Protein AF-A0A3D4CRK5-F1 (afdb_monomer)

Foldseek 3Di:
DDDDDPVVVVVVVVVVVVVLVVCQCVALLLDWQDADDQQCVQDDPLWDDSLQRLLSVLQVVLVFFFFAFDDLLLLQQQLLCLQQLAGDDPVRLVVLVVCCVPVNSQVSSLVSLVQSLLFLSRLVNVLVLVVLLLLDFQFAFPDPQWHTDPFLVLQSVLSSVCQNVLPFVLVLLLLLQQLQVVLVPDPDDDLVSSLSSFSNVSSLQLFTFNLLPLALLVRLVVSLQQSVQSSCLQFQLAGCNVLQAAQDPRHRFHVLQSLLSSLLVSQKDQWPDSDNGSLLTTDGDKDFSGGPVLVVLLVVLVVVLLVLLVVLLVLLVVVLVVCCVPCCVVCVVLLVVLLVVFDAWDKDKDWQQPKDWDPQWDWDDFPPATWIWGSFQFKIKIKDKDAAAAWAKWWKKWWFADLAWFWKFKDKQNDGPDGTQIDGHQSDQHPLSTAIDTRDIDTDHHTIIMIMIIGDGRHIDTTTTMMMIIHDDPCNVVSLVVSCVVSVHDSQQSVVCSRPVPCPPPRSSHVVSVDDDPPNVVSNVSSVVSCVVSPDGRMHGGMDRHPARDFAFRAHSNPSVRGDPDGNHNWHTPSCVVQDPIDDDDRRHSCSSVNSSRSSPSSNSRRLLLVLQLLVCSLQVAGLWNSSSHSTPPTRDGSRSSSSSNLSNVCVVVSNRPSVSNSSVSSTSLSSFAPDDDPVSCVSPVVCSSSSGRDWAFSALQSLLSHLCVLLVNADRDGRNDPDDCVRCCCGLSNNSPNVPPDVPCNVVSVVSNVVRFNRSNSRNDSHTDRDDDPVNLVCLVPPPSLLVSLLSNLVVLVPDPPDDPLRSQQSLCCSQQVGGDDPVVSVVLVVQLCCCCPVVVDPRSNSSSVSSSVSSSDSSNGISD

pLDDT: mean 89.14, std 10.64, range [35.16, 98.75]

Structure (mmCIF, N/CA/C/O backbone):
data_AF-A0A3D4CRK5-F1
#
_entry.id   AF-A0A3D4CRK5-F1
#
loop_
_atom_site.group_PDB
_atom_site.id
_atom_site.type_symbol
_atom_site.label_atom_id
_atom_site.label_alt_id
_atom_site.label_comp_id
_atom_site.label_asym_id
_atom_site.label_entity_id
_atom_site.label_seq_id
_atom_site.pdbx_PDB_ins_code
_atom_site.Cartn_x
_atom_site.Cartn_y
_atom_site.Cartn_z
_atom_site.occupancy
_atom_site.B_iso_or_equiv
_atom_site.auth_seq_id
_atom_site.auth_comp_id
_atom_site.auth_asym_id
_atom_site.auth_atom_id
_atom_site.pdbx_PDB_model_num
ATOM 1 N N . MET A 1 1 ? 3.794 -42.386 47.283 1.00 37.91 1 MET A N 1
ATOM 2 C CA . MET A 1 1 ? 3.514 -41.770 45.970 1.00 37.91 1 MET A CA 1
ATOM 3 C C . MET A 1 1 ? 3.377 -42.896 44.967 1.00 37.91 1 MET A C 1
ATOM 5 O O . MET A 1 1 ? 4.353 -43.591 44.725 1.00 37.91 1 MET A O 1
ATOM 9 N N . ILE A 1 2 ? 2.157 -43.155 44.504 1.00 42.34 2 ILE A N 1
ATOM 10 C CA . ILE A 1 2 ? 1.857 -44.195 43.514 1.00 42.34 2 ILE A CA 1
ATOM 11 C C . ILE A 1 2 ? 1.918 -43.497 42.156 1.00 42.34 2 ILE A C 1
ATOM 13 O O . ILE A 1 2 ? 1.145 -42.570 41.922 1.00 42.34 2 ILE A O 1
ATOM 17 N N . PHE A 1 3 ? 2.876 -43.868 41.306 1.00 39.81 3 PHE A N 1
ATOM 18 C CA . PHE A 1 3 ? 2.915 -43.381 39.927 1.00 39.81 3 PHE A CA 1
ATOM 19 C C . PHE A 1 3 ? 1.738 -43.982 39.147 1.00 39.81 3 PHE A C 1
ATOM 21 O O . PHE A 1 3 ? 1.439 -45.165 39.344 1.00 39.81 3 PHE A O 1
ATOM 28 N N . PRO A 1 4 ? 1.058 -43.200 38.290 1.00 47.50 4 PRO A N 1
ATOM 29 C CA . PRO A 1 4 ? -0.064 -43.710 37.519 1.00 47.50 4 PRO A CA 1
ATOM 30 C C . PRO A 1 4 ? 0.413 -44.813 36.569 1.00 47.50 4 PRO A C 1
ATOM 32 O O . PRO A 1 4 ? 1.489 -44.717 35.975 1.00 47.50 4 PRO A O 1
ATOM 35 N N . SER A 1 5 ? -0.374 -45.884 36.447 1.00 62.53 5 SER A N 1
ATOM 36 C CA . SER A 1 5 ? -0.028 -46.993 35.555 1.00 62.53 5 SER A CA 1
ATOM 37 C C . SER A 1 5 ? -0.039 -46.528 34.087 1.00 62.53 5 SER A C 1
ATOM 39 O O . SER A 1 5 ? -0.758 -45.585 33.750 1.00 62.53 5 SER A O 1
ATOM 41 N N . PRO A 1 6 ? 0.688 -47.196 33.172 1.00 60.53 6 PRO A N 1
ATOM 42 C CA . PRO A 1 6 ? 0.669 -46.867 31.741 1.00 60.53 6 PRO A CA 1
ATOM 43 C C . PRO A 1 6 ? -0.749 -46.813 31.149 1.00 60.53 6 PRO A C 1
ATOM 45 O O . PRO A 1 6 ? -1.016 -46.019 30.256 1.00 60.53 6 PRO A O 1
ATOM 48 N N . ILE A 1 7 ? -1.680 -47.602 31.699 1.00 62.56 7 ILE A N 1
ATOM 49 C CA . ILE A 1 7 ? -3.099 -47.615 31.319 1.00 62.56 7 ILE A CA 1
ATOM 50 C C . ILE A 1 7 ? -3.816 -46.343 31.791 1.00 62.56 7 ILE A C 1
ATOM 52 O O . ILE A 1 7 ? -4.647 -45.818 31.061 1.00 62.56 7 ILE A O 1
ATOM 56 N N . GLN A 1 8 ? -3.486 -45.808 32.970 1.00 51.81 8 GLN A N 1
ATOM 57 C CA . GLN A 1 8 ? -4.028 -44.529 33.446 1.00 51.81 8 GLN A CA 1
ATOM 58 C C . GLN A 1 8 ? -3.483 -43.345 32.643 1.00 51.81 8 GLN A C 1
ATOM 60 O O . GLN A 1 8 ? -4.231 -42.412 32.373 1.00 51.81 8 GLN A O 1
ATOM 65 N N . ILE A 1 9 ? -2.218 -43.399 32.212 1.00 59.69 9 ILE A N 1
ATOM 66 C CA . ILE A 1 9 ? -1.632 -42.404 31.300 1.00 59.69 9 ILE A CA 1
ATOM 67 C C . ILE A 1 9 ? -2.306 -42.485 29.922 1.00 59.69 9 ILE A C 1
ATOM 69 O O . ILE A 1 9 ? -2.661 -41.454 29.360 1.00 59.69 9 ILE A O 1
ATOM 73 N N . LEU A 1 10 ? -2.559 -43.694 29.411 1.00 52.84 10 LEU A N 1
ATOM 74 C CA . LEU A 1 10 ? -3.285 -43.903 28.157 1.00 52.84 10 LEU A CA 1
ATOM 75 C C . LEU A 1 10 ? -4.742 -43.421 28.254 1.00 52.84 10 LEU A C 1
ATOM 77 O O . LEU A 1 10 ? -5.211 -42.742 27.352 1.00 52.84 10 LEU A O 1
ATOM 81 N N . PHE A 1 11 ? -5.444 -43.693 29.358 1.00 51.22 11 PHE A N 1
ATOM 82 C CA . PHE A 1 11 ? -6.803 -43.188 29.586 1.00 51.22 11 PHE A CA 1
ATOM 83 C C . PHE A 1 11 ? -6.849 -41.664 29.740 1.00 51.22 11 PHE A C 1
ATOM 85 O O . PHE A 1 11 ? -7.783 -41.047 29.241 1.00 51.22 11 PHE A O 1
ATOM 92 N N . LEU A 1 12 ? -5.848 -41.054 30.384 1.00 45.75 12 LEU A N 1
ATOM 93 C CA . LEU A 1 12 ? -5.713 -39.596 30.467 1.00 45.75 12 LEU A CA 1
ATOM 94 C C . LEU A 1 12 ? -5.429 -38.973 29.097 1.00 45.75 12 LEU A C 1
ATOM 96 O O . LEU A 1 12 ? -5.987 -37.924 28.798 1.00 45.75 12 LEU A O 1
ATOM 100 N N . LEU A 1 13 ? -4.613 -39.615 28.255 1.00 46.16 13 LEU A N 1
ATOM 101 C CA . LEU A 1 13 ? -4.337 -39.178 26.879 1.00 46.16 13 LEU A CA 1
ATOM 102 C C . LEU A 1 13 ? -5.555 -39.346 25.960 1.00 46.16 13 LEU A C 1
ATOM 104 O O . LEU A 1 13 ? -5.848 -38.465 25.161 1.00 46.16 13 LEU A O 1
ATOM 108 N N . VAL A 1 14 ? -6.302 -40.444 26.096 1.00 49.06 14 VAL A N 1
ATOM 109 C CA . VAL A 1 14 ? -7.517 -40.701 25.306 1.00 49.06 14 VAL A CA 1
ATOM 110 C C . VAL A 1 14 ? -8.672 -39.801 25.754 1.00 49.06 14 VAL A C 1
ATOM 112 O O . VAL A 1 14 ? -9.407 -39.306 24.904 1.00 49.06 14 VAL A O 1
ATOM 115 N N . SER A 1 15 ? -8.822 -39.519 27.055 1.00 35.16 15 SER A N 1
ATOM 116 C CA . SER A 1 15 ? -9.855 -38.588 27.534 1.00 35.16 15 SER A CA 1
ATOM 117 C C . SER A 1 15 ? -9.545 -37.134 27.179 1.00 35.16 15 SER A C 1
ATOM 119 O O . SER A 1 15 ? -10.464 -36.390 26.851 1.00 35.16 15 SER A O 1
ATOM 121 N N . SER A 1 16 ? -8.269 -36.733 27.183 1.00 42.00 16 SER A N 1
ATOM 122 C CA . SER A 1 16 ? -7.862 -35.396 26.732 1.00 42.00 16 SER A CA 1
ATOM 123 C C . SER A 1 16 ? -7.973 -35.234 25.215 1.00 42.00 16 SER A C 1
ATOM 125 O O . SER A 1 16 ? -8.436 -34.189 24.772 1.00 42.00 16 SER A O 1
ATOM 127 N N . ALA A 1 17 ? -7.670 -36.269 24.423 1.00 44.28 17 ALA A N 1
ATOM 128 C CA . ALA A 1 17 ? -7.932 -36.271 22.982 1.00 44.28 17 ALA A CA 1
ATOM 129 C C . ALA A 1 17 ? -9.437 -36.195 22.662 1.00 44.28 17 ALA A C 1
ATOM 131 O O . ALA A 1 17 ? -9.839 -35.408 21.813 1.00 44.28 17 ALA A O 1
ATOM 132 N N . ALA A 1 18 ? -10.285 -36.946 23.374 1.00 36.75 18 ALA A N 1
ATOM 133 C CA . ALA A 1 18 ? -11.738 -36.892 23.190 1.00 36.75 18 ALA A CA 1
ATOM 134 C C . ALA A 1 18 ? -12.351 -35.543 23.619 1.00 36.75 18 ALA A C 1
ATOM 136 O O . ALA A 1 18 ? -13.265 -35.061 22.955 1.00 36.75 18 ALA A O 1
ATOM 137 N N . LEU A 1 19 ? -11.834 -34.905 24.681 1.00 40.94 19 LEU A N 1
ATOM 138 C CA . LEU A 1 19 ? -12.226 -33.535 25.043 1.00 40.94 19 LEU A CA 1
ATOM 139 C C . LEU A 1 19 ? -11.805 -32.516 23.973 1.00 40.94 19 LEU A C 1
ATOM 141 O O . LEU A 1 19 ? -12.591 -31.635 23.654 1.00 40.94 19 LEU A O 1
ATOM 145 N N . LEU A 1 20 ? -10.597 -32.645 23.411 1.00 48.69 20 LEU A N 1
ATOM 146 C CA . LEU A 1 20 ? -10.097 -31.767 22.344 1.00 48.69 20 LEU A CA 1
ATOM 147 C C . LEU A 1 20 ? -10.915 -31.887 21.048 1.00 48.69 20 LEU A C 1
ATOM 149 O O . LEU A 1 20 ? -11.138 -30.877 20.392 1.00 48.69 20 LEU A O 1
ATOM 153 N N . MET A 1 21 ? -11.383 -33.090 20.691 1.00 47.03 21 MET A N 1
ATOM 154 C CA . MET A 1 21 ? -12.220 -33.282 19.497 1.00 47.03 21 MET A CA 1
ATOM 155 C C . MET A 1 21 ? -13.665 -32.796 19.691 1.00 47.03 21 MET A C 1
ATOM 157 O O . MET A 1 21 ? -14.258 -32.294 18.745 1.00 47.03 21 MET A O 1
ATOM 161 N N . ALA A 1 22 ? -14.225 -32.882 20.903 1.00 45.75 22 ALA A N 1
ATOM 162 C CA . ALA A 1 22 ? -15.536 -32.293 21.200 1.00 45.75 22 ALA A CA 1
ATOM 163 C C . ALA A 1 22 ? -15.502 -30.747 21.184 1.00 45.75 22 ALA A C 1
ATOM 165 O O . ALA A 1 22 ? -16.444 -30.117 20.719 1.00 45.75 22 ALA A O 1
ATOM 166 N N . ASP A 1 23 ? -14.396 -30.134 21.624 1.00 53.34 23 ASP A N 1
ATOM 167 C CA . ASP A 1 23 ? -14.205 -28.669 21.640 1.00 53.34 23 ASP A CA 1
ATOM 168 C C . ASP A 1 23 ? -13.982 -28.077 20.221 1.00 53.34 23 ASP A C 1
ATOM 170 O O . ASP A 1 23 ? -14.106 -26.867 20.028 1.00 53.34 23 ASP A O 1
ATOM 174 N N . GLN A 1 24 ? -13.667 -28.913 19.213 1.00 58.06 24 GLN A N 1
ATOM 175 C CA . GLN A 1 24 ? -13.465 -28.500 17.812 1.00 58.06 24 GLN A CA 1
ATOM 176 C C . GLN A 1 24 ? -14.777 -28.171 17.084 1.00 58.06 24 GLN A C 1
ATOM 178 O O . GLN A 1 24 ? -14.850 -27.137 16.418 1.00 58.06 24 GLN A O 1
ATOM 183 N N . GLU A 1 25 ? -15.803 -29.021 17.201 1.00 61.12 25 GLU A N 1
ATOM 184 C CA . GLU A 1 25 ? -17.104 -28.799 16.544 1.00 61.12 25 GLU A CA 1
ATOM 185 C C . GLU A 1 25 ? -17.928 -27.708 17.246 1.00 61.12 25 GLU A C 1
ATOM 187 O O . GLU A 1 25 ? -18.656 -26.977 16.580 1.00 61.12 25 GLU A O 1
ATOM 192 N N . ASP A 1 26 ? -17.751 -27.523 18.559 1.00 78.25 26 ASP A N 1
ATOM 193 C CA . ASP A 1 26 ? -18.464 -26.519 19.366 1.00 78.25 26 ASP A CA 1
ATOM 194 C C . ASP A 1 26 ? -17.780 -25.133 19.387 1.00 78.25 26 ASP A C 1
ATOM 196 O O . ASP A 1 26 ? -18.264 -24.191 20.028 1.00 78.25 26 ASP A O 1
ATOM 200 N N . HIS A 1 27 ? -16.657 -24.954 18.681 1.00 89.19 27 HIS A N 1
ATOM 201 C CA . HIS A 1 27 ? -15.916 -23.694 18.714 1.00 89.19 27 HIS A CA 1
ATOM 202 C C . HIS A 1 27 ? -16.712 -22.539 18.082 1.00 89.19 27 HIS A C 1
ATOM 204 O O . HIS A 1 27 ? -17.192 -22.625 16.950 1.00 89.19 27 HIS A O 1
ATOM 210 N N . TRP A 1 28 ? -16.791 -21.405 18.789 1.00 92.38 28 TRP A N 1
ATOM 211 C CA . TRP A 1 28 ? -17.642 -20.258 18.438 1.00 92.38 28 TRP A CA 1
ATOM 212 C C . TRP A 1 28 ? -17.461 -19.744 17.000 1.00 92.38 28 TRP A C 1
ATOM 214 O O . TRP A 1 28 ? -18.428 -19.317 16.372 1.00 92.38 28 TRP A O 1
ATOM 224 N N . ALA A 1 29 ? -16.232 -19.785 16.471 1.00 92.19 29 ALA A N 1
ATOM 225 C CA . ALA A 1 29 ? -15.914 -19.265 15.143 1.00 92.19 29 ALA A CA 1
ATOM 226 C C . ALA A 1 29 ? -16.498 -20.125 14.010 1.00 92.19 29 ALA A C 1
ATOM 228 O O . ALA A 1 29 ? -16.804 -19.582 12.948 1.00 92.19 29 ALA A O 1
ATOM 229 N N . PHE A 1 30 ? -16.686 -21.428 14.250 1.00 90.25 30 PHE A N 1
ATOM 230 C CA . PHE A 1 30 ? -17.221 -22.391 13.281 1.00 90.25 30 PHE A CA 1
ATOM 231 C C . PHE A 1 30 ? -18.735 -22.589 13.413 1.00 90.25 30 PHE A C 1
ATOM 233 O O . PHE A 1 30 ? -19.331 -23.302 12.617 1.00 90.25 30 PHE A O 1
ATOM 240 N N . GLN A 1 31 ? -19.380 -21.918 14.369 1.00 91.19 31 GLN A N 1
ATOM 241 C CA . GLN A 1 31 ? -20.836 -21.917 14.474 1.00 91.19 31 GLN A CA 1
ATOM 242 C C . GLN A 1 31 ? -21.471 -21.024 13.397 1.00 91.19 31 GLN A C 1
ATOM 244 O O . GLN A 1 31 ? -20.889 -19.975 13.074 1.00 91.19 31 GLN A O 1
ATOM 249 N N . PRO A 1 32 ? -22.685 -21.362 12.909 1.00 92.62 32 PRO A N 1
ATOM 250 C CA . PRO A 1 32 ? -23.450 -20.502 12.013 1.00 92.62 32 PRO A CA 1
ATOM 251 C C . PRO A 1 32 ? -23.536 -19.067 12.542 1.00 92.62 32 PRO A C 1
ATOM 253 O O . PRO A 1 32 ? -23.738 -18.839 13.739 1.00 92.62 32 PRO A O 1
ATOM 256 N N . LEU A 1 33 ? -23.407 -18.085 11.652 1.00 94.44 33 LEU A N 1
ATOM 257 C CA . LEU A 1 33 ? -23.554 -16.685 12.028 1.00 94.44 33 LEU A CA 1
ATOM 258 C C . LEU A 1 33 ? -25.035 -16.382 12.282 1.00 94.44 33 LEU A C 1
ATOM 260 O O . LEU A 1 33 ? -25.840 -16.325 11.356 1.00 94.44 33 LEU A O 1
ATOM 264 N N . GLN A 1 34 ? -25.393 -16.178 13.549 1.00 93.00 34 GLN A N 1
ATOM 265 C CA . GLN A 1 34 ? -26.734 -15.762 13.957 1.00 93.00 34 GLN A CA 1
ATOM 266 C C . GLN A 1 34 ? -26.690 -14.342 14.508 1.00 93.00 34 GLN A C 1
ATOM 268 O O . GLN A 1 34 ? -25.852 -14.026 15.350 1.00 93.00 34 GLN A O 1
ATOM 273 N N . LYS A 1 35 ? -27.618 -13.487 14.068 1.00 95.81 35 LYS A N 1
ATOM 274 C CA . LYS A 1 35 ? -27.750 -12.135 14.615 1.00 95.81 35 LYS A CA 1
ATOM 275 C C . LYS A 1 35 ? -28.347 -12.209 16.027 1.00 95.81 35 LYS A C 1
ATOM 277 O O . LYS A 1 35 ? -29.503 -12.616 16.165 1.00 95.81 35 LYS A O 1
ATOM 282 N N . PRO A 1 36 ? -27.606 -11.820 17.078 1.00 96.75 36 PRO A N 1
ATOM 283 C CA . PRO A 1 36 ? -28.100 -11.940 18.440 1.00 96.75 36 PRO A CA 1
ATOM 284 C C . PRO A 1 36 ? -29.209 -10.925 18.726 1.00 96.75 36 PRO A C 1
ATOM 286 O O . PRO A 1 36 ? -29.235 -9.820 18.174 1.00 96.75 36 PRO A O 1
ATOM 289 N N . ALA A 1 37 ? -30.115 -11.291 19.636 1.00 96.88 37 ALA A N 1
ATOM 290 C CA . ALA A 1 37 ? -31.139 -10.382 20.132 1.00 96.88 37 ALA A CA 1
ATOM 291 C C . ALA A 1 37 ? -30.490 -9.197 20.865 1.00 96.88 37 ALA A C 1
ATOM 293 O O . ALA A 1 37 ? -29.585 -9.370 21.682 1.00 96.88 37 ALA A O 1
ATOM 294 N N . ILE A 1 38 ? -30.966 -7.987 20.572 1.00 96.88 38 ILE A N 1
ATOM 295 C CA . ILE A 1 38 ? -30.453 -6.760 21.182 1.00 96.88 38 ILE A CA 1
ATOM 296 C C . ILE A 1 38 ? -30.897 -6.711 22.662 1.00 96.88 38 ILE A C 1
ATOM 298 O O . ILE A 1 38 ? -32.103 -6.805 22.903 1.00 96.88 38 ILE A O 1
ATOM 302 N N . PRO A 1 39 ? -29.986 -6.509 23.640 1.00 95.31 39 PRO A N 1
ATOM 303 C CA . PRO A 1 39 ? -30.312 -6.380 25.071 1.00 95.31 39 PRO A CA 1
ATOM 304 C C . PRO A 1 39 ? -31.069 -5.079 25.403 1.00 95.31 39 PRO A C 1
ATOM 306 O O . PRO A 1 39 ? -30.528 -4.130 25.973 1.00 95.31 39 PRO A O 1
ATOM 309 N N . SER A 1 40 ? -32.329 -4.978 24.979 1.00 92.31 40 SER A N 1
ATOM 310 C CA . SER A 1 40 ? -33.127 -3.750 25.086 1.00 92.31 40 SER A CA 1
ATOM 311 C C . SER A 1 40 ? -33.445 -3.334 26.525 1.00 92.31 40 SER A C 1
ATOM 313 O O . SER A 1 40 ? -33.728 -2.164 26.771 1.00 92.31 40 SER A O 1
ATOM 315 N N . ASP A 1 41 ? -33.390 -4.273 27.469 1.00 94.00 41 ASP A N 1
ATOM 316 C CA . ASP A 1 41 ? -33.568 -4.057 28.908 1.00 94.00 41 ASP A CA 1
ATOM 317 C C . ASP A 1 41 ? -32.442 -3.217 29.535 1.00 94.00 41 ASP A C 1
ATOM 319 O O . ASP A 1 41 ? -32.658 -2.560 30.551 1.00 94.00 41 ASP A O 1
ATOM 323 N N . LEU A 1 42 ? -31.265 -3.170 28.901 1.00 92.75 42 LEU A N 1
ATOM 324 C CA . LEU A 1 42 ? -30.119 -2.371 29.349 1.00 92.75 42 LEU A CA 1
ATOM 325 C C . LEU A 1 42 ? -30.133 -0.924 28.832 1.00 92.75 42 LEU A C 1
ATOM 327 O O . LEU A 1 42 ? -29.218 -0.153 29.135 1.00 92.75 42 LEU A O 1
ATOM 331 N N . LYS A 1 43 ? -31.143 -0.543 28.039 1.00 93.81 43 LYS A N 1
ATOM 332 C CA . LYS A 1 43 ? -31.229 0.788 27.431 1.00 93.81 43 LYS A CA 1
ATOM 333 C C . LYS A 1 43 ? -31.339 1.879 28.496 1.00 93.81 43 LYS A C 1
ATOM 335 O O . LYS A 1 43 ? -32.208 1.842 29.363 1.00 93.81 43 LYS A O 1
ATOM 340 N N . ASN A 1 44 ? -30.477 2.884 28.393 1.00 92.81 44 ASN A N 1
ATOM 341 C CA . ASN A 1 44 ? -30.427 4.034 29.295 1.00 92.81 44 ASN A CA 1
ATOM 342 C C . ASN A 1 44 ? -30.004 5.309 28.540 1.00 92.81 44 ASN A C 1
ATOM 344 O O . ASN A 1 44 ? -29.819 5.286 27.324 1.00 92.81 44 ASN A O 1
ATOM 348 N N . GLU A 1 45 ? -29.838 6.422 29.260 1.00 91.81 45 GLU A N 1
ATOM 349 C CA . GLU A 1 45 ? -29.431 7.716 28.682 1.00 91.81 45 GLU A CA 1
ATOM 350 C C . GLU A 1 45 ? -28.026 7.707 28.053 1.00 91.81 45 GLU A C 1
ATOM 352 O O . GLU A 1 45 ? -27.719 8.565 27.230 1.00 91.81 45 GLU A O 1
ATOM 357 N N . TRP A 1 46 ? -27.161 6.755 28.424 1.00 94.44 46 TRP A N 1
ATOM 358 C CA . TRP A 1 46 ? -25.821 6.631 27.848 1.00 94.44 46 TRP A CA 1
ATOM 359 C C . TRP A 1 46 ? -25.844 5.924 26.490 1.00 94.44 46 TRP A C 1
ATOM 361 O O . TRP A 1 46 ? -25.077 6.293 25.606 1.00 94.44 46 TRP A O 1
ATOM 371 N N . SER A 1 47 ? -26.704 4.918 26.308 1.00 95.38 47 SER A N 1
ATOM 372 C CA . SER A 1 47 ? -26.758 4.118 25.078 1.00 95.38 47 SER A CA 1
ATOM 373 C C . SER A 1 47 ? -27.392 4.873 23.903 1.00 95.38 47 SER A C 1
ATOM 375 O O . SER A 1 47 ? -28.530 5.331 24.011 1.00 95.38 47 SER A O 1
ATOM 377 N N . ILE A 1 48 ? -26.696 4.936 22.762 1.00 95.44 48 ILE A N 1
ATOM 378 C CA . ILE A 1 48 ? -27.178 5.566 21.521 1.00 95.44 48 ILE A CA 1
ATOM 379 C C . ILE A 1 48 ? -27.687 4.503 20.543 1.00 95.44 48 ILE A C 1
ATOM 381 O O . ILE A 1 48 ? -28.752 4.665 19.949 1.00 95.44 48 ILE A O 1
ATOM 385 N N . ASN A 1 49 ? -26.938 3.411 20.369 1.00 96.50 49 ASN A N 1
ATOM 386 C CA . ASN A 1 49 ? -27.277 2.345 19.426 1.00 96.50 49 ASN A CA 1
ATOM 387 C C . ASN A 1 49 ? -27.018 0.940 20.010 1.00 96.50 49 ASN A C 1
ATOM 389 O O . ASN A 1 49 ? -26.662 0.788 21.177 1.00 96.50 49 ASN A O 1
ATOM 393 N N . ALA A 1 50 ? -27.230 -0.110 19.210 1.00 97.50 50 ALA A N 1
ATOM 394 C CA . ALA A 1 50 ? -27.112 -1.496 19.668 1.00 97.50 50 ALA A CA 1
ATOM 395 C C . ALA A 1 50 ? -25.697 -1.878 20.141 1.00 97.50 50 ALA A C 1
ATOM 397 O O . ALA A 1 50 ? -25.579 -2.678 21.069 1.00 97.50 50 ALA A O 1
ATOM 398 N N . VAL A 1 51 ? -24.637 -1.277 19.575 1.00 98.25 51 VAL A N 1
ATOM 399 C CA . VAL A 1 51 ? -23.248 -1.499 20.027 1.00 98.25 51 VAL A CA 1
ATOM 400 C C . VAL A 1 51 ? -23.124 -1.175 21.511 1.00 98.25 51 VAL A C 1
ATOM 402 O O . VAL A 1 51 ? -22.540 -1.941 22.270 1.00 98.25 51 VAL A O 1
ATOM 405 N N . ASP A 1 52 ? -23.742 -0.076 21.937 1.00 98.38 52 ASP A N 1
ATOM 406 C CA . ASP A 1 52 ? -23.701 0.375 23.325 1.00 98.38 52 ASP A CA 1
ATOM 407 C C . ASP A 1 52 ? -24.394 -0.596 24.274 1.00 98.38 52 ASP A C 1
ATOM 409 O O . ASP A 1 52 ? -23.925 -0.793 25.390 1.00 98.38 52 ASP A O 1
ATOM 413 N N . LEU A 1 53 ? -25.476 -1.239 23.833 1.00 98.12 53 LEU A N 1
ATOM 414 C CA . LEU A 1 53 ? -26.217 -2.201 24.649 1.00 98.12 53 LEU A CA 1
ATOM 415 C C . LEU A 1 53 ? -25.414 -3.487 24.869 1.00 98.12 53 LEU A C 1
ATOM 417 O O . LEU A 1 53 ? -25.333 -3.967 25.999 1.00 98.12 53 LEU A O 1
ATOM 421 N N . PHE A 1 54 ? -24.743 -3.999 23.833 1.00 98.12 54 PHE A N 1
ATOM 422 C CA . PHE A 1 54 ? -23.829 -5.132 23.998 1.00 98.12 54 PHE A CA 1
ATOM 423 C C . PHE A 1 54 ? -22.594 -4.764 24.834 1.00 98.12 54 PHE A C 1
ATOM 425 O O . PHE A 1 54 ? -22.135 -5.577 25.637 1.00 98.12 54 PHE A O 1
ATOM 432 N N . THR A 1 55 ? -22.067 -3.541 24.701 1.00 97.69 55 THR A N 1
ATOM 433 C CA . THR A 1 55 ? -20.984 -3.045 25.568 1.00 97.69 55 THR A CA 1
ATOM 434 C C . THR A 1 55 ? -21.442 -2.957 27.026 1.00 97.69 55 THR A C 1
ATOM 436 O O . THR A 1 55 ? -20.739 -3.432 27.917 1.00 97.69 55 THR A O 1
ATOM 439 N N . LEU A 1 56 ? -22.633 -2.408 27.292 1.00 97.69 56 LEU A N 1
ATOM 440 C CA . LEU A 1 56 ? -23.214 -2.334 28.637 1.00 97.69 56 LEU A CA 1
ATOM 441 C C . LEU A 1 56 ? -23.432 -3.720 29.243 1.00 97.69 56 LEU A C 1
ATOM 443 O O . LEU A 1 56 ? -23.164 -3.897 30.429 1.00 97.69 56 LEU A O 1
ATOM 447 N N . GLN A 1 57 ? -23.862 -4.700 28.446 1.00 96.50 57 GLN A N 1
ATOM 448 C CA . GLN A 1 57 ? -24.015 -6.083 28.895 1.00 96.50 57 GLN A CA 1
ATOM 449 C C . GLN A 1 57 ? -22.684 -6.656 29.401 1.00 96.50 57 GLN A C 1
ATOM 451 O O . GLN A 1 57 ? -22.616 -7.183 30.514 1.00 96.50 57 GLN A O 1
ATOM 456 N N . ALA A 1 58 ? -21.609 -6.495 28.622 1.00 95.88 58 ALA A N 1
ATOM 457 C CA . ALA A 1 58 ? -20.278 -6.963 29.001 1.00 95.88 58 ALA A CA 1
ATOM 458 C C . ALA A 1 58 ? -19.723 -6.212 30.228 1.00 95.88 58 ALA A C 1
ATOM 460 O O . ALA A 1 58 ? -19.183 -6.828 31.148 1.00 95.88 58 ALA A O 1
ATOM 461 N N . LEU A 1 59 ? -19.913 -4.889 30.286 1.00 96.19 59 LEU A N 1
ATOM 462 C CA . LEU A 1 59 ? -19.517 -4.066 31.431 1.00 96.19 59 LEU A CA 1
ATOM 463 C C . LEU A 1 59 ? -20.268 -4.450 32.709 1.00 96.19 59 LEU A C 1
ATOM 465 O O . LEU A 1 59 ? -19.645 -4.581 33.763 1.00 96.19 59 LEU A O 1
ATOM 469 N N . GLY A 1 60 ? -21.581 -4.670 32.618 1.00 94.56 60 GLY A N 1
ATOM 470 C CA . GLY A 1 60 ? -22.423 -5.094 33.734 1.00 94.56 60 GLY A CA 1
ATOM 471 C C . GLY A 1 60 ? -21.976 -6.436 34.309 1.00 94.56 60 GLY A C 1
ATOM 472 O O . GLY A 1 60 ? -21.828 -6.555 35.525 1.00 94.56 60 GLY A O 1
ATOM 473 N N . GLY A 1 61 ? -21.647 -7.403 33.443 1.00 92.88 61 GLY A N 1
ATOM 474 C CA . GLY A 1 61 ? -21.078 -8.694 33.851 1.00 92.88 61 GLY A CA 1
ATOM 475 C C . GLY A 1 61 ? -19.736 -8.575 34.587 1.00 92.88 61 GLY A C 1
ATOM 476 O O . GLY A 1 61 ? -19.453 -9.366 35.483 1.00 92.88 61 GLY A O 1
ATOM 477 N N . ALA A 1 62 ? -18.938 -7.551 34.269 1.00 93.75 62 ALA A N 1
ATOM 478 C CA . ALA A 1 62 ? -17.673 -7.243 34.942 1.00 93.75 62 ALA A CA 1
ATOM 479 C C . ALA A 1 62 ? -17.820 -6.282 36.145 1.00 93.75 62 ALA A C 1
ATOM 481 O O . ALA A 1 62 ? -16.822 -5.904 36.769 1.00 93.75 62 ALA A O 1
ATOM 482 N N . GLY A 1 63 ? -19.041 -5.844 36.476 1.00 94.75 63 GLY A N 1
ATOM 483 C CA . GLY A 1 63 ? -19.287 -4.849 37.522 1.00 94.75 63 GLY A CA 1
ATOM 484 C C . GLY A 1 63 ? -18.640 -3.490 37.224 1.00 94.75 63 GLY A C 1
ATOM 485 O O . GLY A 1 63 ? -18.119 -2.834 38.131 1.00 94.75 63 GLY A O 1
ATOM 486 N N . LEU A 1 64 ? -18.605 -3.088 35.956 1.00 95.81 64 LEU A N 1
ATOM 487 C CA . LEU A 1 64 ? -18.048 -1.828 35.472 1.00 95.81 64 LEU A CA 1
ATOM 488 C C . LEU A 1 64 ? -19.146 -0.934 34.890 1.00 95.81 64 LEU A C 1
ATOM 490 O O . LEU A 1 64 ? -20.211 -1.390 34.486 1.00 95.81 64 LEU A O 1
ATOM 494 N N . HIS A 1 65 ? -18.852 0.362 34.817 1.00 94.62 65 HIS A N 1
ATOM 495 C CA . HIS A 1 65 ? -19.714 1.356 34.183 1.00 94.62 65 HIS A CA 1
ATOM 496 C C . HIS A 1 65 ? -18.903 2.200 33.196 1.00 94.62 65 HIS A C 1
ATOM 498 O O . HIS A 1 65 ? -17.708 2.447 33.443 1.00 94.62 65 HIS A O 1
ATOM 504 N N . PRO A 1 66 ? -19.528 2.661 32.100 1.00 95.94 66 PRO A N 1
ATOM 505 C CA . PRO A 1 66 ? -18.835 3.422 31.074 1.00 95.94 66 PRO A CA 1
ATOM 506 C C . PRO A 1 66 ? -18.339 4.774 31.598 1.00 95.94 66 PRO A C 1
ATOM 508 O O . PRO A 1 66 ? -18.757 5.281 32.643 1.00 95.94 66 PRO A O 1
ATOM 511 N N . SER A 1 67 ? -17.381 5.350 30.888 1.00 95.88 67 SER A N 1
ATOM 512 C CA . SER A 1 67 ? -16.886 6.702 31.122 1.00 95.88 67 SER A CA 1
ATOM 513 C C . SER A 1 67 ? -17.787 7.734 30.435 1.00 95.88 67 SER A C 1
ATOM 515 O O . SER A 1 67 ? -18.480 7.409 29.465 1.00 95.88 67 SER A O 1
ATOM 517 N N . PRO A 1 68 ? -17.782 8.995 30.908 1.00 95.19 68 PRO A N 1
ATOM 518 C CA . PRO A 1 68 ? -18.552 10.055 30.271 1.00 95.19 68 PRO A CA 1
ATOM 519 C C . PRO A 1 68 ? -18.080 10.291 28.833 1.00 95.19 68 PRO A C 1
ATOM 521 O O . PRO A 1 68 ? -16.962 9.922 28.455 1.00 95.19 68 PRO A O 1
ATOM 524 N N . ARG A 1 69 ? -18.932 10.946 28.042 1.00 95.94 69 ARG A N 1
ATOM 525 C CA . ARG A 1 69 ? -18.611 11.391 26.683 1.00 95.94 69 ARG A CA 1
ATOM 526 C C . ARG A 1 69 ? -17.360 12.283 26.687 1.00 95.94 69 ARG A C 1
ATOM 528 O O . ARG A 1 69 ? -17.162 13.076 27.604 1.00 95.94 69 ARG A O 1
ATOM 535 N N . ALA A 1 70 ? -16.513 12.145 25.671 1.00 96.38 70 ALA A N 1
ATOM 536 C CA . ALA A 1 70 ? -15.377 13.038 25.465 1.00 96.38 70 ALA A CA 1
ATOM 537 C C . ALA A 1 70 ? -15.823 14.435 24.996 1.00 96.38 70 ALA A C 1
ATOM 539 O O . ALA A 1 70 ? -16.868 14.586 24.359 1.00 96.38 70 ALA A O 1
ATOM 540 N N . GLU A 1 71 ? -14.989 15.441 25.261 1.00 94.44 71 GLU A N 1
ATOM 541 C CA . GLU A 1 71 ? -15.215 16.814 24.801 1.00 94.44 71 GLU A CA 1
ATOM 542 C C . GLU A 1 71 ? -15.357 16.887 23.268 1.00 94.44 71 GLU A C 1
ATOM 544 O O . GLU A 1 71 ? -14.644 16.162 22.558 1.00 94.44 71 GLU A O 1
ATOM 549 N N . PRO A 1 72 ? -16.203 17.783 22.720 1.00 95.38 72 PRO A N 1
ATOM 550 C CA . PRO A 1 72 ? -16.445 17.868 21.279 1.00 95.38 72 PRO A CA 1
ATOM 551 C C . PRO A 1 72 ? -15.169 17.992 20.433 1.00 95.38 72 PRO A C 1
ATOM 553 O O . PRO A 1 72 ? -15.032 17.301 19.425 1.00 95.38 72 PRO A O 1
ATOM 556 N N . THR A 1 73 ? -14.201 18.807 20.851 1.00 93.44 73 THR A N 1
ATOM 557 C CA . THR A 1 73 ? -12.930 19.001 20.127 1.00 93.44 73 THR A CA 1
ATOM 558 C C . THR A 1 73 ? -12.016 17.772 20.184 1.00 93.44 73 THR A C 1
ATOM 560 O O . THR A 1 73 ? -11.310 17.473 19.217 1.00 93.44 73 THR A O 1
ATOM 563 N N . THR A 1 74 ? -12.081 16.995 21.274 1.00 95.00 74 THR A N 1
ATOM 564 C CA . THR A 1 74 ? -11.397 15.695 21.374 1.00 95.00 74 THR A CA 1
ATOM 565 C C . THR A 1 74 ? -11.993 14.710 20.371 1.00 95.00 74 THR A C 1
ATOM 567 O O . THR A 1 74 ? -11.247 14.063 19.635 1.00 95.00 74 THR A O 1
ATOM 570 N N . LEU A 1 75 ? -13.327 14.652 20.279 1.00 96.56 75 LEU A N 1
ATOM 571 C CA . LEU A 1 75 ? -14.033 13.814 19.308 1.00 96.56 75 LEU A CA 1
ATOM 572 C C . LEU A 1 75 ? -13.737 14.222 17.859 1.00 96.56 75 LEU A C 1
ATOM 574 O O . LEU A 1 75 ? -13.495 13.344 17.034 1.00 96.56 75 LEU A O 1
ATOM 578 N N . LEU A 1 76 ? -13.680 15.524 17.556 1.00 96.75 76 LEU A N 1
ATOM 579 C CA . LEU A 1 76 ? -13.307 16.024 16.229 1.00 96.75 76 LEU A CA 1
ATOM 580 C C . LEU A 1 76 ? -11.920 15.528 15.813 1.00 96.75 76 LEU A C 1
ATOM 582 O O . LEU A 1 76 ? -11.756 14.984 14.717 1.00 96.75 76 LEU A O 1
ATOM 586 N N . ARG A 1 77 ? -10.914 15.714 16.677 1.00 96.12 77 ARG A N 1
ATOM 587 C CA . ARG A 1 77 ? -9.544 15.285 16.379 1.00 96.12 77 ARG A CA 1
ATOM 588 C C . ARG A 1 77 ? -9.455 13.768 16.244 1.00 96.12 77 ARG A C 1
ATOM 590 O O . ARG A 1 77 ? -8.816 13.294 15.306 1.00 96.12 77 ARG A O 1
ATOM 597 N N . ARG A 1 78 ? -10.089 13.028 17.162 1.00 97.06 78 ARG A N 1
ATOM 598 C CA . ARG A 1 78 ? -10.130 11.560 17.151 1.00 97.06 78 ARG A CA 1
ATOM 599 C C . ARG A 1 78 ? -10.707 11.047 15.840 1.00 97.06 78 ARG A C 1
ATOM 601 O O . ARG A 1 78 ? -10.012 10.341 15.120 1.00 97.06 78 ARG A O 1
ATOM 608 N N . LEU A 1 79 ? -11.912 11.490 15.491 1.00 97.56 79 LEU A N 1
ATOM 609 C CA . LEU A 1 79 ? -12.617 11.036 14.299 1.00 97.56 79 LEU A CA 1
ATOM 610 C C . LEU A 1 79 ? -11.890 11.440 13.008 1.00 97.56 79 LEU A C 1
ATOM 612 O O . LEU A 1 79 ? -11.795 10.642 12.079 1.00 97.56 79 LEU A O 1
ATOM 616 N N . SER A 1 80 ? -11.316 12.648 12.958 1.00 96.81 80 SER A N 1
ATOM 617 C CA . SER A 1 80 ? -10.532 13.103 11.800 1.00 96.81 80 SER A CA 1
ATOM 618 C C . SER A 1 80 ? -9.316 12.208 11.557 1.00 96.81 80 SER A C 1
ATOM 620 O O . SER A 1 80 ? -9.095 11.764 10.430 1.00 96.81 80 SER A O 1
ATOM 622 N N . LEU A 1 81 ? -8.546 11.894 12.600 1.00 96.50 81 LEU A N 1
ATOM 623 C CA . LEU A 1 81 ? -7.367 11.034 12.484 1.00 96.50 81 LEU A CA 1
ATOM 624 C C . LEU A 1 81 ? -7.732 9.563 12.255 1.00 96.50 81 LEU A C 1
ATOM 626 O O . LEU A 1 81 ? -7.075 8.916 11.443 1.00 96.50 81 LEU A O 1
ATOM 630 N N . ASP A 1 82 ? -8.783 9.051 12.898 1.00 96.31 82 ASP A N 1
ATOM 631 C CA . ASP A 1 82 ? -9.252 7.675 12.693 1.00 96.31 82 ASP A CA 1
ATOM 632 C C . ASP A 1 82 ? -9.734 7.447 11.265 1.00 96.31 82 ASP A C 1
ATOM 634 O O . ASP A 1 82 ? -9.318 6.478 10.630 1.00 96.31 82 ASP A O 1
ATOM 638 N N . LEU A 1 83 ? -10.571 8.348 10.740 1.00 97.56 83 LEU A N 1
ATOM 639 C CA . LEU A 1 83 ? -11.181 8.167 9.427 1.00 97.56 83 LEU A CA 1
ATOM 640 C C . LEU A 1 83 ? -10.300 8.632 8.272 1.00 97.56 83 LEU A C 1
ATOM 642 O O . LEU A 1 83 ? -10.389 8.038 7.210 1.00 97.56 83 LEU A O 1
ATOM 646 N N . THR A 1 84 ? -9.441 9.644 8.446 1.00 95.75 84 THR A N 1
ATOM 647 C CA . THR A 1 84 ? -8.655 10.218 7.327 1.00 95.75 84 THR A CA 1
ATOM 648 C C . THR A 1 84 ? -7.139 10.135 7.508 1.00 95.75 84 THR A C 1
ATOM 650 O O . THR A 1 84 ? -6.381 10.377 6.565 1.00 95.75 84 THR A O 1
ATOM 653 N N . GLY A 1 85 ? -6.657 9.790 8.707 1.00 94.69 85 GLY A N 1
ATOM 654 C CA . GLY A 1 85 ? -5.229 9.827 9.041 1.00 94.69 85 GLY A CA 1
ATOM 655 C C . GLY A 1 85 ? -4.643 11.240 9.104 1.00 94.69 85 GLY A C 1
ATOM 656 O O . GLY A 1 85 ? -3.427 11.382 9.214 1.00 94.69 85 GLY A O 1
ATOM 657 N N . LEU A 1 86 ? -5.486 12.276 9.023 1.00 94.56 86 LEU A N 1
ATOM 658 C CA . LEU A 1 86 ? -5.090 13.680 8.993 1.00 94.56 86 LEU A CA 1
ATOM 659 C C . LEU A 1 86 ? -5.749 14.455 10.142 1.00 94.56 86 LEU A C 1
ATOM 661 O O . LEU A 1 86 ? -6.952 14.290 10.379 1.00 94.56 86 LEU A O 1
ATOM 665 N N . PRO A 1 87 ? -5.007 15.344 10.826 1.00 94.19 87 PRO A N 1
ATOM 666 C CA . PRO A 1 87 ? -5.583 16.206 11.848 1.00 94.19 87 PRO A CA 1
ATOM 667 C C . PRO A 1 87 ? -6.576 17.193 11.209 1.00 94.19 87 PRO A C 1
ATOM 669 O O . PRO A 1 87 ? -6.421 17.527 10.026 1.00 94.19 87 PRO A O 1
ATOM 672 N N . PRO A 1 88 ? -7.595 17.656 11.958 1.00 93.69 88 PRO A N 1
ATOM 673 C CA . PRO A 1 88 ? -8.521 18.666 11.458 1.00 93.69 88 PRO A CA 1
ATOM 674 C C . PRO A 1 88 ? -7.771 19.966 11.138 1.00 93.69 88 PRO A C 1
ATOM 676 O O . PRO A 1 88 ? -6.798 20.318 11.811 1.00 93.69 88 PRO A O 1
ATOM 679 N N . THR A 1 89 ? -8.212 20.687 10.111 1.00 91.69 89 THR A N 1
ATOM 680 C CA . THR A 1 89 ? -7.731 22.052 9.859 1.00 91.69 89 THR A CA 1
ATOM 681 C C . THR A 1 89 ? -8.326 23.024 10.880 1.00 91.69 89 THR A C 1
ATOM 683 O O . THR A 1 89 ? -9.308 22.716 11.555 1.00 91.69 89 THR A O 1
ATOM 686 N N . LEU A 1 90 ? -7.740 24.222 10.993 1.00 90.06 90 LEU A N 1
ATOM 687 C CA . LEU A 1 90 ? -8.294 25.270 11.855 1.00 90.06 90 LEU A CA 1
ATOM 688 C C . LEU A 1 90 ? -9.727 25.645 11.434 1.00 90.06 90 LEU A C 1
ATOM 690 O O . LEU A 1 90 ? -10.602 25.744 12.283 1.00 90.06 90 LEU A O 1
ATOM 694 N N . GLU A 1 91 ? -9.973 25.744 10.127 1.00 90.88 91 GLU A N 1
ATOM 695 C CA . GLU A 1 91 ? -11.298 26.009 9.554 1.00 90.88 91 GLU A CA 1
ATOM 696 C C . GLU A 1 91 ? -12.309 24.898 9.882 1.00 90.88 91 GLU A C 1
ATOM 698 O O . GLU A 1 91 ? -13.439 25.184 10.271 1.00 90.88 91 GLU A O 1
ATOM 703 N N . GLU A 1 92 ? -11.914 23.623 9.783 1.00 92.50 92 GLU A N 1
ATOM 704 C CA . GLU A 1 92 ? -12.779 22.496 10.162 1.00 92.50 92 GLU A CA 1
ATOM 705 C C . GLU A 1 92 ? -13.116 22.519 11.656 1.00 92.50 92 GLU A C 1
ATOM 707 O O . GLU A 1 92 ? -14.226 22.153 12.044 1.00 92.50 92 GLU A O 1
ATOM 712 N N . LEU A 1 93 ? -12.166 22.945 12.488 1.00 93.94 93 LEU A N 1
ATOM 713 C CA . LEU A 1 93 ? -12.344 23.062 13.928 1.00 93.94 93 LEU A CA 1
ATOM 714 C C . LEU A 1 93 ? -13.317 24.191 14.278 1.00 93.94 93 LEU A C 1
ATOM 716 O O . LEU A 1 93 ? -14.271 23.950 15.013 1.00 93.94 93 LEU A O 1
ATOM 720 N N . GLU A 1 94 ? -13.135 25.379 13.705 1.00 93.75 94 GLU A N 1
ATOM 721 C CA . GLU A 1 94 ? -14.032 26.526 13.903 1.00 93.75 94 GLU A CA 1
ATOM 722 C C . GLU A 1 94 ? -15.443 26.246 13.372 1.00 93.75 94 GLU A C 1
ATOM 724 O O . GLU A 1 94 ? -16.431 26.519 14.053 1.00 93.75 94 GLU A O 1
ATOM 729 N N . THR A 1 95 ? -15.548 25.615 12.198 1.00 94.69 95 THR A N 1
ATOM 730 C CA . THR A 1 95 ? -16.836 25.197 11.622 1.00 94.69 95 THR A CA 1
ATOM 731 C C . THR A 1 95 ? -17.558 24.210 12.537 1.00 94.69 95 THR A C 1
ATOM 733 O O . THR A 1 95 ? -18.765 24.322 12.751 1.00 94.69 95 THR A O 1
ATOM 736 N N . TYR A 1 96 ? -16.828 23.246 13.103 1.00 96.06 96 TYR A N 1
ATOM 737 C CA . TYR A 1 96 ? -17.409 22.256 14.002 1.00 96.06 96 TYR A CA 1
ATOM 738 C C . TYR A 1 96 ? -17.843 22.867 15.340 1.00 96.06 96 TYR A C 1
ATOM 740 O O . TYR A 1 96 ? -18.942 22.582 15.804 1.00 96.06 96 TYR A O 1
ATOM 748 N N . GLU A 1 97 ? -17.036 23.741 15.946 1.00 95.69 97 GLU A N 1
ATOM 749 C CA . GLU A 1 97 ? -17.425 24.467 17.163 1.00 95.69 97 GLU A CA 1
ATOM 750 C C . GLU A 1 97 ? -18.683 25.318 16.941 1.00 95.69 97 GLU A C 1
ATOM 752 O O . GLU A 1 97 ? -19.598 25.299 17.767 1.00 95.69 97 GLU A O 1
ATOM 757 N N . PHE A 1 98 ? -18.769 26.007 15.800 1.00 96.94 98 PHE A N 1
ATOM 758 C CA . PHE A 1 98 ? -19.961 26.761 15.423 1.00 96.94 98 PHE A CA 1
ATOM 759 C C . PHE A 1 98 ? -21.189 25.852 15.256 1.00 96.94 98 PHE A C 1
ATOM 761 O O . PHE A 1 98 ? -22.273 26.179 15.746 1.00 96.94 98 PHE A O 1
ATOM 768 N N . ALA A 1 99 ? -21.040 24.692 14.611 1.00 97.25 99 ALA A N 1
ATOM 769 C CA . ALA A 1 99 ? -22.119 23.713 14.468 1.00 97.25 99 ALA A CA 1
ATOM 770 C C . ALA A 1 99 ? -22.590 23.176 15.832 1.00 97.25 99 ALA A C 1
ATOM 772 O O . ALA A 1 99 ? -23.792 23.101 16.083 1.00 97.25 99 ALA A O 1
ATOM 773 N N . VAL A 1 100 ? -21.659 22.883 16.747 1.00 97.31 100 VAL A N 1
ATOM 774 C CA . VAL A 1 100 ? -21.975 22.452 18.119 1.00 97.31 100 VAL A CA 1
ATOM 775 C C . VAL A 1 100 ? -22.773 23.525 18.864 1.00 97.31 100 VAL A C 1
ATOM 777 O O . VAL A 1 100 ? -23.738 23.190 19.547 1.00 97.31 100 VAL A O 1
ATOM 780 N N . ALA A 1 101 ? -22.405 24.801 18.725 1.00 97.06 101 ALA A N 1
ATOM 781 C CA . ALA A 1 101 ? -23.106 25.905 19.378 1.00 97.06 101 ALA A CA 1
ATOM 782 C C . ALA A 1 101 ? -24.493 26.191 18.773 1.00 97.06 101 ALA A C 1
ATOM 784 O O . ALA A 1 101 ? -25.407 26.574 19.498 1.00 97.06 101 ALA A O 1
ATOM 785 N N . SER A 1 102 ? -24.651 26.023 17.456 1.00 97.25 102 SER A N 1
ATOM 786 C CA . SER A 1 102 ? -25.880 26.381 16.732 1.00 97.25 102 SER A CA 1
ATOM 787 C C . SER A 1 102 ? -26.927 25.266 16.681 1.00 97.25 102 SER A C 1
ATOM 789 O O . SER A 1 102 ? -28.115 25.558 16.791 1.00 97.25 102 SER A O 1
ATOM 791 N N . LYS A 1 103 ? -26.504 24.006 16.525 1.00 96.81 103 LYS A N 1
ATOM 792 C CA . LYS A 1 103 ? -27.389 22.836 16.347 1.00 96.81 103 LYS A CA 1
ATOM 793 C C . LYS A 1 103 ? -27.288 21.814 17.484 1.00 96.81 103 LYS A C 1
ATOM 795 O O . LYS A 1 103 ? -28.105 20.908 17.596 1.00 96.81 103 LYS A O 1
ATOM 800 N N . GLY A 1 104 ? -26.283 21.949 18.347 1.00 97.06 104 GLY A N 1
ATOM 801 C CA . GLY A 1 104 ? -25.998 21.005 19.421 1.00 97.06 104 GLY A CA 1
ATOM 802 C C . GLY A 1 104 ? -24.946 19.948 19.047 1.00 97.06 104 GLY A C 1
ATOM 803 O O . GLY A 1 104 ? -24.638 19.718 17.875 1.00 97.06 104 GLY A O 1
ATOM 804 N N . PRO A 1 105 ? -24.358 19.281 20.057 1.00 95.25 105 PRO A N 1
ATOM 805 C CA . PRO A 1 105 ? -23.184 18.426 19.880 1.00 95.25 105 PRO A CA 1
ATOM 806 C C . PRO A 1 105 ? -23.459 17.085 19.191 1.00 95.25 105 PRO A C 1
ATOM 808 O O . PRO A 1 105 ? -22.507 16.413 18.798 1.00 95.25 105 PRO A O 1
ATOM 811 N N . ASP A 1 106 ? -24.710 16.638 19.100 1.00 94.12 106 ASP A N 1
ATOM 812 C CA . ASP A 1 106 ? -25.049 15.358 18.467 1.00 94.12 106 ASP A CA 1
ATOM 813 C C . ASP A 1 106 ? -25.232 15.502 16.960 1.00 94.12 106 ASP A C 1
ATOM 815 O O . ASP A 1 106 ? -24.575 14.789 16.204 1.00 94.12 106 ASP A O 1
ATOM 819 N N . GLU A 1 107 ? -26.034 16.475 16.523 1.00 96.81 107 GLU A N 1
ATOM 820 C CA . GLU A 1 107 ? -26.238 16.766 15.101 1.00 96.81 107 GLU A CA 1
ATOM 821 C C . GLU A 1 107 ? -24.921 17.174 14.425 1.00 96.81 107 GLU A C 1
ATOM 823 O O . GLU A 1 107 ? -24.545 16.597 13.405 1.00 96.81 107 GLU A O 1
ATOM 828 N N . ALA A 1 108 ? -24.143 18.063 15.057 1.00 97.69 108 ALA A N 1
ATOM 829 C CA . ALA A 1 108 ? -22.828 18.463 14.553 1.00 97.69 108 ALA A CA 1
ATOM 830 C C . ALA A 1 108 ? -21.861 17.273 14.401 1.00 97.69 108 ALA A C 1
ATOM 832 O O . ALA A 1 108 ? -21.063 17.225 13.461 1.00 97.69 108 ALA A O 1
ATOM 833 N N . TYR A 1 109 ? -21.917 16.300 15.317 1.00 97.94 109 TYR A N 1
ATOM 834 C CA . TYR A 1 109 ? -21.070 15.109 15.255 1.00 97.94 109 TYR A CA 1
ATOM 835 C C . TYR A 1 109 ? -21.484 14.166 14.120 1.00 97.94 109 TYR A C 1
ATOM 837 O O . TYR A 1 109 ? -20.615 13.632 13.435 1.00 97.94 109 TYR A O 1
ATOM 845 N N . LEU A 1 110 ? -22.785 13.987 13.878 1.00 97.56 110 LEU A N 1
ATOM 846 C CA . LEU A 1 110 ? -23.278 13.178 12.759 1.00 97.56 110 LEU A CA 1
ATOM 847 C C . LEU A 1 110 ? -22.906 13.797 11.403 1.00 97.56 110 LEU A C 1
ATOM 849 O O . LEU A 1 110 ? -22.385 13.094 10.538 1.00 97.56 110 LEU A O 1
ATOM 853 N N . GLU A 1 111 ? -23.065 15.116 11.240 1.00 97.06 111 GLU A N 1
ATOM 854 C CA . GLU A 1 111 ? -22.619 15.828 10.030 1.00 97.06 111 GLU A CA 1
ATOM 855 C C . GLU A 1 111 ? -21.106 15.658 9.799 1.00 97.06 111 GLU A C 1
ATOM 857 O O . GLU A 1 111 ? -20.649 15.455 8.669 1.00 97.06 111 GLU A O 1
ATOM 862 N N . LEU A 1 112 ? -20.314 15.691 10.877 1.00 97.44 112 LEU A N 1
ATOM 863 C CA . LEU A 1 112 ? -18.878 15.439 10.819 1.00 97.44 112 LEU A CA 1
ATOM 864 C C . LEU A 1 112 ? -18.556 14.008 10.352 1.00 97.44 112 LEU A C 1
ATOM 866 O O . LEU A 1 112 ? -17.642 13.841 9.541 1.00 97.44 112 LEU A O 1
ATOM 870 N N . VAL A 1 113 ? -19.282 12.995 10.838 1.00 98.38 113 VAL A N 1
ATOM 871 C CA . VAL A 1 113 ? -19.108 11.592 10.421 1.00 98.38 113 VAL A CA 1
ATOM 872 C C . VAL A 1 113 ? -19.323 11.450 8.914 1.00 98.38 113 VAL A C 1
ATOM 874 O O . VAL A 1 113 ? -18.417 10.973 8.226 1.00 98.38 113 VAL A O 1
ATOM 877 N N . GLU A 1 114 ? -20.440 11.942 8.372 1.00 97.62 114 GLU A N 1
ATOM 878 C CA . GLU A 1 114 ? -20.722 11.848 6.929 1.00 97.62 114 GLU A CA 1
ATOM 879 C C . GLU A 1 114 ? -19.685 12.590 6.080 1.00 97.62 114 GLU A C 1
ATOM 881 O O . GLU A 1 114 ? -19.215 12.104 5.043 1.00 97.62 114 GLU A O 1
ATOM 886 N N . ARG A 1 115 ? -19.253 13.766 6.542 1.00 96.56 115 ARG A N 1
ATOM 887 C CA . ARG A 1 115 ? -18.230 14.558 5.857 1.00 96.56 115 ARG A CA 1
ATOM 888 C C . ARG A 1 115 ? -16.876 13.850 5.817 1.00 96.56 115 ARG A C 1
ATOM 890 O O . ARG A 1 115 ? -16.149 13.980 4.834 1.00 96.56 115 ARG A O 1
ATOM 897 N N . LEU A 1 116 ? -16.498 13.129 6.869 1.00 97.56 116 LEU A N 1
ATOM 898 C CA . LEU A 1 116 ? -15.223 12.411 6.919 1.00 97.56 116 LEU A CA 1
ATOM 899 C C . LEU A 1 116 ? -15.275 11.078 6.161 1.00 97.56 116 LEU A C 1
ATOM 901 O O . LEU A 1 116 ? -14.307 10.760 5.474 1.00 97.56 116 LEU A O 1
ATOM 905 N N . LEU A 1 117 ? -16.395 10.348 6.196 1.00 97.62 117 LEU A N 1
ATOM 906 C CA . LEU A 1 117 ? -16.599 9.128 5.395 1.00 97.62 117 LEU A CA 1
ATOM 907 C C . LEU A 1 117 ? -16.667 9.407 3.880 1.00 97.62 117 LEU A C 1
ATOM 909 O O . LEU A 1 117 ? -16.337 8.545 3.061 1.00 97.62 117 LEU A O 1
ATOM 913 N N . SER A 1 118 ? -17.061 10.621 3.490 1.00 96.62 118 SER A N 1
ATOM 914 C CA . SER A 1 118 ? -17.016 11.097 2.099 1.00 96.62 118 SER A CA 1
ATOM 915 C C . SER A 1 118 ? -15.677 11.735 1.702 1.00 96.62 118 SER A C 1
ATOM 917 O O . SER A 1 118 ? -15.514 12.161 0.559 1.00 96.62 118 SER A O 1
ATOM 919 N N . SER A 1 119 ? -14.698 11.820 2.610 1.00 95.50 119 SER A N 1
ATOM 920 C CA . SER A 1 119 ? -13.376 12.367 2.287 1.00 95.50 119 SER A CA 1
ATOM 921 C C . SER A 1 119 ? -12.599 11.429 1.355 1.00 95.50 119 SER A C 1
ATOM 923 O O . SER A 1 119 ? -12.528 10.237 1.642 1.00 95.50 119 SER A O 1
ATOM 925 N N . PRO A 1 120 ? -11.898 11.927 0.318 1.00 93.19 120 PRO A N 1
ATOM 926 C CA . PRO A 1 120 ? -11.006 11.083 -0.489 1.00 93.19 120 PRO A CA 1
ATOM 927 C C . PRO A 1 120 ? -9.836 10.487 0.315 1.00 93.19 120 PRO A C 1
ATOM 929 O O . PRO A 1 120 ? -9.239 9.491 -0.096 1.00 93.19 120 PRO A O 1
ATOM 932 N N . HIS A 1 121 ? -9.511 11.073 1.471 1.00 95.31 121 HIS A N 1
ATOM 933 C CA . HIS A 1 121 ? -8.467 10.580 2.369 1.00 95.31 121 HIS A CA 1
ATOM 934 C C . HIS A 1 121 ? -8.924 9.384 3.222 1.00 95.31 121 HIS A C 1
ATOM 936 O O . HIS A 1 121 ? -8.077 8.741 3.846 1.00 95.31 121 HIS A O 1
ATOM 942 N N . TYR A 1 122 ? -10.226 9.062 3.232 1.00 97.06 122 TYR A N 1
ATOM 943 C CA . TYR A 1 122 ? -10.767 7.884 3.912 1.00 97.06 122 TYR A CA 1
ATOM 944 C C . TYR A 1 122 ? -10.171 6.588 3.351 1.00 97.06 122 TYR A C 1
ATOM 946 O O . TYR A 1 122 ? -9.606 5.786 4.097 1.00 97.06 122 TYR A O 1
ATOM 954 N N . GLY A 1 123 ? -10.184 6.426 2.028 1.00 96.00 123 GLY A N 1
ATOM 955 C CA . GLY A 1 123 ? -9.606 5.269 1.348 1.00 96.00 123 GLY A CA 1
ATOM 956 C C . GLY A 1 123 ? -8.090 5.176 1.495 1.00 96.00 123 GLY A C 1
ATOM 957 O O . GLY A 1 123 ? -7.554 4.078 1.564 1.00 96.00 123 GLY A O 1
ATOM 958 N N . GLU A 1 124 ? -7.381 6.301 1.617 1.00 94.81 124 GLU A N 1
ATOM 959 C CA . GLU A 1 124 ? -5.937 6.292 1.901 1.00 94.81 124 GLU A CA 1
ATOM 960 C C . GLU A 1 124 ? -5.656 5.781 3.323 1.00 94.81 124 GLU A C 1
ATOM 962 O O . GLU A 1 124 ? -4.731 4.998 3.544 1.00 94.81 124 GLU A O 1
ATOM 967 N N . ARG A 1 125 ? -6.488 6.182 4.293 1.00 95.44 125 ARG A N 1
ATOM 968 C CA . ARG A 1 125 ? -6.383 5.757 5.692 1.00 95.44 125 ARG A CA 1
ATOM 969 C C . ARG A 1 125 ? -6.730 4.281 5.873 1.00 95.44 125 ARG A C 1
ATOM 971 O O . ARG A 1 125 ? -5.906 3.520 6.377 1.00 95.44 125 ARG A O 1
ATOM 978 N N . TRP A 1 126 ? -7.919 3.869 5.451 1.00 97.31 126 TRP A N 1
ATOM 979 C CA . TRP A 1 126 ? -8.401 2.498 5.644 1.00 97.31 126 TRP A CA 1
ATOM 980 C C . TRP A 1 126 ? -7.804 1.512 4.644 1.00 97.31 126 TRP A C 1
ATOM 982 O O . TRP A 1 126 ? -7.530 0.365 4.997 1.00 97.31 126 TRP A O 1
ATOM 992 N N . GLY A 1 127 ? -7.441 1.983 3.450 1.00 96.31 127 GLY A N 1
ATOM 993 C CA . GLY A 1 127 ? -6.619 1.218 2.520 1.00 96.31 127 GLY A CA 1
ATOM 994 C C . GLY A 1 127 ? -5.260 0.873 3.101 1.00 96.31 127 GLY A C 1
ATOM 995 O O . GLY A 1 127 ? -4.791 -0.238 2.885 1.00 96.31 127 GLY A O 1
ATOM 996 N N . ARG A 1 128 ? -4.641 1.740 3.916 1.00 93.69 128 ARG A N 1
ATOM 997 C CA . ARG A 1 128 ? -3.369 1.388 4.562 1.00 93.69 128 ARG A CA 1
ATOM 998 C C . ARG A 1 128 ? -3.500 0.207 5.524 1.00 93.69 128 ARG A C 1
ATOM 1000 O O . ARG A 1 128 ? -2.600 -0.633 5.516 1.00 93.69 128 ARG A O 1
ATOM 1007 N N . HIS A 1 129 ? -4.594 0.127 6.285 1.00 94.62 129 HIS A N 1
ATOM 1008 C CA . HIS A 1 129 ? -4.889 -1.020 7.150 1.00 94.62 129 HIS A CA 1
ATOM 1009 C C . HIS A 1 129 ? -5.071 -2.303 6.329 1.00 94.62 129 HIS A C 1
ATOM 1011 O O . HIS A 1 129 ? -4.491 -3.331 6.668 1.00 94.62 129 HIS A O 1
ATOM 1017 N N . TRP A 1 130 ? -5.789 -2.236 5.202 1.00 96.81 130 TRP A N 1
ATOM 1018 C CA . TRP A 1 130 ? -5.900 -3.382 4.292 1.00 96.81 130 TRP A CA 1
ATOM 1019 C C . TRP A 1 130 ? -4.546 -3.800 3.709 1.00 96.81 130 TRP A C 1
ATOM 1021 O O . TRP A 1 130 ? -4.229 -4.981 3.633 1.00 96.81 130 TRP A O 1
ATOM 1031 N N . LEU A 1 131 ? -3.719 -2.836 3.313 1.00 95.31 131 LEU A N 1
ATOM 1032 C CA . LEU A 1 131 ? -2.424 -3.086 2.683 1.00 95.31 131 LEU A CA 1
ATOM 1033 C C . LEU A 1 131 ? -1.414 -3.777 3.610 1.00 95.31 131 LEU A C 1
ATOM 1035 O O . LEU A 1 131 ? -0.525 -4.452 3.102 1.00 95.31 131 LEU A O 1
ATOM 1039 N N . ASP A 1 132 ? -1.563 -3.662 4.934 1.00 93.25 132 ASP A N 1
ATOM 1040 C CA . ASP A 1 132 ? -0.798 -4.468 5.899 1.00 93.25 132 ASP A CA 1
ATOM 1041 C C . ASP A 1 132 ? -1.158 -5.956 5.815 1.00 93.25 132 ASP A C 1
ATOM 1043 O O . ASP A 1 132 ? -0.278 -6.811 5.722 1.00 93.25 132 ASP A O 1
ATOM 1047 N N . VAL A 1 133 ? -2.454 -6.268 5.766 1.00 95.00 133 VAL A N 1
ATOM 1048 C CA . VAL A 1 133 ? -2.956 -7.641 5.592 1.00 95.00 133 VAL A CA 1
ATOM 1049 C C . VAL A 1 133 ? -2.595 -8.167 4.199 1.00 95.00 133 VAL A C 1
ATOM 1051 O O . VAL A 1 133 ? -2.132 -9.294 4.031 1.00 95.00 133 VAL A O 1
ATOM 1054 N N . GLY A 1 134 ? -2.731 -7.310 3.188 1.00 94.44 134 GLY A N 1
ATOM 1055 C CA . GLY A 1 134 ? -2.377 -7.578 1.803 1.00 94.44 134 GLY A CA 1
ATOM 1056 C C . GLY A 1 134 ? -0.876 -7.592 1.518 1.00 94.44 134 GLY A C 1
ATOM 1057 O O . GLY A 1 134 ? -0.525 -7.698 0.353 1.00 94.44 134 GLY A O 1
ATOM 1058 N N . ARG A 1 135 ? 0.011 -7.483 2.520 1.00 92.44 135 ARG A N 1
ATOM 1059 C CA . ARG A 1 135 ? 1.480 -7.592 2.361 1.00 92.44 135 ARG A CA 1
ATOM 1060 C C . ARG A 1 135 ? 2.126 -6.539 1.471 1.00 92.44 135 ARG A C 1
ATOM 1062 O O . ARG A 1 135 ? 3.267 -6.693 1.029 1.00 92.44 135 ARG A O 1
ATOM 1069 N N . TYR A 1 136 ? 1.419 -5.456 1.185 1.00 91.12 136 TYR A N 1
ATOM 1070 C CA . TYR A 1 136 ? 1.957 -4.415 0.335 1.00 91.12 136 TYR A CA 1
ATOM 1071 C C . TYR A 1 136 ? 3.063 -3.670 1.082 1.00 91.12 136 TYR A C 1
ATOM 1073 O O . TYR A 1 136 ? 2.832 -3.016 2.099 1.00 91.12 136 TYR A O 1
ATOM 1081 N N . VAL A 1 137 ? 4.274 -3.729 0.531 1.00 85.38 137 VAL A N 1
ATOM 1082 C CA . VAL A 1 137 ? 5.417 -2.968 1.025 1.00 85.38 137 VAL A CA 1
ATOM 1083 C C . VAL A 1 137 ? 5.745 -1.873 0.039 1.00 85.38 137 VAL A C 1
ATOM 1085 O O . VAL A 1 137 ? 5.997 -2.101 -1.142 1.00 85.38 137 VAL A O 1
ATOM 1088 N N . GLN A 1 138 ? 5.827 -0.660 0.560 1.00 74.06 138 GLN A N 1
ATOM 1089 C CA . GLN A 1 138 ? 6.336 0.453 -0.201 1.00 74.06 138 GLN A CA 1
ATOM 1090 C C . GLN A 1 138 ? 7.868 0.370 -0.329 1.00 74.06 138 GLN A C 1
ATOM 1092 O O . GLN A 1 138 ? 8.607 0.590 0.634 1.00 74.06 138 GLN A O 1
ATOM 1097 N N . GLY A 1 139 ? 8.359 0.083 -1.535 1.00 70.25 139 GLY A N 1
ATOM 1098 C CA . GLY A 1 139 ? 9.790 -0.029 -1.812 1.00 70.25 139 GLY A CA 1
ATOM 1099 C C . GLY A 1 139 ? 10.347 -1.428 -1.532 1.00 70.25 139 GLY A C 1
ATOM 1100 O O . GLY A 1 139 ? 9.730 -2.430 -1.875 1.00 70.25 139 GLY A O 1
ATOM 1101 N N . LYS A 1 140 ? 11.569 -1.515 -0.990 1.00 69.00 140 LYS A N 1
ATOM 1102 C CA . LYS A 1 140 ? 12.248 -2.804 -0.783 1.00 69.00 140 LYS A CA 1
ATOM 1103 C C . LYS A 1 140 ? 11.806 -3.454 0.531 1.00 69.00 140 LYS A C 1
ATOM 1105 O O . LYS A 1 140 ? 11.775 -2.780 1.561 1.00 69.00 140 LYS A O 1
ATOM 1110 N N . THR A 1 141 ? 11.541 -4.756 0.489 1.00 68.44 141 THR A N 1
ATOM 1111 C CA . THR A 1 141 ? 11.260 -5.553 1.685 1.00 68.44 141 THR A CA 1
ATOM 1112 C C . THR A 1 141 ? 12.507 -5.695 2.570 1.00 68.44 141 THR A C 1
ATOM 1114 O O . THR A 1 141 ? 13.644 -5.485 2.133 1.00 68.44 141 THR A O 1
ATOM 1117 N N . LYS A 1 142 ? 12.308 -6.033 3.848 1.00 70.50 142 LYS A N 1
ATOM 1118 C CA . LYS A 1 142 ? 13.409 -6.342 4.781 1.00 70.50 142 LYS A CA 1
ATOM 1119 C C . LYS A 1 142 ? 13.949 -7.764 4.660 1.00 70.50 142 LYS A C 1
ATOM 1121 O O . LYS A 1 142 ? 15.015 -8.043 5.206 1.00 70.50 142 LYS A O 1
ATOM 1126 N N . VAL A 1 143 ? 13.228 -8.647 3.978 1.00 68.31 143 VAL A N 1
ATOM 1127 C CA . VAL A 1 143 ? 13.621 -10.047 3.827 1.00 68.31 143 VAL A CA 1
ATOM 1128 C C . VAL A 1 143 ? 14.823 -10.118 2.887 1.00 68.31 143 VAL A C 1
ATOM 1130 O O . VAL A 1 143 ? 14.792 -9.613 1.763 1.00 68.31 143 VAL A O 1
ATOM 1133 N N . ALA A 1 144 ? 15.919 -10.705 3.372 1.00 59.50 144 ALA A N 1
ATOM 1134 C CA . ALA A 1 144 ? 17.111 -10.919 2.559 1.00 59.50 144 ALA A CA 1
ATOM 1135 C C . ALA A 1 144 ? 16.757 -11.761 1.322 1.00 59.50 144 ALA A C 1
ATOM 1137 O O . ALA A 1 144 ? 15.873 -12.607 1.387 1.00 59.50 144 ALA A O 1
ATOM 1138 N N . ALA A 1 145 ? 17.425 -11.508 0.195 1.00 61.97 145 ALA A N 1
ATOM 1139 C CA . ALA A 1 145 ? 17.162 -12.164 -1.094 1.00 61.97 145 ALA A CA 1
ATOM 1140 C C . ALA A 1 145 ? 15.765 -11.932 -1.722 1.00 61.97 145 ALA A C 1
ATOM 1142 O O . ALA A 1 145 ? 15.528 -12.365 -2.849 1.00 61.97 145 ALA A O 1
ATOM 1143 N N . VAL A 1 146 ? 14.876 -11.161 -1.084 1.00 66.50 146 VAL A N 1
ATOM 1144 C CA . VAL A 1 146 ? 13.642 -10.672 -1.717 1.00 66.50 146 VAL A CA 1
ATOM 1145 C C . VAL A 1 146 ? 13.905 -9.296 -2.339 1.00 66.50 146 VAL A C 1
ATOM 1147 O O . VAL A 1 146 ? 14.289 -8.329 -1.672 1.00 66.50 146 VAL A O 1
ATOM 1150 N N . ASP A 1 147 ? 13.750 -9.216 -3.660 1.00 63.53 147 ASP A N 1
ATOM 1151 C CA . ASP A 1 147 ? 13.882 -7.965 -4.409 1.00 63.53 147 ASP A CA 1
ATOM 1152 C C . ASP A 1 147 ? 12.686 -7.025 -4.167 1.00 63.53 147 ASP A C 1
ATOM 1154 O O . ASP A 1 147 ? 11.622 -7.435 -3.702 1.00 63.53 147 ASP A O 1
ATOM 1158 N N . ARG A 1 148 ? 12.859 -5.735 -4.496 1.00 69.50 148 ARG A N 1
ATOM 1159 C CA . ARG A 1 148 ? 11.747 -4.770 -4.514 1.00 69.50 148 ARG A CA 1
ATOM 1160 C C . ARG A 1 148 ? 10.641 -5.290 -5.434 1.00 69.50 148 ARG A C 1
ATOM 1162 O O . ARG A 1 148 ? 10.919 -5.744 -6.543 1.00 69.50 148 ARG A O 1
ATOM 1169 N N . ILE A 1 149 ? 9.397 -5.174 -4.981 1.00 76.00 149 ILE A N 1
ATOM 1170 C CA . ILE A 1 149 ? 8.230 -5.521 -5.787 1.00 76.00 149 ILE A CA 1
ATOM 1171 C C . ILE A 1 149 ? 7.875 -4.305 -6.635 1.00 76.00 149 ILE A C 1
ATOM 1173 O O . ILE A 1 149 ? 7.214 -3.378 -6.177 1.00 76.00 149 ILE A O 1
ATOM 1177 N N . ASP A 1 150 ? 8.396 -4.289 -7.856 1.00 73.50 150 ASP A N 1
ATOM 1178 C CA . ASP A 1 150 ? 8.082 -3.258 -8.842 1.00 73.50 150 ASP A CA 1
ATOM 1179 C C . ASP A 1 150 ? 6.638 -3.420 -9.353 1.00 73.50 150 ASP A C 1
ATOM 1181 O O . ASP A 1 150 ? 6.143 -4.544 -9.461 1.00 73.50 150 ASP A O 1
ATOM 1185 N N . MET A 1 151 ? 5.997 -2.309 -9.738 1.00 82.69 151 MET A N 1
ATOM 1186 C CA . MET A 1 151 ? 4.669 -2.276 -10.378 1.00 82.69 151 MET A CA 1
ATOM 1187 C C . MET A 1 151 ? 3.500 -2.724 -9.484 1.00 82.69 151 MET A C 1
ATOM 1189 O O . MET A 1 151 ? 2.460 -3.157 -9.987 1.00 82.69 151 MET A O 1
ATOM 1193 N N . ALA A 1 152 ? 3.661 -2.639 -8.161 1.00 87.56 152 ALA A N 1
ATOM 1194 C CA . ALA A 1 152 ? 2.607 -2.938 -7.189 1.00 87.56 152 ALA A CA 1
ATOM 1195 C C . ALA A 1 152 ? 1.713 -1.718 -6.885 1.00 87.56 152 ALA A C 1
ATOM 1197 O O . ALA A 1 152 ? 0.659 -1.854 -6.266 1.00 87.56 152 ALA A O 1
ATOM 1198 N N . GLU A 1 153 ? 2.111 -0.519 -7.309 1.00 89.12 153 GLU A N 1
ATOM 1199 C CA . GLU A 1 153 ? 1.377 0.729 -7.095 1.00 89.12 153 GLU A CA 1
ATOM 1200 C C . GLU A 1 153 ? -0.065 0.695 -7.638 1.00 89.12 153 GLU A C 1
ATOM 1202 O O . GLU A 1 153 ? -0.955 1.150 -6.917 1.00 89.12 153 GLU A O 1
ATOM 1207 N N . PRO A 1 154 ? -0.354 0.103 -8.816 1.00 91.75 154 PRO A N 1
ATOM 1208 C CA . PRO A 1 154 ? -1.727 -0.023 -9.306 1.00 91.75 154 PRO A CA 1
ATOM 1209 C C . PRO A 1 154 ? -2.640 -0.831 -8.371 1.00 91.75 154 PRO A C 1
ATOM 1211 O O . PRO A 1 154 ? -3.812 -0.484 -8.225 1.00 91.75 154 PRO A O 1
ATOM 1214 N N . TYR A 1 155 ? -2.105 -1.845 -7.674 1.00 95.31 155 TYR A N 1
ATOM 1215 C CA . TYR A 1 155 ? -2.845 -2.597 -6.653 1.00 95.31 155 TYR A CA 1
ATOM 1216 C C . TYR A 1 155 ? -3.173 -1.724 -5.432 1.00 95.31 155 TYR A C 1
ATOM 1218 O O . TYR A 1 155 ? -4.321 -1.680 -4.990 1.00 95.31 155 TYR A O 1
ATOM 1226 N N . ARG A 1 156 ? -2.194 -0.963 -4.919 1.00 94.19 156 ARG A N 1
ATOM 1227 C CA . ARG A 1 156 ? -2.424 0.023 -3.847 1.00 94.19 156 ARG A CA 1
ATOM 1228 C C . ARG A 1 156 ? -3.518 1.012 -4.241 1.00 94.19 156 ARG A C 1
ATOM 1230 O O . ARG A 1 156 ? -4.424 1.275 -3.454 1.00 94.19 156 ARG A O 1
ATOM 1237 N N . ASP A 1 157 ? -3.429 1.557 -5.448 1.00 93.62 157 ASP A N 1
ATOM 1238 C CA . ASP A 1 157 ? -4.365 2.574 -5.916 1.00 93.62 157 ASP A CA 1
ATOM 1239 C C . ASP A 1 157 ? -5.769 1.985 -6.133 1.00 93.62 157 ASP A C 1
ATOM 1241 O O . ASP A 1 157 ? -6.759 2.667 -5.870 1.00 93.62 157 ASP A O 1
ATOM 1245 N N . TYR A 1 158 ? -5.866 0.714 -6.545 1.00 95.88 158 TYR A N 1
ATOM 1246 C CA . TYR A 1 158 ? -7.125 -0.036 -6.572 1.00 95.88 158 TYR A CA 1
ATOM 1247 C C . TYR A 1 158 ? -7.748 -0.143 -5.179 1.00 95.88 158 TYR A C 1
ATOM 1249 O O . TYR A 1 158 ? -8.906 0.230 -5.014 1.00 95.88 158 TYR A O 1
ATOM 1257 N N . VAL A 1 159 ? -6.983 -0.567 -4.167 1.00 97.81 159 VAL A N 1
ATOM 1258 C CA . VAL A 1 159 ? -7.478 -0.687 -2.785 1.00 97.81 159 VAL A CA 1
ATOM 1259 C C . VAL A 1 159 ? -8.038 0.646 -2.284 1.00 97.81 159 VAL A C 1
ATOM 1261 O O . VAL A 1 159 ? -9.147 0.695 -1.755 1.00 97.81 159 VAL A O 1
ATOM 1264 N N . VAL A 1 160 ? -7.301 1.741 -2.493 1.00 96.25 160 VAL A N 1
ATOM 1265 C CA . VAL A 1 160 ? -7.735 3.086 -2.082 1.00 96.25 160 VAL A CA 1
ATOM 1266 C C . VAL A 1 160 ? -9.032 3.492 -2.779 1.00 96.25 160 VAL A C 1
ATOM 1268 O O . VAL A 1 160 ? -9.942 4.004 -2.125 1.00 96.25 160 VAL A O 1
ATOM 1271 N N . ARG A 1 161 ? -9.140 3.264 -4.095 1.00 95.56 161 ARG A N 1
ATOM 1272 C CA . ARG A 1 161 ? -10.361 3.570 -4.853 1.00 95.56 161 ARG A CA 1
ATOM 1273 C C . ARG A 1 161 ? -11.541 2.712 -4.414 1.00 95.56 161 ARG A C 1
ATOM 1275 O O . ARG A 1 161 ? -12.610 3.270 -4.203 1.00 95.56 161 ARG A O 1
ATOM 1282 N N . ALA A 1 162 ? -11.350 1.404 -4.250 1.00 97.06 162 ALA A N 1
ATOM 1283 C CA . ALA A 1 162 ? -12.405 0.477 -3.852 1.00 97.06 162 ALA A CA 1
ATOM 1284 C C . ALA A 1 162 ? -13.005 0.859 -2.493 1.00 97.06 162 ALA A C 1
ATOM 1286 O O . ALA A 1 162 ? -14.221 0.944 -2.363 1.00 97.06 162 ALA A O 1
ATOM 1287 N N . ILE A 1 163 ? -12.157 1.190 -1.515 1.00 97.50 163 ILE A N 1
ATOM 1288 C CA . ILE A 1 163 ? -12.606 1.626 -0.187 1.00 97.50 163 ILE A CA 1
ATOM 1289 C C . ILE A 1 163 ? -13.282 3.003 -0.254 1.00 97.50 163 ILE A C 1
ATOM 1291 O O . ILE A 1 163 ? -14.331 3.211 0.350 1.00 97.50 163 ILE A O 1
ATOM 1295 N N . ASN A 1 164 ? -12.738 3.956 -1.019 1.00 96.81 164 ASN A N 1
ATOM 1296 C CA . ASN A 1 164 ? -13.377 5.267 -1.189 1.00 96.81 164 ASN A CA 1
ATOM 1297 C C . ASN A 1 164 ? -14.757 5.177 -1.850 1.00 96.81 164 ASN A C 1
ATOM 1299 O O . ASN A 1 164 ? -15.662 5.915 -1.455 1.00 96.81 164 ASN A O 1
ATOM 1303 N N . ALA A 1 165 ? -14.907 4.282 -2.827 1.00 95.88 165 ALA A N 1
ATOM 1304 C CA . ALA A 1 165 ? -16.164 4.006 -3.511 1.00 95.88 165 ALA A CA 1
ATOM 1305 C C . ALA A 1 165 ? -17.155 3.201 -2.657 1.00 95.88 165 ALA A C 1
ATOM 1307 O O . ALA A 1 165 ? -18.271 2.988 -3.114 1.00 95.88 165 ALA A O 1
ATOM 1308 N N . ASP A 1 166 ? -16.753 2.775 -1.452 1.00 97.31 166 ASP A N 1
ATOM 1309 C CA . ASP A 1 166 ? -17.520 1.871 -0.591 1.00 97.31 166 ASP A CA 1
ATOM 1310 C C . ASP A 1 166 ? -17.949 0.601 -1.335 1.00 97.31 166 ASP A C 1
ATOM 1312 O O . ASP A 1 166 ? -19.101 0.180 -1.293 1.00 97.31 166 ASP A O 1
ATOM 1316 N N . LYS A 1 167 ? -17.007 0.021 -2.091 1.00 97.62 167 LYS A N 1
ATOM 1317 C CA . LYS A 1 167 ? -17.237 -1.238 -2.795 1.00 97.62 167 LYS A CA 1
ATOM 1318 C C . LYS A 1 167 ? -17.684 -2.297 -1.777 1.00 97.62 167 LYS A C 1
ATOM 1320 O O . LYS A 1 167 ? -16.950 -2.475 -0.798 1.00 97.62 167 LYS A O 1
ATOM 1325 N N . PRO A 1 168 ? -18.794 -3.020 -2.032 1.00 98.50 168 PRO A N 1
ATOM 1326 C CA . PRO A 1 168 ? -19.209 -4.142 -1.200 1.00 98.50 168 PRO A CA 1
ATOM 1327 C C . PRO A 1 168 ? -18.025 -5.063 -0.908 1.00 98.50 168 PRO A C 1
ATOM 1329 O O . PRO A 1 168 ? -17.263 -5.428 -1.815 1.00 98.50 168 PRO A O 1
ATOM 1332 N N . PHE A 1 169 ? -17.785 -5.357 0.370 1.00 98.56 169 PHE A N 1
ATOM 1333 C CA . PHE A 1 169 ? -16.585 -6.088 0.774 1.00 98.56 169 PHE A CA 1
ATOM 1334 C C . PHE A 1 169 ? -16.532 -7.501 0.173 1.00 98.56 169 PHE A C 1
ATOM 1336 O O . PHE A 1 169 ? -15.451 -7.969 -0.174 1.00 98.56 169 PHE A O 1
ATOM 1343 N N . ASP A 1 170 ? -17.675 -8.149 -0.034 1.00 98.38 170 ASP A N 1
ATOM 1344 C CA . ASP A 1 170 ? -17.781 -9.416 -0.759 1.00 98.38 170 ASP A CA 1
ATOM 1345 C C . ASP A 1 170 ? -17.263 -9.302 -2.205 1.00 98.38 170 ASP A C 1
ATOM 1347 O O . ASP A 1 170 ? -16.411 -10.085 -2.636 1.00 98.38 170 ASP A O 1
ATOM 1351 N N . GLN A 1 171 ? -17.681 -8.268 -2.939 1.00 98.12 171 GLN A N 1
ATOM 1352 C CA . GLN A 1 171 ? -17.167 -7.984 -4.274 1.00 98.12 171 GLN A CA 1
ATOM 1353 C C . GLN A 1 171 ? -15.666 -7.686 -4.221 1.00 98.12 171 GLN A C 1
ATOM 1355 O O . GLN A 1 171 ? -14.903 -8.205 -5.037 1.00 98.12 171 GLN A O 1
ATOM 1360 N N . PHE A 1 172 ? -15.220 -6.882 -3.255 1.00 98.50 172 PHE A N 1
ATOM 1361 C CA . PHE A 1 172 ? -13.804 -6.588 -3.070 1.00 98.50 172 PHE A CA 1
ATOM 1362 C C . PHE A 1 172 ? -12.986 -7.877 -2.912 1.00 98.50 172 PHE A C 1
ATOM 1364 O O . PHE A 1 172 ? -12.011 -8.041 -3.640 1.00 98.50 172 PHE A O 1
ATOM 1371 N N . VAL A 1 173 ? -13.404 -8.816 -2.055 1.00 98.56 173 VAL A N 1
ATOM 1372 C CA . VAL A 1 173 ? -12.757 -10.129 -1.857 1.00 98.56 173 VAL A CA 1
ATOM 1373 C C . VAL A 1 173 ? -12.738 -10.953 -3.150 1.00 98.56 173 VAL A C 1
ATOM 1375 O O . VAL A 1 173 ? -11.696 -11.509 -3.508 1.00 98.56 173 VAL A O 1
ATOM 1378 N N . VAL A 1 174 ? -13.852 -10.999 -3.891 1.00 98.56 174 VAL A N 1
ATOM 1379 C CA . VAL A 1 174 ? -13.917 -11.705 -5.182 1.00 98.56 174 VAL A CA 1
ATOM 1380 C C . VAL A 1 174 ? -12.890 -11.153 -6.166 1.00 98.56 174 VAL A C 1
ATOM 1382 O O . VAL A 1 174 ? -12.184 -11.920 -6.825 1.00 98.56 174 VAL A O 1
ATOM 1385 N N . GLU A 1 175 ? -12.746 -9.834 -6.233 1.00 98.06 175 GLU A N 1
ATOM 1386 C CA . GLU A 1 175 ? -11.773 -9.185 -7.108 1.00 98.06 175 GLU A CA 1
ATOM 1387 C C . GLU A 1 175 ? -10.319 -9.453 -6.680 1.00 98.06 175 GLU A C 1
ATOM 1389 O O . GLU A 1 175 ? -9.467 -9.668 -7.544 1.00 98.06 175 GLU A O 1
ATOM 1394 N N . GLN A 1 176 ? -10.033 -9.522 -5.372 1.00 98.12 176 GLN A N 1
ATOM 1395 C CA . GLN A 1 176 ? -8.698 -9.861 -4.847 1.00 98.12 176 GLN A CA 1
ATOM 1396 C C . GLN A 1 176 ? -8.208 -11.237 -5.323 1.00 98.12 176 GLN A C 1
ATOM 1398 O O . GLN A 1 176 ? -7.019 -11.425 -5.575 1.00 98.12 176 GLN A O 1
ATOM 1403 N N . ILE A 1 177 ? -9.114 -12.212 -5.431 1.00 98.38 177 ILE A N 1
ATOM 1404 C CA . ILE A 1 177 ? -8.766 -13.607 -5.734 1.00 98.38 177 ILE A CA 1
ATOM 1405 C C . ILE A 1 177 ? -8.946 -13.920 -7.225 1.00 98.38 177 ILE A C 1
ATOM 1407 O O . ILE A 1 177 ? -8.151 -14.668 -7.796 1.00 98.38 177 ILE A O 1
ATOM 1411 N N . ALA A 1 178 ? -9.968 -13.358 -7.871 1.00 97.56 178 ALA A N 1
ATOM 1412 C CA . ALA A 1 178 ? -10.415 -13.753 -9.208 1.00 97.56 178 ALA A CA 1
ATOM 1413 C C . ALA A 1 178 ? -10.741 -12.570 -10.143 1.00 97.56 178 ALA A C 1
ATOM 1415 O O . ALA A 1 178 ? -11.411 -12.764 -11.159 1.00 97.56 178 ALA A O 1
ATOM 1416 N N . GLY A 1 179 ? -10.276 -11.353 -9.841 1.00 95.88 179 GLY A N 1
ATOM 1417 C CA . GLY A 1 179 ? -10.565 -10.155 -10.637 1.00 95.88 179 GLY A CA 1
ATOM 1418 C C . GLY A 1 179 ? -10.201 -10.270 -12.124 1.00 95.88 179 GLY A C 1
ATOM 1419 O O . GLY A 1 179 ? -10.977 -9.839 -12.973 1.00 95.88 179 GLY A O 1
ATOM 1420 N N . ASP A 1 180 ? -9.100 -10.943 -12.473 1.00 94.06 180 ASP A N 1
ATOM 1421 C CA . ASP A 1 180 ? -8.691 -11.195 -13.864 1.00 94.06 180 ASP A CA 1
ATOM 1422 C C . ASP A 1 180 ? -9.681 -12.096 -14.619 1.00 94.06 180 ASP A C 1
ATOM 1424 O O . ASP A 1 180 ? -9.958 -11.867 -15.798 1.00 94.06 180 ASP A O 1
ATOM 1428 N N . ILE A 1 181 ? -10.265 -13.080 -13.928 1.00 94.19 181 ILE A N 1
ATOM 1429 C CA . ILE A 1 181 ? -11.285 -13.981 -14.480 1.00 94.19 181 ILE A CA 1
ATOM 1430 C C . ILE A 1 181 ? -12.588 -13.208 -14.707 1.00 94.19 181 ILE A C 1
ATOM 1432 O O . ILE A 1 181 ? -13.210 -13.324 -15.762 1.00 94.19 181 ILE A O 1
ATOM 1436 N N . VAL A 1 182 ? -12.988 -12.385 -13.732 1.00 92.38 182 VAL A N 1
ATOM 1437 C CA . VAL A 1 182 ? -14.185 -11.537 -13.835 1.00 92.38 182 VAL A CA 1
ATOM 1438 C C . VAL A 1 182 ? -14.032 -10.525 -14.977 1.00 92.38 182 VAL A C 1
ATOM 1440 O O . VAL A 1 182 ? -14.950 -10.370 -15.781 1.00 92.38 182 VAL A O 1
ATOM 1443 N N . ALA A 1 183 ? -12.855 -9.906 -15.119 1.00 87.88 183 ALA A N 1
ATOM 1444 C CA . ALA A 1 183 ? -12.548 -8.974 -16.205 1.00 87.88 183 ALA A CA 1
ATOM 1445 C C . ALA A 1 183 ? -12.604 -9.626 -17.594 1.00 87.88 183 ALA A C 1
ATOM 1447 O O . ALA A 1 183 ? -13.004 -8.975 -18.557 1.00 87.88 183 ALA A O 1
ATOM 1448 N N . GLY A 1 184 ? -12.193 -10.894 -17.711 1.00 76.38 184 GLY A N 1
ATOM 1449 C CA . GLY A 1 184 ? -12.251 -11.652 -18.963 1.00 76.38 184 GLY A CA 1
ATOM 1450 C C . GLY A 1 184 ? -13.677 -11.924 -19.452 1.00 76.38 184 GLY A C 1
ATOM 1451 O O . GLY A 1 184 ? -13.894 -12.003 -20.659 1.00 76.38 184 GLY A O 1
ATOM 1452 N N . ASN A 1 185 ? -14.635 -12.015 -18.526 1.00 60.47 185 ASN A N 1
ATOM 1453 C CA . ASN A 1 185 ? -16.047 -12.288 -18.808 1.00 60.47 185 ASN A CA 1
ATOM 1454 C C . ASN A 1 185 ? -16.892 -11.015 -19.004 1.00 60.47 185 ASN A C 1
ATOM 1456 O O . ASN A 1 185 ? -18.003 -11.093 -19.528 1.00 60.47 185 ASN A O 1
ATOM 1460 N N . ALA A 1 186 ? -16.397 -9.849 -18.578 1.00 60.72 186 ALA A N 1
ATOM 1461 C CA . ALA A 1 186 ? -17.094 -8.575 -18.719 1.00 60.72 186 ALA A CA 1
ATOM 1462 C C . ALA A 1 186 ? -17.000 -8.066 -20.170 1.00 60.72 186 ALA A C 1
ATOM 1464 O O . ALA A 1 186 ? -15.947 -7.614 -20.616 1.00 60.72 186 ALA A O 1
ATOM 1465 N N . LEU A 1 187 ? -18.110 -8.149 -20.909 1.00 45.56 187 LEU A N 1
ATOM 1466 C CA . LEU A 1 187 ? -18.185 -7.774 -22.327 1.00 45.56 187 LEU A CA 1
ATOM 1467 C C . LEU A 1 187 ? -18.089 -6.258 -22.580 1.00 45.56 187 LEU A C 1
ATOM 1469 O O . LEU A 1 187 ? -17.677 -5.868 -23.665 1.00 45.56 187 LEU A O 1
ATOM 1473 N N . GLU A 1 188 ? -18.412 -5.401 -21.604 1.00 48.66 188 GLU A N 1
ATOM 1474 C CA . GLU A 1 188 ? -18.511 -3.944 -21.809 1.00 48.66 188 GLU A CA 1
ATOM 1475 C C . GLU A 1 188 ? -18.261 -3.144 -20.513 1.00 48.66 188 GLU A C 1
ATOM 1477 O O . GLU A 1 188 ? -19.112 -2.393 -20.040 1.00 48.66 188 GLU A O 1
ATOM 1482 N N . SER A 1 189 ? -17.099 -3.299 -19.875 1.00 47.34 189 SER A N 1
ATOM 1483 C CA . SER A 1 189 ? -16.736 -2.422 -18.750 1.00 47.34 189 SER A CA 1
ATOM 1484 C C . SER A 1 189 ? -15.981 -1.187 -19.239 1.00 47.34 189 SER A C 1
ATOM 1486 O O . SER A 1 189 ? -15.040 -1.310 -20.022 1.00 47.34 189 SER A O 1
ATOM 1488 N N . SER A 1 190 ? -16.337 -0.007 -18.718 1.00 53.94 190 SER A N 1
ATOM 1489 C CA . SER A 1 190 ? -15.524 1.208 -18.839 1.00 53.94 190 SER A CA 1
ATOM 1490 C C . SER A 1 190 ? -14.050 0.901 -18.536 1.00 53.94 190 SER A C 1
ATOM 1492 O O . SER A 1 190 ? -13.746 0.128 -17.622 1.00 53.94 190 SER A O 1
ATOM 1494 N N . SER A 1 191 ? -13.118 1.503 -19.287 1.00 67.25 191 SER A N 1
ATOM 1495 C CA . SER A 1 191 ? -11.700 1.108 -19.252 1.00 67.25 191 SER A CA 1
ATOM 1496 C C . SER A 1 191 ? -11.107 1.109 -17.836 1.00 67.25 191 SER A C 1
ATOM 1498 O O . SER A 1 191 ? -10.250 0.286 -17.537 1.00 67.25 191 SER A O 1
ATOM 1500 N N . ARG A 1 192 ? -11.583 1.977 -16.925 1.00 81.56 192 ARG A N 1
ATOM 1501 C CA . ARG A 1 192 ? -11.083 2.024 -15.541 1.00 81.56 192 ARG A CA 1
ATOM 1502 C C . ARG A 1 192 ? -11.564 0.864 -14.669 1.00 81.56 192 ARG A C 1
ATOM 1504 O O . ARG A 1 192 ? -10.741 0.309 -13.950 1.00 81.56 192 ARG A O 1
ATOM 1511 N N . ASN A 1 193 ? -12.840 0.479 -14.735 1.00 84.31 193 ASN A N 1
ATOM 1512 C CA . ASN A 1 193 ? -13.343 -0.652 -13.945 1.00 84.31 193 ASN A CA 1
ATOM 1513 C C . ASN A 1 193 ? -12.639 -1.951 -14.352 1.00 84.31 193 ASN A C 1
ATOM 1515 O O . ASN A 1 193 ? -12.288 -2.756 -13.494 1.00 84.31 193 ASN A O 1
ATOM 1519 N N . GLN A 1 194 ? -12.349 -2.112 -15.646 1.00 86.31 194 GLN A N 1
ATOM 1520 C CA . GLN A 1 194 ? -11.563 -3.243 -16.130 1.00 86.31 194 GLN A CA 1
ATOM 1521 C C . GLN A 1 194 ? -10.136 -3.245 -15.569 1.00 86.31 194 GLN A C 1
ATOM 1523 O O . GLN A 1 194 ? -9.652 -4.282 -15.125 1.00 86.31 194 GLN A O 1
ATOM 1528 N N . LEU A 1 195 ? -9.461 -2.091 -15.565 1.00 89.56 195 LEU A N 1
ATOM 1529 C CA . LEU A 1 195 ? -8.114 -1.970 -14.998 1.00 89.56 195 LEU A CA 1
ATOM 1530 C C . LEU A 1 195 ? -8.092 -2.269 -13.499 1.00 89.56 195 LEU A C 1
ATOM 1532 O O . LEU A 1 195 ? -7.150 -2.892 -13.021 1.00 89.56 195 LEU A O 1
ATOM 1536 N N . ASP A 1 196 ? -9.129 -1.866 -12.769 1.00 92.62 196 ASP A N 1
ATOM 1537 C CA . ASP A 1 196 ? -9.263 -2.152 -11.343 1.00 92.62 196 ASP A CA 1
ATOM 1538 C C . ASP A 1 196 ? -9.442 -3.661 -11.091 1.00 92.62 196 ASP A C 1
ATOM 1540 O O . ASP A 1 196 ? -8.716 -4.223 -10.270 1.00 92.62 196 ASP A O 1
ATOM 1544 N N . LEU A 1 197 ? -10.281 -4.343 -11.882 1.00 93.88 197 LEU A N 1
ATOM 1545 C CA . LEU A 1 197 ? -10.411 -5.807 -11.848 1.00 93.88 197 LEU A CA 1
ATOM 1546 C C . LEU A 1 197 ? -9.099 -6.531 -12.187 1.00 93.88 197 LEU A C 1
ATOM 1548 O O . LEU A 1 197 ? -8.791 -7.564 -11.602 1.00 93.88 197 LEU A O 1
ATOM 1552 N N . LEU A 1 198 ? -8.308 -5.995 -13.117 1.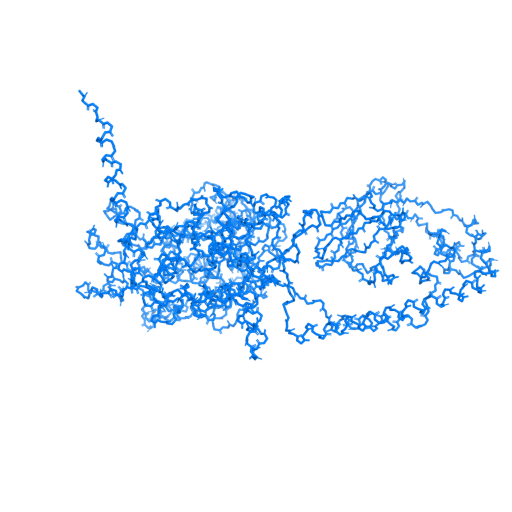00 93.06 198 LEU A N 1
ATOM 1553 C CA . LEU A 1 198 ? -7.013 -6.562 -13.496 1.00 93.06 198 LEU A CA 1
ATOM 1554 C C . LEU A 1 198 ? -5.903 -6.277 -12.468 1.00 93.06 198 LEU A C 1
ATOM 1556 O O . LEU A 1 198 ? -4.949 -7.052 -12.380 1.00 93.06 198 LEU A O 1
ATOM 1560 N N . ALA A 1 199 ? -6.011 -5.185 -11.708 1.00 94.75 199 ALA A N 1
ATOM 1561 C CA . ALA A 1 199 ? -5.059 -4.810 -10.666 1.00 94.75 199 ALA A CA 1
ATOM 1562 C C . ALA A 1 199 ? -5.321 -5.532 -9.334 1.00 94.75 199 ALA A C 1
ATOM 1564 O O . ALA A 1 199 ? -4.369 -5.802 -8.597 1.00 94.75 199 ALA A O 1
ATOM 1565 N N . ALA A 1 200 ? -6.581 -5.854 -9.021 1.00 96.81 200 ALA A N 1
ATOM 1566 C CA . ALA A 1 200 ? -6.987 -6.459 -7.751 1.00 96.81 200 ALA A CA 1
ATOM 1567 C C . ALA A 1 200 ? -6.269 -7.791 -7.428 1.00 96.81 200 ALA A C 1
ATOM 1569 O O . ALA A 1 200 ? -5.722 -7.900 -6.328 1.00 96.81 200 ALA A O 1
ATOM 1570 N N . PRO A 1 201 ? -6.096 -8.739 -8.377 1.00 96.56 201 PRO A N 1
ATOM 1571 C CA . PRO A 1 201 ? -5.311 -9.956 -8.160 1.00 96.56 201 PRO A CA 1
ATOM 1572 C C . PRO A 1 201 ? -3.829 -9.726 -7.860 1.00 96.56 201 PRO A C 1
ATOM 1574 O O . PRO A 1 201 ? -3.122 -10.677 -7.525 1.00 96.56 201 PRO A O 1
ATOM 1577 N N . GLY A 1 202 ? -3.334 -8.483 -7.926 1.00 94.94 202 GLY A N 1
ATOM 1578 C CA . GLY A 1 202 ? -2.037 -8.109 -7.368 1.00 94.94 202 GLY A CA 1
ATOM 1579 C C . GLY A 1 202 ? -1.833 -8.654 -5.949 1.00 94.94 202 GLY A C 1
ATOM 1580 O O . GLY A 1 202 ? -0.718 -9.065 -5.631 1.00 94.94 202 GLY A O 1
ATOM 1581 N N . PHE A 1 203 ? -2.902 -8.799 -5.157 1.00 96.69 203 PHE A N 1
ATOM 1582 C CA . PHE A 1 203 ? -2.908 -9.488 -3.862 1.00 96.69 203 PHE A CA 1
ATOM 1583 C C . PHE A 1 203 ? -2.298 -10.892 -3.866 1.00 96.69 203 PHE A C 1
ATOM 1585 O O . PHE A 1 203 ? -1.626 -11.246 -2.904 1.00 96.69 203 PHE A O 1
ATOM 1592 N N . LEU A 1 204 ? -2.454 -11.672 -4.938 1.00 95.88 204 LEU A N 1
ATOM 1593 C CA . LEU A 1 204 ? -1.847 -13.003 -5.074 1.00 95.88 204 LEU A CA 1
ATOM 1594 C C . LEU A 1 204 ? -0.400 -12.959 -5.595 1.00 95.88 204 LEU A C 1
ATOM 1596 O O . LEU A 1 204 ? 0.283 -13.980 -5.601 1.00 95.88 204 LEU A O 1
ATOM 1600 N N . SER A 1 205 ? 0.077 -11.806 -6.078 1.00 92.12 205 SER A N 1
ATOM 1601 C CA . SER A 1 205 ? 1.404 -11.658 -6.693 1.00 92.12 205 SER A CA 1
ATOM 1602 C C . SER A 1 205 ? 2.405 -10.862 -5.846 1.00 92.12 205 SER A C 1
ATOM 1604 O O . SER A 1 205 ? 3.614 -10.974 -6.083 1.00 92.12 205 SER A O 1
ATOM 1606 N N . ILE A 1 206 ? 1.942 -10.026 -4.915 1.00 90.12 206 ILE A N 1
ATOM 1607 C CA . ILE A 1 206 ? 2.786 -9.156 -4.074 1.00 90.12 206 ILE A CA 1
ATOM 1608 C C . ILE A 1 206 ? 3.435 -9.870 -2.886 1.00 90.12 206 ILE A C 1
ATOM 1610 O O . ILE A 1 206 ? 4.249 -9.265 -2.200 1.00 90.12 206 ILE A O 1
ATOM 1614 N N . GLY A 1 207 ? 3.133 -11.143 -2.642 1.00 84.00 207 GLY A N 1
ATOM 1615 C CA . GLY A 1 207 ? 3.794 -11.893 -1.581 1.00 84.00 207 GLY A CA 1
ATOM 1616 C C . GLY A 1 207 ? 5.311 -12.032 -1.779 1.00 84.00 207 GLY A C 1
ATOM 1617 O O . GLY A 1 207 ? 5.806 -11.943 -2.915 1.00 84.00 207 GLY A O 1
ATOM 1618 N N . PRO A 1 208 ? 6.077 -12.239 -0.694 1.00 82.38 208 PRO A N 1
ATOM 1619 C CA . PRO A 1 208 ? 7.515 -12.408 -0.741 1.00 82.38 208 PRO A CA 1
ATOM 1620 C C . PRO A 1 208 ? 7.835 -13.837 -1.183 1.00 82.38 208 PRO A C 1
ATOM 1622 O O . PRO A 1 208 ? 7.249 -14.798 -0.703 1.00 82.38 208 PRO A O 1
ATOM 1625 N N . TRP A 1 209 ? 8.796 -13.985 -2.088 1.00 76.12 209 TRP A N 1
ATOM 1626 C CA . TRP A 1 209 ? 9.332 -15.292 -2.459 1.00 76.12 209 TRP A CA 1
ATOM 1627 C C . TRP A 1 209 ? 10.788 -15.161 -2.889 1.00 76.12 209 TRP A C 1
ATOM 1629 O O . TRP A 1 209 ? 11.204 -14.129 -3.429 1.00 76.12 209 TRP A O 1
ATOM 1639 N N . PHE A 1 210 ? 11.563 -16.213 -2.637 1.00 73.44 210 PHE A N 1
ATOM 1640 C CA . PHE A 1 210 ? 13.000 -16.254 -2.886 1.00 73.44 210 PHE A CA 1
ATOM 1641 C C . PHE A 1 210 ? 13.270 -16.510 -4.368 1.00 73.44 210 PHE A C 1
ATOM 1643 O O . PHE A 1 210 ? 13.302 -17.646 -4.839 1.00 73.44 210 PHE A O 1
ATOM 1650 N N . ALA A 1 211 ? 13.428 -15.431 -5.138 1.00 66.81 211 ALA A N 1
ATOM 1651 C CA . ALA A 1 211 ? 13.646 -15.507 -6.583 1.00 66.81 211 ALA A CA 1
ATOM 1652 C C . ALA A 1 211 ? 14.936 -16.251 -6.971 1.00 66.81 211 ALA A C 1
ATOM 1654 O O . ALA A 1 211 ? 15.053 -16.732 -8.100 1.00 66.81 211 ALA A O 1
ATOM 1655 N N . ASP A 1 212 ? 15.886 -16.328 -6.043 1.00 68.62 212 ASP A N 1
ATOM 1656 C CA . ASP A 1 212 ? 17.157 -17.036 -6.139 1.00 68.62 212 ASP A CA 1
ATOM 1657 C C . ASP A 1 212 ? 17.095 -18.490 -5.643 1.00 68.62 212 ASP A C 1
ATOM 1659 O O . ASP A 1 212 ? 18.104 -19.194 -5.723 1.00 68.62 212 ASP A O 1
ATOM 1663 N N . CYS A 1 213 ? 15.928 -18.971 -5.192 1.00 77.94 213 CYS A N 1
ATOM 1664 C CA . CYS A 1 213 ? 15.727 -20.376 -4.852 1.00 77.94 213 CYS A CA 1
ATOM 1665 C C . CYS A 1 213 ? 16.09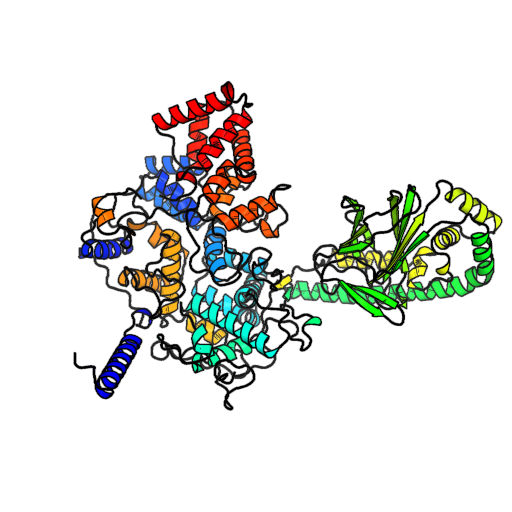9 -21.258 -6.052 1.00 77.94 213 CYS A C 1
ATOM 1667 O O . CYS A 1 213 ? 15.477 -21.196 -7.118 1.00 77.94 213 CYS A O 1
ATOM 1669 N N . ALA A 1 214 ? 17.140 -22.077 -5.887 1.00 78.00 214 ALA A N 1
ATOM 1670 C CA . ALA A 1 214 ? 17.691 -22.863 -6.983 1.00 78.00 214 ALA A CA 1
ATOM 1671 C C . ALA A 1 214 ? 16.708 -23.936 -7.473 1.00 78.00 214 ALA A C 1
ATOM 1673 O O . ALA A 1 214 ? 16.612 -24.170 -8.679 1.00 78.00 214 ALA A O 1
ATOM 1674 N N . ASP A 1 215 ? 15.938 -24.527 -6.560 1.00 85.00 215 ASP A N 1
ATOM 1675 C CA . ASP A 1 215 ? 14.967 -25.570 -6.867 1.00 85.00 215 ASP A CA 1
ATOM 1676 C C . ASP A 1 215 ? 13.618 -24.977 -7.347 1.00 85.00 215 ASP A C 1
ATOM 1678 O O . ASP A 1 215 ? 12.929 -24.297 -6.580 1.00 85.00 215 ASP A O 1
ATOM 1682 N N . PRO A 1 216 ? 13.209 -25.208 -8.612 1.00 82.94 216 PRO A N 1
ATOM 1683 C CA . PRO A 1 216 ? 11.926 -24.733 -9.130 1.00 82.94 216 PRO A CA 1
ATOM 1684 C C . PRO A 1 216 ? 10.692 -25.363 -8.460 1.00 82.94 216 PRO A C 1
ATOM 1686 O O . PRO A 1 216 ? 9.646 -24.710 -8.450 1.00 82.94 216 PRO A O 1
ATOM 1689 N N . ASN A 1 217 ? 10.781 -26.586 -7.923 1.00 87.44 217 ASN A N 1
ATOM 1690 C CA . ASN A 1 217 ? 9.652 -27.254 -7.264 1.00 87.44 217 ASN A CA 1
ATOM 1691 C C . ASN A 1 217 ? 9.392 -26.646 -5.886 1.00 87.44 217 ASN A C 1
ATOM 1693 O O . ASN A 1 217 ? 8.263 -26.253 -5.591 1.00 87.44 217 ASN A O 1
ATOM 1697 N N . THR A 1 218 ? 10.454 -26.471 -5.097 1.00 89.25 218 THR A N 1
ATOM 1698 C CA . THR A 1 218 ? 10.394 -25.764 -3.812 1.00 89.25 218 THR A CA 1
ATOM 1699 C C . THR A 1 218 ? 9.866 -24.341 -3.984 1.00 89.25 218 THR A C 1
ATOM 1701 O O . THR A 1 218 ? 8.890 -23.982 -3.333 1.00 89.25 218 THR A O 1
ATOM 1704 N N . LEU A 1 219 ? 10.389 -23.561 -4.944 1.00 87.94 219 LEU A N 1
ATOM 1705 C CA . LEU A 1 219 ? 9.862 -22.212 -5.190 1.00 87.94 219 LEU A CA 1
ATOM 1706 C C . LEU A 1 219 ? 8.369 -22.218 -5.551 1.00 87.94 219 LEU A C 1
ATOM 1708 O O . LEU A 1 219 ? 7.631 -21.339 -5.111 1.00 87.94 219 LEU A O 1
ATOM 1712 N N . ARG A 1 220 ? 7.920 -23.167 -6.384 1.00 89.62 220 ARG A N 1
ATOM 1713 C CA . ARG A 1 220 ? 6.502 -23.269 -6.751 1.00 89.62 220 ARG A CA 1
ATOM 1714 C C . ARG A 1 220 ? 5.642 -23.476 -5.505 1.00 89.62 220 ARG A C 1
ATOM 1716 O O . ARG A 1 220 ? 4.641 -22.780 -5.366 1.00 89.62 220 ARG A O 1
ATOM 1723 N N . MET A 1 221 ? 6.029 -24.401 -4.631 1.00 92.38 221 MET A N 1
ATOM 1724 C CA . MET A 1 221 ? 5.276 -24.670 -3.408 1.00 92.38 221 MET A CA 1
ATOM 1725 C C . MET A 1 221 ? 5.333 -23.514 -2.419 1.00 92.38 221 MET A C 1
ATOM 1727 O O . MET A 1 221 ? 4.316 -23.221 -1.812 1.00 92.38 221 MET A O 1
ATOM 1731 N N . ASP A 1 222 ? 6.451 -22.798 -2.314 1.00 91.56 222 ASP A N 1
ATOM 1732 C CA . ASP A 1 222 ? 6.542 -21.622 -1.442 1.00 91.56 222 ASP A CA 1
ATOM 1733 C C . ASP A 1 222 ? 5.645 -20.471 -1.924 1.00 91.56 222 ASP A C 1
ATOM 1735 O O . ASP A 1 222 ? 5.039 -19.780 -1.111 1.00 91.56 222 ASP A O 1
ATOM 1739 N N . ILE A 1 223 ? 5.508 -20.281 -3.243 1.00 91.75 223 ILE A N 1
ATOM 1740 C CA . ILE A 1 223 ? 4.545 -19.321 -3.810 1.00 91.75 223 ILE A CA 1
ATOM 1741 C C . ILE A 1 223 ? 3.105 -19.732 -3.472 1.00 91.75 223 ILE A C 1
ATOM 1743 O O . ILE A 1 223 ? 2.302 -18.888 -3.085 1.00 91.75 223 ILE A O 1
ATOM 1747 N N . ILE A 1 224 ? 2.775 -21.015 -3.634 1.00 94.50 224 ILE A N 1
ATOM 1748 C CA . ILE A 1 224 ? 1.437 -21.545 -3.341 1.00 94.50 224 ILE A CA 1
ATOM 1749 C C . ILE A 1 224 ? 1.117 -21.400 -1.849 1.00 94.50 224 ILE A C 1
ATOM 1751 O O . ILE A 1 224 ? 0.044 -20.924 -1.494 1.00 94.50 224 ILE A O 1
ATOM 1755 N N . ASP A 1 225 ? 2.058 -21.768 -0.985 1.00 94.62 225 ASP A N 1
ATOM 1756 C CA . ASP A 1 225 ? 1.932 -21.683 0.468 1.00 94.62 225 ASP A CA 1
ATOM 1757 C C . ASP A 1 225 ? 1.707 -20.243 0.935 1.00 94.62 225 ASP A C 1
ATOM 1759 O O . ASP A 1 225 ? 0.826 -19.971 1.749 1.00 94.62 225 ASP A O 1
ATOM 1763 N N . GLU A 1 226 ? 2.445 -19.298 0.353 1.00 92.94 226 GLU A N 1
ATOM 1764 C CA . GLU A 1 226 ? 2.262 -17.871 0.598 1.00 92.94 226 GLU A CA 1
ATOM 1765 C C . GLU A 1 226 ? 0.838 -17.417 0.233 1.00 92.94 226 GLU A C 1
ATOM 1767 O O . GLU A 1 226 ? 0.181 -16.747 1.034 1.00 92.94 226 GLU A O 1
ATOM 1772 N N . GLN A 1 227 ? 0.334 -17.824 -0.936 1.00 95.94 227 GLN A N 1
ATOM 1773 C CA . GLN A 1 227 ? -1.018 -17.492 -1.396 1.00 95.94 227 GLN A CA 1
ATOM 1774 C C . GLN A 1 227 ? -2.104 -18.103 -0.501 1.00 95.94 227 GLN A C 1
ATOM 1776 O O . GLN A 1 227 ? -3.070 -17.408 -0.170 1.00 95.94 227 GLN A O 1
ATOM 1781 N N . ILE A 1 228 ? -1.937 -19.361 -0.075 1.00 97.06 228 ILE A N 1
ATOM 1782 C CA . ILE A 1 228 ? -2.842 -20.035 0.868 1.00 97.06 228 ILE A CA 1
ATOM 1783 C C . ILE A 1 228 ? -2.845 -19.285 2.197 1.00 97.06 228 ILE A C 1
ATOM 1785 O O . ILE A 1 228 ? -3.892 -18.793 2.608 1.00 97.06 228 ILE A O 1
ATOM 1789 N N . SER A 1 229 ? -1.676 -19.146 2.825 1.00 94.94 229 SER A N 1
ATOM 1790 C CA . SER A 1 229 ? -1.509 -18.544 4.151 1.00 94.94 229 SER A CA 1
ATOM 1791 C C . SER A 1 229 ? -2.114 -17.145 4.215 1.00 94.94 229 SER A C 1
ATOM 1793 O O . SER A 1 229 ? -2.925 -16.834 5.088 1.00 94.94 229 SER A O 1
ATOM 1795 N N . THR A 1 230 ? -1.805 -16.316 3.221 1.00 95.75 230 THR A N 1
ATOM 1796 C CA . THR A 1 230 ? -2.411 -14.999 3.076 1.00 95.75 230 THR A CA 1
ATOM 1797 C C . THR A 1 230 ? -3.928 -15.068 2.972 1.00 95.75 230 THR A C 1
ATOM 1799 O O . THR A 1 230 ? -4.615 -14.309 3.650 1.00 95.75 230 THR A O 1
ATOM 1802 N N . THR A 1 231 ? -4.460 -15.901 2.075 1.00 97.31 231 THR A N 1
ATOM 1803 C CA . THR A 1 231 ? -5.891 -15.891 1.745 1.00 97.31 231 THR A CA 1
ATOM 1804 C C . THR A 1 231 ? -6.698 -16.378 2.942 1.00 97.31 231 THR A C 1
ATOM 1806 O O . THR A 1 231 ? -7.692 -15.752 3.314 1.00 97.31 231 THR A O 1
ATOM 1809 N N . THR A 1 232 ? -6.243 -17.445 3.601 1.00 96.69 232 THR A N 1
ATOM 1810 C CA . THR A 1 232 ? -6.932 -18.012 4.762 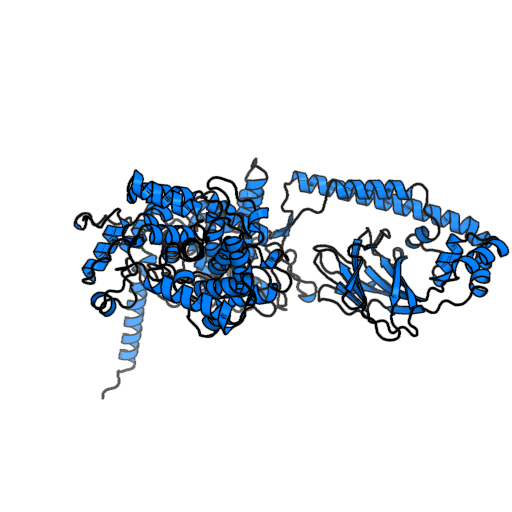1.00 96.69 232 THR A CA 1
ATOM 1811 C C . THR A 1 232 ? -6.848 -17.078 5.961 1.00 96.69 232 THR A C 1
ATOM 1813 O O . THR A 1 232 ? -7.864 -16.838 6.605 1.00 96.69 232 THR A O 1
ATOM 1816 N N . GLN A 1 233 ? -5.703 -16.447 6.231 1.00 96.06 233 GLN A N 1
ATOM 1817 C CA . GLN A 1 233 ? -5.612 -15.483 7.330 1.00 96.06 233 GLN A CA 1
ATOM 1818 C C . GLN A 1 233 ? -6.403 -14.202 7.029 1.00 96.06 233 GLN A C 1
ATOM 1820 O O . GLN A 1 233 ? -7.100 -13.679 7.898 1.00 96.06 233 GLN A O 1
ATOM 1825 N N . ALA A 1 234 ? -6.331 -13.683 5.800 1.00 96.75 234 ALA A N 1
ATOM 1826 C CA . ALA A 1 234 ? -7.002 -12.444 5.416 1.00 96.75 234 ALA A CA 1
ATOM 1827 C C . ALA A 1 234 ? -8.525 -12.590 5.368 1.00 96.75 234 ALA A C 1
ATOM 1829 O O . ALA A 1 234 ? -9.215 -11.665 5.778 1.00 96.75 234 ALA A O 1
ATOM 1830 N N . PHE A 1 235 ? -9.075 -13.708 4.905 1.00 97.44 235 PHE A N 1
ATOM 1831 C CA . PHE A 1 235 ? -10.523 -13.797 4.696 1.00 97.44 235 PHE A CA 1
ATOM 1832 C C . PHE A 1 235 ? -11.235 -14.776 5.621 1.00 97.44 235 PHE A C 1
ATOM 1834 O O . PHE A 1 235 ? -12.400 -14.555 5.926 1.00 97.44 235 PHE A O 1
ATOM 1841 N N . LEU A 1 236 ? -10.554 -15.817 6.098 1.00 96.25 236 LEU A N 1
ATOM 1842 C CA . LEU A 1 236 ? -11.134 -16.802 7.019 1.00 96.25 236 LEU A CA 1
ATOM 1843 C C . LEU A 1 236 ? -10.651 -16.597 8.457 1.00 96.25 236 LEU A C 1
ATOM 1845 O O . LEU A 1 236 ? -11.268 -17.102 9.387 1.00 96.25 236 LEU A O 1
ATOM 1849 N N . GLY A 1 237 ? -9.569 -15.835 8.650 1.00 95.69 237 GLY A N 1
ATOM 1850 C CA . GLY A 1 237 ? -8.950 -15.671 9.958 1.00 95.69 237 GLY A CA 1
ATOM 1851 C C . GLY A 1 237 ? -8.429 -16.998 10.493 1.00 95.69 237 GLY A C 1
ATOM 1852 O O . GLY A 1 237 ? -8.621 -17.283 11.663 1.00 95.69 237 GLY A O 1
ATOM 1853 N N . LEU A 1 238 ? -7.840 -17.830 9.633 1.00 94.38 238 LEU A N 1
ATOM 1854 C CA . LEU A 1 238 ? -7.322 -19.148 9.997 1.00 94.38 238 LEU A CA 1
ATOM 1855 C C . LEU A 1 238 ? -5.903 -19.343 9.467 1.00 94.38 238 LEU A C 1
ATOM 1857 O O . LEU A 1 238 ? -5.571 -18.918 8.351 1.00 94.38 238 LEU A O 1
ATOM 1861 N N . ASN A 1 239 ? -5.083 -20.051 10.240 1.00 91.81 239 ASN A N 1
ATOM 1862 C CA . ASN A 1 239 ? -3.714 -20.377 9.870 1.00 91.81 239 ASN A CA 1
ATOM 1863 C C . ASN A 1 239 ? -3.599 -21.808 9.324 1.00 91.81 239 ASN A C 1
ATOM 1865 O O . ASN A 1 239 ? -3.658 -22.783 10.061 1.00 91.81 239 ASN A O 1
ATOM 1869 N N . PHE A 1 240 ? -3.377 -21.932 8.016 1.00 94.19 240 PHE A N 1
ATOM 1870 C CA . PHE A 1 240 ? -3.266 -23.231 7.345 1.00 94.19 240 PHE A CA 1
ATOM 1871 C C . PHE A 1 240 ? -1.824 -23.764 7.293 1.00 94.19 240 PHE A C 1
ATOM 1873 O O . PHE A 1 240 ? -1.602 -24.861 6.789 1.00 94.19 240 PHE A O 1
ATOM 1880 N N . ALA A 1 241 ? -0.832 -23.027 7.808 1.00 88.62 241 ALA A N 1
ATOM 1881 C CA . ALA A 1 241 ? 0.582 -23.354 7.604 1.00 88.62 241 ALA A CA 1
ATOM 1882 C C . ALA A 1 241 ? 0.976 -24.743 8.143 1.00 88.62 241 ALA A C 1
ATOM 1884 O O . ALA A 1 241 ? 1.754 -25.447 7.503 1.00 88.62 241 ALA A O 1
ATOM 1885 N N . CYS A 1 242 ? 0.422 -25.174 9.283 1.00 92.12 242 CYS A N 1
ATOM 1886 C CA . CYS A 1 242 ? 0.720 -26.503 9.834 1.00 92.12 242 CYS A CA 1
ATOM 1887 C C . CYS A 1 242 ? 0.157 -27.636 8.958 1.00 92.12 242 CYS A C 1
ATOM 1889 O O . CYS A 1 242 ? 0.800 -28.677 8.825 1.00 92.12 242 CYS A O 1
ATOM 1891 N N . ALA A 1 243 ? -0.992 -27.396 8.305 1.00 95.06 243 ALA A N 1
ATOM 1892 C CA . ALA A 1 243 ? -1.685 -28.369 7.458 1.00 95.06 243 ALA A CA 1
ATOM 1893 C C . ALA A 1 243 ? -0.852 -28.812 6.239 1.00 95.06 243 ALA A C 1
ATOM 1895 O O . ALA A 1 243 ? -1.116 -29.866 5.661 1.00 95.06 243 ALA A O 1
ATOM 1896 N N . ARG A 1 244 ? 0.191 -28.045 5.882 1.00 94.81 244 ARG A N 1
ATOM 1897 C CA . ARG A 1 244 ? 1.149 -28.368 4.816 1.00 94.81 244 ARG A CA 1
ATOM 1898 C C . ARG A 1 244 ? 1.849 -29.710 5.029 1.00 94.81 244 ARG A C 1
ATOM 1900 O O . ARG A 1 244 ? 2.105 -30.411 4.059 1.00 94.81 244 ARG A O 1
ATOM 1907 N N . CYS A 1 245 ? 2.187 -30.060 6.270 1.00 94.12 245 CYS A N 1
ATOM 1908 C CA . CYS A 1 245 ? 3.008 -31.242 6.557 1.00 94.12 245 CYS A CA 1
ATOM 1909 C C . CYS A 1 245 ? 2.237 -32.368 7.254 1.00 94.12 245 CYS A C 1
ATOM 1911 O O . CYS A 1 245 ? 2.610 -33.533 7.117 1.00 94.12 245 CYS A O 1
ATOM 1913 N N . HIS A 1 246 ? 1.214 -32.023 8.033 1.00 95.06 246 HIS A N 1
ATOM 1914 C CA . HIS A 1 246 ? 0.373 -32.946 8.795 1.00 95.06 246 HIS A CA 1
ATOM 1915 C C . HIS A 1 246 ? -0.970 -32.272 9.093 1.00 95.06 246 HIS A C 1
ATOM 1917 O O . HIS A 1 246 ? -1.051 -31.049 9.021 1.00 95.06 246 HIS A O 1
ATOM 1923 N N . ASP A 1 247 ? -2.005 -33.031 9.462 1.00 94.06 247 ASP A N 1
ATOM 1924 C CA . ASP A 1 247 ? -3.296 -32.442 9.836 1.00 94.06 247 ASP A CA 1
ATOM 1925 C C . ASP A 1 247 ? -3.101 -31.409 10.949 1.00 94.06 247 ASP A C 1
ATOM 1927 O O . ASP A 1 247 ? -2.290 -31.602 11.862 1.00 94.06 247 ASP A O 1
ATOM 1931 N N . HIS A 1 248 ? -3.800 -30.283 10.861 1.00 91.69 248 HIS A N 1
ATOM 1932 C CA . HIS A 1 248 ? -3.620 -29.207 11.820 1.00 91.69 248 HIS A CA 1
ATOM 1933 C C . HIS A 1 248 ? -3.932 -29.696 13.249 1.00 91.69 248 HIS A C 1
ATOM 1935 O O . HIS A 1 248 ? -4.934 -30.361 13.489 1.00 91.69 248 HIS A O 1
ATOM 1941 N N . PHE A 1 249 ? -3.056 -29.384 14.213 1.00 86.38 249 PHE A N 1
ATOM 1942 C CA . PHE A 1 249 ? -3.117 -29.982 15.557 1.00 86.38 249 PHE A CA 1
ATOM 1943 C C . PHE A 1 249 ? -4.374 -29.615 16.354 1.00 86.38 249 PHE A C 1
ATOM 1945 O O . PHE A 1 249 ? -4.786 -30.383 17.221 1.00 86.38 249 PHE A O 1
ATOM 1952 N N . PHE A 1 250 ? -4.921 -28.421 16.118 1.00 86.25 250 PHE A N 1
ATOM 1953 C CA . PHE A 1 250 ? -5.990 -27.840 16.935 1.00 86.25 250 PHE A CA 1
ATOM 1954 C C . PHE A 1 250 ? -7.221 -27.517 16.103 1.00 86.25 250 PHE A C 1
ATOM 1956 O O . PHE A 1 250 ? -8.293 -28.011 16.399 1.00 86.25 250 PHE A O 1
ATOM 1963 N N . ASP A 1 251 ? -7.089 -26.726 15.047 1.00 88.69 251 ASP A N 1
ATOM 1964 C CA . ASP A 1 251 ? -8.206 -26.460 14.138 1.00 88.69 251 ASP A CA 1
ATOM 1965 C C . ASP A 1 251 ? -8.553 -27.664 13.245 1.00 88.69 251 ASP A C 1
ATOM 1967 O O . ASP A 1 251 ? -7.648 -28.423 12.887 1.00 88.69 251 ASP A O 1
ATOM 1971 N N . PRO A 1 252 ? -9.830 -27.829 12.842 1.00 88.88 252 PRO A N 1
ATOM 1972 C CA . PRO A 1 252 ? -10.301 -28.931 11.999 1.00 88.88 252 PRO A CA 1
ATOM 1973 C C . PRO A 1 252 ? -9.900 -28.727 10.526 1.00 88.88 252 PRO A C 1
ATOM 1975 O O . PRO A 1 252 ? -10.741 -28.597 9.638 1.00 88.88 252 PRO A O 1
ATOM 1978 N N . ILE A 1 253 ? -8.593 -28.648 10.268 1.00 92.81 253 ILE A N 1
ATOM 1979 C CA . ILE A 1 253 ? -8.012 -28.399 8.946 1.00 92.81 253 ILE A CA 1
ATOM 1980 C C . ILE A 1 253 ? -7.148 -29.610 8.564 1.00 92.81 253 ILE A C 1
ATOM 1982 O O . ILE A 1 253 ? -5.979 -29.684 8.963 1.00 92.81 253 ILE A O 1
ATOM 1986 N N . PRO A 1 254 ? -7.690 -30.575 7.802 1.00 94.94 254 PRO A N 1
ATOM 1987 C CA . PRO A 1 254 ? -6.912 -31.710 7.333 1.00 94.94 254 PRO A CA 1
ATOM 1988 C C . PRO A 1 254 ? -5.874 -31.271 6.293 1.00 94.94 254 PRO A C 1
ATOM 1990 O O . PRO A 1 254 ? -6.084 -30.332 5.522 1.00 94.94 254 PRO A O 1
ATOM 1993 N N . THR A 1 255 ? -4.774 -32.013 6.187 1.00 96.38 255 THR A N 1
ATOM 1994 C CA . THR A 1 255 ? -3.746 -31.817 5.156 1.00 96.38 255 THR A CA 1
ATOM 1995 C C . THR A 1 255 ? -4.344 -31.842 3.753 1.00 96.38 255 THR A C 1
ATOM 1997 O O . THR A 1 255 ? -3.927 -31.087 2.876 1.00 96.38 255 THR A O 1
ATOM 2000 N N . ARG A 1 256 ? -5.383 -32.651 3.525 1.00 96.38 256 ARG A N 1
ATOM 2001 C CA . ARG A 1 256 ? -6.077 -32.692 2.232 1.00 96.3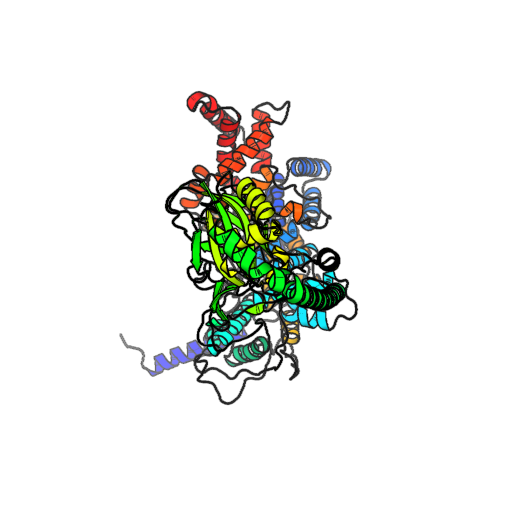8 256 ARG A CA 1
ATOM 2002 C C . ARG A 1 256 ? -6.763 -31.372 1.870 1.00 96.38 256 ARG A C 1
ATOM 2004 O O . ARG A 1 256 ? -6.748 -31.027 0.694 1.00 96.38 256 ARG A O 1
ATOM 2011 N N . ASP A 1 257 ? -7.252 -30.589 2.830 1.00 96.44 257 ASP A N 1
ATOM 2012 C CA . ASP A 1 257 ? -7.812 -29.258 2.543 1.00 96.44 257 ASP A CA 1
ATOM 2013 C C . ASP A 1 257 ? -6.720 -28.276 2.105 1.00 96.44 257 ASP A C 1
ATOM 2015 O O . ASP A 1 257 ? -6.914 -27.502 1.165 1.00 96.44 257 ASP A O 1
ATOM 2019 N N . TYR A 1 258 ? -5.539 -28.349 2.728 1.00 97.50 258 TYR A N 1
ATOM 2020 C CA . TYR A 1 258 ? -4.376 -27.579 2.286 1.00 97.50 258 TYR A CA 1
ATOM 2021 C C . TYR A 1 258 ? -4.009 -27.921 0.838 1.00 97.50 258 TYR A C 1
ATOM 2023 O O . TYR A 1 258 ? -3.856 -27.021 0.013 1.00 97.50 258 TYR A O 1
ATOM 2031 N N . TYR A 1 259 ? -3.917 -29.210 0.496 1.00 97.62 259 TYR A N 1
ATOM 2032 C CA . TYR A 1 259 ? -3.548 -29.633 -0.859 1.00 97.62 259 TYR A CA 1
ATOM 2033 C C . TYR A 1 259 ? -4.652 -29.401 -1.901 1.00 97.62 259 TYR A C 1
ATOM 2035 O O . TYR A 1 259 ? -4.345 -29.126 -3.064 1.00 97.62 259 TYR A O 1
ATOM 2043 N N . ALA A 1 260 ? -5.922 -29.391 -1.494 1.00 97.25 260 ALA A N 1
ATOM 2044 C CA . ALA A 1 260 ? -7.029 -28.954 -2.340 1.00 97.25 260 ALA A CA 1
ATOM 2045 C C . ALA A 1 260 ? -6.878 -27.471 -2.737 1.00 97.25 260 ALA A C 1
ATOM 2047 O O . ALA A 1 260 ? -6.968 -27.137 -3.926 1.00 97.25 260 ALA A O 1
ATOM 2048 N N . LEU A 1 261 ? -6.551 -26.594 -1.776 1.00 97.81 261 LEU A N 1
ATOM 2049 C CA . LEU A 1 261 ? -6.205 -25.194 -2.051 1.00 97.81 261 LEU A CA 1
ATOM 2050 C C . LEU A 1 261 ? -4.896 -25.069 -2.845 1.00 97.81 261 LEU A C 1
ATOM 2052 O O . LEU A 1 261 ? -4.799 -24.228 -3.743 1.00 97.81 261 LEU A O 1
ATOM 2056 N N . ALA A 1 262 ? -3.907 -25.924 -2.574 1.00 97.38 262 ALA A N 1
ATOM 2057 C CA . ALA A 1 262 ? -2.649 -25.949 -3.314 1.00 97.38 262 ALA A CA 1
ATOM 2058 C C . ALA A 1 262 ? -2.861 -26.271 -4.796 1.00 97.38 262 ALA A C 1
ATOM 2060 O O . ALA A 1 262 ? -2.189 -25.691 -5.645 1.00 97.38 262 ALA A O 1
ATOM 2061 N N . GLY A 1 263 ? -3.842 -27.111 -5.135 1.00 96.94 263 GLY A N 1
ATOM 2062 C CA . GLY A 1 263 ? -4.261 -27.319 -6.519 1.00 96.94 263 GLY A CA 1
ATOM 2063 C C . GLY A 1 263 ? -4.863 -26.056 -7.157 1.00 96.94 263 GLY A C 1
ATOM 2064 O O . GLY A 1 263 ? -4.564 -25.749 -8.316 1.00 96.94 263 GLY A O 1
ATOM 2065 N N . ILE A 1 264 ? -5.672 -25.288 -6.412 1.00 97.75 264 ILE A N 1
ATOM 2066 C CA . ILE A 1 264 ? -6.281 -24.032 -6.894 1.00 97.75 264 ILE A CA 1
ATOM 2067 C C . ILE A 1 264 ? -5.201 -22.990 -7.200 1.00 97.75 264 ILE A C 1
ATOM 2069 O O . ILE A 1 264 ? -5.086 -22.489 -8.325 1.00 97.75 264 ILE A O 1
ATOM 2073 N N . PHE A 1 265 ? -4.349 -22.699 -6.220 1.00 96.94 265 PHE A N 1
ATOM 2074 C CA . PHE A 1 265 ? -3.274 -21.718 -6.360 1.00 96.94 265 PHE A CA 1
ATOM 2075 C C . PHE A 1 265 ? -2.131 -22.219 -7.253 1.00 96.94 265 PHE A C 1
ATOM 2077 O O . PHE A 1 265 ? -1.560 -21.457 -8.028 1.00 96.94 265 PHE A O 1
ATOM 2084 N N . GLY A 1 266 ? -1.870 -23.525 -7.281 1.00 94.75 266 GLY A N 1
ATOM 2085 C CA . GLY A 1 266 ? -0.941 -24.157 -8.218 1.00 94.75 266 GLY A CA 1
ATOM 2086 C C . GLY A 1 266 ? -1.404 -24.110 -9.676 1.00 94.75 266 GLY A C 1
ATOM 2087 O O . GLY A 1 266 ? -0.575 -24.239 -10.581 1.00 94.75 266 GLY A O 1
ATOM 2088 N N . SER A 1 267 ? -2.699 -23.871 -9.901 1.00 95.62 267 SER A N 1
ATOM 2089 C CA . SER A 1 267 ? -3.306 -23.578 -11.205 1.00 95.62 267 SER A CA 1
ATOM 2090 C C . SER A 1 267 ? -3.376 -22.070 -11.502 1.00 95.62 267 SER A C 1
ATOM 2092 O O . SER A 1 267 ? -4.007 -21.655 -12.474 1.00 95.62 267 SER A O 1
ATOM 2094 N N . THR A 1 268 ? -2.702 -21.240 -10.701 1.00 94.12 268 THR A N 1
ATOM 2095 C CA . THR A 1 268 ? -2.610 -19.783 -10.862 1.00 94.12 268 THR A CA 1
ATOM 2096 C C . THR A 1 268 ? -1.207 -19.386 -11.316 1.00 94.12 268 THR A C 1
ATOM 2098 O O . THR A 1 268 ? -0.197 -19.845 -10.784 1.00 94.12 268 THR A O 1
ATOM 2101 N N . ARG A 1 269 ? -1.108 -18.508 -12.318 1.00 91.94 269 ARG A N 1
ATOM 2102 C CA . ARG A 1 269 ? 0.170 -18.063 -12.882 1.00 91.94 269 ARG A CA 1
ATOM 2103 C C . ARG A 1 269 ? 0.462 -16.612 -12.520 1.00 91.94 269 ARG A C 1
ATOM 2105 O O . ARG A 1 269 ? -0.134 -15.696 -13.085 1.00 91.94 269 ARG A O 1
ATOM 2112 N N . ILE A 1 270 ? 1.481 -16.431 -11.677 1.00 91.19 270 ILE A N 1
ATOM 2113 C CA . ILE A 1 270 ? 2.045 -15.120 -11.303 1.00 91.19 270 ILE A CA 1
ATOM 2114 C C . ILE A 1 270 ? 3.460 -14.882 -11.850 1.00 91.19 270 ILE A C 1
ATOM 2116 O O . ILE A 1 270 ? 4.040 -13.823 -11.629 1.00 91.19 270 ILE A O 1
ATOM 2120 N N . LEU A 1 271 ? 4.053 -15.861 -12.546 1.00 87.62 271 LEU A N 1
ATOM 2121 C CA . LEU A 1 271 ? 5.392 -15.762 -13.136 1.00 87.62 271 LEU A CA 1
ATOM 2122 C C . LEU A 1 271 ? 5.322 -15.746 -14.664 1.00 87.62 271 LEU A C 1
ATOM 2124 O O . LEU A 1 271 ? 4.574 -16.517 -15.266 1.00 87.62 271 LEU A O 1
ATOM 2128 N N . LYS A 1 272 ? 6.162 -14.925 -15.311 1.00 79.81 272 LYS A N 1
ATOM 2129 C CA . LYS A 1 272 ? 6.281 -14.915 -16.784 1.00 79.81 272 LYS A CA 1
ATOM 2130 C C . LYS A 1 272 ? 6.862 -16.230 -17.314 1.00 79.81 272 LYS A C 1
ATOM 2132 O O . LYS A 1 272 ? 6.364 -16.780 -18.293 1.00 79.81 272 LYS A O 1
ATOM 2137 N N . LYS A 1 273 ? 7.920 -16.725 -16.667 1.00 74.62 273 LYS A N 1
ATOM 2138 C CA . LYS A 1 273 ? 8.568 -18.010 -16.957 1.00 74.62 273 LYS A CA 1
ATOM 2139 C C . LYS A 1 273 ? 9.122 -18.585 -15.656 1.00 74.62 273 LYS A C 1
ATOM 2141 O O . LYS A 1 273 ? 9.828 -17.882 -14.934 1.00 74.62 273 LYS A O 1
ATOM 2146 N N . ASN A 1 274 ? 8.829 -19.854 -15.380 1.00 68.44 274 ASN A N 1
ATOM 2147 C CA . ASN A 1 274 ? 9.447 -20.593 -14.281 1.00 68.44 274 ASN A CA 1
ATOM 2148 C C . ASN A 1 274 ? 10.661 -21.369 -14.824 1.00 68.44 274 ASN A C 1
ATOM 2150 O O . ASN A 1 274 ? 10.529 -22.519 -15.236 1.00 68.44 274 ASN A O 1
ATOM 2154 N N . SER A 1 275 ? 11.814 -20.698 -14.962 1.00 61.88 275 SER A N 1
ATOM 2155 C CA . SER A 1 275 ? 13.029 -21.329 -15.505 1.00 61.88 275 SER A CA 1
ATOM 2156 C C . SER A 1 275 ? 13.634 -22.320 -14.506 1.00 61.88 275 SER A C 1
ATOM 2158 O O . SER A 1 275 ? 13.720 -22.023 -13.309 1.00 61.88 275 SER A O 1
ATOM 2160 N N . SER A 1 276 ? 14.107 -23.464 -15.008 1.00 61.72 276 SER A N 1
ATOM 2161 C CA . SER A 1 276 ? 14.894 -24.429 -14.230 1.00 61.72 276 SER A CA 1
ATOM 2162 C C . SER A 1 276 ? 16.238 -23.840 -13.799 1.00 61.72 276 SER A C 1
ATOM 2164 O O . SER A 1 276 ? 16.691 -24.096 -12.690 1.00 61.72 276 SER A O 1
ATOM 2166 N N . ASN A 1 277 ? 16.840 -22.975 -14.621 1.00 62.53 277 ASN A N 1
ATOM 2167 C CA . ASN A 1 277 ? 18.004 -22.192 -14.231 1.00 62.53 277 ASN A CA 1
ATOM 2168 C C . ASN A 1 277 ? 17.553 -20.881 -13.572 1.00 62.53 277 ASN A C 1
ATOM 2170 O O . ASN A 1 277 ? 17.126 -19.946 -14.252 1.00 62.53 277 ASN A O 1
ATOM 2174 N N . TRP A 1 278 ? 17.674 -20.790 -12.246 1.00 59.50 278 TRP A N 1
ATOM 2175 C CA . TRP A 1 278 ? 17.305 -19.588 -11.486 1.00 59.50 278 TRP A CA 1
ATOM 2176 C C . TRP A 1 278 ? 18.082 -18.333 -11.936 1.00 59.50 278 TRP A C 1
ATOM 2178 O O . TRP A 1 278 ? 17.561 -17.220 -11.847 1.00 59.50 278 TRP A O 1
ATOM 2188 N N . ARG A 1 279 ? 19.286 -18.504 -12.513 1.00 55.66 279 ARG A N 1
ATOM 2189 C CA . ARG A 1 279 ? 20.106 -17.409 -13.067 1.00 55.66 279 ARG A CA 1
ATOM 2190 C C . ARG A 1 279 ? 19.538 -16.788 -14.342 1.00 55.66 279 ARG A C 1
ATOM 2192 O O . ARG A 1 279 ? 19.913 -15.666 -14.668 1.00 55.66 279 ARG A O 1
ATOM 2199 N N . ASP A 1 280 ? 18.621 -17.468 -15.032 1.00 56.62 280 ASP A N 1
ATOM 2200 C CA . ASP A 1 280 ? 17.886 -16.882 -16.163 1.00 56.62 280 ASP A CA 1
ATOM 2201 C C . ASP A 1 280 ? 16.821 -15.876 -15.691 1.00 56.62 280 ASP A C 1
ATOM 2203 O O . ASP A 1 280 ? 16.186 -15.205 -16.503 1.00 56.62 280 ASP A O 1
ATOM 2207 N N . GLY A 1 281 ? 16.640 -15.772 -14.369 1.00 60.19 281 GLY A N 1
ATOM 2208 C CA . GLY A 1 281 ? 15.693 -14.905 -13.699 1.00 60.19 281 GLY A CA 1
ATOM 2209 C C . GLY A 1 281 ? 14.280 -15.485 -13.698 1.00 60.19 281 GLY A C 1
ATOM 2210 O O . GLY A 1 281 ? 13.720 -15.858 -14.729 1.00 60.19 281 GLY A O 1
ATOM 2211 N N . ARG A 1 282 ? 13.667 -15.513 -12.514 1.00 72.62 282 ARG A N 1
ATOM 2212 C CA . ARG A 1 282 ? 12.229 -15.738 -12.332 1.00 72.62 282 ARG A CA 1
ATOM 2213 C C . ARG A 1 282 ? 11.582 -14.389 -12.032 1.00 72.62 282 ARG A C 1
ATOM 2215 O O . ARG A 1 282 ? 12.075 -13.620 -11.208 1.00 72.62 282 ARG A O 1
ATOM 2222 N N . TYR A 1 283 ? 10.537 -14.052 -12.778 1.00 76.31 283 TYR A N 1
ATOM 2223 C CA . TYR A 1 283 ? 9.972 -12.704 -12.823 1.00 76.31 283 TYR A CA 1
ATOM 2224 C C . TYR A 1 283 ? 8.475 -12.751 -12.629 1.00 76.31 283 TYR A C 1
ATOM 2226 O O . TYR A 1 283 ? 7.818 -13.594 -13.247 1.00 76.31 283 TYR A O 1
ATOM 2234 N N . ARG A 1 284 ? 7.947 -11.783 -11.875 1.00 85.25 284 ARG A N 1
ATOM 2235 C CA . ARG A 1 284 ? 6.505 -11.556 -11.799 1.00 85.25 284 ARG A CA 1
ATOM 2236 C C . ARG A 1 284 ? 5.946 -11.289 -13.191 1.00 85.25 284 ARG A C 1
ATOM 2238 O O . ARG A 1 284 ? 6.561 -10.603 -14.013 1.00 85.25 284 ARG A O 1
ATOM 2245 N N . LEU A 1 285 ? 4.796 -11.887 -13.455 1.00 88.06 285 LEU A N 1
ATOM 2246 C CA . LEU A 1 285 ? 3.993 -11.598 -14.622 1.00 88.06 285 LEU A CA 1
ATOM 2247 C C . LEU A 1 285 ? 3.482 -10.159 -14.490 1.00 88.06 285 LEU A C 1
ATOM 2249 O O . LEU A 1 285 ? 3.079 -9.720 -13.417 1.00 88.06 285 LEU A O 1
ATOM 2253 N N . THR A 1 286 ? 3.556 -9.408 -15.580 1.00 88.88 286 THR A N 1
ATOM 2254 C CA . THR A 1 286 ? 3.077 -8.026 -15.639 1.00 88.88 286 THR A CA 1
ATOM 2255 C C . THR A 1 286 ? 2.343 -7.807 -16.945 1.00 88.88 286 THR A C 1
ATOM 2257 O O . THR A 1 286 ? 2.659 -8.453 -17.949 1.00 88.88 286 THR A O 1
ATOM 2260 N N . GLN A 1 287 ? 1.433 -6.844 -16.951 1.00 86.50 287 GLN A N 1
ATOM 2261 C CA . GLN A 1 287 ? 0.677 -6.424 -18.128 1.00 86.50 287 GLN A CA 1
ATOM 2262 C C . GLN A 1 287 ? 0.606 -4.894 -18.201 1.00 86.50 287 GLN A C 1
ATOM 2264 O O . GLN A 1 287 ? 0.842 -4.242 -17.180 1.00 86.50 287 GLN A O 1
ATOM 2269 N N . PRO A 1 288 ? 0.341 -4.303 -19.377 1.00 87.50 288 PRO A N 1
ATOM 2270 C CA . PRO A 1 288 ? 0.107 -2.866 -19.481 1.00 87.50 288 PRO A CA 1
ATOM 2271 C C . PRO A 1 288 ? -1.091 -2.430 -18.623 1.00 87.50 288 PRO A C 1
ATOM 2273 O O . PRO A 1 288 ? -2.136 -3.074 -18.652 1.00 87.50 288 PRO A O 1
ATOM 2276 N N . GLU A 1 289 ? -0.958 -1.327 -17.887 1.00 88.00 289 GLU A N 1
ATOM 2277 C CA . GLU A 1 289 ? -2.082 -0.628 -17.250 1.00 88.00 289 GLU A CA 1
ATOM 2278 C C . GLU A 1 289 ? -2.752 0.274 -18.298 1.00 88.00 289 GLU A C 1
ATOM 2280 O O . GLU A 1 289 ? -2.646 1.500 -18.273 1.00 88.00 289 GLU A O 1
ATOM 2285 N N . ALA A 1 290 ? -3.369 -0.354 -19.295 1.00 85.75 290 ALA A N 1
ATOM 2286 C CA . ALA A 1 290 ? -3.988 0.321 -20.425 1.00 85.75 290 ALA A CA 1
ATOM 2287 C C . ALA A 1 290 ? -5.166 -0.495 -20.966 1.00 85.75 290 ALA A C 1
ATOM 2289 O O . ALA A 1 290 ? -5.244 -1.707 -20.750 1.00 85.75 290 ALA A O 1
ATOM 2290 N N . SER A 1 291 ? -6.076 0.164 -21.683 1.00 82.94 291 SER A N 1
ATOM 2291 C CA . SER A 1 291 ? -7.172 -0.527 -22.362 1.00 82.94 291 SER A CA 1
ATOM 2292 C C . SER A 1 291 ? -6.655 -1.395 -23.515 1.00 82.94 291 SER A C 1
ATOM 2294 O O . SER A 1 291 ? -5.545 -1.193 -24.019 1.00 82.94 291 SER A O 1
ATOM 2296 N N . ARG A 1 292 ? -7.468 -2.355 -23.973 1.00 80.88 292 ARG A N 1
ATOM 2297 C CA . ARG A 1 292 ? -7.108 -3.213 -25.115 1.00 80.88 292 ARG A CA 1
ATOM 2298 C C . ARG A 1 292 ? -6.836 -2.396 -26.377 1.00 80.88 292 ARG A C 1
ATOM 2300 O O . ARG A 1 292 ? -5.892 -2.698 -27.096 1.00 80.88 292 ARG A O 1
ATOM 2307 N N . GLU A 1 293 ? -7.596 -1.329 -26.601 1.00 83.12 293 GLU A N 1
ATOM 2308 C CA . GLU A 1 293 ? -7.429 -0.426 -27.744 1.00 83.12 293 GLU A CA 1
ATOM 2309 C C . GLU A 1 293 ? -6.087 0.309 -27.677 1.00 83.12 293 GLU A C 1
ATOM 2311 O O . GLU A 1 293 ? -5.394 0.430 -28.683 1.00 83.12 293 GLU A O 1
ATOM 2316 N N . GLN A 1 294 ? -5.686 0.769 -26.487 1.00 85.88 294 GLN A N 1
ATOM 2317 C CA . GLN A 1 294 ? -4.391 1.425 -26.286 1.00 85.88 294 GLN A CA 1
ATOM 2318 C C . GLN A 1 294 ? -3.223 0.459 -26.508 1.00 85.88 294 GLN A C 1
ATOM 2320 O O . GLN A 1 294 ? -2.213 0.847 -27.097 1.00 85.88 294 GLN A O 1
ATOM 2325 N N . ILE A 1 295 ? -3.362 -0.792 -26.056 1.00 86.12 295 ILE A N 1
ATOM 2326 C CA . ILE A 1 295 ? -2.373 -1.850 -26.297 1.00 86.12 295 ILE A CA 1
ATOM 2327 C C . ILE A 1 295 ? -2.268 -2.127 -27.799 1.00 86.12 295 ILE A C 1
ATOM 2329 O O . ILE A 1 295 ? -1.172 -2.051 -28.345 1.00 86.12 295 ILE A O 1
ATOM 2333 N N . GLN A 1 296 ? -3.394 -2.348 -28.481 1.00 87.94 296 GLN A N 1
ATOM 2334 C CA . GLN A 1 296 ? -3.419 -2.657 -29.910 1.00 87.94 296 GLN A CA 1
ATOM 2335 C C . GLN A 1 296 ? -2.880 -1.502 -30.767 1.00 87.94 296 GLN A C 1
ATOM 2337 O O . GLN A 1 296 ? -2.092 -1.728 -31.683 1.00 87.94 296 GLN A O 1
ATOM 2342 N N . ALA A 1 297 ? -3.248 -0.255 -30.456 1.00 88.12 297 ALA A N 1
ATOM 2343 C CA . ALA A 1 297 ? -2.721 0.921 -31.148 1.00 88.12 297 ALA A CA 1
ATOM 2344 C C . ALA A 1 297 ? -1.197 1.037 -30.989 1.00 88.12 297 ALA A C 1
ATOM 2346 O O . ALA A 1 297 ? -0.485 1.400 -31.928 1.00 88.12 297 ALA A O 1
ATOM 2347 N N . ARG A 1 298 ? -0.675 0.687 -29.808 1.00 87.94 298 ARG A N 1
ATOM 2348 C CA . ARG A 1 298 ? 0.766 0.636 -29.578 1.00 87.94 298 ARG A CA 1
ATOM 2349 C C . ARG A 1 298 ? 1.431 -0.501 -30.351 1.00 87.94 298 ARG A C 1
ATOM 2351 O O . ARG A 1 298 ? 2.464 -0.252 -30.958 1.00 87.94 298 ARG A O 1
ATOM 2358 N N . GLU A 1 299 ? 0.865 -1.703 -30.348 1.00 89.19 299 GLU A N 1
ATOM 2359 C CA . GLU A 1 299 ? 1.402 -2.846 -31.101 1.00 89.19 299 GLU A CA 1
ATOM 2360 C C . GLU A 1 299 ? 1.493 -2.523 -32.600 1.00 89.19 299 GLU A C 1
ATOM 2362 O O . GLU A 1 299 ? 2.550 -2.693 -33.203 1.00 89.19 299 GLU A O 1
ATOM 2367 N N . GLN A 1 300 ? 0.445 -1.925 -33.176 1.00 91.38 300 GLN A N 1
ATOM 2368 C CA . GLN A 1 300 ? 0.448 -1.448 -34.566 1.00 91.38 300 GLN A CA 1
ATOM 2369 C C . GLN A 1 300 ? 1.529 -0.387 -34.823 1.00 91.38 300 GLN A C 1
ATOM 2371 O O . GLN A 1 300 ? 2.217 -0.417 -35.846 1.00 91.38 300 GLN A O 1
ATOM 2376 N N . SER A 1 301 ? 1.708 0.553 -33.890 1.00 91.38 301 SER A N 1
ATOM 2377 C CA . SER A 1 301 ? 2.781 1.551 -33.963 1.00 91.38 301 SER A CA 1
ATOM 2378 C C . SER A 1 301 ? 4.168 0.899 -33.906 1.00 91.38 301 SER A C 1
ATOM 2380 O O . SER A 1 301 ? 5.062 1.273 -34.665 1.00 91.38 301 SER A O 1
ATOM 2382 N N . GLU A 1 302 ? 4.358 -0.113 -33.055 1.00 87.56 302 GLU A N 1
ATOM 2383 C CA . GLU A 1 302 ? 5.611 -0.863 -32.938 1.00 87.56 302 GLU A 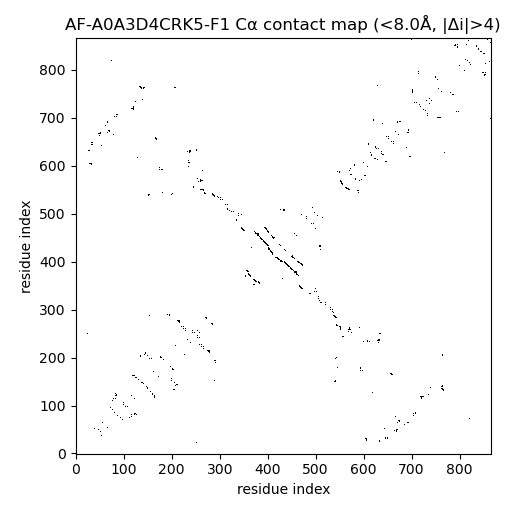CA 1
ATOM 2384 C C . GLU A 1 302 ? 5.925 -1.668 -34.210 1.00 87.56 302 GLU A C 1
ATOM 2386 O O . GLU A 1 302 ? 7.077 -1.664 -34.656 1.00 87.56 302 GLU A O 1
ATOM 2391 N N . GLU A 1 303 ? 4.921 -2.274 -34.848 1.00 91.00 303 GLU A N 1
ATOM 2392 C CA . GLU A 1 303 ? 5.053 -2.942 -36.151 1.00 91.00 303 GLU A CA 1
ATOM 2393 C C . GLU A 1 303 ? 5.463 -1.962 -37.260 1.00 91.00 303 GLU A C 1
ATOM 2395 O O . GLU A 1 303 ? 6.403 -2.227 -38.020 1.00 91.00 303 GLU A O 1
ATOM 2400 N N . LEU A 1 304 ? 4.821 -0.791 -37.326 1.00 92.62 304 LEU A N 1
ATOM 2401 C CA . LEU A 1 304 ? 5.173 0.250 -38.292 1.00 92.62 304 LEU A CA 1
ATOM 2402 C C . LEU A 1 304 ? 6.592 0.780 -38.049 1.00 92.62 304 LEU A C 1
ATOM 2404 O O . LEU A 1 304 ? 7.374 0.930 -38.989 1.00 92.62 304 LEU A O 1
ATOM 2408 N N . VAL A 1 305 ? 6.964 1.000 -36.787 1.00 89.56 305 VAL A N 1
ATOM 2409 C CA . VAL A 1 305 ? 8.329 1.379 -36.404 1.00 89.56 305 VAL A CA 1
ATOM 2410 C C . VAL A 1 305 ? 9.334 0.300 -36.816 1.00 89.56 305 VAL A C 1
ATOM 2412 O O . VAL A 1 305 ? 10.417 0.644 -37.289 1.00 89.56 305 VAL A O 1
ATOM 2415 N N . ALA A 1 306 ? 9.015 -0.988 -36.674 1.00 87.69 306 ALA A N 1
ATOM 2416 C CA . ALA A 1 306 ? 9.891 -2.076 -37.108 1.00 87.69 306 ALA A CA 1
ATOM 2417 C C . ALA A 1 306 ? 10.095 -2.077 -38.634 1.00 87.69 306 ALA A C 1
ATOM 2419 O O . ALA A 1 306 ? 11.234 -2.170 -39.098 1.00 87.69 306 ALA A O 1
ATOM 2420 N N . SER A 1 307 ? 9.020 -1.875 -39.403 1.00 91.62 307 SER A N 1
ATOM 2421 C CA . SER A 1 307 ? 9.073 -1.709 -40.863 1.00 91.62 307 SER A CA 1
ATOM 2422 C C . SER A 1 307 ? 9.944 -0.511 -41.275 1.00 91.62 307 SER A C 1
ATOM 2424 O O . SER A 1 307 ? 10.878 -0.648 -42.070 1.00 91.62 307 SER A O 1
ATOM 2426 N N . LEU A 1 308 ? 9.739 0.653 -40.650 1.00 91.56 308 LEU A N 1
ATOM 2427 C CA . LEU A 1 308 ? 10.548 1.853 -40.882 1.00 91.56 308 LEU A CA 1
ATOM 2428 C C . LEU A 1 308 ? 12.035 1.633 -40.559 1.00 91.56 308 LEU A C 1
ATOM 2430 O O . LEU A 1 308 ? 12.897 2.087 -41.313 1.00 91.56 308 LEU A O 1
ATOM 2434 N N . ARG A 1 309 ? 12.364 0.891 -39.491 1.00 87.00 309 ARG A N 1
ATOM 2435 C CA . ARG A 1 309 ? 13.757 0.526 -39.159 1.00 87.00 309 ARG A CA 1
ATOM 2436 C C . ARG A 1 309 ? 14.397 -0.345 -40.242 1.00 87.00 309 ARG A C 1
ATOM 2438 O O . ARG A 1 309 ? 15.573 -0.152 -40.549 1.00 87.00 309 ARG A O 1
ATOM 2445 N N . GLN A 1 310 ? 13.650 -1.278 -40.829 1.00 88.25 310 GLN A N 1
ATOM 2446 C CA . GLN A 1 310 ? 14.155 -2.110 -41.922 1.00 88.25 310 GLN A CA 1
ATOM 2447 C C . GLN A 1 310 ? 14.443 -1.266 -43.171 1.00 88.25 310 GLN A C 1
ATOM 2449 O O . GLN A 1 310 ? 15.526 -1.379 -43.747 1.00 88.25 310 GLN A O 1
ATOM 2454 N N . THR A 1 311 ? 13.530 -0.360 -43.533 1.00 91.00 311 THR A N 1
ATOM 2455 C CA . THR A 1 311 ? 13.731 0.597 -44.633 1.00 91.00 311 THR A CA 1
ATOM 2456 C C . THR A 1 311 ? 14.947 1.487 -44.383 1.00 91.00 311 THR A C 1
ATOM 2458 O O . THR A 1 311 ? 15.799 1.639 -45.258 1.00 91.00 311 THR A O 1
ATOM 2461 N N . ARG A 1 312 ? 15.091 2.013 -43.160 1.00 89.69 312 ARG A N 1
ATOM 2462 C CA . ARG A 1 312 ? 16.259 2.799 -42.737 1.00 89.69 312 ARG A CA 1
ATOM 2463 C C . ARG A 1 312 ? 17.565 2.034 -42.945 1.00 89.69 312 ARG A C 1
ATOM 2465 O O . ARG A 1 312 ? 18.527 2.588 -43.472 1.00 89.69 312 ARG A O 1
ATOM 2472 N N . TRP A 1 313 ? 17.610 0.765 -42.533 1.00 88.94 313 TRP A N 1
ATOM 2473 C CA . TRP A 1 313 ? 18.793 -0.083 -42.688 1.00 88.94 313 TRP A CA 1
ATOM 2474 C C . TRP A 1 313 ? 19.151 -0.313 -44.158 1.00 88.94 313 TRP A C 1
ATOM 2476 O O . TRP A 1 313 ? 20.329 -0.262 -44.509 1.00 88.94 313 TRP A O 1
ATOM 2486 N N . GLN A 1 314 ? 18.149 -0.515 -45.018 1.00 90.44 314 GLN A N 1
ATOM 2487 C CA . GLN A 1 314 ? 18.357 -0.695 -46.454 1.00 90.44 314 GLN A CA 1
ATOM 2488 C C . GLN A 1 314 ? 18.958 0.560 -47.101 1.00 90.44 314 GLN A C 1
ATOM 2490 O O . GLN A 1 314 ? 19.966 0.457 -47.794 1.00 90.44 314 GLN A O 1
ATOM 2495 N N . ILE A 1 315 ? 18.430 1.749 -46.785 1.00 91.31 315 ILE A N 1
ATOM 2496 C CA . ILE A 1 315 ? 18.975 3.027 -47.279 1.00 91.31 315 ILE A CA 1
ATOM 2497 C C . ILE A 1 315 ? 20.442 3.199 -46.866 1.00 91.31 315 ILE A C 1
ATOM 2499 O O . ILE A 1 315 ? 21.277 3.594 -47.679 1.00 91.31 315 ILE A O 1
ATOM 2503 N N . LEU A 1 316 ? 20.785 2.874 -45.614 1.00 90.38 316 LEU A N 1
ATOM 2504 C CA . LEU A 1 316 ? 22.175 2.922 -45.148 1.00 90.38 316 LEU A CA 1
ATOM 2505 C C . LEU A 1 316 ? 23.060 1.889 -45.856 1.00 90.38 316 LEU A C 1
ATOM 2507 O O . LEU A 1 316 ? 24.221 2.172 -46.152 1.00 90.38 316 LEU A O 1
ATOM 2511 N N . ALA A 1 317 ? 22.542 0.691 -46.127 1.00 90.19 317 ALA A N 1
ATOM 2512 C CA . ALA A 1 317 ? 23.282 -0.350 -46.832 1.00 90.19 317 ALA A CA 1
ATOM 2513 C C . ALA A 1 317 ? 23.608 0.067 -48.276 1.00 90.19 317 ALA A C 1
ATOM 2515 O O . ALA A 1 317 ? 24.753 -0.095 -48.711 1.00 90.19 317 ALA A O 1
ATOM 2516 N N . ASP A 1 318 ? 22.637 0.656 -48.974 1.00 91.31 318 ASP A N 1
ATOM 2517 C CA . ASP A 1 318 ? 22.791 1.140 -50.346 1.00 91.31 318 ASP A CA 1
ATOM 2518 C C . ASP A 1 318 ? 23.743 2.344 -50.397 1.00 91.31 318 ASP A C 1
ATOM 2520 O O . ASP A 1 318 ? 24.746 2.309 -51.110 1.00 91.31 318 ASP A O 1
ATOM 2524 N N . ALA A 1 319 ? 23.556 3.336 -49.521 1.00 91.12 319 ALA A N 1
ATOM 2525 C CA . ALA A 1 319 ? 24.455 4.488 -49.429 1.00 91.12 319 ALA A CA 1
ATOM 2526 C C . ALA A 1 319 ? 25.899 4.096 -49.060 1.00 91.12 319 ALA A C 1
ATOM 2528 O O . ALA A 1 319 ? 26.864 4.704 -49.531 1.00 91.12 319 ALA A O 1
ATOM 2529 N N . ARG A 1 320 ? 26.085 3.053 -48.237 1.00 91.25 320 ARG A N 1
ATOM 2530 C CA . ARG A 1 320 ? 27.417 2.500 -47.955 1.00 91.25 320 ARG A CA 1
ATOM 2531 C C . ARG A 1 320 ? 28.036 1.901 -49.212 1.00 91.25 320 ARG A C 1
ATOM 2533 O O . ARG A 1 320 ? 29.229 2.091 -49.437 1.00 91.25 320 ARG A O 1
ATOM 2540 N N . LYS A 1 321 ? 27.267 1.144 -49.999 1.00 89.81 321 LYS A N 1
ATOM 2541 C CA . LYS A 1 321 ? 27.747 0.544 -51.250 1.00 89.81 321 LYS A CA 1
ATOM 2542 C C . LYS A 1 321 ? 28.223 1.634 -52.212 1.00 89.81 321 LYS A C 1
ATOM 2544 O O . LYS A 1 321 ? 29.321 1.508 -52.758 1.00 89.81 321 LYS A O 1
ATOM 2549 N N . ASP A 1 322 ? 27.473 2.725 -52.315 1.00 88.44 322 ASP A N 1
ATOM 2550 C CA . ASP A 1 322 ? 27.832 3.881 -53.136 1.00 88.44 322 ASP A CA 1
ATOM 2551 C C . ASP A 1 322 ? 29.115 4.555 -52.628 1.00 88.44 322 ASP A C 1
ATOM 2553 O O . ASP A 1 322 ? 30.067 4.723 -53.394 1.00 88.44 322 ASP A O 1
ATOM 2557 N N . LEU A 1 323 ? 29.213 4.822 -51.319 1.00 87.06 323 LEU A N 1
ATOM 2558 C CA . LEU A 1 323 ? 30.414 5.391 -50.691 1.00 87.06 323 LEU A CA 1
ATOM 2559 C C . LEU A 1 323 ? 31.662 4.520 -50.914 1.00 87.06 323 LEU A C 1
ATOM 2561 O O . LEU A 1 323 ? 32.750 5.044 -51.169 1.00 87.06 323 LEU A O 1
ATOM 2565 N N . VAL A 1 324 ? 31.509 3.195 -50.803 1.00 87.31 324 VAL A N 1
ATOM 2566 C CA . VAL A 1 324 ? 32.588 2.226 -51.033 1.00 87.31 324 VAL A CA 1
ATOM 2567 C C . VAL A 1 324 ? 33.024 2.232 -52.494 1.00 87.31 324 VAL A C 1
ATOM 2569 O O . VAL A 1 324 ? 34.221 2.246 -52.776 1.00 87.31 324 VAL A O 1
ATOM 2572 N N . SER A 1 325 ? 32.064 2.229 -53.418 1.00 87.19 325 SER A N 1
ATOM 2573 C CA . SER A 1 325 ? 32.341 2.143 -54.853 1.00 87.19 325 SER A CA 1
ATOM 2574 C C . SER A 1 325 ? 32.927 3.429 -55.453 1.00 87.19 325 SER A C 1
ATOM 2576 O O . SER A 1 325 ? 33.698 3.323 -56.406 1.00 87.19 325 SER A O 1
ATOM 2578 N N . GLY A 1 326 ? 32.618 4.597 -54.875 1.00 87.12 326 GLY A N 1
ATOM 2579 C CA . GLY A 1 326 ? 33.149 5.906 -55.271 1.00 87.12 326 GLY A CA 1
ATOM 2580 C C . GLY A 1 326 ? 34.307 6.380 -54.386 1.00 87.12 326 GLY A C 1
ATOM 2581 O O . GLY A 1 326 ? 35.462 6.023 -54.609 1.00 87.12 326 GLY A O 1
ATOM 2582 N N . GLU A 1 327 ? 34.005 7.186 -53.361 1.00 85.00 327 GLU A N 1
ATOM 2583 C CA . GLU A 1 327 ? 35.011 7.908 -52.561 1.00 85.00 327 GLU A CA 1
ATOM 2584 C C . GLU A 1 327 ? 36.081 6.987 -51.945 1.00 85.00 327 GLU A C 1
ATOM 2586 O O . GLU A 1 327 ? 37.267 7.313 -51.982 1.00 85.00 327 GLU A O 1
ATOM 2591 N N . ILE A 1 328 ? 35.695 5.843 -51.367 1.00 84.81 328 ILE A N 1
ATOM 2592 C CA . ILE A 1 328 ? 36.658 4.939 -50.712 1.00 84.81 328 ILE A CA 1
ATOM 2593 C C . ILE A 1 328 ? 37.605 4.326 -51.742 1.00 84.81 328 ILE A C 1
ATOM 2595 O O . ILE A 1 328 ? 38.810 4.268 -51.499 1.00 84.81 328 ILE A O 1
ATOM 2599 N N . ARG A 1 329 ? 37.084 3.895 -52.894 1.00 86.62 329 ARG A N 1
ATOM 2600 C CA . ARG A 1 329 ? 37.897 3.316 -53.966 1.00 86.62 329 ARG A CA 1
ATOM 2601 C C . ARG A 1 329 ? 38.857 4.340 -54.572 1.00 86.62 329 ARG A C 1
ATOM 2603 O O . ARG A 1 329 ? 39.995 3.993 -54.870 1.00 86.62 329 ARG A O 1
ATOM 2610 N N . GLU A 1 330 ? 38.418 5.584 -54.738 1.00 86.88 330 GLU A N 1
ATOM 2611 C CA . GLU A 1 330 ? 39.210 6.642 -55.376 1.00 86.88 330 GLU A CA 1
ATOM 2612 C C . GLU A 1 330 ? 40.210 7.321 -54.429 1.00 86.88 330 GLU A C 1
ATOM 2614 O O . GLU A 1 330 ? 41.325 7.661 -54.832 1.00 86.88 330 GLU A O 1
ATOM 2619 N N . LYS A 1 331 ? 39.820 7.551 -53.169 1.00 88.69 331 LYS A N 1
ATOM 2620 C CA . LYS A 1 331 ? 40.558 8.398 -52.213 1.00 88.69 331 LYS A CA 1
ATOM 2621 C C . LYS A 1 331 ? 40.890 7.704 -50.890 1.00 88.69 331 LYS A C 1
ATOM 2623 O O . LYS A 1 331 ? 41.478 8.337 -50.015 1.00 88.69 331 LYS A O 1
ATOM 2628 N N . GLY A 1 332 ? 40.567 6.421 -50.715 1.00 86.19 332 GLY A N 1
ATOM 2629 C CA . GLY A 1 332 ? 40.769 5.690 -49.455 1.00 86.19 332 GLY A CA 1
ATOM 2630 C C . GLY A 1 332 ? 42.206 5.742 -48.922 1.00 86.19 332 GLY A C 1
ATOM 2631 O O . GLY A 1 332 ? 42.415 6.070 -47.756 1.00 86.19 332 GLY A O 1
ATOM 2632 N N . GLU A 1 333 ? 43.203 5.524 -49.783 1.00 86.75 333 GLU A N 1
ATOM 2633 C CA . GLU A 1 333 ? 44.627 5.620 -49.411 1.00 86.75 333 GLU A CA 1
ATOM 2634 C C . GLU A 1 333 ? 45.062 7.046 -49.041 1.00 86.75 333 GLU A C 1
ATOM 2636 O O . GLU A 1 333 ? 45.927 7.247 -48.181 1.00 86.75 333 GLU A O 1
ATOM 2641 N N . ARG A 1 334 ? 44.434 8.065 -49.643 1.00 91.56 334 ARG A N 1
ATOM 2642 C CA . ARG A 1 334 ? 44.697 9.470 -49.302 1.00 91.56 334 ARG A CA 1
ATOM 2643 C C . ARG A 1 334 ? 44.198 9.792 -47.896 1.00 91.56 334 ARG A C 1
ATOM 2645 O O . ARG A 1 334 ? 44.911 10.458 -47.155 1.00 91.56 334 ARG A O 1
ATOM 2652 N N . TYR A 1 335 ? 43.040 9.260 -47.490 1.00 90.44 335 TYR A N 1
ATOM 2653 C CA . TYR A 1 335 ? 42.561 9.373 -46.106 1.00 90.44 335 TYR A CA 1
ATOM 2654 C C . TYR A 1 335 ? 43.536 8.749 -45.105 1.00 90.44 335 TYR A C 1
ATOM 2656 O O . TYR A 1 335 ? 43.863 9.378 -44.099 1.00 90.44 335 TYR A O 1
ATOM 2664 N N . LEU A 1 336 ? 44.037 7.541 -45.382 1.00 88.88 336 LEU A N 1
ATOM 2665 C CA . LEU A 1 336 ? 45.001 6.867 -44.505 1.00 88.88 336 LEU A CA 1
ATOM 2666 C C . LEU A 1 336 ? 46.326 7.635 -44.405 1.00 88.88 336 LEU A C 1
ATOM 2668 O O . LEU A 1 336 ? 46.898 7.732 -43.318 1.00 88.88 336 LEU A O 1
ATOM 2672 N N . SER A 1 337 ? 46.797 8.206 -45.514 1.00 91.00 337 SER A N 1
ATOM 2673 C CA . SER A 1 337 ? 48.005 9.038 -45.543 1.00 91.00 337 SER A CA 1
ATOM 2674 C C . SER A 1 337 ? 47.822 10.355 -44.782 1.00 91.00 337 SER A C 1
ATOM 2676 O O . SER A 1 337 ? 48.649 10.681 -43.932 1.00 91.00 337 SER A O 1
ATOM 2678 N N . ALA A 1 338 ? 46.705 11.060 -44.989 1.00 91.50 338 ALA A N 1
ATOM 2679 C CA . ALA A 1 338 ? 46.391 12.293 -44.266 1.00 91.50 338 ALA A CA 1
ATOM 2680 C C . ALA A 1 338 ? 46.290 12.059 -42.747 1.00 91.50 338 ALA A C 1
ATOM 2682 O O . ALA A 1 338 ? 46.797 12.852 -41.957 1.00 91.50 338 ALA A O 1
ATOM 2683 N N . LEU A 1 339 ? 45.705 10.936 -42.313 1.00 90.12 339 LEU A N 1
ATOM 2684 C CA . LEU A 1 339 ? 45.626 10.577 -40.890 1.00 90.12 339 LEU A CA 1
ATOM 2685 C C . LEU A 1 339 ? 46.994 10.343 -40.249 1.00 90.12 339 LEU A C 1
ATOM 2687 O O . LEU A 1 339 ? 47.171 10.684 -39.083 1.00 90.12 339 LEU A O 1
ATOM 2691 N N . LYS A 1 340 ? 47.948 9.769 -40.992 1.00 90.00 340 LYS A N 1
ATOM 2692 C CA . LYS A 1 340 ? 49.330 9.587 -40.519 1.00 90.00 340 LYS A CA 1
ATOM 2693 C C . LYS A 1 340 ? 50.082 10.916 -40.410 1.00 90.00 340 LYS A C 1
ATOM 2695 O O . LYS A 1 340 ? 50.966 11.023 -39.568 1.00 90.00 340 LYS A O 1
ATOM 2700 N N . ALA A 1 341 ? 49.742 11.896 -41.249 1.00 90.69 341 ALA A N 1
ATOM 2701 C CA . ALA A 1 341 ? 50.337 13.232 -41.228 1.00 90.69 341 ALA A CA 1
ATOM 2702 C C . ALA A 1 341 ? 49.767 14.130 -40.112 1.00 90.69 341 ALA A C 1
ATOM 2704 O O . ALA A 1 341 ? 50.441 15.054 -39.656 1.00 90.69 341 ALA A O 1
ATOM 2705 N N . LEU A 1 342 ? 48.540 13.865 -39.650 1.00 91.00 342 LEU A N 1
ATOM 2706 C CA . LEU A 1 342 ? 47.929 14.602 -38.545 1.00 91.00 342 LEU A CA 1
ATOM 2707 C C . LEU A 1 342 ? 48.606 14.283 -37.198 1.00 91.00 342 LEU A C 1
ATOM 2709 O O . LEU A 1 342 ? 49.003 13.141 -36.957 1.00 91.00 342 LEU A O 1
ATOM 2713 N N . PRO A 1 343 ? 48.663 15.249 -36.260 1.00 89.81 343 PRO A N 1
ATOM 2714 C CA . PRO A 1 343 ? 49.182 14.992 -34.922 1.00 89.81 343 PRO A CA 1
ATOM 2715 C C . PRO A 1 343 ? 48.437 13.843 -34.220 1.00 89.81 343 PRO A C 1
ATOM 2717 O O . PRO A 1 343 ? 47.206 13.748 -34.337 1.00 89.81 343 PRO A O 1
ATOM 2720 N N . PRO A 1 344 ? 49.143 12.980 -33.465 1.00 86.44 344 PRO A N 1
ATOM 2721 C CA . PRO A 1 344 ? 48.518 11.857 -32.781 1.00 86.44 344 PRO A CA 1
ATOM 2722 C C . PRO A 1 344 ? 47.547 12.348 -31.702 1.00 86.44 344 PRO A C 1
ATOM 2724 O O . PRO A 1 344 ? 47.821 13.319 -30.997 1.00 86.44 344 PRO A O 1
ATOM 2727 N N . MET A 1 345 ? 46.421 11.648 -31.541 1.00 88.62 345 MET A N 1
ATOM 2728 C CA . MET A 1 345 ? 45.481 11.887 -30.444 1.00 88.62 345 MET A CA 1
ATOM 2729 C C . MET A 1 345 ? 45.585 10.758 -29.414 1.00 88.62 345 MET A C 1
ATOM 2731 O O . MET A 1 345 ? 45.116 9.648 -29.687 1.00 88.62 345 MET A O 1
ATOM 2735 N N . PRO A 1 346 ? 46.192 11.013 -28.237 1.00 88.44 346 PRO A N 1
ATOM 2736 C CA . PRO A 1 346 ? 46.256 10.034 -27.162 1.00 88.44 346 PRO A CA 1
ATOM 2737 C C . PRO A 1 346 ? 44.850 9.583 -26.774 1.00 88.44 346 PRO A C 1
ATOM 2739 O O . PRO A 1 346 ? 43.954 10.412 -26.590 1.00 88.44 346 PRO A O 1
ATOM 2742 N N . ALA A 1 347 ? 44.660 8.273 -26.649 1.00 91.69 347 ALA A N 1
ATOM 2743 C CA . ALA A 1 347 ? 43.379 7.698 -26.283 1.00 91.69 347 ALA A CA 1
ATOM 2744 C C . ALA A 1 347 ? 43.544 6.591 -25.246 1.00 91.69 347 ALA A C 1
ATOM 2746 O O . ALA A 1 347 ? 44.459 5.776 -25.347 1.00 91.69 347 ALA A O 1
ATOM 2747 N N . VAL A 1 348 ? 42.621 6.547 -24.291 1.00 94.31 348 VAL A N 1
ATOM 2748 C CA . VAL A 1 348 ? 42.462 5.437 -23.348 1.00 94.31 348 VAL A CA 1
ATOM 2749 C C . VAL A 1 348 ? 41.207 4.674 -23.750 1.00 94.31 348 VAL A C 1
ATOM 2751 O O . VAL A 1 348 ? 40.134 5.266 -23.850 1.00 94.31 348 VAL A O 1
ATOM 2754 N N . GLU A 1 349 ? 41.339 3.379 -24.019 1.00 94.44 349 GLU A N 1
ATOM 2755 C CA . GLU A 1 349 ? 40.228 2.493 -24.377 1.00 94.44 349 GLU A CA 1
ATOM 2756 C C . GLU A 1 349 ? 40.033 1.443 -23.285 1.00 94.44 349 GLU A C 1
ATOM 2758 O O . GLU A 1 349 ? 41.002 0.928 -22.728 1.00 94.44 349 GLU A O 1
ATOM 2763 N N . ILE A 1 350 ? 38.775 1.161 -22.965 1.00 94.62 350 ILE A N 1
ATOM 2764 C CA . ILE A 1 350 ? 38.370 0.204 -21.942 1.00 94.62 350 ILE A CA 1
ATOM 2765 C C . ILE A 1 350 ? 37.306 -0.702 -22.552 1.00 94.62 350 ILE A C 1
ATOM 2767 O O . ILE A 1 350 ? 36.296 -0.212 -23.063 1.00 94.62 350 ILE A O 1
ATOM 2771 N N . GLU A 1 351 ? 37.530 -2.011 -22.464 1.00 94.25 351 GLU A N 1
ATOM 2772 C CA . GLU A 1 351 ? 36.522 -3.013 -22.815 1.00 94.25 351 GLU A CA 1
ATOM 2773 C C . GLU A 1 351 ? 35.335 -2.921 -21.852 1.00 94.25 351 GLU A C 1
ATOM 2775 O O . GLU A 1 351 ? 35.506 -2.811 -20.629 1.00 94.25 351 GLU A O 1
ATOM 2780 N N . ALA A 1 352 ? 34.118 -2.925 -22.388 1.00 90.38 352 ALA A N 1
ATOM 2781 C CA . ALA A 1 352 ? 32.929 -2.638 -21.606 1.00 90.38 352 ALA A CA 1
ATOM 2782 C C . ALA A 1 352 ? 32.689 -3.690 -20.523 1.00 90.38 352 ALA A C 1
ATOM 2784 O O . ALA A 1 352 ? 32.232 -3.331 -19.440 1.00 90.38 352 ALA A O 1
ATOM 2785 N N . GLU A 1 353 ? 33.048 -4.956 -20.746 1.00 91.38 353 GLU A N 1
ATOM 2786 C CA . GLU A 1 353 ? 32.897 -6.044 -19.779 1.00 91.38 353 GLU A CA 1
ATOM 2787 C C . GLU A 1 353 ? 33.693 -5.840 -18.481 1.00 91.38 353 GLU A C 1
ATOM 2789 O O . GLU A 1 353 ? 33.349 -6.438 -17.452 1.00 91.38 353 GLU A O 1
ATOM 2794 N N . ASN A 1 354 ? 34.678 -4.937 -18.488 1.00 91.31 354 ASN A N 1
ATOM 2795 C CA . ASN A 1 354 ? 35.397 -4.462 -17.304 1.00 91.31 354 ASN A CA 1
ATOM 2796 C C . ASN A 1 354 ? 34.623 -3.359 -16.549 1.00 91.31 354 ASN A C 1
ATOM 2798 O O . ASN A 1 354 ? 35.214 -2.455 -15.953 1.00 91.31 354 ASN A O 1
ATOM 2802 N N . TYR A 1 355 ? 33.289 -3.413 -16.586 1.00 91.44 355 TYR A N 1
ATOM 2803 C CA . TYR A 1 355 ? 32.409 -2.462 -15.913 1.00 91.44 355 TYR A CA 1
ATOM 2804 C C . TYR A 1 355 ? 32.301 -2.705 -14.402 1.00 91.44 355 TYR A C 1
ATOM 2806 O O . TYR A 1 355 ? 32.464 -3.811 -13.883 1.00 91.44 355 TYR A O 1
ATOM 2814 N N . GLN A 1 356 ? 31.911 -1.640 -13.709 1.00 87.56 356 GLN A N 1
ATOM 2815 C CA . GLN A 1 356 ? 31.244 -1.666 -12.413 1.00 87.56 356 GLN A CA 1
ATOM 2816 C C . GLN A 1 356 ? 29.762 -1.376 -12.656 1.00 87.56 356 GLN A C 1
ATOM 2818 O O . GLN A 1 356 ? 29.435 -0.453 -13.397 1.00 87.56 356 GLN A O 1
ATOM 2823 N N . GLY A 1 357 ? 28.847 -2.152 -12.081 1.00 77.44 357 GLY A N 1
ATOM 2824 C CA . GLY A 1 357 ? 27.419 -1.969 -12.345 1.00 77.44 357 GLY A CA 1
ATOM 2825 C C . GLY A 1 357 ? 26.529 -2.761 -11.401 1.00 77.44 357 GLY A C 1
ATOM 2826 O O . GLY A 1 357 ? 27.009 -3.476 -10.524 1.00 77.44 357 GLY A O 1
ATOM 2827 N N . GLN A 1 358 ? 25.220 -2.602 -11.573 1.00 72.31 358 GLN A N 1
ATOM 2828 C CA . GLN A 1 358 ? 24.205 -3.308 -10.786 1.00 72.31 358 GLN A CA 1
ATOM 2829 C C . GLN A 1 358 ? 23.926 -4.720 -11.325 1.00 72.31 358 GLN A C 1
ATOM 2831 O O . GLN A 1 358 ? 24.238 -5.037 -12.472 1.00 72.31 358 GLN A O 1
ATOM 2836 N N . ASN A 1 359 ? 23.227 -5.538 -10.528 1.00 68.25 359 ASN A N 1
ATOM 2837 C CA . ASN A 1 359 ? 22.838 -6.919 -10.859 1.00 68.25 359 ASN A CA 1
ATOM 2838 C C . ASN A 1 359 ? 21.968 -7.054 -12.127 1.00 68.25 359 ASN A C 1
ATOM 2840 O O . ASN A 1 359 ? 21.692 -8.171 -12.552 1.00 68.25 359 ASN A O 1
ATOM 2844 N N . ASN A 1 360 ? 21.507 -5.950 -12.731 1.00 75.69 360 ASN A N 1
ATOM 2845 C CA . ASN A 1 360 ? 20.734 -5.988 -13.974 1.00 75.69 360 ASN A CA 1
ATOM 2846 C C . ASN A 1 360 ? 21.559 -6.026 -15.253 1.00 75.69 360 ASN A C 1
ATOM 2848 O O . ASN A 1 360 ? 20.992 -6.074 -16.342 1.00 75.69 360 ASN A O 1
ATOM 2852 N N . VAL A 1 361 ? 22.875 -5.951 -15.135 1.00 83.88 361 VAL A N 1
ATOM 2853 C CA . VAL A 1 361 ? 23.775 -5.900 -16.276 1.00 83.88 361 VAL A CA 1
ATOM 2854 C C . VAL A 1 361 ? 24.573 -7.194 -16.303 1.00 83.88 361 VAL A C 1
ATOM 2856 O O . VAL A 1 361 ? 25.020 -7.658 -15.253 1.00 83.88 361 VAL A O 1
ATOM 2859 N N . ARG A 1 362 ? 24.725 -7.799 -17.481 1.00 85.44 362 ARG A N 1
ATOM 2860 C CA . ARG A 1 362 ? 25.477 -9.044 -17.668 1.00 85.44 362 ARG A CA 1
ATOM 2861 C C . ARG A 1 362 ? 26.444 -8.949 -18.840 1.00 85.44 362 ARG A C 1
ATOM 2863 O O . ARG A 1 362 ? 26.292 -8.109 -19.723 1.00 85.44 362 ARG A O 1
ATOM 2870 N N . ARG A 1 363 ? 27.406 -9.868 -18.844 1.00 89.88 363 ARG A N 1
ATOM 2871 C CA . ARG A 1 363 ? 28.315 -10.108 -19.964 1.00 89.88 363 ARG A CA 1
ATOM 2872 C C . ARG A 1 363 ? 27.689 -11.143 -20.885 1.00 89.88 363 ARG A C 1
ATOM 2874 O O . ARG A 1 363 ? 27.278 -12.203 -20.412 1.00 89.88 363 ARG A O 1
ATOM 2881 N N . VAL A 1 364 ? 27.619 -10.839 -22.171 1.00 87.62 364 VAL A N 1
ATOM 2882 C CA . VAL A 1 364 ? 27.112 -11.749 -23.201 1.00 87.62 364 VAL A CA 1
ATOM 2883 C C . VAL A 1 364 ? 28.150 -11.843 -24.299 1.00 87.62 364 VAL A C 1
ATOM 2885 O O . VAL A 1 364 ? 28.703 -10.832 -24.718 1.00 87.62 364 VAL A O 1
ATOM 2888 N N . LYS A 1 365 ? 28.418 -13.059 -24.766 1.00 86.25 365 LYS A N 1
ATOM 2889 C CA . LYS A 1 365 ? 29.279 -13.265 -25.923 1.00 86.25 365 LYS A CA 1
ATOM 2890 C C . LYS A 1 365 ? 28.440 -13.123 -27.188 1.00 86.25 365 LYS A C 1
ATOM 2892 O O . LYS A 1 365 ? 27.473 -13.863 -27.360 1.00 86.25 365 LYS A O 1
ATOM 2897 N N . VAL A 1 366 ? 28.791 -12.165 -28.036 1.00 83.38 366 VAL A N 1
ATOM 2898 C CA . VAL A 1 366 ? 28.179 -11.951 -29.351 1.00 83.38 366 VAL A CA 1
ATOM 2899 C C . VAL A 1 366 ? 29.294 -12.142 -30.372 1.00 83.38 366 VAL A C 1
ATOM 2901 O O . VAL A 1 366 ? 30.242 -11.363 -30.421 1.00 83.38 366 VAL A O 1
ATOM 2904 N N . ASP A 1 367 ? 29.219 -13.234 -31.131 1.00 83.31 367 ASP A N 1
ATOM 2905 C CA . ASP A 1 367 ? 30.299 -13.718 -31.996 1.00 83.31 367 ASP A CA 1
ATOM 2906 C C . ASP A 1 367 ? 31.635 -13.888 -31.235 1.00 83.31 367 ASP A C 1
ATOM 2908 O O . ASP A 1 367 ? 31.762 -14.754 -30.360 1.00 83.31 367 ASP A O 1
ATOM 2912 N N . ALA A 1 368 ? 32.644 -13.076 -31.562 1.00 75.38 368 ALA A N 1
ATOM 2913 C CA . ALA A 1 368 ? 33.965 -13.091 -30.934 1.00 75.38 368 ALA A CA 1
ATOM 2914 C C . ALA A 1 368 ? 34.130 -12.049 -29.809 1.00 75.38 368 ALA A C 1
ATOM 2916 O O . ALA A 1 368 ? 35.134 -12.098 -29.099 1.00 75.38 368 ALA A O 1
ATOM 2917 N N . GLU A 1 369 ? 33.171 -11.136 -29.628 1.00 81.69 369 GLU A N 1
ATOM 2918 C CA . GLU A 1 369 ? 33.250 -10.017 -28.679 1.00 81.69 369 GLU A CA 1
ATOM 2919 C C . GLU A 1 369 ? 32.433 -10.317 -27.405 1.00 81.69 369 GLU A C 1
ATOM 2921 O O . GLU A 1 369 ? 31.414 -11.018 -27.436 1.00 81.69 369 GLU A O 1
ATOM 2926 N N . THR A 1 370 ? 32.890 -9.807 -26.256 1.00 88.44 370 THR A N 1
ATOM 2927 C CA . THR A 1 370 ? 32.129 -9.861 -24.999 1.00 88.44 370 THR A CA 1
ATOM 2928 C C . THR A 1 370 ? 31.516 -8.496 -24.762 1.00 88.44 370 THR A C 1
ATOM 2930 O O . THR A 1 370 ? 32.229 -7.524 -24.576 1.00 88.44 370 THR A O 1
ATOM 2933 N N . VAL A 1 371 ? 30.190 -8.422 -24.744 1.00 91.25 371 VAL A N 1
ATOM 2934 C CA . VAL A 1 371 ? 29.468 -7.154 -24.628 1.00 91.25 371 VAL A CA 1
ATOM 2935 C C . VAL A 1 371 ? 28.691 -7.086 -23.327 1.00 91.25 371 VAL A C 1
ATOM 2937 O O . VAL A 1 371 ? 28.357 -8.095 -22.698 1.00 91.25 371 VAL A O 1
ATOM 2940 N N . VAL A 1 372 ? 28.382 -5.863 -22.928 1.00 89.62 372 VAL A N 1
ATOM 2941 C CA . VAL A 1 372 ? 27.561 -5.547 -21.768 1.00 89.62 372 VAL A CA 1
ATOM 2942 C C . VAL A 1 372 ? 26.118 -5.375 -22.221 1.00 89.62 372 VAL A C 1
ATOM 2944 O O . VAL A 1 372 ? 25.825 -4.522 -23.054 1.00 89.62 372 VAL A O 1
ATOM 2947 N N . GLU A 1 373 ? 25.214 -6.174 -21.661 1.00 88.38 373 GLU A N 1
ATOM 2948 C CA . GLU A 1 373 ? 23.781 -6.153 -21.967 1.00 88.38 373 GLU A CA 1
ATOM 2949 C C . GLU A 1 373 ? 22.959 -5.965 -20.687 1.00 88.38 373 GLU A C 1
ATOM 2951 O O . GLU A 1 373 ? 23.311 -6.462 -19.611 1.00 88.38 373 GLU A O 1
ATOM 2956 N N . THR A 1 374 ? 21.832 -5.264 -20.808 1.00 84.44 374 THR A N 1
ATOM 2957 C CA . THR A 1 374 ? 20.840 -5.133 -19.738 1.00 84.44 374 THR A CA 1
ATOM 2958 C C . THR A 1 374 ? 19.814 -6.261 -19.793 1.00 84.44 374 THR A C 1
ATOM 2960 O O . THR A 1 374 ? 19.313 -6.623 -20.849 1.00 84.44 374 THR A O 1
ATOM 2963 N N . GLN A 1 375 ? 19.501 -6.841 -18.635 1.00 77.06 375 GLN A N 1
ATOM 2964 C CA . GLN A 1 375 ? 18.637 -8.021 -18.538 1.00 77.06 375 GLN A CA 1
ATOM 2965 C C . GLN A 1 375 ? 17.138 -7.683 -18.535 1.00 77.06 375 GLN A C 1
ATOM 2967 O O . GLN A 1 375 ? 16.322 -8.564 -18.804 1.00 77.06 375 GLN A O 1
ATOM 2972 N N . ARG A 1 376 ? 16.762 -6.462 -18.122 1.00 71.31 376 ARG A N 1
ATOM 2973 C CA . ARG A 1 376 ? 15.372 -6.046 -17.840 1.00 71.31 376 ARG A CA 1
ATOM 2974 C C . ARG A 1 376 ? 15.209 -4.531 -17.995 1.00 71.31 376 ARG A C 1
ATOM 2976 O O . ARG A 1 376 ? 16.166 -3.816 -17.721 1.00 71.31 376 ARG A O 1
ATOM 2983 N N . GLU A 1 377 ? 13.995 -4.065 -18.267 1.00 71.25 377 GLU A N 1
ATOM 2984 C CA . GLU A 1 377 ? 13.589 -2.649 -18.185 1.00 71.25 377 GLU A CA 1
ATOM 2985 C C . GLU A 1 377 ? 13.475 -2.179 -16.728 1.00 71.25 377 GLU A C 1
ATOM 2987 O O . GLU A 1 377 ? 12.422 -2.298 -16.099 1.00 71.25 377 GLU A O 1
ATOM 2992 N N . ARG A 1 378 ? 14.558 -1.653 -16.156 1.00 69.56 378 ARG A N 1
ATOM 2993 C CA . ARG A 1 378 ? 14.536 -0.984 -14.843 1.00 69.56 378 ARG A CA 1
ATOM 2994 C C . ARG A 1 378 ? 15.609 0.090 -14.769 1.00 69.56 378 ARG A C 1
ATOM 2996 O O . ARG A 1 378 ? 16.517 0.121 -15.590 1.00 69.56 378 ARG A O 1
ATOM 3003 N N . LEU A 1 379 ? 15.555 0.933 -13.743 1.00 71.06 379 LEU A N 1
ATOM 3004 C CA . LEU A 1 379 ? 16.681 1.800 -13.419 1.00 71.06 379 LEU A CA 1
ATOM 3005 C C . LEU A 1 379 ? 17.964 0.965 -13.237 1.00 71.06 379 LEU A C 1
ATOM 3007 O O . LEU A 1 379 ? 18.028 0.076 -12.383 1.00 71.06 379 LEU A O 1
ATOM 3011 N N . GLN A 1 380 ? 18.991 1.262 -14.032 1.00 85.19 380 GLN A N 1
ATOM 3012 C CA . GLN A 1 380 ? 20.302 0.620 -13.948 1.00 85.19 380 GLN A CA 1
ATOM 3013 C C . GLN A 1 380 ? 21.425 1.565 -14.348 1.00 85.19 380 GLN A C 1
ATOM 3015 O O . GLN A 1 380 ? 21.196 2.599 -14.974 1.00 85.19 380 GLN A O 1
ATOM 3020 N N . TRP A 1 381 ? 22.659 1.172 -14.046 1.00 90.88 381 TRP A N 1
ATOM 3021 C CA . TRP A 1 381 ? 23.834 1.880 -14.526 1.00 90.88 381 TRP A CA 1
ATOM 3022 C C . TRP A 1 381 ? 25.013 0.944 -14.780 1.00 90.88 381 TRP A C 1
ATOM 3024 O O . TRP A 1 381 ? 25.141 -0.119 -14.161 1.00 90.88 381 TRP A O 1
ATOM 3034 N N . VAL A 1 382 ? 25.888 1.394 -15.674 1.00 93.62 382 VAL A N 1
ATOM 3035 C CA . VAL A 1 382 ? 27.223 0.839 -15.917 1.00 93.62 382 VAL A CA 1
ATOM 3036 C C . VAL A 1 382 ? 28.240 1.949 -15.743 1.00 93.62 382 VAL A C 1
ATOM 3038 O O . VAL A 1 382 ? 27.955 3.110 -16.032 1.00 93.62 382 VAL A O 1
ATOM 3041 N N . GLY A 1 383 ? 29.420 1.621 -15.243 1.00 93.44 383 GLY A N 1
ATOM 3042 C CA . GLY A 1 383 ? 30.466 2.602 -15.049 1.00 93.44 383 GLY A CA 1
ATOM 3043 C C . GLY A 1 383 ? 31.860 2.032 -15.190 1.00 93.44 383 GLY A C 1
ATOM 3044 O O . GLY A 1 383 ? 32.093 0.841 -14.997 1.00 93.44 383 GLY A O 1
ATOM 3045 N N . TRP A 1 384 ? 32.790 2.922 -15.503 1.00 95.25 384 TRP A N 1
ATOM 3046 C CA . TRP A 1 384 ? 34.199 2.624 -15.701 1.00 95.25 384 TRP A CA 1
ATOM 3047 C C . TRP A 1 384 ? 35.047 3.641 -14.952 1.00 95.25 384 TRP A C 1
ATOM 3049 O O . TRP A 1 384 ? 34.615 4.766 -14.688 1.00 95.25 384 TRP A O 1
ATOM 3059 N N . ARG A 1 385 ? 36.274 3.239 -14.617 1.00 94.50 385 ARG A N 1
ATOM 3060 C CA . ARG A 1 385 ? 37.237 4.104 -13.935 1.00 94.50 385 ARG A CA 1
ATOM 3061 C C . ARG A 1 385 ? 38.477 4.327 -14.795 1.00 94.50 385 ARG A C 1
ATOM 3063 O O . ARG A 1 385 ? 39.481 3.664 -14.532 1.00 94.50 385 ARG A O 1
ATOM 3070 N N . PRO A 1 386 ? 38.413 5.191 -15.825 1.00 94.81 386 PRO A N 1
ATOM 3071 C CA . PRO A 1 386 ? 39.573 5.471 -16.658 1.00 94.81 386 PRO A CA 1
ATOM 3072 C C . PRO A 1 386 ? 40.685 6.142 -15.852 1.00 94.81 386 PRO A C 1
ATOM 3074 O O . PRO A 1 386 ? 40.436 7.010 -15.008 1.00 94.81 386 PRO A O 1
ATOM 3077 N N . GLU A 1 387 ? 41.915 5.738 -16.148 1.00 94.56 387 GLU A N 1
ATOM 3078 C CA . GLU A 1 387 ? 43.133 6.391 -15.687 1.00 94.56 387 GLU A CA 1
ATOM 3079 C C . GLU A 1 387 ? 43.694 7.219 -16.842 1.00 94.56 387 GLU A C 1
ATOM 3081 O O . GLU A 1 387 ? 44.150 6.680 -17.849 1.00 94.56 387 GLU A O 1
ATOM 3086 N N . LEU A 1 388 ? 43.559 8.541 -16.736 1.00 95.19 388 LEU A N 1
ATOM 3087 C CA . LEU A 1 388 ? 43.902 9.470 -17.808 1.00 95.19 388 LEU A CA 1
ATOM 3088 C C . LEU A 1 388 ? 45.267 10.113 -17.520 1.00 95.19 388 LEU A C 1
ATOM 3090 O O . LEU A 1 388 ? 45.479 10.592 -16.406 1.00 95.19 388 LEU A O 1
ATOM 3094 N N . PRO A 1 389 ? 46.194 10.163 -18.492 1.00 92.31 389 PRO A N 1
ATOM 3095 C CA . PRO A 1 389 ? 47.577 10.578 -18.241 1.00 92.31 389 PRO A CA 1
ATOM 3096 C C . PRO A 1 389 ? 47.688 12.061 -17.865 1.00 92.31 389 PRO A C 1
ATOM 3098 O O . PRO A 1 389 ? 48.434 12.438 -16.966 1.00 92.31 389 PRO A O 1
ATOM 3101 N N . GLU A 1 390 ? 46.888 12.916 -18.500 1.00 91.62 390 GLU A N 1
ATOM 3102 C CA . GLU A 1 390 ? 46.935 14.367 -18.323 1.00 91.62 390 GLU A CA 1
ATOM 3103 C C . GLU A 1 390 ? 45.534 14.932 -18.093 1.00 91.62 390 GLU A C 1
ATOM 3105 O O . GLU A 1 390 ? 44.552 14.423 -18.640 1.00 91.62 390 GLU A O 1
ATOM 3110 N N . ALA A 1 391 ? 45.445 16.021 -17.327 1.00 92.00 391 ALA A N 1
ATOM 3111 C CA . ALA A 1 391 ? 44.211 16.786 -17.204 1.00 92.00 391 ALA A CA 1
ATOM 3112 C C . ALA A 1 391 ? 43.912 17.527 -18.518 1.00 92.00 391 ALA A C 1
ATOM 3114 O O . ALA A 1 391 ? 44.821 17.994 -19.210 1.00 92.00 391 ALA A O 1
ATOM 3115 N N . GLY A 1 392 ? 42.636 17.646 -18.873 1.00 90.81 392 GLY A N 1
ATOM 3116 C CA . GLY A 1 392 ? 42.233 18.357 -20.083 1.00 90.81 392 GLY A CA 1
ATOM 3117 C C . GLY A 1 392 ? 40.890 17.909 -20.634 1.00 90.81 392 GLY A C 1
ATOM 3118 O O . GLY A 1 392 ? 40.139 17.181 -19.985 1.00 90.81 392 GLY A O 1
ATOM 3119 N N . THR A 1 393 ? 40.585 18.372 -21.844 1.00 92.75 393 THR A N 1
ATOM 3120 C CA . THR A 1 393 ? 39.338 18.038 -22.536 1.00 92.75 393 THR A CA 1
ATOM 3121 C C . THR A 1 393 ? 39.489 16.713 -23.271 1.00 92.75 393 THR A C 1
ATOM 3123 O O . THR A 1 393 ? 40.354 16.574 -24.140 1.00 92.75 393 THR A O 1
ATOM 3126 N N . TYR A 1 394 ? 38.623 15.755 -22.953 1.00 95.06 394 TYR A N 1
ATOM 3127 C CA . TYR A 1 394 ? 38.533 14.482 -23.659 1.00 95.06 394 TYR A CA 1
ATOM 3128 C C . TYR A 1 394 ? 37.182 14.365 -24.354 1.00 95.06 394 TYR A C 1
ATOM 3130 O O . TYR A 1 394 ? 36.137 14.694 -23.790 1.00 95.06 394 TYR A O 1
ATOM 3138 N N . THR A 1 395 ? 37.205 13.861 -25.582 1.00 94.56 395 THR A N 1
ATOM 3139 C CA . THR A 1 395 ? 36.018 13.341 -26.253 1.00 94.56 395 THR A CA 1
ATOM 3140 C C . THR A 1 395 ? 35.775 11.922 -25.778 1.00 94.56 395 THR A C 1
ATOM 3142 O O . THR A 1 395 ? 36.641 11.057 -25.924 1.00 94.56 395 THR A O 1
ATOM 3145 N N . MET A 1 396 ? 34.592 11.683 -25.226 1.00 94.94 396 MET A N 1
ATOM 3146 C CA . MET A 1 396 ? 34.178 10.356 -24.794 1.00 94.94 396 MET A CA 1
ATOM 3147 C C . MET A 1 396 ? 33.370 9.690 -25.908 1.00 94.94 396 MET A C 1
ATOM 3149 O O . MET A 1 396 ? 32.409 10.263 -26.417 1.00 94.94 396 MET A O 1
ATOM 3153 N N . LEU A 1 397 ? 33.777 8.490 -26.301 1.00 94.31 397 LEU A N 1
ATOM 3154 C CA . LEU A 1 397 ? 33.167 7.691 -27.357 1.00 94.31 397 LEU A CA 1
ATOM 3155 C C . LEU A 1 397 ? 32.710 6.355 -26.775 1.00 94.31 397 LEU A C 1
ATOM 3157 O O . LEU A 1 397 ? 33.413 5.746 -25.969 1.00 94.31 397 LEU A O 1
ATOM 3161 N N . LEU A 1 398 ? 31.553 5.888 -27.219 1.00 94.56 398 LEU A N 1
ATOM 3162 C CA . LEU A 1 398 ? 30.953 4.623 -26.816 1.00 94.56 398 LEU A CA 1
ATOM 3163 C C . LEU A 1 398 ? 30.752 3.761 -28.057 1.00 94.56 398 LEU A C 1
ATOM 3165 O O . LEU A 1 398 ? 30.059 4.189 -28.977 1.00 94.56 398 LEU A O 1
ATOM 3169 N N . ARG A 1 399 ? 31.331 2.561 -28.098 1.00 93.00 399 ARG A N 1
ATOM 3170 C CA . ARG A 1 399 ? 30.981 1.571 -29.118 1.00 93.00 399 ARG A CA 1
ATOM 3171 C C . ARG A 1 399 ? 29.777 0.790 -28.622 1.00 93.00 399 ARG A C 1
ATOM 3173 O O . ARG A 1 399 ? 29.884 0.059 -27.637 1.00 93.00 399 ARG A O 1
ATOM 3180 N N . CYS A 1 400 ? 28.634 0.969 -29.269 1.00 93.00 400 CYS A N 1
ATOM 3181 C CA . CYS A 1 400 ? 27.402 0.311 -28.860 1.00 93.00 400 CYS A CA 1
ATOM 3182 C C . CYS A 1 400 ? 26.516 -0.090 -30.042 1.00 93.00 400 CYS A C 1
ATOM 3184 O O . CYS A 1 400 ? 26.641 0.445 -31.145 1.00 93.00 400 CYS A O 1
ATOM 3186 N N . ALA A 1 401 ? 25.631 -1.050 -29.781 1.00 91.31 401 ALA A N 1
ATOM 3187 C CA . ALA A 1 401 ? 24.575 -1.489 -30.675 1.00 91.31 401 ALA A CA 1
ATOM 3188 C C . ALA A 1 401 ? 23.224 -1.392 -29.966 1.00 91.31 401 ALA A C 1
ATOM 3190 O O . ALA A 1 401 ? 23.057 -1.769 -28.805 1.00 91.31 401 ALA A O 1
ATOM 3191 N N . ALA A 1 402 ? 22.260 -0.868 -30.695 1.00 88.00 402 ALA A N 1
ATOM 3192 C CA . ALA A 1 402 ? 20.885 -0.718 -30.285 1.00 88.00 402 ALA A CA 1
ATOM 3193 C C . ALA A 1 402 ? 19.962 -0.710 -31.508 1.00 88.00 402 ALA A C 1
ATOM 3195 O O . ALA A 1 402 ? 20.271 -0.048 -32.508 1.00 88.00 402 ALA A O 1
ATOM 3196 N N . PRO A 1 403 ? 18.801 -1.375 -31.437 1.00 80.94 403 PRO A N 1
ATOM 3197 C CA . PRO A 1 403 ? 17.794 -1.322 -32.487 1.00 80.94 403 PRO A CA 1
ATOM 3198 C C . PRO A 1 403 ? 17.094 0.041 -32.528 1.00 80.94 403 PRO A C 1
ATOM 3200 O O . PRO A 1 403 ? 16.424 0.357 -33.505 1.00 80.94 403 PRO A O 1
ATOM 3203 N N . GLU A 1 404 ? 17.252 0.850 -31.480 1.00 76.69 404 GLU A N 1
ATOM 3204 C CA . GLU A 1 404 ? 16.614 2.145 -31.319 1.00 76.69 404 GLU A CA 1
ATOM 3205 C C . GLU A 1 404 ? 17.448 3.136 -30.516 1.00 76.69 404 GLU A C 1
ATOM 3207 O O . GLU A 1 404 ? 18.520 2.799 -30.019 1.00 76.69 404 GLU A O 1
ATOM 3212 N N . SER A 1 405 ? 16.968 4.377 -30.422 1.00 82.50 405 SER A N 1
ATOM 3213 C CA . SER A 1 405 ? 17.619 5.376 -29.592 1.00 82.50 405 SER A CA 1
ATOM 3214 C C . SER A 1 405 ? 17.258 5.176 -28.122 1.00 82.50 405 SER A C 1
ATOM 3216 O O . SER A 1 405 ? 16.087 5.001 -27.792 1.00 82.50 405 SER A O 1
ATOM 3218 N N . PHE A 1 406 ? 18.262 5.233 -27.250 1.00 85.56 406 PHE A N 1
ATOM 3219 C CA . PHE A 1 406 ? 18.111 5.130 -25.800 1.00 85.56 406 PHE A CA 1
ATOM 3220 C C . PHE A 1 406 ? 18.592 6.420 -25.146 1.00 85.56 406 PHE A C 1
ATOM 3222 O O . PHE A 1 406 ? 19.613 6.967 -25.559 1.00 85.56 406 PHE A O 1
ATOM 3229 N N . ARG A 1 407 ? 17.894 6.903 -24.116 1.00 86.25 407 ARG A N 1
ATOM 3230 C CA . ARG A 1 407 ? 18.352 8.045 -23.318 1.00 86.25 407 ARG A CA 1
ATOM 3231 C C . ARG A 1 407 ? 19.146 7.557 -22.117 1.00 86.25 407 ARG A C 1
ATOM 3233 O O . ARG A 1 407 ? 18.741 6.615 -21.436 1.00 86.25 407 ARG A O 1
ATOM 3240 N N . VAL A 1 408 ? 20.280 8.204 -21.868 1.00 90.31 408 VAL A N 1
ATOM 3241 C CA . VAL A 1 408 ? 21.128 7.912 -20.711 1.00 90.31 408 VAL A CA 1
ATOM 3242 C C . VAL A 1 408 ? 21.502 9.184 -19.961 1.00 90.31 408 VAL A C 1
ATOM 3244 O O . VAL A 1 408 ? 21.741 10.225 -20.567 1.00 90.31 408 VAL A O 1
ATOM 3247 N N . GLU A 1 409 ? 21.605 9.094 -18.640 1.00 93.12 409 GLU A N 1
ATOM 3248 C CA . GLU A 1 409 ? 22.242 10.123 -17.820 1.00 93.12 409 GLU A CA 1
ATOM 3249 C C . GLU A 1 409 ? 23.741 9.803 -17.699 1.00 93.12 409 GLU A C 1
ATOM 3251 O O . GLU A 1 409 ? 24.133 8.702 -17.299 1.00 93.12 409 GLU A O 1
ATOM 3256 N N . LEU A 1 410 ? 24.593 10.778 -18.019 1.00 94.25 410 LEU A N 1
ATOM 3257 C CA . LEU A 1 410 ? 26.041 10.677 -17.872 1.00 94.25 410 LEU A CA 1
ATOM 3258 C C . LEU A 1 410 ? 26.485 11.354 -16.573 1.00 94.25 410 LEU A C 1
ATOM 3260 O O . LEU A 1 410 ? 26.275 12.553 -16.369 1.00 94.25 410 LEU A O 1
ATOM 3264 N N . LYS A 1 411 ? 27.167 10.590 -15.713 1.00 94.44 411 LYS A N 1
ATOM 3265 C CA . LYS A 1 411 ? 27.802 11.090 -14.490 1.00 94.44 411 LYS A CA 1
ATOM 3266 C C . LYS A 1 411 ? 29.314 10.982 -14.565 1.00 94.44 411 LYS A C 1
ATOM 3268 O O . LYS A 1 411 ? 29.839 9.920 -14.896 1.00 94.44 411 LYS A O 1
ATOM 3273 N N . ILE A 1 412 ? 29.995 12.055 -14.176 1.00 94.50 412 ILE A N 1
ATOM 3274 C CA . ILE A 1 412 ? 31.447 12.101 -13.990 1.00 94.50 412 ILE A CA 1
ATOM 3275 C C . ILE A 1 412 ? 31.712 12.488 -12.533 1.00 94.50 412 ILE A C 1
ATOM 3277 O O . ILE A 1 412 ? 31.189 13.488 -12.042 1.00 94.50 412 ILE A O 1
ATOM 3281 N N . ASP A 1 413 ? 32.462 11.653 -11.814 1.00 91.19 413 ASP A N 1
ATOM 3282 C CA . ASP A 1 413 ? 32.768 11.788 -10.384 1.00 91.19 413 ASP A CA 1
ATOM 3283 C C . ASP A 1 413 ? 31.528 12.039 -9.509 1.00 91.19 413 ASP A C 1
ATOM 3285 O O . ASP A 1 413 ? 31.510 12.876 -8.606 1.00 91.19 413 ASP A O 1
ATOM 3289 N N . GLY A 1 414 ? 30.449 11.313 -9.814 1.00 85.94 414 GLY A N 1
ATOM 3290 C CA . GLY A 1 414 ? 29.176 11.386 -9.096 1.00 85.94 414 GLY A CA 1
ATOM 3291 C C . GLY A 1 414 ? 28.302 12.596 -9.442 1.00 85.94 414 GLY A C 1
ATOM 3292 O O . GLY A 1 414 ? 27.153 12.640 -9.002 1.00 85.94 414 GLY A O 1
ATOM 3293 N N . LYS A 1 415 ? 28.786 13.545 -10.253 1.00 90.00 415 LYS A N 1
ATOM 3294 C CA . LYS A 1 415 ? 28.004 14.694 -10.726 1.00 90.00 415 LYS A CA 1
ATOM 3295 C C . LYS A 1 415 ? 27.371 14.383 -12.077 1.00 90.00 415 LYS A C 1
ATOM 3297 O O . LYS A 1 415 ? 28.054 13.902 -12.977 1.00 90.00 415 LYS A O 1
ATOM 3302 N N . SER A 1 416 ? 26.079 14.673 -12.214 1.00 89.94 416 SER A N 1
ATOM 3303 C CA . SER A 1 416 ? 25.395 14.632 -13.510 1.00 89.94 416 SER A CA 1
ATOM 3304 C C . SER A 1 416 ? 25.956 15.737 -14.396 1.00 89.94 416 SER A C 1
ATOM 3306 O O . SER A 1 416 ? 25.881 16.909 -14.028 1.00 89.94 416 SER A O 1
ATOM 3308 N N . VAL A 1 417 ? 26.584 15.355 -15.509 1.00 92.44 417 VAL A N 1
ATOM 3309 C CA . VAL A 1 417 ? 27.084 16.305 -16.515 1.00 92.44 417 VAL A CA 1
ATOM 3310 C C . VAL A 1 417 ? 26.092 16.465 -17.662 1.00 92.44 417 VAL A C 1
ATOM 3312 O O . VAL A 1 417 ? 26.022 17.539 -18.249 1.00 92.44 417 VAL A O 1
ATOM 3315 N N . VAL A 1 418 ? 25.295 15.427 -17.937 1.00 90.31 418 VAL A N 1
ATOM 3316 C CA . VAL A 1 418 ? 24.162 15.454 -18.868 1.00 90.31 418 VAL A CA 1
ATOM 3317 C C . VAL A 1 418 ? 23.075 14.540 -18.314 1.00 90.31 418 VAL A C 1
ATOM 3319 O O . VAL A 1 418 ? 23.319 13.350 -18.121 1.00 90.31 418 VAL A O 1
ATOM 3322 N N . SER A 1 419 ? 21.884 15.085 -18.066 1.00 84.56 419 SER A N 1
ATOM 3323 C CA . SER A 1 419 ? 20.747 14.321 -17.537 1.00 84.56 419 SER A CA 1
ATOM 3324 C C . SER A 1 419 ? 20.027 13.498 -18.604 1.00 84.56 419 SER A C 1
ATOM 3326 O O . SER A 1 419 ? 19.480 12.450 -18.289 1.00 84.56 419 SER A O 1
ATOM 3328 N N . GLU A 1 420 ? 20.046 13.952 -19.859 1.00 84.12 420 GLU A N 1
ATOM 3329 C CA . GLU A 1 420 ? 19.387 13.284 -20.983 1.00 84.12 420 GLU A CA 1
ATOM 3330 C C . GLU A 1 420 ? 20.280 13.312 -22.227 1.00 84.12 420 GLU A C 1
ATOM 3332 O O . GLU A 1 420 ? 20.269 14.263 -23.008 1.00 84.12 420 GLU A O 1
ATOM 3337 N N . LEU A 1 421 ? 21.084 12.264 -22.407 1.00 87.81 421 LEU A N 1
ATOM 3338 C CA . LEU A 1 421 ? 21.932 12.078 -23.578 1.00 87.81 421 LEU A CA 1
ATOM 3339 C C . LEU A 1 421 ? 21.306 11.024 -24.508 1.00 87.81 421 LEU A C 1
ATOM 3341 O O . LEU A 1 421 ? 21.224 9.856 -24.118 1.00 87.81 421 LEU A O 1
ATOM 3345 N N . PRO A 1 422 ? 20.871 11.385 -25.729 1.00 85.94 422 PRO A N 1
ATOM 3346 C CA . PRO A 1 422 ? 20.357 10.412 -26.684 1.00 85.94 422 PRO A CA 1
ATOM 3347 C C . PRO A 1 422 ? 21.504 9.600 -27.300 1.00 85.94 422 PRO A C 1
ATOM 3349 O O . PRO A 1 422 ? 22.380 10.134 -27.979 1.00 85.94 422 PRO A O 1
ATOM 3352 N N . LEU A 1 423 ? 21.482 8.285 -27.098 1.00 87.12 423 LEU A N 1
ATOM 3353 C CA . LEU A 1 423 ? 22.300 7.323 -27.830 1.00 87.12 423 LEU A CA 1
ATOM 3354 C C . LEU A 1 423 ? 21.526 6.911 -29.082 1.00 87.12 423 LEU A C 1
ATOM 3356 O O . LEU A 1 423 ? 20.425 6.383 -28.943 1.00 87.12 423 LEU A O 1
ATOM 3360 N N . PRO A 1 424 ? 22.030 7.172 -30.294 1.00 81.75 424 PRO A N 1
ATOM 3361 C CA . PRO A 1 424 ? 21.244 7.034 -31.512 1.00 81.75 424 PRO A CA 1
ATOM 3362 C C . PRO A 1 424 ? 21.150 5.571 -31.980 1.00 81.75 424 PRO A C 1
ATOM 3364 O O . PRO A 1 424 ? 22.101 4.802 -31.823 1.00 81.75 424 PRO A O 1
ATOM 3367 N N . ALA A 1 425 ? 20.043 5.213 -32.636 1.00 82.31 425 ALA A N 1
ATOM 3368 C CA . ALA A 1 425 ? 19.761 3.859 -33.122 1.00 82.31 425 ALA A CA 1
ATOM 3369 C C . ALA A 1 425 ? 20.796 3.358 -34.137 1.00 82.31 425 ALA A C 1
ATOM 3371 O O . ALA A 1 425 ? 21.137 4.060 -35.084 1.00 82.31 425 ALA A O 1
ATOM 3372 N N . SER A 1 426 ? 21.255 2.122 -33.974 1.00 83.69 426 SER A N 1
ATOM 3373 C CA . SER A 1 426 ? 22.209 1.479 -34.886 1.00 83.69 426 SER A CA 1
ATOM 3374 C C . SER A 1 426 ? 21.586 0.421 -35.806 1.00 83.69 426 SER A C 1
ATOM 3376 O O . SER A 1 426 ? 22.269 -0.117 -36.669 1.00 83.69 426 SER A O 1
ATOM 3378 N N . GLY A 1 427 ? 20.296 0.117 -35.626 1.00 76.69 427 GLY A N 1
ATOM 3379 C CA . GLY A 1 427 ? 19.520 -0.784 -36.487 1.00 76.69 427 GLY A CA 1
ATOM 3380 C C . GLY A 1 427 ? 19.318 -2.203 -35.947 1.00 76.69 427 GLY A C 1
ATOM 3381 O O . GLY A 1 427 ? 18.441 -2.904 -36.438 1.00 76.69 427 GLY A O 1
ATOM 3382 N N . GLY A 1 428 ? 20.046 -2.621 -34.907 1.00 84.44 428 GLY A N 1
ATOM 3383 C CA . GLY A 1 428 ? 19.872 -3.949 -34.317 1.00 84.44 428 GLY A CA 1
ATOM 3384 C C . GLY A 1 428 ? 20.802 -4.228 -33.141 1.00 84.44 428 GLY A C 1
ATOM 3385 O O . GLY A 1 428 ? 21.477 -3.328 -32.642 1.00 84.44 428 GLY A O 1
ATOM 3386 N N . TRP A 1 429 ? 20.816 -5.485 -32.695 1.00 85.62 429 TRP A N 1
ATOM 3387 C CA . TRP A 1 429 ? 21.616 -5.944 -31.553 1.00 85.62 429 TRP A CA 1
ATOM 3388 C C . TRP A 1 429 ? 22.859 -6.765 -31.940 1.00 85.62 429 TRP A C 1
ATOM 3390 O O . TRP A 1 429 ? 23.707 -7.023 -31.082 1.00 85.62 429 TRP A O 1
ATOM 3400 N N . ASP A 1 430 ? 22.953 -7.209 -33.195 1.00 86.81 430 ASP A N 1
ATOM 3401 C CA . ASP A 1 430 ? 24.049 -8.067 -33.674 1.00 86.81 430 ASP A CA 1
ATOM 3402 C C . ASP A 1 430 ? 25.359 -7.293 -33.869 1.00 86.81 430 ASP A C 1
ATOM 3404 O O . ASP A 1 430 ? 25.347 -6.070 -34.019 1.00 86.81 430 ASP A O 1
ATOM 3408 N N . SER A 1 431 ? 26.479 -8.016 -33.967 1.00 84.62 431 SER A N 1
ATOM 3409 C CA . SER A 1 431 ? 27.836 -7.474 -34.173 1.00 84.62 431 SER A CA 1
ATOM 3410 C C . SER A 1 431 ? 27.931 -6.450 -35.316 1.00 84.62 431 SER A C 1
ATOM 3412 O O . SER A 1 431 ? 28.581 -5.412 -35.188 1.00 84.62 431 SER A O 1
ATOM 3414 N N . ARG A 1 432 ? 27.204 -6.677 -36.417 1.00 86.38 432 ARG A N 1
ATOM 3415 C CA . ARG A 1 432 ? 27.156 -5.769 -37.580 1.00 86.38 432 ARG A CA 1
ATOM 3416 C C . ARG A 1 432 ? 26.541 -4.390 -37.297 1.00 86.38 432 ARG A C 1
ATOM 3418 O O . ARG A 1 432 ? 26.703 -3.483 -38.113 1.00 86.38 432 ARG A O 1
ATOM 3425 N N . HIS A 1 433 ? 25.804 -4.248 -36.195 1.00 89.00 433 HIS A N 1
ATOM 3426 C CA . HIS A 1 433 ? 25.147 -3.003 -35.797 1.00 89.00 433 HIS A CA 1
ATOM 3427 C C . HIS A 1 433 ? 26.007 -2.175 -34.829 1.00 89.00 433 HIS A C 1
ATOM 3429 O O . HIS A 1 433 ? 25.651 -1.047 -34.516 1.00 89.00 433 HIS A O 1
ATOM 3435 N N . PHE A 1 434 ? 27.156 -2.671 -34.357 1.00 90.12 434 PHE A N 1
ATOM 3436 C CA . PHE A 1 434 ? 28.003 -1.880 -33.462 1.00 90.12 434 PHE A CA 1
ATOM 3437 C C . PHE A 1 434 ? 28.623 -0.685 -34.181 1.00 90.12 434 PHE A C 1
ATOM 3439 O O . PHE A 1 434 ? 29.225 -0.818 -35.247 1.00 90.12 434 PHE A O 1
ATOM 3446 N N . ARG A 1 435 ? 28.529 0.484 -33.545 1.00 89.94 435 ARG A N 1
ATOM 3447 C CA . ARG A 1 435 ? 29.089 1.740 -34.050 1.00 89.94 435 ARG A CA 1
ATOM 3448 C C . ARG A 1 435 ? 29.646 2.604 -32.934 1.00 89.94 435 ARG A C 1
ATOM 3450 O O . ARG A 1 435 ? 29.274 2.427 -31.775 1.00 89.94 435 ARG A O 1
ATOM 3457 N N . TRP A 1 436 ? 30.491 3.568 -33.278 1.00 91.50 436 TRP A N 1
ATOM 3458 C CA . TRP A 1 436 ? 31.031 4.514 -32.302 1.00 91.50 436 TRP A CA 1
ATOM 3459 C C . TRP A 1 436 ? 30.164 5.770 -32.201 1.00 91.50 436 TRP A C 1
ATOM 3461 O O . TRP A 1 436 ? 30.049 6.550 -33.142 1.00 91.50 436 TRP A O 1
ATOM 3471 N N . VAL A 1 437 ? 29.612 6.020 -31.021 1.00 90.75 437 VAL A N 1
ATOM 3472 C CA . VAL A 1 437 ? 28.802 7.197 -30.702 1.00 90.75 437 VAL A CA 1
ATOM 3473 C C . VAL A 1 437 ? 29.631 8.179 -29.879 1.00 90.75 437 VAL A C 1
ATOM 3475 O O . VAL A 1 437 ? 30.257 7.791 -28.895 1.00 90.75 437 VAL A O 1
ATOM 3478 N N . SER A 1 438 ? 29.636 9.458 -30.261 1.00 91.31 438 SER A N 1
ATOM 3479 C CA . SER A 1 438 ? 30.218 10.522 -29.433 1.00 91.31 438 SER A CA 1
ATOM 3480 C C . SER A 1 438 ? 29.257 10.898 -28.317 1.00 91.31 438 SER A C 1
ATOM 3482 O O . SER A 1 438 ? 28.115 11.259 -28.580 1.00 91.31 438 SER A O 1
ATOM 3484 N N . LEU A 1 439 ? 29.736 10.836 -27.078 1.00 92.25 439 LEU A N 1
ATOM 3485 C CA . LEU A 1 439 ? 28.987 11.245 -25.894 1.00 92.25 439 LEU A CA 1
ATOM 3486 C C . LEU A 1 439 ? 29.231 12.713 -25.528 1.00 92.25 439 LEU A C 1
ATOM 3488 O O . LEU A 1 439 ? 28.588 13.224 -24.617 1.00 92.25 439 LEU A O 1
ATOM 3492 N N . GLY A 1 440 ? 30.153 13.387 -26.221 1.00 91.56 440 GLY A N 1
ATOM 3493 C CA . GLY A 1 440 ? 30.499 14.791 -26.009 1.00 91.56 440 GLY A CA 1
ATOM 3494 C C . GLY A 1 440 ? 31.947 15.011 -25.569 1.00 91.56 440 GLY A C 1
ATOM 3495 O O . GLY A 1 440 ? 32.766 14.088 -25.528 1.00 91.56 440 GLY A O 1
ATOM 3496 N N . HIS A 1 441 ? 32.255 16.272 -25.265 1.00 92.69 441 HIS A N 1
ATOM 3497 C CA . HIS A 1 441 ? 33.563 16.738 -24.810 1.00 92.69 441 HIS A CA 1
ATOM 3498 C C . HIS A 1 441 ? 33.464 17.150 -23.344 1.00 92.69 441 HIS A C 1
ATOM 3500 O O . HIS A 1 441 ? 32.674 18.030 -23.012 1.00 92.69 441 HIS A O 1
ATOM 3506 N N . TYR A 1 442 ? 34.275 16.546 -22.480 1.00 94.75 442 TYR A N 1
ATOM 3507 C CA . TYR A 1 442 ? 34.238 16.819 -21.045 1.00 94.75 442 TYR A CA 1
ATOM 3508 C C . TYR A 1 442 ? 35.639 17.057 -20.496 1.00 94.75 442 TYR A C 1
ATOM 3510 O O . TYR A 1 442 ? 36.630 16.535 -21.013 1.00 94.75 442 TYR A O 1
ATOM 3518 N N . LEU A 1 443 ? 35.712 17.865 -19.441 1.00 92.81 443 LEU A N 1
ATOM 3519 C CA . LEU A 1 443 ? 36.949 18.118 -18.718 1.00 92.81 443 LEU A CA 1
ATOM 3520 C C . LEU A 1 443 ? 37.201 16.978 -17.727 1.00 92.81 443 LEU A C 1
ATOM 3522 O O . LEU A 1 443 ? 36.343 16.681 -16.898 1.00 92.81 443 LEU A O 1
ATOM 3526 N N . PHE A 1 444 ? 38.389 16.383 -17.786 1.00 94.69 444 PHE A N 1
ATOM 3527 C CA . PHE A 1 444 ? 38.827 15.349 -16.853 1.00 94.69 444 PHE A CA 1
ATOM 3528 C C . PHE A 1 444 ? 40.104 15.759 -16.122 1.00 94.69 444 PHE A C 1
ATOM 3530 O O . PHE A 1 444 ? 40.939 16.496 -16.660 1.00 94.69 444 PHE A O 1
ATOM 3537 N N . ARG A 1 445 ? 40.275 15.242 -14.899 1.00 93.94 445 ARG A N 1
ATOM 3538 C CA . ARG A 1 445 ? 41.543 15.341 -14.164 1.00 93.94 445 ARG A CA 1
ATOM 3539 C C . ARG A 1 445 ? 42.518 14.257 -14.624 1.00 93.94 445 ARG A C 1
ATOM 3541 O O . ARG A 1 445 ? 42.097 13.202 -15.099 1.00 93.94 445 ARG A O 1
ATOM 3548 N N . SER A 1 446 ? 43.812 14.509 -14.435 1.00 94.69 446 SER A N 1
ATOM 3549 C CA . SER A 1 446 ? 44.829 13.455 -14.522 1.00 94.69 446 SER A CA 1
ATOM 3550 C C . SER A 1 446 ? 44.582 12.402 -13.430 1.00 94.69 446 SER A C 1
ATOM 3552 O O . SER A 1 446 ? 44.049 12.713 -12.359 1.00 94.69 446 SER A O 1
ATOM 3554 N N . GLY A 1 447 ? 44.936 11.153 -13.718 1.00 93.56 447 GLY A N 1
ATOM 3555 C CA . GLY A 1 447 ? 44.712 10.000 -12.858 1.00 93.56 447 GLY A CA 1
ATOM 3556 C C . GLY A 1 447 ? 43.302 9.420 -12.985 1.00 93.56 447 GLY A C 1
ATOM 3557 O O . GLY A 1 447 ? 42.685 9.421 -14.054 1.00 93.56 447 GLY A O 1
ATOM 3558 N N . ARG A 1 448 ? 42.793 8.867 -11.880 1.00 94.12 448 ARG A N 1
ATOM 3559 C CA . ARG A 1 448 ? 41.553 8.081 -11.859 1.00 94.12 448 ARG A CA 1
ATOM 3560 C C . ARG A 1 448 ? 40.303 8.964 -11.819 1.00 94.12 448 ARG A C 1
ATOM 3562 O O . ARG A 1 448 ? 40.137 9.788 -10.913 1.00 94.12 448 ARG A O 1
ATOM 3569 N N . ASN A 1 449 ? 39.385 8.731 -12.750 1.00 94.94 449 ASN A N 1
ATOM 3570 C CA . ASN A 1 449 ? 38.072 9.383 -12.823 1.00 94.94 449 ASN A CA 1
ATOM 3571 C C . ASN A 1 449 ? 36.964 8.320 -12.712 1.00 94.94 449 ASN A C 1
ATOM 3573 O O . ASN A 1 449 ? 37.202 7.178 -13.090 1.00 94.94 449 ASN A O 1
ATOM 3577 N N . ASP A 1 450 ? 35.780 8.650 -12.187 1.00 94.38 450 ASP A N 1
ATOM 3578 C CA . ASP A 1 450 ? 34.615 7.742 -12.171 1.00 94.38 450 ASP A CA 1
ATOM 3579 C C . ASP A 1 450 ? 33.595 8.185 -13.222 1.00 94.38 450 ASP A C 1
ATOM 3581 O O . ASP A 1 450 ? 33.116 9.315 -13.175 1.00 94.38 450 ASP A O 1
ATOM 3585 N N . VAL A 1 451 ? 33.253 7.313 -14.168 1.00 95.25 451 VAL A N 1
ATOM 3586 C CA . VAL A 1 451 ? 32.324 7.625 -15.262 1.00 95.25 451 VAL A CA 1
ATOM 3587 C C . VAL A 1 451 ? 31.186 6.622 -15.245 1.00 95.25 451 VAL A C 1
ATOM 3589 O O . VAL A 1 451 ? 31.442 5.422 -15.270 1.00 95.25 451 VAL A O 1
ATOM 3592 N N . ARG A 1 452 ? 29.933 7.086 -15.218 1.00 94.75 452 ARG A N 1
ATOM 3593 C CA . ARG A 1 452 ? 28.750 6.212 -15.201 1.00 94.75 452 ARG A CA 1
ATOM 3594 C C . ARG A 1 452 ? 27.710 6.638 -16.222 1.00 94.75 452 ARG A C 1
ATOM 3596 O O . ARG A 1 452 ? 27.393 7.819 -16.316 1.00 94.75 452 ARG A O 1
ATOM 3603 N N . LEU A 1 453 ? 27.135 5.654 -16.900 1.00 93.38 453 LEU A N 1
ATOM 3604 C CA . LEU A 1 453 ? 25.940 5.781 -17.723 1.00 93.38 453 LEU A CA 1
ATOM 3605 C C . LEU A 1 453 ? 24.768 5.156 -16.978 1.00 93.38 453 LEU A C 1
ATOM 3607 O O . LEU A 1 453 ? 24.810 3.976 -16.630 1.00 93.38 453 LEU A O 1
ATOM 3611 N N . TRP A 1 454 ? 23.742 5.954 -16.726 1.00 91.56 454 TRP A N 1
ATOM 3612 C CA . TRP A 1 454 ? 22.488 5.534 -16.118 1.00 91.56 454 TRP A CA 1
ATOM 3613 C C . TRP A 1 454 ? 21.433 5.418 -17.208 1.00 91.56 454 TRP A C 1
ATOM 3615 O O . TRP A 1 454 ? 21.300 6.328 -18.019 1.00 91.56 454 TRP A O 1
ATOM 3625 N N . ALA A 1 455 ? 20.698 4.312 -17.233 1.00 87.81 455 ALA A N 1
ATOM 3626 C CA . ALA A 1 455 ? 19.502 4.231 -18.057 1.00 87.81 455 ALA A CA 1
ATOM 3627 C C . ALA A 1 455 ? 18.388 5.081 -17.445 1.00 87.81 455 ALA A C 1
ATOM 3629 O O . ALA A 1 455 ? 18.338 5.272 -16.227 1.00 87.81 455 ALA A O 1
ATOM 3630 N N . GLU A 1 456 ? 17.477 5.531 -18.297 1.00 79.69 456 GLU A N 1
ATOM 3631 C CA . GLU A 1 456 ? 16.171 6.014 -17.866 1.00 79.69 456 GLU A CA 1
ATOM 3632 C C . GLU A 1 456 ? 15.413 4.919 -17.089 1.00 79.69 456 GLU A C 1
ATOM 3634 O O . GLU A 1 456 ? 15.663 3.719 -17.269 1.00 79.69 456 GLU A O 1
ATOM 3639 N N . ASP A 1 457 ? 14.514 5.321 -16.187 1.00 66.94 457 ASP A N 1
ATOM 3640 C CA . ASP A 1 457 ? 13.715 4.353 -15.436 1.00 66.94 457 ASP A CA 1
ATOM 3641 C C . ASP A 1 457 ? 12.845 3.527 -16.392 1.00 66.94 457 ASP A C 1
ATOM 3643 O O . ASP A 1 457 ? 12.354 4.033 -17.399 1.00 66.94 457 ASP A O 1
ATOM 3647 N N . HIS A 1 458 ? 12.699 2.237 -16.099 1.00 69.88 458 HIS A N 1
ATOM 3648 C CA . HIS A 1 458 ? 12.023 1.273 -16.979 1.00 69.88 458 HIS A CA 1
ATOM 3649 C C . HIS A 1 458 ? 12.550 1.225 -18.431 1.00 69.88 458 HIS A C 1
ATOM 3651 O O . HIS A 1 458 ? 11.803 0.909 -19.352 1.00 69.88 458 HIS A O 1
ATOM 3657 N N . SER A 1 459 ? 13.843 1.496 -18.646 1.00 77.06 459 SER A N 1
ATOM 3658 C CA . SER A 1 459 ? 14.489 1.432 -19.968 1.00 77.06 459 SER A CA 1
ATOM 3659 C C . SER A 1 459 ? 15.639 0.413 -20.010 1.00 77.06 459 SER A C 1
ATOM 3661 O O . SER A 1 459 ? 15.942 -0.237 -19.006 1.00 77.06 459 SER A O 1
ATOM 3663 N N . TYR A 1 460 ? 16.291 0.258 -21.167 1.00 83.88 460 TYR A N 1
ATOM 3664 C CA . TYR A 1 460 ? 17.525 -0.522 -21.349 1.00 83.88 460 TYR A CA 1
ATOM 3665 C C . TYR A 1 460 ? 18.734 0.398 -21.538 1.00 83.88 460 TYR A C 1
ATOM 3667 O O . TYR A 1 460 ? 18.618 1.561 -21.920 1.00 83.88 460 TYR A O 1
ATOM 3675 N N . LEU A 1 461 ? 19.924 -0.155 -21.317 1.00 88.69 461 LEU A N 1
ATOM 3676 C CA . LEU A 1 461 ? 21.134 0.369 -21.946 1.00 88.69 461 LEU A CA 1
ATOM 3677 C C . LEU A 1 461 ? 21.307 -0.308 -23.311 1.00 88.69 461 LEU A C 1
ATOM 3679 O O . LEU A 1 461 ? 20.948 -1.482 -23.446 1.00 88.69 461 LEU A O 1
ATOM 3683 N N . PRO A 1 462 ? 21.907 0.368 -24.307 1.00 91.50 462 PRO A N 1
ATOM 3684 C CA . PRO A 1 462 ? 22.333 -0.322 -25.518 1.00 91.50 462 PRO A CA 1
ATOM 3685 C C . PRO A 1 462 ? 23.324 -1.448 -25.166 1.00 91.50 462 PRO A C 1
ATOM 3687 O O . PRO A 1 462 ? 23.884 -1.471 -24.068 1.00 91.50 462 PRO A O 1
ATOM 3690 N N . ARG A 1 463 ? 23.588 -2.369 -26.096 1.00 93.12 463 ARG A N 1
ATOM 3691 C CA . ARG A 1 463 ? 24.690 -3.321 -25.944 1.00 93.12 463 ARG A CA 1
ATOM 3692 C C . ARG A 1 463 ? 25.976 -2.536 -26.088 1.00 93.12 463 ARG A C 1
ATOM 3694 O O . ARG A 1 463 ? 26.175 -1.884 -27.109 1.00 93.12 463 ARG A O 1
ATOM 3701 N N . ILE A 1 464 ? 26.817 -2.556 -25.065 1.00 94.12 464 ILE A N 1
ATOM 3702 C CA . ILE A 1 464 ? 28.044 -1.759 -25.031 1.00 94.12 464 ILE A CA 1
ATOM 3703 C C . ILE A 1 464 ? 29.227 -2.703 -25.179 1.00 94.12 464 ILE A C 1
ATOM 3705 O O . ILE A 1 464 ? 29.320 -3.688 -24.455 1.00 94.12 464 ILE A O 1
ATOM 3709 N N . ASP A 1 465 ? 30.113 -2.381 -26.110 1.00 93.75 465 ASP A N 1
ATOM 3710 C CA . ASP A 1 465 ? 31.329 -3.145 -26.388 1.00 93.75 465 ASP A CA 1
ATOM 3711 C C . ASP A 1 465 ? 32.565 -2.439 -25.823 1.00 93.75 465 ASP A C 1
ATOM 3713 O O . ASP A 1 465 ? 33.323 -3.028 -25.065 1.00 93.75 465 ASP A O 1
ATOM 3717 N N . LYS A 1 466 ? 32.734 -1.138 -26.091 1.00 94.44 466 LYS A N 1
ATOM 3718 C CA . LYS A 1 466 ? 33.921 -0.377 -25.665 1.00 94.44 466 LYS A CA 1
ATOM 3719 C C . LYS A 1 466 ? 33.589 1.045 -25.257 1.00 94.44 466 LYS A C 1
ATOM 3721 O O . LYS A 1 466 ? 32.665 1.664 -25.788 1.00 94.44 466 LYS A O 1
ATOM 3726 N N . VAL A 1 467 ? 34.422 1.605 -24.387 1.00 95.25 467 VAL A N 1
ATOM 3727 C CA . VAL A 1 467 ? 34.455 3.042 -24.092 1.00 95.25 467 VAL A CA 1
ATOM 3728 C C . VAL A 1 467 ? 35.840 3.582 -24.401 1.00 95.25 467 VAL A C 1
ATOM 3730 O O . VAL A 1 467 ? 36.846 2.990 -24.017 1.00 95.25 467 VAL A O 1
ATOM 3733 N N . ARG A 1 468 ? 35.904 4.720 -25.089 1.00 95.19 468 ARG A N 1
ATOM 3734 C CA . ARG A 1 468 ? 37.157 5.343 -25.517 1.00 95.19 468 ARG A CA 1
ATOM 3735 C C . ARG A 1 468 ? 37.181 6.820 -25.144 1.00 95.19 468 ARG A C 1
ATOM 3737 O O . ARG A 1 468 ? 36.253 7.561 -25.449 1.00 95.19 468 ARG A O 1
ATOM 3744 N N . PHE A 1 469 ? 38.264 7.251 -24.514 1.00 95.94 469 PHE A N 1
ATOM 3745 C CA . PHE A 1 469 ? 38.515 8.627 -24.097 1.00 95.94 469 PHE A CA 1
ATOM 3746 C C . PHE A 1 469 ? 39.649 9.177 -24.946 1.00 95.94 469 PHE A C 1
ATOM 3748 O O . PHE A 1 469 ? 40.791 8.760 -24.778 1.00 95.94 469 PHE A O 1
ATOM 3755 N N . VAL A 1 470 ? 39.350 10.087 -25.869 1.00 94.38 470 VAL A N 1
ATOM 3756 C CA . VAL A 1 470 ? 40.343 10.663 -26.783 1.00 94.38 470 VAL A CA 1
ATOM 3757 C C . VAL A 1 470 ? 40.652 12.085 -26.351 1.00 94.38 470 VAL A C 1
ATOM 3759 O O . VAL A 1 470 ? 39.740 12.901 -26.245 1.00 94.38 470 VAL A O 1
ATOM 3762 N N . ARG A 1 471 ? 41.923 12.398 -26.097 1.00 92.94 471 ARG A N 1
ATOM 3763 C CA . ARG A 1 471 ? 42.327 13.755 -25.730 1.00 92.94 471 ARG A CA 1
ATOM 3764 C C . ARG A 1 471 ? 42.173 14.677 -26.933 1.00 92.94 471 ARG A C 1
ATOM 3766 O O . ARG A 1 471 ? 42.767 14.427 -27.981 1.00 92.94 471 ARG A O 1
ATOM 3773 N N . THR A 1 472 ? 41.417 15.757 -26.765 1.00 86.88 472 THR A N 1
ATOM 3774 C CA . THR A 1 472 ? 41.062 16.659 -27.866 1.00 86.88 472 THR A CA 1
ATOM 3775 C C . THR A 1 472 ? 41.837 17.972 -27.741 1.00 86.88 472 THR A C 1
ATOM 3777 O O . THR A 1 472 ? 41.527 18.777 -26.860 1.00 86.88 472 THR A O 1
ATOM 3780 N N . PRO A 1 473 ? 42.855 18.210 -28.591 1.00 83.75 473 PRO A N 1
ATOM 3781 C CA . PRO A 1 473 ? 43.661 19.424 -28.526 1.00 83.75 473 PRO A CA 1
ATOM 3782 C C . PRO A 1 473 ? 42.905 20.654 -29.068 1.00 83.75 473 PRO A C 1
ATOM 3784 O O . PRO A 1 473 ? 42.098 20.525 -29.994 1.00 83.75 473 PRO A O 1
ATOM 3787 N N . PRO A 1 474 ? 43.196 21.865 -28.553 1.00 78.94 474 PRO A N 1
ATOM 3788 C CA . PRO A 1 474 ? 42.443 23.085 -28.869 1.00 78.94 474 PRO A CA 1
ATOM 3789 C C . PRO A 1 474 ? 42.539 23.528 -30.340 1.00 78.94 474 PRO A C 1
ATOM 3791 O O . PRO A 1 474 ? 41.612 24.145 -30.854 1.00 78.94 474 PRO A O 1
ATOM 3794 N N . HIS A 1 475 ? 43.616 23.179 -31.055 1.00 85.12 475 HIS A N 1
ATOM 3795 C CA . HIS A 1 475 ? 43.836 23.586 -32.454 1.00 85.12 475 HIS A CA 1
ATOM 3796 C C . HIS A 1 475 ? 43.451 22.525 -33.498 1.00 85.12 475 HIS A C 1
ATOM 3798 O O . HIS A 1 475 ? 43.686 22.725 -34.690 1.00 85.12 475 HIS A O 1
ATOM 3804 N N . ARG A 1 476 ? 42.815 21.418 -33.087 1.00 88.88 476 ARG A N 1
ATOM 3805 C CA . ARG A 1 476 ? 42.472 20.286 -33.969 1.00 88.88 476 ARG A CA 1
ATOM 3806 C C . ARG A 1 476 ? 41.724 20.699 -35.241 1.00 88.88 476 ARG A C 1
ATOM 3808 O O . ARG A 1 476 ? 41.986 20.166 -36.313 1.00 88.88 476 ARG A O 1
ATOM 3815 N N . GLY A 1 477 ? 40.792 21.648 -35.131 1.00 86.75 477 GLY A N 1
ATOM 3816 C CA . GLY A 1 477 ? 39.995 22.109 -36.270 1.00 86.75 477 GLY A CA 1
ATOM 3817 C C . GLY A 1 477 ? 40.834 22.722 -37.396 1.00 86.75 477 GLY A C 1
ATOM 3818 O O . GLY A 1 477 ? 40.501 22.527 -38.562 1.00 86.75 477 GLY A O 1
ATOM 3819 N N . LYS A 1 478 ? 41.935 23.405 -37.054 1.00 89.44 478 LYS A N 1
ATOM 3820 C CA . LYS A 1 478 ? 42.860 24.003 -38.024 1.00 89.44 478 LYS A CA 1
ATOM 3821 C C . LYS A 1 478 ? 43.623 22.923 -38.791 1.00 89.44 478 LYS A C 1
ATOM 3823 O O . LYS A 1 478 ? 43.573 22.929 -40.014 1.00 89.44 478 LYS A O 1
ATOM 3828 N N . TRP A 1 479 ? 44.202 21.949 -38.082 1.00 91.88 479 TRP A N 1
ATOM 3829 C CA . TRP A 1 479 ? 44.910 20.817 -38.699 1.00 91.88 479 TRP A CA 1
ATOM 3830 C C . TRP A 1 479 ? 44.023 20.050 -39.680 1.00 91.88 479 TRP A C 1
ATOM 3832 O O . TRP A 1 479 ? 44.461 19.677 -40.761 1.00 91.88 479 TRP A O 1
ATOM 3842 N N . LEU A 1 480 ? 42.752 19.850 -39.321 1.00 92.19 480 LEU A N 1
ATOM 3843 C CA . LEU A 1 480 ? 41.793 19.173 -40.189 1.00 92.19 480 LEU A CA 1
ATOM 3844 C C . LEU A 1 480 ? 41.430 19.988 -41.430 1.00 92.19 480 LEU A C 1
ATOM 3846 O O . LEU A 1 480 ? 41.245 19.391 -42.482 1.00 92.19 480 LEU A O 1
ATOM 3850 N N . ASN A 1 481 ? 41.304 21.315 -41.324 1.00 91.44 481 ASN A N 1
ATOM 3851 C CA . ASN A 1 481 ? 41.044 22.172 -42.485 1.00 91.44 481 ASN A CA 1
ATOM 3852 C C . ASN A 1 481 ? 42.220 22.135 -43.466 1.00 91.44 481 ASN A C 1
ATOM 3854 O O . ASN A 1 481 ? 42.012 21.938 -44.659 1.00 91.44 481 ASN A O 1
ATOM 3858 N N . GLU A 1 482 ? 43.437 22.297 -42.945 1.00 92.44 482 GLU A N 1
ATOM 3859 C CA . GLU A 1 482 ? 44.672 22.285 -43.733 1.00 92.44 482 GLU A CA 1
ATOM 3860 C C . GLU A 1 482 ? 44.851 20.931 -44.428 1.00 92.44 482 GLU A C 1
ATOM 3862 O O . GLU A 1 482 ? 44.981 20.884 -45.648 1.00 92.44 482 GLU A O 1
ATOM 3867 N N . ALA A 1 483 ? 44.727 19.826 -43.684 1.00 91.56 483 ALA A N 1
ATOM 3868 C CA . ALA A 1 483 ? 44.844 18.483 -44.245 1.00 91.56 483 ALA A CA 1
ATOM 3869 C C . ALA A 1 483 ? 43.705 18.142 -45.226 1.00 91.56 483 ALA A C 1
ATOM 3871 O O . ALA A 1 483 ? 43.937 17.500 -46.245 1.00 91.56 483 ALA A O 1
ATOM 3872 N N . ALA A 1 484 ? 42.467 18.572 -44.968 1.00 92.56 484 ALA A N 1
ATOM 3873 C CA . ALA A 1 484 ? 41.364 18.342 -45.903 1.00 92.56 484 ALA A CA 1
ATOM 3874 C C . ALA A 1 484 ? 41.594 19.059 -47.243 1.00 92.56 484 ALA A C 1
ATOM 3876 O O . ALA A 1 484 ? 41.341 18.479 -48.299 1.00 92.56 484 ALA A O 1
ATOM 3877 N N . GLN A 1 485 ? 42.108 20.292 -47.204 1.00 92.19 485 GLN A N 1
ATOM 3878 C CA . GLN A 1 485 ? 42.404 21.078 -48.399 1.00 92.19 485 GLN A CA 1
ATOM 3879 C C . GLN A 1 485 ? 43.626 20.540 -49.156 1.00 92.19 485 GLN A C 1
ATOM 3881 O O . GLN A 1 485 ? 43.550 20.350 -50.367 1.00 92.19 485 GLN A O 1
ATOM 3886 N N . GLU A 1 486 ? 44.725 20.259 -48.451 1.00 92.75 486 GLU A N 1
ATOM 3887 C CA . GLU A 1 486 ? 45.972 19.742 -49.032 1.00 92.75 486 GLU A CA 1
ATOM 3888 C C . GLU A 1 486 ? 45.756 18.395 -49.733 1.00 92.75 486 GLU A C 1
ATOM 3890 O O . GLU A 1 486 ? 46.184 18.196 -50.869 1.00 92.75 486 GLU A O 1
ATOM 3895 N N . TRP A 1 487 ? 45.043 17.475 -49.080 1.00 91.25 487 TRP A N 1
ATOM 3896 C CA . TRP A 1 487 ? 44.848 16.114 -49.582 1.00 91.25 487 TRP A CA 1
ATOM 3897 C C . TRP A 1 487 ? 43.604 15.971 -50.476 1.00 91.25 487 TRP A C 1
ATOM 3899 O O . TRP A 1 487 ? 43.349 14.884 -51.007 1.00 91.25 487 TRP A O 1
ATOM 3909 N N . ASN A 1 488 ? 42.845 17.059 -50.665 1.00 91.44 488 ASN A N 1
ATOM 3910 C CA . ASN A 1 488 ? 41.565 17.107 -51.377 1.00 91.44 488 ASN A CA 1
ATOM 3911 C C . ASN A 1 488 ? 40.570 16.040 -50.873 1.00 91.44 488 ASN A C 1
ATOM 3913 O O . ASN A 1 488 ? 40.096 15.175 -51.619 1.00 91.44 488 ASN A O 1
ATOM 3917 N N . LEU A 1 489 ? 40.303 16.080 -49.567 1.00 92.00 489 LEU A N 1
ATOM 3918 C CA . LEU A 1 489 ? 39.472 15.126 -48.837 1.00 92.00 489 LEU A CA 1
ATOM 3919 C C . LEU A 1 489 ? 38.288 15.829 -48.179 1.00 92.00 489 LEU A C 1
ATOM 3921 O O . LEU A 1 489 ? 38.394 16.973 -47.741 1.00 92.00 489 LEU A O 1
ATOM 3925 N N . ARG A 1 490 ? 37.173 15.115 -48.002 1.00 90.19 490 ARG A N 1
ATOM 3926 C CA . ARG A 1 490 ? 36.088 15.606 -47.142 1.00 90.19 490 ARG A CA 1
ATOM 3927 C C . ARG A 1 490 ? 36.553 15.661 -45.693 1.00 90.19 490 ARG A C 1
ATOM 3929 O O . ARG A 1 490 ? 36.931 14.636 -45.112 1.00 90.19 490 ARG A O 1
ATOM 3936 N N . LYS A 1 491 ? 36.502 16.861 -45.120 1.00 90.19 491 LYS A N 1
ATOM 3937 C CA . LYS A 1 491 ? 36.924 17.163 -43.750 1.00 90.19 491 LYS A CA 1
ATOM 3938 C C . LYS A 1 491 ? 36.146 16.350 -42.721 1.00 90.19 491 LYS A C 1
ATOM 3940 O O . LYS A 1 491 ? 36.712 15.950 -41.708 1.00 90.19 491 LYS A O 1
ATOM 3945 N N . GLU A 1 492 ? 34.866 16.107 -42.970 1.00 87.38 492 GLU A N 1
ATOM 3946 C CA . GLU A 1 492 ? 33.954 15.389 -42.079 1.00 87.38 492 GLU A CA 1
ATOM 3947 C C . GLU A 1 492 ? 34.488 13.974 -41.846 1.00 87.38 492 GLU A C 1
ATOM 3949 O O . GLU A 1 492 ? 34.750 13.578 -40.710 1.00 87.38 492 GLU A O 1
ATOM 3954 N N . ILE A 1 493 ? 34.790 13.261 -42.934 1.00 88.88 493 ILE A N 1
ATOM 3955 C CA . ILE A 1 493 ? 35.351 11.908 -42.882 1.00 88.88 493 ILE A CA 1
ATOM 3956 C C . ILE A 1 493 ? 36.700 11.904 -42.175 1.00 88.88 493 ILE A C 1
ATOM 3958 O O . ILE A 1 493 ? 36.905 11.127 -41.243 1.00 88.88 493 ILE A O 1
ATOM 3962 N N . LEU A 1 494 ? 37.599 12.811 -42.566 1.00 89.56 494 LEU A N 1
ATOM 3963 C CA . LEU A 1 494 ? 38.929 12.906 -41.968 1.00 89.56 494 LEU A CA 1
ATOM 3964 C C . LEU A 1 494 ? 38.851 13.182 -40.456 1.00 89.56 494 LEU A C 1
ATOM 3966 O O . LEU A 1 494 ? 39.568 12.567 -39.668 1.00 89.56 494 LEU A O 1
ATOM 3970 N N . SER A 1 495 ? 37.926 14.047 -40.031 1.00 90.31 495 SER A N 1
ATOM 3971 C CA . SER A 1 495 ? 37.660 14.343 -38.623 1.00 90.31 495 SER A CA 1
ATOM 3972 C C . SER A 1 495 ? 37.214 13.092 -37.859 1.00 90.31 495 SER A C 1
ATOM 3974 O O . SER A 1 495 ? 37.768 12.792 -36.799 1.00 90.31 495 SER A O 1
ATOM 3976 N N . HIS A 1 496 ? 36.244 12.335 -38.375 1.00 88.75 496 HIS A N 1
ATOM 3977 C CA . HIS A 1 496 ? 35.757 11.133 -37.692 1.00 88.75 496 HIS A CA 1
ATOM 3978 C C . HIS A 1 496 ? 36.828 10.041 -37.590 1.00 88.75 496 HIS A C 1
ATOM 3980 O O . HIS A 1 496 ? 36.978 9.429 -36.525 1.00 88.75 496 HIS A O 1
ATOM 3986 N N . LEU A 1 497 ? 37.625 9.854 -38.645 1.00 89.31 497 LEU A N 1
ATOM 3987 C CA . LEU A 1 497 ? 38.734 8.902 -38.641 1.00 89.31 497 LEU A CA 1
ATOM 3988 C C . LEU A 1 497 ? 39.865 9.302 -37.699 1.00 89.31 497 LEU A C 1
ATOM 3990 O O . LEU A 1 497 ? 40.505 8.429 -37.124 1.00 89.31 497 LEU A O 1
ATOM 3994 N N . HIS A 1 498 ? 40.088 10.596 -37.464 1.00 91.19 498 HIS A N 1
ATOM 3995 C CA . HIS A 1 498 ? 41.108 11.035 -36.511 1.00 91.19 498 HIS A CA 1
ATOM 3996 C C . HIS A 1 498 ? 40.788 10.529 -35.093 1.00 91.19 498 HIS A C 1
ATOM 3998 O O . HIS A 1 498 ? 41.689 10.102 -34.375 1.00 91.19 498 HIS A O 1
ATOM 4004 N N . PHE A 1 499 ? 39.505 10.493 -34.704 1.00 89.75 499 PHE A N 1
ATOM 4005 C CA . PHE A 1 499 ? 39.065 9.936 -33.415 1.00 89.75 499 PHE A CA 1
ATOM 4006 C C . PHE A 1 499 ? 39.111 8.405 -33.362 1.00 89.75 499 PHE A C 1
ATOM 4008 O O . PHE A 1 499 ? 39.487 7.830 -32.336 1.00 89.75 499 PHE A O 1
ATOM 4015 N N . VAL A 1 500 ? 38.698 7.747 -34.450 1.00 87.88 500 VAL A N 1
ATOM 4016 C CA . VAL A 1 500 ? 38.630 6.284 -34.546 1.00 87.88 500 VAL A CA 1
ATOM 4017 C C . VAL A 1 500 ? 39.207 5.826 -35.892 1.00 87.88 500 VAL A C 1
ATOM 4019 O O . VAL A 1 500 ? 38.450 5.561 -36.826 1.00 87.88 500 VAL A O 1
ATOM 4022 N N . PRO A 1 501 ? 40.540 5.676 -36.005 1.00 82.62 501 PRO A N 1
ATOM 4023 C CA . PRO A 1 501 ? 41.176 5.349 -37.285 1.00 82.62 501 PRO A CA 1
ATOM 4024 C C . PRO A 1 501 ? 40.762 3.985 -37.848 1.00 82.62 501 PRO A C 1
ATOM 4026 O O . PRO A 1 501 ? 40.733 3.788 -39.056 1.00 82.62 5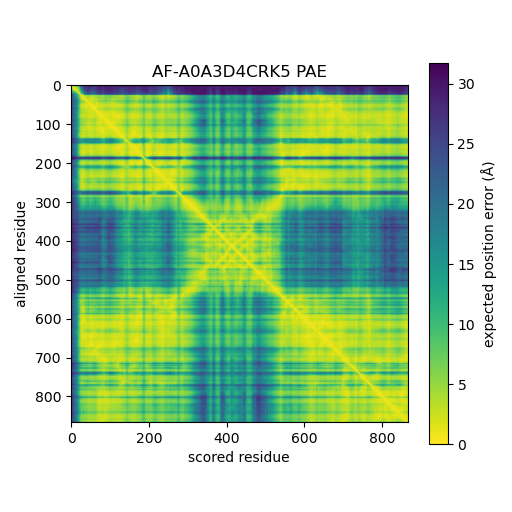01 PRO A O 1
ATOM 4029 N N . ARG A 1 502 ? 40.401 3.040 -36.968 1.00 82.31 502 ARG A N 1
ATOM 4030 C CA . ARG A 1 502 ? 39.988 1.673 -37.332 1.00 82.31 502 ARG A CA 1
ATOM 4031 C C . ARG A 1 502 ? 38.550 1.574 -37.859 1.00 82.31 502 ARG A C 1
ATOM 4033 O O . ARG A 1 502 ? 38.113 0.482 -38.188 1.00 82.31 502 ARG A O 1
ATOM 4040 N N . ALA A 1 503 ? 37.817 2.685 -37.927 1.00 79.75 503 ALA A N 1
ATOM 4041 C CA . ALA A 1 503 ? 36.445 2.717 -38.432 1.00 79.75 503 ALA A CA 1
ATOM 4042 C C . ALA A 1 503 ? 36.353 2.803 -39.974 1.00 79.75 503 ALA A C 1
ATOM 4044 O O . ALA A 1 503 ? 35.260 2.979 -40.502 1.00 79.75 503 ALA A O 1
ATOM 4045 N N . TRP A 1 504 ? 37.477 2.710 -40.701 1.00 83.44 504 TRP A N 1
ATOM 4046 C CA . TRP A 1 504 ? 37.532 2.816 -42.165 1.00 83.44 504 TRP A CA 1
ATOM 4047 C C . TRP A 1 504 ? 37.856 1.470 -42.839 1.00 83.44 504 TRP A C 1
ATOM 4049 O O . TRP A 1 504 ? 38.855 0.855 -42.461 1.00 83.44 504 TRP A O 1
ATOM 4059 N N . PRO A 1 505 ? 37.101 1.031 -43.869 1.00 85.44 505 PRO A N 1
ATOM 4060 C CA . PRO A 1 505 ? 35.835 1.600 -44.341 1.00 85.44 505 PRO A CA 1
ATOM 4061 C C . PRO A 1 505 ? 34.704 1.391 -43.313 1.00 85.44 505 PRO A C 1
ATOM 4063 O O . PRO A 1 505 ? 34.721 0.392 -42.590 1.00 85.44 505 PRO A O 1
ATOM 4066 N N . PRO A 1 506 ? 33.700 2.285 -43.249 1.00 87.38 506 PRO A N 1
ATOM 4067 C CA . PRO A 1 506 ? 32.638 2.175 -42.259 1.00 87.38 506 PRO A CA 1
ATOM 4068 C C . PRO A 1 506 ? 31.786 0.928 -42.480 1.00 87.38 506 PRO A C 1
ATOM 4070 O O . PRO A 1 506 ? 31.529 0.514 -43.615 1.00 87.38 506 PRO A O 1
ATOM 4073 N N . GLY A 1 507 ? 31.301 0.343 -41.385 1.00 87.44 507 GLY A N 1
ATOM 4074 C CA . GLY A 1 507 ? 30.159 -0.573 -41.418 1.00 87.44 507 GLY A CA 1
ATOM 4075 C C . GLY A 1 507 ? 28.859 0.172 -41.749 1.00 87.44 507 GLY A C 1
ATOM 4076 O O . GLY A 1 507 ? 28.831 1.400 -41.759 1.00 87.44 507 GLY A O 1
ATOM 4077 N N . ILE A 1 508 ? 27.765 -0.558 -41.997 1.00 88.38 508 ILE A N 1
ATOM 4078 C CA . ILE A 1 508 ? 26.453 0.052 -42.311 1.00 88.38 508 ILE A CA 1
ATOM 4079 C C . ILE A 1 508 ? 25.994 0.965 -41.162 1.00 88.38 508 ILE A C 1
ATOM 4081 O O . ILE A 1 508 ? 25.620 2.108 -41.397 1.00 88.38 508 ILE A O 1
ATOM 4085 N N . ALA A 1 509 ? 26.107 0.500 -39.914 1.00 86.00 509 ALA A N 1
ATOM 4086 C CA . ALA A 1 509 ? 25.704 1.269 -38.736 1.00 86.00 509 ALA A CA 1
ATOM 4087 C C . ALA A 1 509 ? 26.585 2.505 -38.459 1.00 86.00 509 ALA A C 1
ATOM 4089 O O . ALA A 1 509 ? 26.103 3.494 -37.902 1.00 86.00 509 ALA A O 1
ATOM 4090 N N . ASP A 1 510 ? 27.869 2.459 -38.833 1.00 86.06 510 ASP A N 1
ATOM 4091 C CA . ASP A 1 510 ? 28.830 3.551 -38.605 1.00 86.06 510 ASP A CA 1
ATOM 4092 C C . ASP A 1 510 ? 28.804 4.596 -39.737 1.00 86.06 510 ASP A C 1
ATOM 4094 O O . ASP A 1 510 ? 29.396 5.664 -39.586 1.00 86.06 510 ASP A O 1
ATOM 4098 N N . LEU A 1 511 ? 28.098 4.318 -40.848 1.00 87.31 511 LEU A N 1
ATOM 4099 C CA . LEU A 1 511 ? 28.023 5.185 -42.031 1.00 87.31 511 LEU A CA 1
ATOM 4100 C C . LEU A 1 511 ? 27.586 6.608 -41.684 1.00 87.31 511 LEU A C 1
ATOM 4102 O O . LEU A 1 511 ? 28.179 7.557 -42.184 1.00 87.31 511 LEU A O 1
ATOM 4106 N N . GLU A 1 512 ? 26.611 6.752 -40.786 1.00 82.75 512 GLU A N 1
ATOM 4107 C CA . GLU A 1 512 ? 26.022 8.038 -40.387 1.00 82.75 512 GLU A CA 1
ATOM 4108 C C . GLU A 1 512 ? 27.029 9.007 -39.750 1.00 82.75 512 GLU A C 1
ATOM 4110 O O . GLU A 1 512 ? 26.779 10.207 -39.687 1.00 82.75 512 GLU A O 1
ATOM 4115 N N . ARG A 1 513 ? 28.196 8.517 -39.308 1.00 82.12 513 ARG A N 1
ATOM 4116 C CA . ARG A 1 513 ? 29.302 9.381 -38.863 1.00 82.12 513 ARG A CA 1
ATOM 4117 C C . ARG A 1 513 ? 29.996 10.062 -40.035 1.00 82.12 513 ARG A C 1
ATOM 4119 O O . ARG A 1 513 ? 30.589 11.111 -39.871 1.00 82.12 513 ARG A O 1
ATOM 4126 N N . PHE A 1 514 ? 29.968 9.453 -41.209 1.00 84.31 514 PHE A N 1
ATOM 4127 C CA . PHE A 1 514 ? 30.673 9.920 -42.398 1.00 84.31 514 PHE A CA 1
ATOM 4128 C C . PHE A 1 514 ? 29.729 10.614 -43.377 1.00 84.31 514 PHE A C 1
ATOM 4130 O O . PHE A 1 514 ? 30.132 11.556 -44.058 1.00 84.31 514 PHE A O 1
ATOM 4137 N N . TYR A 1 515 ? 28.494 10.122 -43.466 1.00 82.81 515 TYR A N 1
ATOM 4138 C CA . TYR A 1 515 ? 27.480 10.580 -44.399 1.00 82.81 515 TYR A CA 1
ATOM 4139 C C . TYR A 1 515 ? 26.086 10.165 -43.915 1.00 82.81 515 TYR A C 1
ATOM 4141 O O . TYR A 1 515 ? 25.857 8.994 -43.618 1.00 82.81 515 TYR A O 1
ATOM 4149 N N . VAL A 1 516 ? 25.153 11.116 -43.869 1.00 84.06 516 VAL A N 1
ATOM 4150 C CA . VAL A 1 516 ? 23.738 10.860 -43.569 1.00 84.06 516 VAL A CA 1
ATOM 4151 C C . VAL A 1 516 ? 22.958 10.944 -44.886 1.00 84.06 516 VAL A C 1
ATOM 4153 O O . VAL A 1 516 ? 22.918 12.026 -45.469 1.00 84.06 516 VAL A O 1
ATOM 4156 N N . PRO A 1 517 ? 22.373 9.840 -45.386 1.00 86.94 517 PRO A N 1
ATOM 4157 C CA . PRO A 1 517 ? 21.585 9.855 -46.620 1.00 86.94 517 PRO A CA 1
ATOM 4158 C C . PRO A 1 517 ? 20.291 10.665 -46.474 1.00 86.94 517 PRO A C 1
ATOM 4160 O O . PRO A 1 517 ? 19.659 10.617 -45.419 1.00 86.94 517 PRO A O 1
ATOM 4163 N N . ASP A 1 518 ? 19.845 11.317 -47.553 1.00 84.75 518 ASP A N 1
ATOM 4164 C CA . ASP A 1 518 ? 18.709 12.256 -47.538 1.00 84.75 518 ASP A CA 1
ATOM 4165 C C . ASP A 1 518 ? 17.390 11.668 -47.026 1.00 84.75 518 ASP A C 1
ATOM 4167 O O . ASP A 1 518 ? 16.572 12.441 -46.550 1.00 84.75 518 ASP A O 1
ATOM 4171 N N . GLY A 1 519 ? 17.181 10.345 -47.114 1.00 84.62 519 GLY A N 1
ATOM 4172 C CA . GLY A 1 519 ? 15.963 9.647 -46.670 1.00 84.62 519 GLY A CA 1
ATOM 4173 C C . GLY A 1 519 ? 15.958 9.182 -45.204 1.00 84.62 519 GLY A C 1
ATOM 4174 O O . GLY A 1 519 ? 14.913 8.798 -44.677 1.00 84.62 519 GLY A O 1
ATOM 4175 N N . VAL A 1 520 ? 17.115 9.175 -44.531 1.00 87.06 520 VAL A N 1
ATOM 4176 C CA . VAL A 1 520 ? 17.228 8.704 -43.137 1.00 87.06 520 VAL A CA 1
ATOM 4177 C C . VAL A 1 520 ? 16.575 9.680 -42.144 1.00 87.06 520 VAL A C 1
ATOM 4179 O O . VAL A 1 520 ? 15.809 9.209 -41.299 1.00 87.06 520 VAL A O 1
ATOM 4182 N N . PRO A 1 521 ? 16.774 11.014 -42.240 1.00 87.56 521 PRO A N 1
ATOM 4183 C CA . PRO A 1 521 ? 16.163 11.962 -41.309 1.00 87.56 521 PRO A CA 1
ATOM 4184 C C . PRO A 1 521 ? 14.627 11.937 -41.283 1.00 87.56 521 PRO A C 1
ATOM 4186 O O . PRO A 1 521 ? 14.045 12.085 -40.211 1.00 87.56 521 PRO A O 1
ATOM 4189 N N . GLN A 1 522 ? 13.951 11.734 -42.423 1.00 89.19 522 GLN A N 1
ATOM 4190 C CA . GLN A 1 522 ? 12.481 11.671 -42.469 1.00 89.19 522 GLN A CA 1
ATOM 4191 C C . GLN A 1 522 ? 11.966 10.386 -41.818 1.00 89.19 522 GLN A C 1
ATOM 4193 O O . GLN A 1 522 ? 10.972 10.430 -41.095 1.00 89.19 522 GLN A O 1
ATOM 4198 N N . ILE A 1 523 ? 12.654 9.257 -42.026 1.00 89.44 523 ILE A N 1
ATOM 4199 C CA . ILE A 1 523 ? 12.311 7.999 -41.352 1.00 89.44 523 ILE A CA 1
ATOM 4200 C C . ILE A 1 523 ? 12.500 8.136 -39.839 1.00 89.44 523 ILE A C 1
ATOM 4202 O O . ILE A 1 523 ? 11.622 7.737 -39.076 1.00 89.44 523 ILE A O 1
ATOM 4206 N N . ASP A 1 524 ? 13.609 8.732 -39.395 1.00 85.25 524 ASP A N 1
ATOM 4207 C CA . ASP A 1 524 ? 13.869 8.956 -37.971 1.00 85.25 524 ASP A CA 1
ATOM 4208 C C . ASP A 1 524 ? 12.829 9.896 -37.341 1.00 85.25 524 ASP A C 1
ATOM 4210 O O . ASP A 1 524 ? 12.365 9.640 -36.226 1.00 85.25 524 ASP A O 1
ATOM 4214 N N . ALA A 1 525 ? 12.403 10.938 -38.064 1.00 87.50 525 ALA A N 1
ATOM 4215 C CA . ALA A 1 525 ? 11.333 11.833 -37.631 1.00 87.50 525 ALA A CA 1
ATOM 4216 C C . ALA A 1 525 ? 9.980 11.111 -37.509 1.00 87.50 525 ALA A C 1
ATOM 4218 O O . ALA A 1 525 ? 9.273 11.315 -36.522 1.00 87.50 525 ALA A O 1
ATOM 4219 N N . GLU A 1 526 ? 9.634 10.232 -38.454 1.00 91.06 526 GLU A N 1
ATOM 4220 C CA . GLU A 1 526 ? 8.386 9.462 -38.393 1.00 91.06 526 GLU A CA 1
ATOM 4221 C C . GLU A 1 526 ? 8.418 8.415 -37.269 1.00 91.06 526 GLU A C 1
ATOM 4223 O O . GLU A 1 526 ? 7.459 8.299 -36.507 1.00 91.06 526 GLU A O 1
ATOM 4228 N N . ILE A 1 527 ? 9.547 7.721 -37.067 1.00 87.25 527 ILE A N 1
ATOM 4229 C CA . ILE A 1 527 ? 9.739 6.828 -35.912 1.00 87.25 527 ILE A CA 1
ATOM 4230 C C . ILE A 1 527 ? 9.581 7.609 -34.599 1.00 87.25 527 ILE A C 1
ATOM 4232 O O . ILE A 1 527 ? 8.923 7.132 -33.671 1.00 87.25 527 ILE A O 1
ATOM 4236 N N . ALA A 1 528 ? 10.173 8.804 -34.496 1.00 84.12 528 ALA A N 1
ATOM 4237 C CA . ALA A 1 528 ? 10.054 9.648 -33.309 1.00 84.12 528 ALA A CA 1
ATOM 4238 C C . ALA A 1 528 ? 8.606 10.109 -33.076 1.00 84.12 528 ALA A C 1
ATOM 4240 O O . ALA A 1 528 ? 8.125 10.059 -31.942 1.00 84.12 528 ALA A O 1
ATOM 4241 N N . ARG A 1 529 ? 7.890 10.492 -34.140 1.00 90.88 529 ARG A N 1
ATOM 4242 C CA . ARG A 1 529 ? 6.471 10.861 -34.090 1.00 90.88 529 ARG A CA 1
ATOM 4243 C C . ARG A 1 529 ? 5.601 9.702 -33.603 1.00 90.88 529 ARG A C 1
ATOM 4245 O O . ARG A 1 529 ? 4.798 9.908 -32.697 1.00 90.88 529 ARG A O 1
ATOM 4252 N N . LEU A 1 530 ? 5.766 8.499 -34.157 1.00 88.94 530 LEU A N 1
ATOM 4253 C CA . LEU A 1 530 ? 4.991 7.308 -33.778 1.00 88.94 530 LEU A CA 1
ATOM 4254 C C . LEU A 1 530 ? 5.189 6.928 -32.306 1.00 88.94 530 LEU A C 1
ATOM 4256 O O . LEU A 1 530 ? 4.231 6.577 -31.618 1.00 88.94 530 LEU A O 1
ATOM 4260 N N . ARG A 1 531 ? 6.416 7.068 -31.793 1.00 83.56 531 ARG A N 1
ATOM 4261 C CA . ARG A 1 531 ? 6.728 6.864 -30.368 1.00 83.56 531 ARG A CA 1
ATOM 4262 C C . ARG A 1 531 ? 6.140 7.938 -29.468 1.00 83.56 531 ARG A C 1
ATOM 4264 O O . ARG A 1 531 ? 5.694 7.630 -28.370 1.00 83.56 531 ARG A O 1
ATOM 4271 N N . ALA A 1 532 ? 6.163 9.195 -29.906 1.00 85.12 532 ALA A N 1
ATOM 4272 C CA . ALA A 1 532 ? 5.547 10.283 -29.156 1.00 85.12 532 ALA A CA 1
ATOM 4273 C C . ALA A 1 532 ? 4.024 10.095 -29.083 1.00 85.12 532 ALA A C 1
ATOM 4275 O O . ALA A 1 532 ? 3.436 10.276 -28.020 1.00 85.12 532 ALA A O 1
ATOM 4276 N N . LEU A 1 533 ? 3.408 9.670 -30.192 1.00 88.31 533 LEU A N 1
ATOM 4277 C CA . LEU A 1 533 ? 1.978 9.384 -30.280 1.00 88.31 533 LEU A CA 1
ATOM 4278 C C . LEU A 1 533 ? 1.568 8.190 -29.405 1.00 88.31 533 LEU A C 1
ATOM 4280 O O . LEU A 1 533 ? 0.538 8.241 -28.737 1.00 88.31 533 LEU A O 1
ATOM 4284 N N . HIS A 1 534 ? 2.392 7.141 -29.374 1.00 85.38 534 HIS A N 1
ATOM 4285 C CA . HIS A 1 534 ? 2.160 5.925 -28.596 1.00 85.38 534 HIS A CA 1
ATOM 4286 C C . HIS A 1 534 ? 3.322 5.684 -27.629 1.00 85.38 534 HIS A C 1
ATOM 4288 O O . HIS A 1 534 ? 4.184 4.832 -27.852 1.00 85.38 534 HIS A O 1
ATOM 4294 N N . SER A 1 535 ? 3.348 6.471 -26.550 1.00 79.81 535 SER A N 1
ATOM 4295 C CA . SER A 1 535 ? 4.380 6.372 -25.512 1.00 79.81 535 SER A CA 1
ATOM 4296 C C . SER A 1 535 ? 4.322 5.031 -24.767 1.00 79.81 535 SER A C 1
ATOM 4298 O O . SER A 1 535 ? 3.262 4.394 -24.721 1.00 79.81 535 SER A O 1
ATOM 4300 N N . PRO A 1 536 ? 5.434 4.592 -24.140 1.00 77.94 536 PRO A N 1
ATOM 4301 C CA . PRO A 1 536 ? 5.437 3.382 -23.339 1.00 77.94 536 PRO A CA 1
ATOM 4302 C C . PRO A 1 536 ? 4.345 3.389 -22.263 1.00 77.94 536 PRO A C 1
ATOM 4304 O O . PRO A 1 536 ? 4.317 4.238 -21.377 1.00 77.94 536 PRO A O 1
ATOM 4307 N N . LEU A 1 537 ? 3.440 2.421 -22.362 1.00 83.50 537 LEU A N 1
ATOM 4308 C CA . LEU A 1 537 ? 2.362 2.182 -21.412 1.00 83.50 537 LEU A CA 1
ATOM 4309 C C . LEU A 1 537 ? 2.939 1.774 -20.045 1.00 83.50 537 LEU A C 1
ATOM 4311 O O . LEU A 1 537 ? 3.811 0.892 -20.007 1.00 83.50 537 LEU A O 1
ATOM 4315 N N . PRO A 1 538 ? 2.439 2.356 -18.936 1.00 83.94 538 PRO A N 1
ATOM 4316 C CA . PRO A 1 538 ? 2.766 1.889 -17.594 1.00 83.94 538 PRO A CA 1
ATOM 4317 C C . PRO A 1 538 ? 2.366 0.421 -17.436 1.00 83.94 538 PRO A C 1
ATOM 4319 O O . PRO A 1 538 ? 1.540 -0.103 -18.188 1.00 83.94 538 PRO A O 1
ATOM 4322 N N . ARG A 1 539 ? 2.972 -0.272 -16.472 1.00 85.62 539 ARG A N 1
ATOM 4323 C CA . ARG A 1 539 ? 2.720 -1.696 -16.227 1.00 85.62 539 ARG A CA 1
ATOM 4324 C C . ARG A 1 539 ? 2.188 -1.911 -14.820 1.00 85.62 539 ARG A C 1
ATOM 4326 O O . ARG A 1 539 ? 2.527 -1.175 -13.903 1.00 85.62 539 ARG A O 1
ATOM 4333 N N . MET A 1 540 ? 1.431 -2.986 -14.661 1.00 89.06 540 MET A N 1
ATOM 4334 C CA . MET A 1 540 ? 0.964 -3.500 -13.378 1.00 89.06 540 MET A CA 1
ATOM 4335 C C . MET A 1 540 ? 1.315 -4.979 -13.236 1.00 89.06 540 MET A C 1
ATOM 4337 O O . MET A 1 540 ? 1.544 -5.674 -14.235 1.00 89.06 540 MET A O 1
ATOM 4341 N N . LEU A 1 541 ? 1.363 -5.468 -11.996 1.00 90.94 541 LEU A N 1
ATOM 4342 C CA . LEU A 1 541 ? 1.388 -6.907 -11.728 1.00 90.94 541 LEU A CA 1
ATOM 4343 C C . LEU A 1 541 ? 0.171 -7.584 -12.364 1.00 90.94 541 LEU A C 1
ATOM 4345 O O . LEU A 1 541 ? -0.912 -7.009 -12.429 1.00 90.94 541 LEU A O 1
ATOM 4349 N N . ALA A 1 542 ? 0.370 -8.802 -12.852 1.00 90.88 542 ALA A N 1
ATOM 4350 C CA . ALA A 1 542 ? -0.670 -9.570 -13.512 1.00 90.88 542 ALA A CA 1
ATOM 4351 C C . ALA A 1 542 ? -0.751 -10.976 -12.927 1.00 90.88 542 ALA A C 1
ATOM 4353 O O . ALA A 1 542 ? 0.265 -11.609 -12.630 1.00 90.88 542 ALA A O 1
ATOM 4354 N N . VAL A 1 543 ? -1.977 -11.471 -12.835 1.00 94.19 543 VAL A N 1
ATOM 4355 C CA . VAL A 1 543 ? -2.304 -12.848 -12.482 1.00 94.19 543 VAL A CA 1
ATOM 4356 C C . VAL A 1 543 ? -3.181 -13.397 -13.591 1.00 94.19 543 VAL A C 1
ATOM 4358 O O . VAL A 1 543 ? -3.982 -12.665 -14.165 1.00 94.19 543 VAL A O 1
ATOM 4361 N N . THR A 1 544 ? -2.966 -14.659 -13.945 1.00 93.12 544 THR A N 1
ATOM 4362 C CA . THR A 1 544 ? -3.757 -15.351 -14.966 1.00 93.12 544 THR A CA 1
ATOM 4363 C C . THR A 1 544 ? -3.979 -16.795 -14.550 1.00 93.12 544 THR A C 1
ATOM 4365 O O . THR A 1 544 ? -3.201 -17.341 -13.764 1.00 93.12 544 THR A O 1
ATOM 4368 N N . GLU A 1 545 ? -4.979 -17.441 -15.138 1.00 92.38 545 GLU A N 1
ATOM 4369 C CA . GLU A 1 545 ? -5.071 -18.900 -15.150 1.00 92.38 545 GLU A CA 1
ATOM 4370 C C . GLU A 1 545 ? -3.772 -19.522 -15.694 1.00 92.38 545 GLU A C 1
ATOM 4372 O O . GLU A 1 545 ? -3.164 -19.027 -16.654 1.00 92.38 545 GLU A O 1
ATOM 4377 N N . ALA A 1 546 ? -3.317 -20.612 -15.075 1.00 89.56 546 ALA A N 1
ATOM 4378 C CA . ALA A 1 546 ? -2.222 -21.389 -15.630 1.00 89.56 546 ALA A CA 1
ATOM 4379 C C . ALA A 1 546 ? -2.667 -22.062 -16.945 1.00 89.56 546 ALA A C 1
ATOM 4381 O O . ALA A 1 546 ? -3.799 -22.527 -17.041 1.00 89.56 546 ALA A O 1
ATOM 4382 N N . PRO A 1 547 ? -1.778 -22.212 -17.949 1.00 86.06 547 PRO A N 1
ATOM 4383 C CA . PRO A 1 547 ? -2.126 -22.882 -19.209 1.00 86.06 547 PRO A CA 1
ATOM 4384 C C . PRO A 1 547 ? -2.598 -24.334 -19.053 1.00 86.06 547 PRO A C 1
ATOM 4386 O O . PRO A 1 547 ? -3.189 -24.894 -19.970 1.00 86.06 547 PRO A O 1
ATOM 4389 N N . ARG A 1 548 ? -2.263 -24.971 -17.926 1.00 86.75 548 ARG A N 1
ATOM 4390 C CA . ARG A 1 548 ? -2.746 -26.295 -17.534 1.00 86.75 548 ARG A CA 1
ATOM 4391 C C . ARG A 1 548 ? -3.105 -26.246 -16.060 1.00 86.75 548 ARG A C 1
ATOM 4393 O O . ARG A 1 548 ? -2.242 -25.912 -15.246 1.00 86.75 548 ARG A O 1
ATOM 4400 N N . THR A 1 549 ? -4.338 -26.604 -15.746 1.00 91.12 549 THR A N 1
ATOM 4401 C CA . THR A 1 549 ? -4.797 -26.828 -14.378 1.00 91.12 549 THR A CA 1
ATOM 4402 C C . THR A 1 549 ? -4.206 -28.130 -13.851 1.00 91.12 549 THR A C 1
ATOM 4404 O O . THR A 1 549 ? -3.924 -29.057 -14.617 1.00 91.12 549 THR A O 1
ATOM 4407 N N . ARG A 1 550 ? -3.936 -28.184 -12.548 1.00 86.38 550 ARG A N 1
ATOM 4408 C CA . ARG A 1 550 ? -3.355 -29.359 -11.888 1.00 86.38 550 ARG A CA 1
ATOM 4409 C C . ARG A 1 550 ? -4.001 -29.563 -10.530 1.00 86.38 550 ARG A C 1
ATOM 4411 O O . ARG A 1 550 ? -4.350 -28.597 -9.852 1.00 86.38 550 ARG A O 1
ATOM 4418 N N . ASN A 1 551 ? -4.214 -30.819 -10.175 1.00 94.44 551 ASN A N 1
ATOM 4419 C CA . ASN A 1 551 ? -4.428 -31.201 -8.789 1.00 94.44 551 ASN A CA 1
ATOM 4420 C C . ASN A 1 551 ? -3.049 -31.347 -8.135 1.00 94.44 551 ASN A C 1
ATOM 4422 O O . ASN A 1 551 ? -2.052 -31.526 -8.838 1.00 94.44 551 ASN A O 1
ATOM 4426 N N . GLU A 1 552 ? -2.975 -31.207 -6.816 1.00 94.88 552 GLU A N 1
ATOM 4427 C CA . GLU A 1 552 ? -1.711 -31.352 -6.095 1.00 94.88 552 GLU A CA 1
ATOM 4428 C C . GLU A 1 552 ? -1.777 -32.625 -5.242 1.00 94.88 552 GLU A C 1
ATOM 4430 O O . GLU A 1 552 ? -2.739 -32.793 -4.489 1.00 94.88 552 GLU A O 1
ATOM 4435 N N . PRO A 1 553 ? -0.815 -33.556 -5.357 1.00 96.38 553 PRO A N 1
ATOM 4436 C CA . PRO A 1 553 ? -0.722 -34.666 -4.417 1.00 96.38 553 PRO A CA 1
ATOM 4437 C C . PRO A 1 553 ? -0.309 -34.158 -3.037 1.00 96.38 553 PRO A C 1
ATOM 4439 O O . PRO A 1 553 ? 0.318 -33.108 -2.920 1.00 96.38 553 PRO A O 1
ATOM 4442 N N . VAL A 1 554 ? -0.618 -34.918 -1.988 1.00 97.25 554 VAL A N 1
ATOM 4443 C CA . VAL A 1 554 ? -0.108 -34.614 -0.645 1.00 97.25 554 VAL A CA 1
ATOM 4444 C C . VAL A 1 554 ? 1.407 -34.797 -0.637 1.00 97.25 554 VAL A C 1
ATOM 4446 O O . VAL A 1 554 ? 1.902 -35.847 -1.050 1.00 97.25 554 VAL A O 1
ATOM 4449 N N . HIS A 1 555 ? 2.154 -33.794 -0.170 1.00 95.94 555 HIS A N 1
ATOM 4450 C CA . HIS A 1 555 ? 3.600 -33.923 0.024 1.00 95.94 555 HIS A CA 1
ATOM 4451 C C . HIS A 1 555 ? 3.842 -34.461 1.427 1.00 95.94 555 HIS A C 1
ATOM 4453 O O . HIS A 1 555 ? 3.477 -33.836 2.424 1.00 95.94 555 HIS A O 1
ATOM 4459 N N . ILE A 1 556 ? 4.440 -35.642 1.515 1.00 94.12 556 ILE A N 1
ATOM 4460 C CA . ILE A 1 556 ? 4.591 -36.370 2.771 1.00 94.12 556 ILE A CA 1
ATOM 4461 C C . ILE A 1 556 ? 5.560 -35.589 3.660 1.00 94.12 556 ILE A C 1
ATOM 4463 O O . ILE A 1 556 ? 6.720 -35.391 3.300 1.00 94.12 556 ILE A O 1
ATOM 4467 N N . ALA A 1 557 ? 5.070 -35.124 4.814 1.00 91.56 557 ALA A N 1
ATOM 4468 C CA . ALA A 1 557 ? 5.793 -34.216 5.707 1.00 91.56 557 ALA A CA 1
ATOM 4469 C C . ALA A 1 557 ? 6.288 -32.918 5.022 1.00 91.56 557 ALA A C 1
ATOM 4471 O O . ALA A 1 557 ? 7.269 -32.320 5.465 1.00 91.56 557 ALA A O 1
ATOM 4472 N N . GLY A 1 558 ? 5.615 -32.481 3.950 1.00 89.12 558 GLY A N 1
ATOM 4473 C CA . GLY A 1 558 ? 5.943 -31.267 3.197 1.00 89.12 558 GLY A CA 1
ATOM 4474 C C . GLY A 1 558 ? 7.088 -31.402 2.182 1.00 89.12 558 GLY A C 1
ATOM 4475 O O . GLY A 1 558 ? 7.526 -30.385 1.640 1.00 89.12 558 GLY A O 1
ATOM 4476 N N . ASP A 1 559 ? 7.584 -32.616 1.917 1.00 92.69 559 ASP A N 1
ATOM 4477 C CA . ASP A 1 559 ? 8.682 -32.868 0.972 1.00 92.69 559 ASP A CA 1
ATOM 4478 C C . ASP A 1 559 ? 8.216 -32.813 -0.494 1.00 92.69 559 ASP A C 1
ATOM 4480 O O . ASP A 1 559 ? 7.459 -33.660 -0.966 1.00 92.69 559 ASP A O 1
ATOM 4484 N N . THR A 1 560 ? 8.746 -31.850 -1.250 1.00 92.38 560 THR A N 1
ATOM 4485 C CA . THR A 1 560 ? 8.342 -31.560 -2.634 1.00 92.38 560 THR A CA 1
ATOM 4486 C C . THR A 1 560 ? 8.638 -32.660 -3.656 1.00 92.38 560 THR A C 1
ATOM 4488 O O . THR A 1 560 ? 8.156 -32.576 -4.788 1.00 92.38 560 THR A O 1
ATOM 4491 N N . TYR A 1 561 ? 9.407 -33.685 -3.285 1.00 93.25 561 TYR A N 1
ATOM 4492 C CA . TYR A 1 561 ? 9.717 -34.841 -4.127 1.00 93.25 561 TYR A CA 1
ATOM 4493 C C . TYR A 1 561 ? 9.087 -36.138 -3.621 1.00 93.25 561 TYR A C 1
ATOM 4495 O O . TYR A 1 561 ? 8.903 -37.068 -4.410 1.00 93.25 561 TYR A O 1
ATOM 4503 N N . ASN A 1 562 ? 8.752 -36.213 -2.333 1.00 95.62 562 ASN A N 1
ATOM 4504 C CA . ASN A 1 562 ? 8.099 -37.369 -1.737 1.00 95.62 562 ASN A CA 1
ATOM 4505 C C . ASN A 1 562 ? 6.599 -37.105 -1.572 1.00 95.62 562 ASN A C 1
ATOM 4507 O O . ASN A 1 562 ? 6.148 -36.552 -0.570 1.00 95.62 562 ASN A O 1
ATOM 4511 N N . VAL A 1 563 ? 5.824 -37.513 -2.574 1.00 96.25 563 VAL A N 1
ATOM 4512 C CA . VAL A 1 563 ? 4.389 -37.225 -2.661 1.00 96.25 563 VAL A CA 1
ATOM 4513 C C . VAL A 1 563 ? 3.550 -38.500 -2.714 1.00 96.25 563 VAL A C 1
ATOM 4515 O O . VAL A 1 563 ? 4.015 -39.552 -3.160 1.00 96.25 563 VAL A O 1
ATOM 4518 N N . GLU A 1 564 ? 2.296 -38.408 -2.274 1.00 96.25 564 GLU A N 1
ATOM 4519 C CA . GLU A 1 564 ? 1.304 -39.463 -2.487 1.00 96.25 564 GLU A CA 1
ATOM 4520 C C . GLU A 1 564 ? 1.081 -39.725 -3.986 1.00 96.25 564 GLU A C 1
ATOM 4522 O O . GLU A 1 564 ? 1.246 -38.846 -4.832 1.00 96.25 564 GLU A O 1
ATOM 4527 N N . LYS A 1 565 ? 0.693 -40.960 -4.329 1.00 93.12 565 LYS A N 1
ATOM 4528 C CA . LYS A 1 565 ? 0.419 -41.341 -5.726 1.00 93.12 565 LYS A CA 1
ATOM 4529 C C . LYS A 1 565 ? -0.861 -40.714 -6.273 1.00 93.12 565 LYS A C 1
ATOM 4531 O O . LYS A 1 565 ? -0.953 -40.488 -7.475 1.00 93.12 565 LYS A O 1
ATOM 4536 N N . GLU A 1 566 ? -1.851 -40.520 -5.409 1.00 94.31 566 GLU A N 1
ATOM 4537 C CA . GLU A 1 566 ? -3.143 -39.954 -5.778 1.00 94.31 566 GLU A CA 1
ATOM 4538 C C . GLU A 1 566 ? -3.133 -38.448 -5.526 1.00 94.31 566 GLU A C 1
ATOM 4540 O O . GLU A 1 566 ? -2.786 -37.982 -4.441 1.00 94.31 566 GLU A O 1
ATOM 4545 N N . GLU A 1 567 ? -3.509 -37.682 -6.546 1.00 94.50 567 GLU A N 1
ATOM 4546 C CA . GLU A 1 567 ? -3.620 -36.232 -6.433 1.00 94.50 567 GLU A CA 1
ATOM 4547 C C . GLU A 1 567 ? -4.894 -35.844 -5.671 1.00 94.50 567 GLU A C 1
ATOM 4549 O O . GLU A 1 567 ? -5.945 -36.472 -5.824 1.00 94.50 567 GLU A O 1
ATOM 4554 N N . VAL A 1 568 ? -4.831 -34.772 -4.877 1.00 96.38 568 VAL A N 1
ATOM 4555 C CA . VAL A 1 568 ? -6.007 -34.223 -4.199 1.00 96.38 568 VAL A CA 1
ATOM 4556 C C . VAL A 1 568 ? -6.764 -33.320 -5.163 1.00 96.38 568 VAL A C 1
ATOM 4558 O O . VAL A 1 568 ? -6.218 -32.351 -5.696 1.00 96.38 568 VAL A O 1
ATOM 4561 N N . THR A 1 569 ? -8.040 -33.625 -5.393 1.00 95.50 569 THR A N 1
ATOM 4562 C CA . THR A 1 569 ? -8.911 -32.798 -6.232 1.00 95.50 569 THR A CA 1
ATOM 4563 C C . THR A 1 569 ? -9.047 -31.395 -5.655 1.00 95.50 569 THR A C 1
ATOM 4565 O O . THR A 1 569 ? -9.285 -31.238 -4.458 1.00 95.50 569 THR A O 1
ATOM 4568 N N . ARG A 1 570 ? -8.951 -30.376 -6.516 1.00 96.44 570 ARG A N 1
ATOM 4569 C CA . ARG A 1 570 ? -9.238 -28.985 -6.137 1.00 96.44 570 ARG A CA 1
ATOM 4570 C C . ARG A 1 570 ? -10.624 -28.883 -5.500 1.00 96.44 570 ARG A C 1
ATOM 4572 O O . ARG A 1 570 ? -11.606 -29.314 -6.101 1.00 96.44 570 ARG A O 1
ATOM 4579 N N . ALA A 1 571 ? -10.686 -28.282 -4.318 1.00 96.19 571 ALA A N 1
ATOM 4580 C CA . ALA A 1 571 ? -11.903 -28.070 -3.542 1.00 96.19 571 ALA A CA 1
ATOM 4581 C C . ALA A 1 571 ? -11.714 -26.889 -2.576 1.00 96.19 571 ALA A C 1
ATOM 4583 O O . ALA A 1 571 ? -10.589 -26.451 -2.321 1.00 96.19 571 ALA A O 1
ATOM 4584 N N . VAL A 1 572 ? -12.826 -26.370 -2.055 1.00 96.25 572 VAL A N 1
ATOM 4585 C CA . VAL A 1 572 ? -12.822 -25.450 -0.908 1.00 96.25 572 VAL A CA 1
ATOM 4586 C C . VAL A 1 572 ? -12.596 -26.235 0.396 1.00 96.25 572 VAL A C 1
ATOM 4588 O O . VAL A 1 572 ? -12.837 -27.444 0.402 1.00 96.25 572 VAL A O 1
ATOM 4591 N N . PRO A 1 573 ? -12.147 -25.590 1.490 1.00 94.25 573 PRO A N 1
ATOM 4592 C CA . PRO A 1 573 ? -11.941 -26.268 2.768 1.00 94.25 573 PRO A CA 1
ATOM 4593 C C . PRO A 1 573 ? -13.209 -26.948 3.295 1.00 94.25 573 PRO A C 1
ATOM 4595 O O . PRO A 1 573 ? -14.296 -26.369 3.277 1.00 94.25 573 PRO A O 1
ATOM 4598 N N . SER A 1 574 ? -13.045 -28.156 3.827 1.00 92.12 574 SER A N 1
ATOM 4599 C CA . SER A 1 574 ? -14.122 -29.008 4.328 1.00 92.12 574 SER A CA 1
ATOM 4600 C C . SER A 1 574 ? -14.745 -28.526 5.642 1.00 92.12 574 SER A C 1
ATOM 4602 O O . SER A 1 574 ? -15.885 -28.884 5.943 1.00 92.12 574 SER A O 1
ATOM 4604 N N . LEU A 1 575 ? -14.043 -27.661 6.390 1.00 85.31 575 LEU A N 1
ATOM 4605 C CA . LEU A 1 575 ? -14.468 -27.155 7.704 1.00 85.31 575 LEU A CA 1
ATOM 4606 C C . LEU A 1 575 ? -15.852 -26.481 7.703 1.00 85.31 575 LEU A C 1
ATOM 4608 O O . LEU A 1 575 ? -16.516 -26.464 8.734 1.00 85.31 575 LEU A O 1
ATOM 4612 N N . ALA A 1 576 ? -16.307 -25.951 6.561 1.00 83.94 576 ALA A N 1
ATOM 4613 C CA . ALA A 1 576 ? -17.619 -25.308 6.439 1.00 83.94 576 ALA A CA 1
ATOM 4614 C C . ALA A 1 576 ? -18.625 -26.107 5.593 1.00 83.94 576 ALA A C 1
ATOM 4616 O O . ALA A 1 576 ? -19.671 -25.566 5.250 1.00 83.94 576 ALA A O 1
ATOM 4617 N N . ASN A 1 577 ? -18.366 -27.379 5.265 1.00 88.25 577 ASN A N 1
ATOM 4618 C CA . ASN A 1 577 ? -19.259 -28.180 4.406 1.00 88.25 577 ASN A CA 1
ATOM 4619 C C . ASN A 1 577 ? -20.678 -28.354 4.974 1.00 88.25 577 ASN A C 1
ATOM 4621 O O . ASN A 1 577 ? -21.622 -28.585 4.227 1.00 88.25 577 ASN A O 1
ATOM 4625 N N . HIS A 1 578 ? -20.830 -28.265 6.296 1.00 86.69 578 HIS A N 1
ATOM 4626 C CA . HIS A 1 578 ? -22.127 -28.326 6.972 1.00 86.69 578 HIS A CA 1
ATOM 4627 C C . HIS A 1 578 ? -22.855 -26.966 7.007 1.00 86.69 578 HIS A C 1
ATOM 4629 O O . HIS A 1 578 ? -24.008 -26.908 7.427 1.00 86.69 578 HIS A O 1
ATOM 4635 N N . LEU A 1 579 ? -22.191 -25.886 6.576 1.00 87.81 579 LEU A N 1
ATOM 4636 C CA . LEU A 1 579 ? -22.686 -24.503 6.597 1.00 87.81 579 LEU A CA 1
ATOM 4637 C C . LEU A 1 579 ? -22.918 -23.951 5.189 1.00 87.81 579 LEU A C 1
ATOM 4639 O O . LEU A 1 579 ? -23.899 -23.251 4.954 1.00 87.81 579 LEU A O 1
ATOM 4643 N N . VAL A 1 580 ? -22.010 -24.263 4.263 1.00 92.31 580 VAL A N 1
ATOM 4644 C CA . VAL A 1 580 ? -21.990 -23.766 2.886 1.00 92.31 580 VAL A CA 1
ATOM 4645 C C . VAL A 1 580 ? -21.758 -24.938 1.944 1.00 92.31 580 VAL A C 1
ATOM 4647 O O . VAL A 1 580 ? -20.858 -25.753 2.156 1.00 92.31 580 VAL A O 1
ATOM 4650 N N . GLU A 1 581 ? -22.550 -25.007 0.877 1.00 92.25 581 GLU A N 1
ATOM 4651 C CA . GLU A 1 581 ? -22.396 -26.031 -0.153 1.00 92.25 581 GLU A CA 1
ATOM 4652 C C . GLU A 1 581 ? -21.029 -25.907 -0.846 1.00 92.25 581 GLU A C 1
ATOM 4654 O O . GLU A 1 581 ? -20.619 -24.827 -1.282 1.00 92.25 581 GLU A O 1
ATOM 4659 N N . SER A 1 582 ? -20.303 -27.023 -0.963 1.00 93.00 582 SER A N 1
ATOM 4660 C CA . SER A 1 582 ? -19.026 -27.043 -1.674 1.00 93.00 582 SER A CA 1
ATOM 4661 C C . SER A 1 582 ? -19.264 -26.805 -3.175 1.00 93.00 582 SER A C 1
ATOM 4663 O O . SER A 1 582 ? -19.963 -27.593 -3.817 1.00 93.00 582 SER A O 1
ATOM 4665 N N . PRO A 1 583 ? -18.674 -25.764 -3.786 1.00 95.25 583 PRO A N 1
ATOM 4666 C CA . PRO A 1 583 ? -18.902 -25.477 -5.192 1.00 95.25 583 PRO A CA 1
ATOM 4667 C C . PRO A 1 583 ? -18.217 -26.512 -6.090 1.00 95.25 583 PRO A C 1
ATOM 4669 O O . PRO A 1 583 ? -17.091 -26.943 -5.836 1.00 95.25 583 PRO A O 1
ATOM 4672 N N . VAL A 1 584 ? -18.855 -26.837 -7.215 1.00 94.19 584 VAL A N 1
ATOM 4673 C CA . VAL A 1 584 ? -18.234 -27.652 -8.267 1.00 94.19 584 VAL A CA 1
ATOM 4674 C C . VAL A 1 584 ? -17.158 -26.829 -8.979 1.00 94.19 584 VAL A C 1
ATOM 4676 O O . VAL A 1 584 ? -17.449 -25.779 -9.558 1.00 94.19 584 VAL A O 1
ATOM 4679 N N . ILE A 1 585 ? -15.913 -27.312 -8.965 1.00 95.56 585 ILE A N 1
ATOM 4680 C CA . ILE A 1 585 ? -14.781 -26.682 -9.658 1.00 95.56 585 ILE A CA 1
ATOM 4681 C C . ILE A 1 585 ? -14.596 -27.330 -11.040 1.00 95.56 585 ILE A C 1
ATOM 4683 O O . ILE A 1 585 ? -14.271 -28.515 -11.114 1.00 95.56 585 ILE A O 1
ATOM 4687 N N . PRO A 1 586 ? -14.756 -26.580 -12.149 1.00 92.00 586 PRO A N 1
ATOM 4688 C CA . PRO A 1 586 ? -14.511 -27.108 -13.489 1.00 92.00 586 PRO A CA 1
ATOM 4689 C C . PRO A 1 586 ? -13.063 -27.576 -13.690 1.00 92.00 586 PRO A C 1
ATOM 4691 O O . PRO A 1 586 ? -12.120 -26.879 -13.301 1.00 92.00 586 PRO A O 1
ATOM 4694 N N . GLU A 1 587 ? -12.875 -28.698 -14.393 1.00 88.31 587 GLU A N 1
ATOM 4695 C CA . GLU A 1 587 ? -11.551 -29.287 -14.661 1.00 88.31 587 GLU A CA 1
ATOM 4696 C C . GLU A 1 587 ? -10.584 -28.306 -15.344 1.00 88.31 587 GLU A C 1
ATOM 4698 O O . GLU A 1 587 ? -9.411 -28.231 -14.976 1.00 88.31 587 GLU A O 1
ATOM 4703 N N . ASN A 1 588 ? -11.090 -27.500 -16.282 1.00 88.75 588 ASN A N 1
ATOM 4704 C CA . ASN A 1 588 ? -10.316 -26.524 -17.060 1.00 88.75 588 ASN A CA 1
ATOM 4705 C C . ASN A 1 588 ? -10.231 -25.135 -16.404 1.00 88.75 588 ASN A C 1
ATOM 4707 O O . ASN A 1 588 ? -9.935 -24.152 -17.079 1.00 88.75 588 ASN A O 1
ATOM 4711 N N . SER A 1 589 ? -10.508 -25.038 -15.103 1.00 92.50 589 SER A N 1
ATOM 4712 C CA . SER A 1 589 ? -10.364 -23.804 -14.328 1.00 92.50 589 SER A CA 1
ATOM 4713 C C . SER A 1 589 ? -9.522 -24.019 -13.072 1.00 92.50 589 SER A C 1
ATOM 4715 O O . SER A 1 589 ? -9.481 -25.121 -12.514 1.00 92.50 589 SER A O 1
ATOM 4717 N N . SER A 1 590 ? -8.873 -22.955 -12.603 1.00 95.06 590 SER A N 1
ATOM 4718 C CA . SER A 1 590 ? -8.145 -22.955 -11.337 1.00 95.06 590 SER A CA 1
ATOM 4719 C C . SER A 1 590 ? -9.052 -23.223 -10.144 1.00 95.06 590 SER A C 1
ATOM 4721 O O . SER A 1 590 ? -8.591 -23.787 -9.167 1.00 95.06 590 SER A O 1
ATOM 4723 N N . GLY A 1 591 ? -10.327 -22.835 -10.196 1.00 96.81 591 GLY A N 1
ATOM 4724 C CA . GLY A 1 591 ? -11.213 -22.848 -9.030 1.00 96.81 591 GLY A CA 1
ATOM 4725 C C . GLY A 1 591 ? -11.149 -21.574 -8.181 1.00 96.81 591 GLY A C 1
ATOM 4726 O O . GLY A 1 591 ? -11.877 -21.471 -7.198 1.00 96.81 591 GLY A O 1
ATOM 4727 N N . ARG A 1 592 ? -10.331 -20.572 -8.552 1.00 97.44 592 ARG A N 1
ATOM 4728 C CA . ARG A 1 592 ? -10.208 -19.309 -7.798 1.00 97.44 592 ARG A CA 1
ATOM 4729 C C . ARG A 1 592 ? -11.529 -18.561 -7.661 1.00 97.44 592 ARG A C 1
ATOM 4731 O O . ARG A 1 592 ? -11.818 -18.046 -6.590 1.00 97.44 592 ARG A O 1
ATOM 4738 N N . LEU A 1 593 ? -12.337 -18.505 -8.722 1.00 97.50 593 LEU A N 1
ATOM 4739 C CA . LEU A 1 593 ? -13.636 -17.826 -8.676 1.00 97.50 593 LEU A CA 1
ATOM 4740 C C . LEU A 1 593 ? -14.622 -18.548 -7.744 1.00 97.50 593 LEU A C 1
ATOM 4742 O O . LEU A 1 593 ? -15.354 -17.894 -7.007 1.00 97.50 593 LEU A O 1
ATOM 4746 N N . GLN A 1 594 ? -14.626 -19.883 -7.760 1.00 97.62 594 GLN A N 1
ATOM 4747 C CA . GLN A 1 594 ? -15.441 -20.709 -6.868 1.00 97.62 594 GLN A CA 1
ATOM 4748 C C . GLN A 1 594 ? -15.015 -20.523 -5.411 1.00 97.62 594 GLN A C 1
ATOM 4750 O O . GLN A 1 594 ? -15.865 -20.264 -4.564 1.00 97.62 594 GLN A O 1
ATOM 4755 N N . LEU A 1 595 ? -13.707 -20.568 -5.137 1.00 98.25 595 LEU A N 1
ATOM 4756 C CA . LEU A 1 595 ? -13.154 -20.292 -3.813 1.00 98.25 595 LEU A CA 1
ATOM 4757 C C . LEU A 1 595 ? -13.539 -18.892 -3.328 1.00 98.25 595 LEU A C 1
ATOM 4759 O O . LEU A 1 595 ? -13.999 -18.739 -2.204 1.00 98.25 595 LEU A O 1
ATOM 4763 N N . ALA A 1 596 ? -13.392 -17.875 -4.178 1.00 98.25 596 ALA A N 1
ATOM 4764 C CA . ALA A 1 596 ? -13.688 -16.501 -3.799 1.00 98.25 596 ALA A CA 1
ATOM 4765 C C . ALA A 1 596 ? -15.169 -16.292 -3.455 1.00 98.25 596 ALA A C 1
ATOM 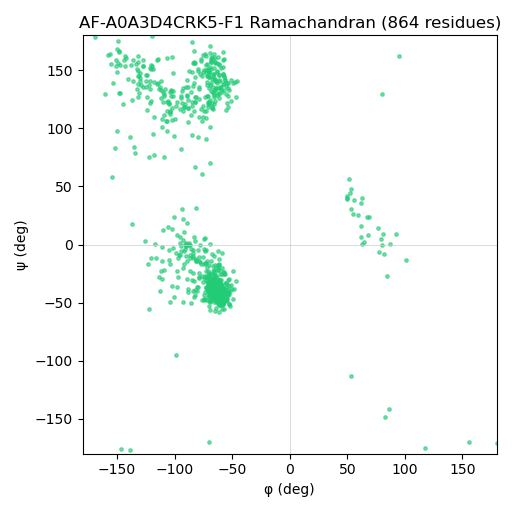4767 O O . ALA A 1 596 ? -15.473 -15.609 -2.484 1.00 98.25 596 ALA A O 1
ATOM 4768 N N . ARG A 1 597 ? -16.080 -16.919 -4.212 1.00 97.75 597 ARG A N 1
ATOM 4769 C CA . ARG A 1 597 ? -17.523 -16.902 -3.923 1.00 97.75 597 ARG A CA 1
ATOM 4770 C C . ARG A 1 597 ? -17.870 -17.655 -2.642 1.00 97.75 597 ARG A C 1
ATOM 4772 O O . ARG A 1 597 ? -18.685 -17.167 -1.879 1.00 97.75 597 ARG A O 1
ATOM 4779 N N . TRP A 1 598 ? -17.226 -18.793 -2.388 1.00 97.88 598 TRP A N 1
ATOM 4780 C CA . TRP A 1 598 ? -17.422 -19.566 -1.158 1.00 97.88 598 TRP A CA 1
ATOM 4781 C C . TRP A 1 598 ? -16.927 -18.827 0.095 1.00 97.88 598 TRP A C 1
ATOM 4783 O O . TRP A 1 598 ? -17.532 -18.926 1.159 1.00 97.88 598 TRP A O 1
ATOM 4793 N N . ILE A 1 599 ? -15.839 -18.058 -0.021 1.00 98.00 599 ILE A N 1
ATOM 4794 C CA . ILE A 1 599 ? -15.326 -17.227 1.078 1.00 98.00 599 ILE A CA 1
ATOM 4795 C C . ILE A 1 599 ? -16.382 -16.202 1.511 1.00 98.00 599 ILE A C 1
ATOM 4797 O O . ILE A 1 599 ? -16.601 -16.016 2.700 1.00 98.00 599 ILE A O 1
ATOM 4801 N N . VAL A 1 600 ? -17.042 -15.547 0.556 1.00 97.44 600 VAL A N 1
ATOM 4802 C CA . VAL A 1 600 ? -17.992 -14.455 0.834 1.00 97.44 600 VAL A CA 1
ATOM 4803 C C . VAL A 1 600 ? -19.446 -14.906 0.916 1.00 97.44 600 VAL A C 1
ATOM 4805 O O . VAL A 1 600 ? -20.341 -14.067 1.000 1.00 97.44 600 VAL A O 1
ATOM 4808 N N . ASP A 1 601 ? -19.692 -16.214 0.865 1.00 96.81 601 ASP A N 1
ATOM 4809 C CA . ASP A 1 601 ? -21.036 -16.752 1.005 1.00 96.81 601 ASP A CA 1
ATOM 4810 C C . ASP A 1 601 ? -21.615 -16.327 2.369 1.00 96.81 601 ASP A C 1
ATOM 4812 O O . ASP A 1 601 ? -20.931 -16.482 3.382 1.00 96.81 601 ASP A O 1
ATOM 4816 N N . PRO A 1 602 ? -22.847 -15.791 2.443 1.00 93.88 602 PRO A N 1
ATOM 4817 C CA . PRO A 1 602 ? -23.449 -15.383 3.713 1.00 93.88 602 PRO A CA 1
ATOM 4818 C C . PRO A 1 602 ? -23.564 -16.509 4.752 1.00 93.88 602 PRO A C 1
ATOM 4820 O O . PRO A 1 602 ? -23.626 -16.228 5.949 1.00 93.88 602 PRO A O 1
ATOM 4823 N N . GLY A 1 603 ? -23.597 -17.774 4.315 1.00 93.44 603 GLY A N 1
ATOM 4824 C CA . GLY A 1 603 ? -23.550 -18.946 5.188 1.00 93.44 603 GLY A CA 1
ATOM 4825 C C . GLY A 1 603 ? -22.161 -19.220 5.771 1.00 93.44 603 GLY A C 1
ATOM 4826 O O . GLY A 1 603 ? -22.057 -19.936 6.767 1.00 93.44 603 GLY A O 1
ATOM 4827 N N . ASN A 1 604 ? -21.096 -18.640 5.204 1.00 94.81 604 ASN A N 1
ATOM 4828 C CA . ASN A 1 604 ? -19.741 -18.724 5.738 1.00 94.81 604 ASN A CA 1
ATOM 4829 C C . ASN A 1 604 ? -19.583 -17.733 6.902 1.00 94.81 604 ASN A C 1
ATOM 4831 O O . ASN A 1 604 ? -19.518 -16.517 6.690 1.00 94.81 604 ASN A O 1
ATOM 4835 N N . PRO A 1 605 ? -19.472 -18.206 8.153 1.00 91.81 605 PRO A N 1
ATOM 4836 C CA . PRO A 1 605 ? -19.530 -17.306 9.291 1.00 91.81 605 PRO A CA 1
ATOM 4837 C C . PRO A 1 605 ? -18.218 -16.539 9.520 1.00 91.81 605 PRO A C 1
ATOM 4839 O O . PRO A 1 605 ? -18.191 -15.560 10.267 1.00 91.81 605 PRO A O 1
ATOM 4842 N N . LEU A 1 606 ? -17.114 -16.969 8.902 1.00 95.88 606 LEU A N 1
ATOM 4843 C CA . LEU A 1 606 ? -15.779 -16.461 9.208 1.00 95.88 606 LEU A CA 1
ATOM 4844 C C . LEU A 1 606 ? -15.536 -15.081 8.599 1.00 95.88 606 LEU A C 1
ATOM 4846 O O . LEU A 1 606 ? -15.088 -14.172 9.294 1.00 95.88 606 LEU A O 1
ATOM 4850 N N . THR A 1 607 ? -15.850 -14.887 7.319 1.00 96.88 607 THR A N 1
ATOM 4851 C CA . THR A 1 607 ? -15.425 -13.683 6.589 1.00 96.88 607 THR A CA 1
ATOM 4852 C C . THR A 1 607 ? -16.019 -12.398 7.147 1.00 96.88 607 THR A C 1
ATOM 4854 O O . THR A 1 607 ? -15.279 -11.433 7.364 1.00 96.88 607 THR A O 1
ATOM 4857 N N . ALA A 1 608 ? -17.310 -12.396 7.484 1.00 97.69 608 ALA A N 1
ATOM 4858 C CA . ALA A 1 608 ? -17.955 -11.247 8.116 1.00 97.69 608 ALA A CA 1
ATOM 4859 C C . ALA A 1 608 ? -17.396 -10.968 9.527 1.00 97.69 608 ALA A C 1
ATOM 4861 O O . ALA A 1 608 ? -17.097 -9.816 9.853 1.00 97.69 608 ALA A O 1
ATOM 4862 N N . ARG A 1 609 ? -17.168 -12.009 10.347 1.00 98.12 609 ARG A N 1
ATOM 4863 C CA . ARG A 1 609 ? -16.546 -11.879 11.683 1.00 98.12 609 ARG A CA 1
ATOM 4864 C C . ARG A 1 609 ? -15.138 -11.298 11.594 1.00 98.12 609 ARG A C 1
ATOM 4866 O O . ARG A 1 609 ? -14.789 -10.387 12.343 1.00 98.12 609 ARG A O 1
ATOM 4873 N N . VAL A 1 610 ? -14.335 -11.792 10.659 1.00 98.00 610 VAL A N 1
ATOM 4874 C CA . VAL A 1 610 ? -12.948 -11.370 10.460 1.00 98.00 610 VAL A CA 1
ATOM 4875 C C . VAL A 1 610 ? -12.869 -9.885 10.115 1.00 98.00 610 VAL A C 1
ATOM 4877 O O . VAL A 1 610 ? -12.137 -9.142 10.776 1.00 98.00 610 VAL A O 1
ATOM 4880 N N . ILE A 1 611 ? -13.625 -9.422 9.114 1.00 98.19 611 ILE A N 1
ATOM 4881 C CA . ILE A 1 611 ? -13.570 -8.011 8.722 1.00 98.19 611 ILE A CA 1
ATOM 4882 C C . ILE A 1 611 ? -14.195 -7.105 9.790 1.00 98.19 611 ILE A C 1
ATOM 4884 O O . ILE A 1 611 ? -13.597 -6.080 10.119 1.00 98.19 611 ILE A O 1
ATOM 4888 N N . ALA A 1 612 ? -15.304 -7.507 10.425 1.00 98.50 612 ALA A N 1
ATOM 4889 C CA . ALA A 1 612 ? -15.905 -6.744 11.520 1.00 98.50 612 ALA A CA 1
ATOM 4890 C C . ALA A 1 612 ? -14.932 -6.561 12.694 1.00 98.50 612 ALA A C 1
ATOM 4892 O O . ALA A 1 612 ? -14.762 -5.448 13.203 1.00 98.50 612 ALA A O 1
ATOM 4893 N N . ASN A 1 613 ? -14.215 -7.625 13.066 1.00 98.56 613 ASN A N 1
ATOM 4894 C CA . ASN A 1 613 ? -13.198 -7.577 14.108 1.00 98.56 613 ASN A CA 1
ATOM 4895 C C . ASN A 1 613 ? -12.032 -6.636 13.754 1.00 98.56 613 ASN A C 1
ATOM 4897 O O . ASN A 1 613 ? -11.548 -5.903 14.618 1.00 98.56 613 ASN A O 1
ATOM 4901 N N . ARG A 1 614 ? -11.593 -6.606 12.488 1.00 97.94 614 ARG A N 1
ATOM 4902 C CA . ARG A 1 614 ? -10.517 -5.703 12.037 1.00 97.94 614 ARG A CA 1
ATOM 4903 C C . ARG A 1 614 ? -10.941 -4.243 11.983 1.00 97.94 614 ARG A C 1
ATOM 4905 O O . ARG A 1 614 ? -10.159 -3.370 12.354 1.00 97.94 614 ARG A O 1
ATOM 4912 N N . ILE A 1 615 ? -12.169 -3.962 11.555 1.00 98.31 615 ILE A N 1
ATOM 4913 C CA . ILE A 1 615 ? -12.707 -2.598 11.572 1.00 98.31 615 ILE A CA 1
ATOM 4914 C C . ILE A 1 615 ? -12.814 -2.097 13.016 1.00 98.31 615 ILE A C 1
ATOM 4916 O O . ILE A 1 615 ? -12.385 -0.981 13.316 1.00 98.31 615 ILE A O 1
ATOM 4920 N N . TRP A 1 616 ? -13.285 -2.947 13.932 1.00 98.38 616 TRP A N 1
ATOM 4921 C CA . TRP A 1 616 ? -13.275 -2.662 15.366 1.00 98.38 616 TRP A CA 1
ATOM 4922 C C . TRP A 1 616 ? -11.861 -2.385 15.892 1.00 98.38 616 TRP A C 1
ATOM 4924 O O . TRP A 1 616 ? -11.620 -1.363 16.537 1.00 98.38 616 TRP A O 1
ATOM 4934 N N . GLN A 1 617 ? -10.900 -3.250 15.561 1.00 97.00 617 GLN A N 1
ATOM 4935 C CA . GLN A 1 617 ? -9.495 -3.078 15.925 1.00 97.00 617 GLN A CA 1
ATOM 4936 C C . GLN A 1 617 ? -8.912 -1.758 15.404 1.00 97.00 617 GLN A C 1
ATOM 4938 O O . GLN A 1 617 ? -8.153 -1.112 16.121 1.00 97.00 617 GLN A O 1
ATOM 4943 N N . GLY A 1 618 ? -9.252 -1.327 14.187 1.00 95.62 618 GLY A N 1
ATOM 4944 C CA . GLY A 1 618 ? -8.766 -0.059 13.632 1.00 95.62 618 GLY A CA 1
ATOM 4945 C C . GLY A 1 618 ? -9.163 1.158 14.476 1.00 95.62 618 GLY A C 1
ATOM 4946 O O . GLY A 1 618 ? -8.365 2.083 14.636 1.00 95.62 618 GLY A O 1
ATOM 4947 N N . HIS A 1 619 ? -10.356 1.119 15.079 1.00 97.44 619 HIS A N 1
ATOM 4948 C CA . HIS A 1 619 ? -10.876 2.179 15.949 1.00 97.44 619 HIS A CA 1
ATOM 4949 C C . HIS A 1 619 ? -10.359 2.071 17.390 1.00 97.44 619 HIS A C 1
ATOM 4951 O O . HIS A 1 619 ? -9.908 3.058 17.967 1.00 97.44 619 HIS A O 1
ATOM 4957 N N . PHE A 1 620 ? -10.369 0.871 17.978 1.00 96.50 620 PHE A N 1
ATOM 4958 C CA . PHE A 1 620 ? -10.054 0.668 19.401 1.00 96.50 620 PHE A CA 1
ATOM 4959 C C . PHE A 1 620 ? -8.611 0.201 19.677 1.00 96.50 620 PHE A C 1
ATOM 4961 O O . PHE A 1 620 ? -8.182 0.146 20.826 1.00 96.50 620 PHE A O 1
ATOM 4968 N N . GLY A 1 621 ? -7.828 -0.113 18.645 1.00 93.31 621 GLY A N 1
ATOM 4969 C CA . GLY A 1 621 ? -6.450 -0.620 18.728 1.00 93.31 621 GLY A CA 1
ATOM 4970 C C . GLY A 1 621 ? -6.336 -2.136 18.931 1.00 93.31 621 GLY A C 1
ATOM 4971 O O . GLY A 1 621 ? -5.364 -2.739 18.476 1.00 93.31 621 GLY A O 1
ATOM 4972 N N . THR A 1 622 ? -7.346 -2.755 19.542 1.00 93.94 622 THR A N 1
ATOM 4973 C CA . THR A 1 622 ? -7.450 -4.206 19.751 1.00 93.94 622 THR A CA 1
ATOM 4974 C C . THR A 1 622 ? -8.813 -4.682 19.256 1.00 93.94 622 THR A C 1
ATOM 4976 O O . THR A 1 622 ? -9.820 -4.012 19.488 1.00 93.94 622 THR A O 1
ATOM 4979 N N . GLY A 1 623 ? -8.846 -5.816 18.553 1.00 95.88 623 GLY A N 1
ATOM 4980 C CA . GLY A 1 623 ? -10.094 -6.448 18.124 1.00 95.88 623 GLY A CA 1
ATOM 4981 C C . GLY A 1 623 ? -10.917 -6.960 19.311 1.00 95.88 623 GLY A C 1
ATOM 4982 O O . GLY A 1 623 ? -10.390 -7.140 20.408 1.00 95.88 623 GLY A O 1
ATOM 4983 N N . ILE A 1 624 ? -12.200 -7.241 19.079 1.00 97.62 624 ILE A N 1
ATOM 4984 C CA . ILE A 1 624 ? -13.021 -8.039 20.007 1.00 97.62 624 ILE A CA 1
ATOM 4985 C C . ILE A 1 624 ? -12.356 -9.408 20.215 1.00 97.62 624 ILE A C 1
ATOM 4987 O O . ILE A 1 624 ? -12.285 -9.911 21.333 1.00 97.62 624 ILE A O 1
ATOM 4991 N N . VAL A 1 625 ? -11.804 -9.966 19.138 1.00 97.38 625 VAL A N 1
ATOM 4992 C CA . VAL A 1 625 ? -10.811 -11.041 19.156 1.00 97.38 625 VAL A CA 1
ATOM 4993 C C . VAL A 1 625 ? -9.432 -10.414 18.976 1.00 97.38 625 VAL A C 1
ATOM 4995 O O . VAL A 1 625 ? -9.158 -9.775 17.957 1.00 97.38 625 VAL A O 1
ATOM 4998 N N . ALA A 1 626 ? -8.554 -10.589 19.965 1.00 95.19 626 ALA A N 1
ATOM 4999 C CA . ALA A 1 626 ? -7.234 -9.953 19.981 1.00 95.19 626 ALA A CA 1
ATOM 5000 C C . ALA A 1 626 ? -6.266 -10.493 18.908 1.00 95.19 626 ALA A C 1
ATOM 5002 O O . ALA A 1 626 ? -5.258 -9.849 18.633 1.00 95.19 626 ALA A O 1
ATOM 5003 N N . THR A 1 627 ? -6.580 -11.634 18.285 1.00 94.75 627 THR A N 1
ATOM 5004 C CA . THR A 1 627 ? -5.820 -12.282 17.201 1.00 94.75 627 THR A CA 1
ATOM 5005 C C . THR A 1 627 ? -6.568 -12.175 15.860 1.00 94.75 627 THR A C 1
ATOM 5007 O O . THR A 1 627 ? -7.145 -13.137 15.371 1.00 94.75 627 THR A O 1
ATOM 5010 N N . PRO A 1 628 ? -6.582 -11.005 15.203 1.00 92.12 628 PRO A N 1
ATOM 5011 C CA . PRO A 1 628 ? -7.358 -10.752 13.975 1.00 92.12 628 PRO A CA 1
ATOM 5012 C C . PRO A 1 628 ? -6.999 -11.616 12.748 1.00 92.12 628 PRO A C 1
ATOM 5014 O O . PRO A 1 628 ? -7.713 -11.567 11.746 1.00 92.12 628 PRO A O 1
ATOM 5017 N N . GLY A 1 629 ? -5.880 -12.345 12.777 1.00 90.56 629 GLY A N 1
ATOM 5018 C CA . GLY A 1 629 ? -5.481 -13.302 11.735 1.00 90.56 629 GLY A CA 1
ATOM 5019 C C . GLY A 1 629 ? -5.738 -14.767 12.097 1.00 90.56 629 GLY A C 1
ATOM 5020 O O . GLY A 1 629 ? -5.462 -15.631 11.270 1.00 90.56 629 GLY A O 1
ATOM 5021 N N . ASP A 1 630 ? -6.229 -15.031 13.311 1.00 94.06 630 ASP A N 1
ATOM 5022 C CA . ASP A 1 630 ? -6.448 -16.371 13.854 1.00 94.06 630 ASP A CA 1
ATOM 5023 C C . ASP A 1 630 ? -7.633 -16.363 14.840 1.00 94.06 630 ASP A C 1
ATOM 5025 O O . ASP A 1 630 ? -7.507 -15.954 15.996 1.00 94.06 630 ASP A O 1
ATOM 5029 N N . LEU A 1 631 ? -8.804 -16.753 14.344 1.00 94.81 631 LEU A N 1
ATOM 5030 C CA . LEU A 1 631 ? -10.048 -16.971 15.081 1.00 94.81 631 LEU A CA 1
ATOM 5031 C C . LEU A 1 631 ? -10.208 -18.449 15.466 1.00 94.81 631 LEU A C 1
ATOM 5033 O O . LEU A 1 631 ? -11.242 -18.802 16.029 1.00 94.81 631 LEU A O 1
ATOM 5037 N N . GLY A 1 632 ? -9.238 -19.303 15.127 1.00 91.44 632 GLY A N 1
ATOM 5038 C CA . GLY A 1 632 ? -9.243 -20.717 15.466 1.00 91.44 632 GLY A CA 1
ATOM 5039 C C . GLY A 1 632 ? -9.022 -20.959 16.958 1.00 91.44 632 GLY A C 1
ATOM 5040 O O . GLY A 1 632 ? -9.004 -20.037 17.777 1.00 91.44 632 GLY A O 1
ATOM 5041 N N . ILE A 1 633 ? -8.813 -22.219 17.320 1.00 89.69 633 ILE A N 1
ATOM 5042 C CA . ILE A 1 633 ? -8.649 -22.672 18.707 1.00 89.69 633 ILE A CA 1
ATOM 5043 C C . ILE A 1 633 ? -7.397 -22.068 19.358 1.00 89.69 633 ILE A C 1
ATOM 5045 O O . ILE A 1 633 ? -7.383 -21.815 20.564 1.00 89.69 633 ILE A O 1
ATOM 5049 N N . GLN A 1 634 ? -6.342 -21.817 18.576 1.00 87.06 634 GLN A N 1
ATOM 5050 C CA . GLN A 1 634 ? -5.127 -21.154 19.067 1.00 87.06 634 GLN A CA 1
ATOM 5051 C C . GLN A 1 634 ? -5.279 -19.630 19.190 1.00 87.06 634 GLN A C 1
ATOM 5053 O O . GLN A 1 634 ? -4.461 -18.976 19.848 1.00 87.06 634 GLN A O 1
ATOM 5058 N N . GLY A 1 635 ? -6.325 -19.072 18.582 1.00 91.31 635 GLY A N 1
ATOM 5059 C CA . GLY A 1 635 ? -6.680 -17.668 18.662 1.00 91.31 635 GLY A CA 1
ATOM 5060 C C . GLY A 1 635 ? -7.180 -17.243 20.044 1.00 91.31 635 GLY A C 1
ATOM 5061 O O . GLY A 1 635 ? -7.545 -18.037 20.913 1.00 91.31 635 GLY A O 1
ATOM 5062 N N . ALA A 1 636 ? -7.225 -15.933 20.262 1.00 93.75 636 ALA A N 1
ATOM 5063 C CA . ALA A 1 636 ? -7.872 -15.356 21.427 1.00 93.75 636 ALA A CA 1
ATOM 5064 C C . ALA A 1 636 ? -9.393 -15.564 21.363 1.00 93.75 636 ALA A C 1
ATOM 5066 O O . ALA A 1 636 ? -10.023 -15.401 20.319 1.00 93.75 636 ALA A O 1
ATOM 5067 N N . ARG A 1 637 ? -10.016 -15.830 22.514 1.00 94.75 637 ARG A N 1
ATOM 5068 C CA . ARG A 1 637 ? -11.481 -15.817 22.619 1.00 94.75 637 ARG A CA 1
ATOM 5069 C C . ARG A 1 637 ? -12.025 -14.384 22.505 1.00 94.75 637 ARG A C 1
ATOM 5071 O O . ARG A 1 637 ? -11.357 -13.449 22.961 1.00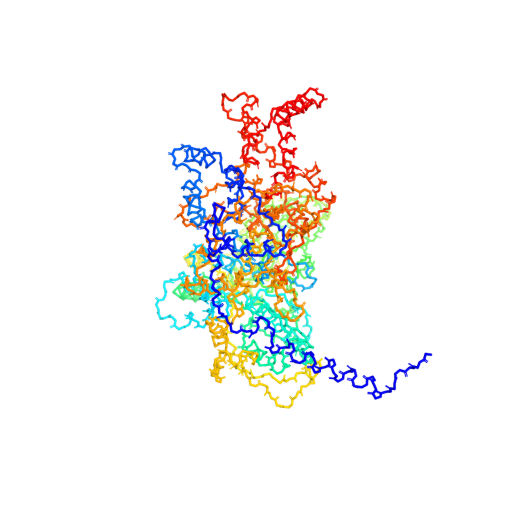 94.75 637 ARG A O 1
ATOM 5078 N N . PRO A 1 638 ? -13.231 -14.195 21.941 1.00 96.31 638 PRO A N 1
ATOM 5079 C CA . PRO A 1 638 ? -13.857 -12.883 21.853 1.00 96.31 638 PRO A CA 1
ATOM 5080 C C . PRO A 1 638 ? -14.158 -12.330 23.249 1.00 96.31 638 PRO A C 1
ATOM 5082 O O . PRO A 1 638 ? -14.728 -13.021 24.092 1.00 96.31 638 PRO A O 1
ATOM 5085 N N . THR A 1 639 ? -13.833 -11.060 23.490 1.00 96.25 639 THR A N 1
ATOM 5086 C CA . THR A 1 639 ? -14.213 -10.370 24.737 1.00 96.25 639 THR A CA 1
ATOM 5087 C C . THR A 1 639 ? -15.716 -10.105 24.818 1.00 96.25 639 THR A C 1
ATOM 5089 O O . THR A 1 639 ? -16.260 -9.973 25.913 1.00 96.25 639 THR A O 1
ATOM 5092 N N . ASN A 1 640 ? -16.388 -10.034 23.665 1.00 97.00 640 ASN A N 1
ATOM 5093 C CA . ASN A 1 640 ? -17.831 -9.858 23.535 1.00 97.00 640 ASN A CA 1
ATOM 5094 C C . ASN A 1 640 ? -18.328 -10.497 22.224 1.00 97.00 640 ASN A C 1
ATOM 5096 O O . ASN A 1 640 ? -18.451 -9.822 21.202 1.00 97.00 640 ASN A O 1
ATOM 5100 N N . GLN A 1 641 ? -18.574 -11.811 22.237 1.00 96.81 641 GLN A N 1
ATOM 5101 C CA . GLN A 1 641 ? -19.026 -12.535 21.042 1.00 96.81 641 GLN A CA 1
ATOM 5102 C C . GLN A 1 641 ? -20.363 -12.014 20.484 1.00 96.81 641 GLN A C 1
ATOM 5104 O O . GLN A 1 641 ? -20.412 -11.777 19.278 1.00 96.81 641 GLN A O 1
ATOM 5109 N N . PRO A 1 642 ? -21.413 -11.752 21.296 1.00 97.81 642 PRO A N 1
ATOM 5110 C CA . PRO A 1 642 ? -22.666 -11.211 20.768 1.00 97.81 642 PRO A CA 1
ATOM 5111 C C . PRO A 1 642 ? -22.480 -9.891 20.012 1.00 97.81 642 PRO A C 1
ATOM 5113 O O . PRO A 1 642 ? -23.095 -9.679 18.972 1.00 97.81 642 PRO A O 1
ATOM 5116 N N . LEU A 1 643 ? -21.585 -9.014 20.475 1.00 98.38 643 LEU A N 1
ATOM 5117 C CA . LEU A 1 643 ? -21.270 -7.793 19.737 1.00 98.38 643 LEU A CA 1
ATOM 5118 C C . LEU A 1 643 ? -20.597 -8.083 18.389 1.00 98.38 643 LEU A C 1
ATOM 5120 O O . LEU A 1 643 ? -20.952 -7.464 17.388 1.00 98.38 643 LEU A O 1
ATOM 5124 N N . LEU A 1 644 ? -19.640 -9.014 18.347 1.00 98.50 644 LEU A N 1
ATOM 5125 C CA . LEU A 1 644 ? -18.974 -9.395 17.100 1.00 98.50 644 LEU A CA 1
ATOM 5126 C C . LEU A 1 644 ? -19.966 -9.987 16.091 1.00 98.50 644 LEU A C 1
ATOM 5128 O O . LEU A 1 644 ? -19.972 -9.570 14.934 1.00 98.50 644 LEU A O 1
ATOM 5132 N N . ASP A 1 645 ? -20.824 -10.903 16.539 1.00 98.44 645 ASP A N 1
ATOM 5133 C CA . ASP A 1 645 ? -21.842 -11.537 15.699 1.00 98.44 645 ASP A CA 1
ATOM 5134 C C . ASP A 1 645 ? -22.895 -10.520 15.229 1.00 98.44 645 ASP A C 1
ATOM 5136 O O . ASP A 1 645 ? -23.303 -10.547 14.069 1.00 98.44 645 ASP A O 1
ATOM 5140 N N . PHE A 1 646 ? -23.274 -9.554 16.076 1.00 98.56 646 PHE A N 1
ATOM 5141 C CA . PHE A 1 646 ? -24.138 -8.441 15.676 1.00 98.56 646 PHE A CA 1
ATOM 5142 C C . PHE A 1 646 ? -23.509 -7.593 14.565 1.00 98.56 646 PHE A C 1
ATOM 5144 O O . PHE A 1 646 ? -24.183 -7.292 13.579 1.00 98.56 646 PHE A O 1
ATOM 5151 N N . LEU A 1 647 ? -22.237 -7.209 14.704 1.00 98.62 647 LEU A N 1
ATOM 5152 C CA . LEU A 1 647 ? -21.533 -6.409 13.697 1.00 98.62 647 LEU A CA 1
ATOM 5153 C C . LEU A 1 647 ? -21.357 -7.182 12.384 1.00 98.62 647 LEU A C 1
ATOM 5155 O O . LEU A 1 647 ? -21.576 -6.617 11.316 1.00 98.62 647 LEU A O 1
ATOM 5159 N N . ALA A 1 648 ? -21.003 -8.466 12.463 1.00 98.50 648 ALA A N 1
ATOM 5160 C CA . ALA A 1 648 ? -20.833 -9.337 11.305 1.00 98.50 648 ALA A CA 1
ATOM 5161 C C . ALA A 1 648 ? -22.153 -9.559 10.551 1.00 98.50 648 ALA A C 1
ATOM 5163 O O . ALA A 1 648 ? -22.202 -9.374 9.339 1.00 98.50 648 ALA A O 1
ATOM 5164 N N . ALA A 1 649 ? -23.240 -9.886 11.256 1.00 98.31 649 ALA A N 1
ATOM 5165 C CA . ALA A 1 649 ? -24.548 -10.064 10.631 1.00 98.31 649 ALA A CA 1
ATOM 5166 C C . ALA A 1 649 ? -25.086 -8.748 10.047 1.00 98.31 649 ALA A C 1
ATOM 5168 O O . ALA A 1 649 ? -25.600 -8.734 8.932 1.00 98.31 649 ALA A O 1
ATOM 5169 N N . SER A 1 650 ? -24.911 -7.629 10.761 1.00 98.12 650 SER A N 1
ATOM 5170 C CA . SER A 1 650 ? -25.320 -6.311 10.257 1.00 98.12 650 SER A CA 1
ATOM 5171 C C . SER A 1 650 ? -24.537 -5.916 9.005 1.00 98.12 650 SER A C 1
ATOM 5173 O O . SER A 1 650 ? -25.102 -5.295 8.118 1.00 98.12 650 SER A O 1
ATOM 5175 N N . LEU A 1 651 ? -23.254 -6.281 8.899 1.00 98.06 651 LEU A N 1
ATOM 5176 C CA . LEU A 1 651 ? -22.465 -6.019 7.694 1.00 98.06 651 LEU A CA 1
ATOM 5177 C C . LEU A 1 651 ? -23.064 -6.711 6.463 1.00 98.06 651 LEU A C 1
ATOM 5179 O O . LEU A 1 651 ? -23.157 -6.082 5.416 1.00 98.06 651 LEU A O 1
ATOM 5183 N N . ILE A 1 652 ? -23.494 -7.968 6.594 1.00 97.94 652 ILE A N 1
ATOM 5184 C CA . ILE A 1 652 ? -24.154 -8.703 5.504 1.00 97.94 652 ILE A CA 1
ATOM 5185 C C . ILE A 1 652 ? -25.492 -8.041 5.143 1.00 97.94 652 ILE A C 1
ATOM 5187 O O . ILE A 1 652 ? -25.786 -7.865 3.967 1.00 97.94 652 ILE A O 1
ATOM 5191 N N . GLU A 1 653 ? -26.288 -7.636 6.139 1.00 97.69 653 GLU A N 1
ATOM 5192 C CA . GLU A 1 653 ? -27.569 -6.940 5.917 1.00 97.69 653 GLU A CA 1
ATOM 5193 C C . GLU A 1 653 ? -27.416 -5.557 5.261 1.00 97.69 653 GLU A C 1
ATOM 5195 O O . GLU A 1 653 ? -28.341 -5.088 4.605 1.00 97.69 653 GLU A O 1
ATOM 5200 N N . MET A 1 654 ? -26.270 -4.897 5.449 1.00 97.56 654 MET A N 1
ATOM 5201 C CA . MET A 1 654 ? -25.924 -3.604 4.845 1.00 97.56 654 MET A CA 1
ATOM 5202 C C . MET A 1 654 ? -25.134 -3.777 3.537 1.00 97.56 654 MET A C 1
ATOM 5204 O O . MET A 1 654 ? -24.259 -2.966 3.232 1.00 97.56 654 MET A O 1
ATOM 5208 N N . ASP A 1 655 ? -25.384 -4.866 2.802 1.00 97.75 655 ASP A N 1
ATOM 5209 C CA . ASP A 1 655 ? -24.744 -5.183 1.518 1.00 97.75 655 ASP A CA 1
ATOM 5210 C C . ASP A 1 655 ? -23.209 -5.064 1.558 1.00 97.75 655 ASP A C 1
ATOM 5212 O O . ASP A 1 655 ? -22.564 -4.559 0.638 1.00 97.75 655 ASP A O 1
ATOM 5216 N N . TRP A 1 656 ? -22.605 -5.502 2.666 1.00 98.38 656 TRP A N 1
ATOM 5217 C CA . TRP A 1 656 ? -21.162 -5.473 2.894 1.00 98.38 656 TRP A CA 1
ATOM 5218 C C . TRP A 1 656 ? -20.513 -4.074 2.840 1.00 98.38 656 TRP A C 1
ATOM 5220 O O . TRP A 1 656 ? -19.303 -3.971 2.598 1.00 98.38 656 TRP A O 1
ATOM 5230 N N . SER A 1 657 ? -21.267 -2.998 3.109 1.00 98.69 657 SER A N 1
ATOM 5231 C CA . SER A 1 657 ? -20.726 -1.634 3.209 1.00 98.69 657 SER A CA 1
ATOM 5232 C C . SER A 1 657 ? -19.804 -1.474 4.424 1.00 98.69 657 SER A C 1
ATOM 5234 O O . SER A 1 657 ? -20.210 -1.575 5.590 1.00 98.69 657 SER A O 1
ATOM 5236 N N . LEU A 1 658 ? -18.533 -1.152 4.160 1.00 98.50 658 LEU A N 1
ATOM 5237 C CA . LEU A 1 658 ? -17.577 -0.855 5.224 1.00 98.50 658 LEU A CA 1
ATOM 5238 C C . LEU A 1 658 ? -17.867 0.507 5.856 1.00 98.50 658 LEU A C 1
ATOM 5240 O O . LEU A 1 658 ? -17.716 0.650 7.072 1.00 98.50 658 LEU A O 1
ATOM 5244 N N . LYS A 1 659 ? -18.294 1.508 5.073 1.00 98.50 659 LYS A N 1
ATOM 5245 C CA . LYS A 1 659 ? -18.640 2.831 5.617 1.00 98.50 659 LYS A CA 1
ATOM 5246 C C . LYS A 1 659 ? -19.822 2.763 6.571 1.00 98.50 659 LYS A C 1
ATOM 5248 O O . LYS A 1 659 ? -19.767 3.418 7.613 1.00 98.50 659 LYS A O 1
ATOM 5253 N N . ASP A 1 660 ? -20.829 1.947 6.280 1.00 98.56 660 ASP A N 1
ATOM 5254 C CA . ASP A 1 660 ? -21.973 1.756 7.171 1.00 98.56 660 ASP A CA 1
ATOM 5255 C C . ASP A 1 660 ? -21.554 1.092 8.484 1.00 98.56 660 ASP A C 1
ATOM 5257 O O . ASP A 1 660 ? -21.920 1.559 9.569 1.00 98.56 660 ASP A O 1
ATOM 5261 N N . LEU A 1 661 ? -20.674 0.090 8.413 1.00 98.62 661 LEU A N 1
ATOM 5262 C CA . LEU A 1 661 ? -20.094 -0.521 9.605 1.00 98.62 661 LEU A CA 1
ATOM 5263 C C . LEU A 1 661 ? -19.257 0.478 10.425 1.00 98.62 661 LEU A C 1
ATOM 5265 O O . LEU A 1 661 ? -19.407 0.548 11.649 1.00 98.62 661 LEU A O 1
ATOM 5269 N N . HIS A 1 662 ? -18.417 1.302 9.781 1.00 98.69 662 HIS A N 1
ATOM 5270 C CA . HIS A 1 662 ? -17.715 2.382 10.481 1.00 98.69 662 HIS A CA 1
ATOM 5271 C C . HIS A 1 662 ? -18.699 3.340 11.140 1.00 98.69 662 HIS A C 1
ATOM 5273 O O . HIS A 1 662 ? -18.483 3.693 12.297 1.00 98.69 662 HIS A O 1
ATOM 5279 N N . ARG A 1 663 ? -19.764 3.747 10.436 1.00 98.69 663 ARG A N 1
ATOM 5280 C CA . ARG A 1 663 ? -20.776 4.681 10.936 1.00 98.69 663 ARG A CA 1
ATOM 5281 C C . ARG A 1 663 ? -21.422 4.159 12.213 1.00 98.69 663 ARG A C 1
ATOM 5283 O O . ARG A 1 663 ? -21.464 4.894 13.198 1.00 98.69 663 ARG A O 1
ATOM 5290 N N . ILE A 1 664 ? -21.857 2.899 12.247 1.00 98.25 664 ILE A N 1
ATOM 5291 C CA . ILE A 1 664 ? -22.455 2.293 13.450 1.00 98.25 664 ILE A CA 1
ATOM 5292 C C . ILE A 1 664 ? -21.472 2.313 14.631 1.00 98.25 664 ILE A C 1
ATOM 5294 O O . ILE A 1 664 ? -21.861 2.636 15.757 1.00 98.25 664 ILE A O 1
ATOM 5298 N N . ILE A 1 665 ? -20.188 2.032 14.384 1.00 98.75 665 ILE A N 1
ATOM 5299 C CA . ILE A 1 665 ? -19.164 2.026 15.435 1.00 98.75 665 ILE A CA 1
ATOM 5300 C C . ILE A 1 665 ? -18.870 3.446 15.931 1.00 98.75 665 ILE A C 1
ATOM 5302 O O . ILE A 1 665 ? -18.948 3.694 17.133 1.00 98.75 665 ILE A O 1
ATOM 5306 N N . VAL A 1 666 ? -18.561 4.397 15.046 1.00 98.62 666 VAL A N 1
ATOM 5307 C CA . VAL A 1 666 ? -18.114 5.741 15.461 1.00 98.62 666 VAL A CA 1
ATOM 5308 C C . VAL A 1 666 ? -19.243 6.598 16.031 1.00 98.62 666 VAL A C 1
ATOM 5310 O O . VAL A 1 666 ? -18.989 7.509 16.815 1.00 98.62 666 VAL A O 1
ATOM 5313 N N . THR A 1 667 ? -20.500 6.299 15.695 1.00 98.44 667 THR A N 1
ATOM 5314 C CA . THR A 1 667 ? -21.663 6.990 16.279 1.00 98.44 667 THR A CA 1
ATOM 5315 C C . THR A 1 667 ? -22.060 6.459 17.657 1.00 98.44 667 THR A C 1
ATOM 5317 O O . THR A 1 667 ? -22.781 7.156 18.374 1.00 98.44 667 THR A O 1
ATOM 5320 N N . SER A 1 668 ? -21.551 5.288 18.059 1.00 98.56 668 SER A N 1
ATOM 5321 C CA . SER A 1 668 ? -21.827 4.669 19.361 1.00 98.56 668 SER A CA 1
ATOM 5322 C C . SER A 1 668 ? -21.314 5.513 20.534 1.00 98.56 668 SER A C 1
ATOM 5324 O O . SER A 1 668 ? -20.276 6.187 20.454 1.00 98.56 668 SER A O 1
ATOM 5326 N N . ALA A 1 669 ? -22.010 5.450 21.668 1.00 98.19 669 ALA A N 1
ATOM 5327 C CA . ALA A 1 669 ? -21.526 6.032 22.915 1.00 98.19 669 ALA A CA 1
ATOM 5328 C C . ALA A 1 669 ? -20.204 5.389 23.353 1.00 98.19 669 ALA A C 1
ATOM 5330 O O . ALA A 1 669 ? -19.321 6.095 23.839 1.00 98.19 669 ALA A O 1
ATOM 5331 N N . THR A 1 670 ? -20.036 4.090 23.085 1.00 98.12 670 THR A N 1
ATOM 5332 C CA . THR A 1 670 ? -18.828 3.292 23.320 1.00 98.12 670 THR A CA 1
ATOM 5333 C C . THR A 1 670 ? -17.599 3.941 22.688 1.00 98.12 670 THR A C 1
ATOM 5335 O O . THR A 1 670 ? -16.603 4.169 23.384 1.00 98.12 670 THR A O 1
ATOM 5338 N N . TYR A 1 671 ? -17.675 4.299 21.401 1.00 98.50 671 TYR A N 1
ATOM 5339 C CA . TYR A 1 671 ? -16.598 4.999 20.701 1.00 98.50 671 TYR A CA 1
ATOM 5340 C C . TYR A 1 671 ? -16.416 6.422 21.224 1.00 98.50 671 TYR A C 1
ATOM 5342 O O . TYR A 1 671 ? -15.286 6.882 21.322 1.00 98.50 671 TYR A O 1
ATOM 5350 N N . ARG A 1 672 ? -17.494 7.117 21.603 1.00 97.94 672 ARG A N 1
ATOM 5351 C CA . ARG A 1 672 ? -17.483 8.535 22.010 1.00 97.94 672 ARG A CA 1
ATOM 5352 C C . ARG A 1 672 ? -17.078 8.783 23.471 1.00 97.94 672 ARG A C 1
ATOM 5354 O O . ARG A 1 672 ? -17.057 9.937 23.908 1.00 97.94 672 ARG A O 1
ATOM 5361 N N . GLN A 1 673 ? -16.721 7.743 24.225 1.00 97.56 673 GLN A N 1
ATOM 5362 C CA . GLN A 1 673 ? -16.243 7.861 25.606 1.00 97.56 673 GLN A CA 1
ATOM 5363 C C . GLN A 1 673 ? -14.949 8.682 25.719 1.00 97.56 673 GLN A C 1
ATOM 5365 O O . GLN A 1 673 ? -14.123 8.737 24.805 1.00 97.56 673 GLN A O 1
ATOM 5370 N N . SER A 1 674 ? -14.738 9.278 26.888 1.00 96.56 674 SER A N 1
ATOM 5371 C CA . SER A 1 674 ? -13.461 9.842 27.328 1.00 96.56 674 SER A CA 1
ATOM 5372 C C . SER A 1 674 ? -12.443 8.741 27.648 1.00 96.56 674 SER A C 1
ATOM 5374 O O . SER A 1 674 ? -12.800 7.706 28.208 1.00 96.56 674 SER A O 1
ATOM 5376 N N . SER A 1 675 ? -11.156 8.982 27.371 1.00 95.75 675 SER A N 1
ATOM 5377 C CA . SER A 1 675 ? -10.039 8.148 27.850 1.00 95.75 675 SER A CA 1
ATOM 5378 C C . SER A 1 675 ? -9.688 8.322 29.339 1.00 95.75 675 SER A C 1
ATOM 5380 O O . SER A 1 675 ? -8.688 7.747 29.792 1.00 95.75 675 SER A O 1
ATOM 5382 N N . ALA A 1 676 ? -10.450 9.115 30.104 1.00 91.62 676 ALA A N 1
ATOM 5383 C CA . ALA A 1 676 ? -10.182 9.386 31.517 1.00 91.62 676 ALA A CA 1
ATOM 5384 C C . ALA A 1 676 ? -10.020 8.094 32.337 1.00 91.62 676 ALA A C 1
ATOM 5386 O O . ALA A 1 676 ? -10.813 7.156 32.234 1.00 91.62 676 ALA A O 1
ATOM 5387 N N . LEU A 1 677 ? -8.964 8.050 33.152 1.00 91.88 677 LEU A N 1
ATOM 5388 C CA . LEU A 1 677 ? -8.650 6.904 33.995 1.00 91.88 677 LEU A CA 1
ATOM 5389 C C . LEU A 1 677 ? -9.375 7.038 35.337 1.00 91.88 677 LEU A C 1
ATOM 5391 O O . LEU A 1 677 ? -9.170 8.009 36.061 1.00 91.88 677 LEU A O 1
ATOM 5395 N N . THR A 1 678 ? -10.169 6.032 35.695 1.00 94.25 678 THR A N 1
ATOM 5396 C CA . THR A 1 678 ? -10.725 5.883 37.043 1.00 94.25 678 THR A CA 1
ATOM 5397 C C . THR A 1 678 ? -9.978 4.745 37.745 1.00 94.25 678 THR A C 1
ATOM 5399 O O . THR A 1 678 ? -10.107 3.607 37.288 1.00 94.25 678 THR A O 1
ATOM 5402 N N . PRO A 1 679 ? -9.214 4.998 38.828 1.00 94.31 679 PRO A N 1
ATOM 5403 C CA . PRO A 1 679 ? -8.378 3.975 39.464 1.00 94.31 679 PRO A CA 1
ATOM 5404 C C . PRO A 1 679 ? -9.130 2.692 39.841 1.00 94.31 679 PRO A C 1
ATOM 5406 O O . PRO A 1 679 ? -8.649 1.603 39.558 1.00 94.31 679 PRO A O 1
ATOM 5409 N N . SER A 1 680 ? -10.347 2.807 40.383 1.00 93.75 680 SER A N 1
ATOM 5410 C CA . SER A 1 680 ? -11.168 1.646 40.758 1.00 93.75 680 SER A CA 1
ATOM 5411 C C . SER A 1 680 ? -11.562 0.763 39.568 1.00 93.75 680 SER A C 1
ATOM 5413 O O . SER A 1 680 ? -11.538 -0.460 39.685 1.00 93.75 680 SER A O 1
ATOM 5415 N N . LYS A 1 681 ? -11.887 1.365 38.414 1.00 94.88 681 LYS A N 1
ATOM 5416 C CA . LYS A 1 681 ? -12.192 0.635 37.171 1.00 94.88 681 LYS A CA 1
ATOM 5417 C C . LYS A 1 681 ? -10.929 -0.001 36.585 1.00 94.88 681 LYS A C 1
ATOM 5419 O O . LYS A 1 681 ? -10.955 -1.165 36.202 1.00 94.88 681 LYS A O 1
ATOM 5424 N N . ALA A 1 682 ? -9.808 0.722 36.609 1.00 93.88 682 ALA A N 1
ATOM 5425 C CA . ALA A 1 682 ? -8.517 0.229 36.131 1.00 93.88 682 ALA A CA 1
ATOM 5426 C C . ALA A 1 682 ? -7.971 -0.949 36.956 1.00 93.88 682 ALA A C 1
ATOM 5428 O O . ALA A 1 682 ? -7.307 -1.814 36.405 1.00 93.88 682 ALA A O 1
ATOM 5429 N N . SER A 1 683 ? -8.265 -1.031 38.255 1.00 94.44 683 SER A N 1
ATOM 5430 C CA . SER A 1 683 ? -7.899 -2.207 39.055 1.00 94.44 683 SER A CA 1
ATOM 5431 C C . SER A 1 683 ? -8.712 -3.460 38.707 1.00 94.44 683 SER A C 1
ATOM 5433 O O . SER A 1 683 ? -8.233 -4.563 38.949 1.00 94.44 683 SER A O 1
ATOM 5435 N N . ARG A 1 684 ? -9.930 -3.310 38.164 1.00 94.88 684 ARG A N 1
ATOM 5436 C CA . ARG A 1 684 ? -10.801 -4.431 37.758 1.00 94.88 684 ARG A CA 1
ATOM 5437 C C . ARG A 1 684 ? -10.542 -4.880 36.321 1.00 94.88 684 ARG A C 1
ATOM 5439 O O . ARG A 1 684 ? -10.528 -6.073 36.052 1.00 94.88 684 ARG A O 1
ATOM 5446 N N . ASP A 1 685 ? -10.329 -3.926 35.422 1.00 95.62 685 ASP A N 1
ATOM 5447 C CA . ASP A 1 685 ? -10.017 -4.164 34.012 1.00 95.62 685 ASP A CA 1
ATOM 5448 C C . ASP A 1 685 ? -8.843 -3.262 33.581 1.00 95.62 685 ASP A C 1
ATOM 5450 O O . ASP A 1 685 ? -9.060 -2.193 32.989 1.00 95.62 685 ASP A O 1
ATOM 5454 N N . PRO A 1 686 ? -7.598 -3.647 33.935 1.00 93.56 686 PRO A N 1
ATOM 5455 C CA . PRO A 1 686 ? -6.399 -2.844 33.674 1.00 93.56 686 PRO A CA 1
ATOM 5456 C C . PRO A 1 686 ? -6.106 -2.687 32.182 1.00 93.56 686 PRO A C 1
ATOM 5458 O O . PRO A 1 686 ? -5.649 -1.626 31.751 1.00 93.56 686 PRO A O 1
ATOM 5461 N N . ASP A 1 687 ? -6.440 -3.710 31.400 1.00 91.50 687 ASP A N 1
ATOM 5462 C CA . ASP A 1 687 ? -6.235 -3.756 29.953 1.00 91.50 687 ASP A CA 1
ATOM 5463 C C . ASP A 1 687 ? -7.372 -3.068 29.175 1.00 91.50 687 ASP A C 1
ATOM 5465 O O . ASP A 1 687 ? -7.282 -2.922 27.957 1.00 91.50 687 ASP A O 1
ATOM 5469 N N . ASN A 1 688 ? -8.431 -2.615 29.862 1.00 95.44 688 ASN A N 1
ATOM 5470 C CA . ASN A 1 688 ? -9.633 -2.028 29.260 1.00 95.44 688 ASN A CA 1
ATOM 5471 C C . ASN A 1 688 ? -10.303 -2.965 28.229 1.00 95.44 688 ASN A C 1
ATOM 5473 O O . ASN A 1 688 ? -10.789 -2.500 27.196 1.00 95.44 688 ASN A O 1
ATOM 5477 N N . LYS A 1 689 ? -10.326 -4.280 28.498 1.00 94.06 689 LYS A N 1
ATOM 5478 C CA . LYS A 1 689 ? -10.894 -5.320 27.618 1.00 94.06 689 LYS A CA 1
ATOM 5479 C C . LYS A 1 689 ? -12.376 -5.108 27.334 1.00 94.06 689 LYS A C 1
ATOM 5481 O O . LYS A 1 689 ? -12.826 -5.402 26.230 1.00 94.06 689 LYS A O 1
ATOM 5486 N N . PHE A 1 690 ? -13.119 -4.589 28.310 1.00 95.44 690 PHE A N 1
ATOM 5487 C CA . PHE A 1 690 ? -14.561 -4.355 28.195 1.00 95.44 690 PHE A CA 1
ATOM 5488 C C . PHE A 1 690 ? -14.910 -2.938 27.718 1.00 95.44 690 PHE A C 1
ATOM 5490 O O . PHE A 1 690 ? -16.083 -2.584 27.663 1.00 95.44 690 PHE A O 1
ATOM 5497 N N . LEU A 1 691 ? -13.902 -2.118 27.387 1.00 96.75 691 LEU A N 1
ATOM 5498 C CA . LEU A 1 691 ? -14.060 -0.740 26.910 1.00 96.75 691 LEU A CA 1
ATOM 5499 C C . LEU A 1 691 ? -14.909 0.147 27.833 1.00 96.75 691 LEU A C 1
ATOM 5501 O O . LEU A 1 691 ? -15.759 0.915 27.383 1.00 96.75 691 LEU A O 1
ATOM 5505 N N . TRP A 1 692 ? -14.628 0.120 29.139 1.00 96.56 692 TRP A N 1
ATOM 5506 C CA . TRP A 1 692 ? -15.247 1.043 30.104 1.00 96.56 692 TRP A CA 1
ATOM 5507 C C . TRP A 1 692 ? -14.805 2.504 29.907 1.00 96.56 692 TRP A C 1
ATOM 5509 O O . TRP A 1 692 ? -15.315 3.402 30.577 1.00 96.56 692 TRP A O 1
ATOM 5519 N N . ARG A 1 693 ? -13.821 2.738 29.033 1.00 97.00 693 ARG A N 1
ATOM 5520 C CA . ARG A 1 693 ? -13.368 4.033 28.514 1.00 97.00 693 ARG A CA 1
ATOM 5521 C C . ARG A 1 693 ? -12.846 3.871 27.087 1.00 97.00 693 ARG A C 1
ATOM 5523 O O . ARG A 1 693 ? -12.498 2.763 26.677 1.00 97.00 693 ARG A O 1
ATOM 5530 N N . TYR A 1 694 ? -12.671 4.981 26.368 1.00 97.62 694 TYR A N 1
ATOM 5531 C CA . TYR A 1 694 ? -11.945 4.939 25.097 1.00 97.62 694 TYR A CA 1
ATOM 5532 C C . TYR A 1 694 ? -10.458 4.605 25.348 1.00 97.62 694 TYR A C 1
ATOM 5534 O O . TYR A 1 694 ? -9.837 5.228 26.224 1.00 97.62 694 TYR A O 1
ATOM 5542 N N . PRO A 1 695 ? -9.863 3.632 24.637 1.00 95.19 695 PRO A N 1
ATOM 5543 C CA . PRO A 1 695 ? -8.463 3.266 24.815 1.00 95.19 695 PRO A CA 1
ATOM 5544 C C . PRO A 1 695 ? -7.542 4.368 24.282 1.00 95.19 695 PRO A C 1
ATOM 5546 O O . PRO A 1 695 ? -7.722 4.882 23.181 1.00 95.19 695 PRO A O 1
ATOM 5549 N N . ARG A 1 696 ? -6.500 4.723 25.046 1.00 92.31 696 ARG A N 1
ATOM 5550 C CA . ARG A 1 696 ? -5.464 5.640 24.548 1.00 92.31 696 ARG A CA 1
ATOM 5551 C C . ARG A 1 696 ? -4.647 4.932 23.467 1.00 92.31 696 ARG A C 1
ATOM 5553 O O . ARG A 1 696 ? -3.765 4.140 23.788 1.00 92.31 696 ARG A O 1
ATOM 5560 N N . ARG A 1 697 ? -4.927 5.233 22.200 1.00 91.31 697 ARG A N 1
ATOM 5561 C CA . ARG A 1 697 ? -4.350 4.549 21.034 1.00 91.31 697 ARG A CA 1
ATOM 5562 C C . ARG A 1 697 ? -3.227 5.377 20.423 1.00 91.31 697 ARG A C 1
ATOM 5564 O O . ARG A 1 697 ? -3.417 6.558 20.147 1.00 91.31 697 ARG A O 1
ATOM 5571 N N . ARG A 1 698 ? -2.048 4.790 20.218 1.00 91.19 698 ARG A N 1
ATOM 5572 C CA . ARG A 1 698 ? -0.942 5.481 19.535 1.00 91.19 698 ARG A CA 1
ATOM 5573 C C . ARG A 1 698 ? -1.252 5.606 18.045 1.00 91.19 698 ARG A C 1
ATOM 5575 O O . ARG A 1 698 ? -1.694 4.633 17.441 1.00 91.19 698 ARG A O 1
ATOM 5582 N N . LEU A 1 699 ? -0.971 6.767 17.461 1.00 92.56 699 LEU A N 1
ATOM 5583 C CA . LEU A 1 699 ? -1.041 6.957 16.015 1.00 92.56 699 LEU A CA 1
ATOM 5584 C C . LEU A 1 699 ? 0.019 6.112 15.303 1.00 92.56 699 LEU A C 1
ATOM 5586 O O . LEU A 1 699 ? 1.149 5.965 15.773 1.00 92.56 699 LEU A O 1
ATOM 5590 N N . GLU A 1 700 ? -0.349 5.579 14.146 1.00 91.56 700 GLU A N 1
ATOM 5591 C CA . GLU A 1 700 ? 0.561 4.873 13.255 1.00 91.56 700 GLU A CA 1
ATOM 5592 C C . GLU A 1 700 ? 1.576 5.847 12.651 1.00 91.56 700 GLU A C 1
ATOM 5594 O O . GLU A 1 700 ? 1.335 7.055 12.540 1.00 91.56 700 GLU A O 1
ATOM 5599 N N . ALA A 1 701 ? 2.719 5.312 12.224 1.00 91.94 701 ALA A N 1
ATOM 5600 C CA . ALA A 1 701 ? 3.804 6.109 11.669 1.00 91.94 701 ALA A CA 1
ATOM 5601 C C . ALA A 1 701 ? 3.359 7.014 10.507 1.00 91.94 701 ALA A C 1
ATOM 5603 O O . ALA A 1 701 ? 3.805 8.157 10.406 1.00 91.94 701 ALA A O 1
ATOM 5604 N N . GLU A 1 702 ? 2.462 6.514 9.658 1.00 92.38 702 GLU A N 1
ATOM 5605 C CA . GLU A 1 702 ? 1.895 7.239 8.527 1.00 92.38 702 GLU A CA 1
ATOM 5606 C C . GLU A 1 702 ? 1.071 8.443 8.986 1.00 92.38 702 GLU A C 1
ATOM 5608 O O . GLU A 1 702 ? 1.293 9.544 8.494 1.00 92.38 702 GLU A O 1
ATOM 5613 N N . ALA A 1 703 ? 0.191 8.269 9.977 1.00 93.81 703 ALA A N 1
ATOM 5614 C CA . ALA A 1 703 ? -0.623 9.357 10.518 1.00 93.81 703 ALA A CA 1
ATOM 5615 C C . ALA A 1 703 ? 0.237 10.408 11.238 1.00 93.81 703 ALA A C 1
ATOM 5617 O O . ALA A 1 703 ? -0.018 11.605 11.109 1.00 93.81 703 ALA A O 1
ATOM 5618 N N . LEU A 1 704 ? 1.293 9.995 11.949 1.00 94.69 704 LEU A N 1
ATOM 5619 C CA . LEU A 1 704 ? 2.257 10.919 12.564 1.00 94.69 704 LEU A CA 1
ATOM 5620 C C . LEU A 1 704 ? 3.000 11.751 11.511 1.00 94.69 704 LEU A C 1
ATOM 5622 O O . LEU A 1 704 ? 3.148 12.967 11.660 1.00 94.69 704 LEU A O 1
ATOM 5626 N N . TYR A 1 705 ? 3.475 11.096 10.450 1.00 94.31 705 TYR A N 1
ATOM 5627 C CA . TYR A 1 705 ? 4.189 11.754 9.359 1.00 94.31 705 TYR A CA 1
ATOM 5628 C C . TYR A 1 705 ? 3.269 12.712 8.598 1.00 94.31 705 TYR A C 1
ATOM 5630 O O . TYR A 1 705 ? 3.603 13.887 8.429 1.00 94.31 705 TYR A O 1
ATOM 5638 N N . ASP A 1 706 ? 2.088 12.234 8.209 1.00 94.19 706 ASP A N 1
ATOM 5639 C CA . ASP A 1 706 ? 1.100 13.007 7.464 1.00 94.19 706 ASP A CA 1
ATOM 5640 C C . ASP A 1 706 ? 0.552 14.176 8.290 1.00 94.19 706 ASP A C 1
ATOM 5642 O O . ASP A 1 706 ? 0.300 15.246 7.738 1.00 94.19 706 ASP A O 1
ATOM 5646 N N . SER A 1 707 ? 0.453 14.033 9.617 1.00 95.12 707 SER A N 1
ATOM 5647 C CA . SER A 1 707 ? 0.109 15.143 10.514 1.00 95.12 707 SER A CA 1
ATOM 5648 C C . SER A 1 707 ? 1.147 16.260 10.437 1.00 95.12 707 SER A C 1
ATOM 5650 O O . SER A 1 707 ? 0.788 17.409 10.189 1.00 95.12 707 SER A O 1
ATOM 5652 N N . MET A 1 708 ? 2.442 15.948 10.582 1.00 95.00 708 MET A N 1
ATOM 5653 C CA . MET A 1 708 ? 3.505 16.957 10.455 1.00 95.00 708 MET A CA 1
ATOM 5654 C C . MET A 1 708 ? 3.523 17.609 9.067 1.00 95.00 708 MET A C 1
ATOM 5656 O O . MET A 1 708 ? 3.693 18.823 8.946 1.00 95.00 708 MET A O 1
ATOM 5660 N N . LEU A 1 709 ? 3.335 16.803 8.022 1.00 92.62 709 LEU A N 1
ATOM 5661 C CA . LEU A 1 709 ? 3.322 17.237 6.629 1.00 92.62 709 LEU A CA 1
ATOM 5662 C C . LEU A 1 709 ? 2.145 18.183 6.328 1.00 92.62 709 LEU A C 1
ATOM 5664 O O . LEU A 1 709 ? 2.338 19.237 5.714 1.00 92.62 709 LEU A O 1
ATOM 5668 N N . SER A 1 710 ? 0.945 17.825 6.791 1.00 92.88 710 SER A N 1
ATOM 5669 C CA . SER A 1 710 ? -0.284 18.615 6.652 1.00 92.88 710 SER A CA 1
ATOM 5670 C C . SER A 1 710 ? -0.180 19.942 7.409 1.00 92.88 710 SER A C 1
ATOM 5672 O O . SER A 1 710 ? -0.393 21.012 6.832 1.00 92.88 710 SER A O 1
ATOM 5674 N N . LEU A 1 711 ? 0.273 19.903 8.668 1.00 93.06 711 LEU A N 1
ATOM 5675 C CA . LEU A 1 711 ? 0.460 21.096 9.500 1.00 93.06 711 LEU A CA 1
ATOM 5676 C C . LEU A 1 711 ? 1.474 22.071 8.886 1.00 93.06 711 LEU A C 1
ATOM 5678 O O . LEU A 1 711 ? 1.239 23.278 8.848 1.00 93.06 711 LEU A O 1
ATOM 5682 N N . ALA A 1 712 ? 2.553 21.552 8.297 1.00 91.56 712 ALA A N 1
ATOM 5683 C CA . ALA A 1 712 ? 3.534 22.342 7.556 1.00 91.56 712 ALA A CA 1
ATOM 5684 C C . ALA A 1 712 ? 3.013 22.920 6.220 1.00 91.56 712 ALA A C 1
ATOM 5686 O O . ALA A 1 712 ? 3.775 23.570 5.501 1.00 91.56 712 ALA A O 1
ATOM 5687 N N . GLY A 1 713 ? 1.747 22.677 5.854 1.00 87.69 713 GLY A N 1
ATOM 5688 C CA . GLY A 1 713 ? 1.132 23.166 4.618 1.00 87.69 713 GLY A CA 1
ATOM 5689 C C . GLY A 1 713 ? 1.690 22.520 3.352 1.00 87.69 713 GLY A C 1
ATOM 5690 O O . GLY A 1 713 ? 1.648 23.129 2.286 1.00 87.69 713 GLY A O 1
ATOM 5691 N N . LYS A 1 714 ? 2.269 21.319 3.463 1.00 83.12 714 LYS A N 1
ATOM 5692 C CA . LYS A 1 714 ? 2.891 20.614 2.333 1.00 83.12 714 LYS A CA 1
ATOM 5693 C C . LYS A 1 714 ? 1.944 19.662 1.612 1.00 83.12 714 LYS A C 1
ATOM 5695 O O . LYS A 1 714 ? 2.200 19.354 0.456 1.00 83.12 714 LYS A O 1
ATOM 5700 N N . VAL A 1 715 ? 0.857 19.247 2.258 1.00 80.12 715 VAL A N 1
ATOM 5701 C CA . VAL A 1 715 ? -0.227 18.485 1.628 1.00 80.12 715 VAL A CA 1
ATOM 5702 C C . VAL A 1 715 ? -1.535 19.241 1.839 1.00 80.12 715 VAL A C 1
ATOM 5704 O O . VAL A 1 715 ? -1.936 19.426 2.989 1.00 80.12 715 VAL A O 1
ATOM 5707 N N . PRO A 1 716 ? -2.191 19.720 0.767 1.00 72.81 716 PRO A N 1
ATOM 5708 C CA . PRO A 1 716 ? -3.509 20.317 0.887 1.00 72.81 716 PRO A CA 1
ATOM 5709 C C . PRO A 1 716 ? -4.536 19.217 1.174 1.00 72.81 716 PRO A C 1
ATOM 5711 O O . PRO A 1 716 ? -4.613 18.231 0.441 1.00 72.81 716 PRO A O 1
ATOM 5714 N N . ARG A 1 717 ? -5.339 19.400 2.228 1.00 83.62 717 ARG A N 1
ATOM 5715 C CA . ARG A 1 717 ? -6.504 18.549 2.498 1.00 83.62 717 ARG A CA 1
ATOM 5716 C C . ARG A 1 717 ? -7.515 18.754 1.369 1.00 83.62 717 ARG A C 1
ATOM 5718 O O . ARG A 1 717 ? -7.890 19.890 1.079 1.00 83.62 717 ARG A O 1
ATOM 5725 N N . GLN A 1 718 ? -7.902 17.678 0.694 1.00 88.25 718 GLN A N 1
ATOM 5726 C CA . GLN A 1 718 ? -8.905 17.736 -0.365 1.00 88.25 718 GLN A CA 1
ATOM 5727 C C . GLN A 1 718 ? -10.311 17.831 0.231 1.00 88.25 718 GLN A C 1
ATOM 5729 O O . GLN A 1 718 ? -10.586 17.259 1.288 1.00 88.25 718 GLN A O 1
ATOM 5734 N N . LEU A 1 719 ? -11.198 18.547 -0.464 1.00 86.62 719 LEU A N 1
ATOM 5735 C CA . LEU A 1 719 ? -12.592 18.686 -0.054 1.00 86.62 719 LEU A CA 1
ATOM 5736 C C . LEU A 1 719 ? -13.310 17.333 -0.113 1.00 86.62 719 LEU A C 1
ATOM 5738 O O . LEU A 1 719 ? -13.103 16.543 -1.038 1.00 86.62 719 LEU A O 1
ATOM 5742 N N . SER A 1 720 ? -14.167 17.083 0.875 1.00 87.81 720 SER A N 1
ATOM 5743 C CA . SER A 1 720 ? -14.996 15.879 0.925 1.00 87.81 720 SER A CA 1
ATOM 5744 C C . SER A 1 720 ? -15.946 15.802 -0.276 1.00 87.81 720 SER A C 1
ATOM 5746 O O . SER A 1 720 ? -16.401 16.826 -0.784 1.00 87.81 720 SER A O 1
ATOM 5748 N N . GLY A 1 721 ? -16.211 14.587 -0.758 1.00 83.81 721 GLY A N 1
ATOM 5749 C CA . GLY A 1 721 ? -17.012 14.321 -1.957 1.00 83.81 721 GLY A CA 1
ATOM 5750 C C . GLY A 1 721 ? -16.260 14.458 -3.287 1.00 83.81 721 GLY A C 1
ATOM 5751 O O . GLY A 1 721 ? -16.796 14.075 -4.324 1.00 83.81 721 GLY A O 1
ATOM 5752 N N . GLN A 1 722 ? -15.020 14.963 -3.293 1.00 87.06 722 GLN A N 1
ATOM 5753 C CA . GLN A 1 722 ? -14.191 14.993 -4.503 1.00 87.06 722 GLN A CA 1
ATOM 5754 C C . GLN A 1 722 ? -13.440 13.668 -4.712 1.00 87.06 722 GLN A C 1
ATOM 5756 O O . GLN A 1 722 ? -13.022 13.047 -3.732 1.00 87.06 722 GLN A O 1
ATOM 5761 N N . PRO A 1 723 ? -13.180 13.255 -5.969 1.00 85.75 723 PRO A N 1
ATOM 5762 C CA . PRO A 1 723 ? -12.249 12.168 -6.253 1.00 85.75 723 PRO A CA 1
ATOM 5763 C C . PRO A 1 723 ? -10.845 12.460 -5.706 1.00 85.75 723 PRO A C 1
ATOM 5765 O O . PRO A 1 723 ? -10.380 13.606 -5.705 1.00 85.75 723 PRO A O 1
ATOM 5768 N N . LEU A 1 724 ? -10.148 11.408 -5.273 1.00 87.69 724 LEU A N 1
ATOM 5769 C CA . LEU A 1 724 ? -8.762 11.517 -4.828 1.00 87.69 724 LEU A CA 1
ATOM 5770 C C . LEU A 1 724 ? -7.869 12.007 -5.977 1.00 87.69 724 LEU A C 1
ATOM 5772 O O . LEU A 1 724 ? -7.878 11.443 -7.070 1.00 87.69 724 LEU A O 1
ATOM 5776 N N . ASP A 1 725 ? -7.071 13.039 -5.707 1.00 85.94 725 ASP A N 1
ATOM 5777 C CA . ASP A 1 725 ? -6.079 13.564 -6.640 1.00 85.94 725 ASP A CA 1
ATOM 5778 C C . ASP A 1 725 ? -4.685 13.155 -6.159 1.00 85.94 725 ASP A C 1
ATOM 5780 O O . ASP A 1 725 ? -4.068 13.800 -5.304 1.00 85.94 725 ASP A O 1
ATOM 5784 N N . ASN A 1 726 ? -4.158 12.079 -6.745 1.00 80.62 726 ASN A N 1
ATOM 5785 C CA . ASN A 1 726 ? -2.848 11.533 -6.386 1.00 80.62 726 ASN A CA 1
ATOM 5786 C C . ASN A 1 726 ? -1.713 12.564 -6.532 1.00 80.62 726 ASN A C 1
ATOM 5788 O O . ASN A 1 726 ? -0.686 12.451 -5.859 1.00 80.62 726 ASN A O 1
ATOM 5792 N N . SER A 1 727 ? -1.874 13.599 -7.368 1.00 79.56 727 SER A N 1
ATOM 5793 C CA . SER A 1 727 ? -0.864 14.651 -7.513 1.00 79.56 727 SER A CA 1
ATOM 5794 C C . SER A 1 727 ? -0.727 15.525 -6.257 1.00 79.56 727 SER A C 1
ATOM 5796 O O . SER A 1 727 ? 0.364 16.057 -6.013 1.00 79.56 727 SER A O 1
ATOM 5798 N N . LYS A 1 728 ? -1.794 15.614 -5.448 1.00 81.25 728 LYS A N 1
ATOM 5799 C CA . LYS A 1 728 ? -1.855 16.320 -4.157 1.00 81.25 728 LYS A CA 1
ATOM 5800 C C . LYS A 1 728 ? -1.447 15.430 -2.982 1.00 81.25 728 LYS A C 1
ATOM 5802 O O . LYS A 1 728 ? -0.866 15.936 -2.026 1.00 81.25 728 LYS A O 1
ATOM 5807 N N . SER A 1 729 ? -1.671 14.119 -3.080 1.00 82.00 729 SER A N 1
ATOM 5808 C CA . SER A 1 729 ? -1.303 13.151 -2.035 1.00 82.00 729 SER A CA 1
ATOM 5809 C C . SER A 1 729 ? 0.097 12.548 -2.173 1.00 82.00 729 SER A C 1
ATOM 5811 O O . SER A 1 729 ? 0.572 11.915 -1.238 1.00 82.00 729 SER A O 1
ATOM 5813 N N . LYS A 1 730 ? 0.801 12.760 -3.293 1.00 80.94 730 LYS A N 1
ATOM 5814 C CA . LYS A 1 730 ? 2.119 12.161 -3.615 1.00 80.94 730 LYS A CA 1
ATOM 5815 C C . LYS A 1 730 ? 3.206 12.248 -2.532 1.00 80.94 730 LYS A C 1
ATOM 5817 O O . LYS A 1 730 ? 4.162 11.468 -2.576 1.00 80.94 730 LYS A O 1
ATOM 5822 N N . ASP A 1 731 ? 3.089 13.213 -1.621 1.00 86.00 731 ASP A N 1
ATOM 5823 C CA . ASP A 1 731 ? 4.060 13.455 -0.556 1.00 86.00 731 ASP A CA 1
ATOM 5824 C C . ASP A 1 731 ? 3.669 12.779 0.768 1.00 86.00 731 ASP A C 1
ATOM 5826 O O . ASP A 1 731 ? 4.491 12.729 1.681 1.00 86.00 731 ASP A O 1
ATOM 5830 N N . ARG A 1 732 ? 2.450 12.230 0.876 1.00 89.81 732 ARG A N 1
ATOM 5831 C CA . ARG A 1 732 ? 1.992 11.463 2.042 1.00 89.81 732 ARG A CA 1
ATOM 5832 C C . ARG A 1 732 ? 2.814 10.191 2.232 1.00 89.81 732 ARG A C 1
ATOM 5834 O O . ARG A 1 732 ? 3.348 9.624 1.272 1.00 89.81 732 ARG A O 1
ATOM 5841 N N . ALA A 1 733 ? 2.839 9.687 3.465 1.00 89.44 733 ALA A N 1
ATOM 5842 C CA . ALA A 1 733 ? 3.562 8.478 3.855 1.00 89.44 733 ALA A CA 1
ATOM 5843 C C . ALA A 1 733 ? 3.268 7.287 2.932 1.00 89.44 733 ALA A C 1
ATOM 5845 O O . ALA A 1 733 ? 4.180 6.556 2.566 1.00 89.44 733 ALA A O 1
ATOM 5846 N N . MET A 1 734 ? 2.020 7.145 2.485 1.00 87.38 734 MET A N 1
ATOM 5847 C CA . MET A 1 734 ? 1.575 6.071 1.594 1.00 87.38 734 MET A CA 1
ATOM 5848 C C . MET A 1 734 ? 2.253 6.064 0.204 1.00 87.38 734 MET A C 1
ATOM 5850 O O . MET A 1 734 ? 2.318 5.014 -0.439 1.00 87.38 734 MET A O 1
ATOM 5854 N N . TYR A 1 735 ? 2.810 7.197 -0.253 1.00 87.12 735 TYR A N 1
ATOM 5855 C CA . TYR A 1 735 ? 3.381 7.376 -1.606 1.00 87.12 735 TYR A CA 1
ATOM 5856 C C . TYR A 1 735 ? 4.850 7.829 -1.616 1.00 87.12 735 TYR A C 1
ATOM 5858 O O . TYR A 1 735 ? 5.550 7.647 -2.618 1.00 87.12 735 TYR A O 1
ATOM 5866 N N . ILE A 1 736 ? 5.355 8.338 -0.489 1.00 83.12 736 ILE A N 1
ATOM 5867 C CA . ILE A 1 736 ? 6.661 9.001 -0.415 1.00 83.12 736 ILE A CA 1
ATOM 5868 C C . ILE A 1 736 ? 7.876 8.095 -0.677 1.00 83.12 736 ILE A C 1
ATOM 5870 O O . ILE A 1 736 ? 8.863 8.557 -1.255 1.00 83.12 736 ILE A O 1
ATOM 5874 N N . LEU A 1 737 ? 7.849 6.813 -0.284 1.00 75.06 737 LEU A N 1
ATOM 5875 C CA . LEU A 1 737 ? 9.001 5.917 -0.488 1.00 75.06 737 LEU A CA 1
ATOM 5876 C C . LEU A 1 737 ? 9.124 5.415 -1.934 1.00 75.06 737 LEU A C 1
ATOM 5878 O O . LEU A 1 737 ? 10.201 4.962 -2.323 1.00 75.06 737 LEU A O 1
ATOM 5882 N N . THR A 1 738 ? 8.059 5.527 -2.728 1.00 65.00 738 THR A N 1
ATOM 5883 C CA . THR A 1 738 ? 8.026 5.177 -4.160 1.00 65.00 738 THR A CA 1
ATOM 5884 C C . THR A 1 738 ? 8.204 6.391 -5.068 1.00 65.00 738 THR A C 1
ATOM 5886 O O . THR A 1 738 ? 8.644 6.244 -6.200 1.00 65.00 738 THR A O 1
ATOM 5889 N N . SER A 1 739 ? 7.912 7.606 -4.593 1.00 58.91 739 SER A N 1
ATOM 5890 C CA . SER A 1 739 ? 7.842 8.788 -5.460 1.00 58.91 739 SER A CA 1
ATOM 5891 C C . SER A 1 739 ? 9.186 9.473 -5.735 1.00 58.91 739 SER A C 1
ATOM 5893 O O . SER A 1 739 ? 9.238 10.377 -6.565 1.00 58.91 739 SER A O 1
ATOM 5895 N N . GLY A 1 740 ? 10.271 9.109 -5.035 1.00 59.81 740 GLY A N 1
ATOM 5896 C CA . GLY A 1 740 ? 11.573 9.792 -5.137 1.00 59.81 740 GLY A CA 1
ATOM 5897 C C . GLY A 1 740 ? 11.546 11.271 -4.707 1.00 59.81 740 GLY A C 1
ATOM 5898 O O . GLY A 1 740 ? 12.544 11.975 -4.853 1.00 59.81 740 GLY A O 1
ATOM 5899 N N . ARG A 1 741 ? 10.415 11.749 -4.163 1.00 66.12 741 ARG A N 1
ATOM 5900 C CA . ARG A 1 741 ? 10.104 13.166 -3.894 1.00 66.12 741 ARG A CA 1
ATOM 5901 C C . ARG A 1 741 ? 10.268 13.568 -2.431 1.00 66.12 741 ARG A C 1
ATOM 5903 O O . ARG A 1 741 ? 9.860 14.657 -2.043 1.00 66.12 741 ARG A O 1
ATOM 5910 N N . SER A 1 742 ? 10.918 12.731 -1.616 1.00 70.81 742 SER A N 1
ATOM 5911 C CA . SER A 1 742 ? 11.289 13.121 -0.252 1.00 70.81 742 SER A CA 1
ATOM 5912 C C . SER A 1 742 ? 12.027 14.465 -0.263 1.00 70.81 742 SER A C 1
ATOM 5914 O O . SER A 1 742 ? 12.875 14.656 -1.146 1.00 70.81 742 SER A O 1
ATOM 5916 N N . PRO A 1 743 ? 11.793 15.359 0.719 1.00 74.81 743 PRO A N 1
ATOM 5917 C CA . PRO A 1 743 ? 12.594 16.568 0.856 1.00 74.81 743 PRO A CA 1
ATOM 5918 C C . PRO A 1 743 ? 14.087 16.224 0.773 1.00 74.81 743 PRO A C 1
ATOM 5920 O O . PRO A 1 743 ? 14.517 15.183 1.281 1.00 74.81 743 PRO A O 1
ATOM 5923 N N . ARG A 1 744 ? 14.882 17.059 0.092 1.00 71.56 744 ARG A N 1
ATOM 5924 C CA . ARG A 1 744 ? 16.296 16.752 -0.186 1.00 71.56 744 ARG A CA 1
ATOM 5925 C C . ARG A 1 744 ? 17.027 16.359 1.105 1.00 71.56 744 ARG A C 1
ATOM 5927 O O . ARG A 1 744 ? 17.024 17.106 2.077 1.00 71.56 744 ARG A O 1
ATOM 5934 N N . GLY A 1 745 ? 17.637 15.173 1.105 1.00 76.56 745 GLY A N 1
ATOM 5935 C CA . GLY A 1 745 ? 18.364 14.627 2.257 1.00 76.56 745 GLY A CA 1
ATOM 5936 C C . GLY A 1 745 ? 17.504 13.983 3.356 1.00 76.56 745 GLY A C 1
ATOM 5937 O O . GLY A 1 745 ? 18.073 13.465 4.312 1.00 76.56 745 GLY A O 1
ATOM 5938 N N . MET A 1 746 ? 16.171 13.954 3.231 1.00 86.50 746 MET A N 1
ATOM 5939 C CA . MET A 1 746 ? 15.267 13.424 4.267 1.00 86.50 746 MET A CA 1
ATOM 5940 C C . MET A 1 746 ? 14.815 11.979 4.052 1.00 86.50 746 MET A C 1
ATOM 5942 O O . MET A 1 746 ? 14.272 11.380 4.975 1.00 86.50 746 MET A O 1
ATOM 5946 N N . GLY A 1 747 ? 15.052 11.374 2.885 1.00 83.50 747 GLY A N 1
ATOM 5947 C CA . GLY A 1 747 ? 14.570 10.015 2.600 1.00 83.50 747 GLY A CA 1
ATOM 5948 C C . GLY A 1 747 ? 15.030 8.951 3.612 1.00 83.50 747 GLY A C 1
ATOM 5949 O O . GLY A 1 747 ? 14.280 8.027 3.918 1.00 83.50 747 GLY A O 1
ATOM 5950 N N . ILE A 1 748 ? 16.238 9.087 4.175 1.00 84.56 748 ILE A N 1
ATOM 5951 C CA . ILE A 1 748 ? 16.731 8.198 5.244 1.00 84.56 748 ILE A CA 1
ATOM 5952 C C . ILE A 1 748 ? 15.956 8.425 6.547 1.00 84.56 748 ILE A C 1
ATOM 5954 O O . ILE A 1 748 ? 15.573 7.461 7.204 1.00 84.56 748 ILE A O 1
ATOM 5958 N N . GLU A 1 749 ? 15.710 9.682 6.912 1.00 90.06 749 GLU A N 1
ATOM 5959 C CA . GLU A 1 749 ? 15.021 10.030 8.156 1.00 90.06 749 GLU A CA 1
ATOM 5960 C C . GLU A 1 749 ? 13.541 9.633 8.126 1.00 90.06 749 GLU A C 1
ATOM 5962 O O . GLU A 1 749 ? 13.024 9.145 9.127 1.00 90.06 749 GLU A O 1
ATOM 5967 N N . ILE A 1 750 ? 12.889 9.721 6.961 1.00 89.75 750 ILE A N 1
ATOM 5968 C CA . ILE A 1 750 ? 11.520 9.222 6.756 1.00 89.75 750 ILE A CA 1
ATOM 5969 C C . ILE A 1 750 ? 11.467 7.704 6.962 1.00 89.75 750 ILE A C 1
ATOM 5971 O O . ILE A 1 750 ? 10.638 7.220 7.725 1.00 89.75 750 ILE A O 1
ATOM 5975 N N . ARG A 1 751 ? 12.383 6.936 6.354 1.00 86.62 751 ARG A N 1
ATOM 5976 C CA . ARG A 1 751 ? 12.434 5.475 6.556 1.00 86.62 751 ARG A CA 1
ATOM 5977 C C . ARG A 1 751 ? 12.697 5.091 8.012 1.00 86.62 751 ARG A C 1
ATOM 5979 O O . ARG A 1 751 ? 12.081 4.150 8.505 1.00 86.62 751 ARG A O 1
ATOM 5986 N N . LYS A 1 752 ? 13.589 5.818 8.698 1.00 88.62 752 LYS A N 1
ATOM 5987 C CA . LYS A 1 752 ? 13.838 5.628 10.136 1.00 88.62 752 LYS A CA 1
ATOM 5988 C C . LYS A 1 752 ? 12.573 5.874 10.949 1.00 88.62 752 LYS A C 1
ATOM 5990 O O . LYS A 1 752 ? 12.259 5.051 11.797 1.00 88.62 752 LYS A O 1
ATOM 5995 N N . MET A 1 753 ? 11.853 6.964 10.672 1.00 90.88 753 MET A N 1
ATOM 5996 C CA . MET A 1 753 ? 10.590 7.273 11.339 1.00 90.88 753 MET A CA 1
ATOM 5997 C C . MET A 1 753 ? 9.578 6.151 11.132 1.00 90.88 753 MET A C 1
ATOM 5999 O O . MET A 1 753 ? 9.102 5.582 12.106 1.00 90.88 753 MET A O 1
ATOM 6003 N N . LEU A 1 754 ? 9.290 5.799 9.876 1.00 89.69 754 LEU A N 1
ATOM 6004 C CA . LEU A 1 754 ? 8.298 4.775 9.563 1.00 89.69 754 LEU A CA 1
ATOM 6005 C C . LEU A 1 754 ? 8.595 3.488 10.334 1.00 89.69 754 LEU A C 1
ATOM 6007 O O . LEU A 1 754 ? 7.744 3.007 11.078 1.00 89.69 754 LEU A O 1
ATOM 6011 N N . HIS A 1 755 ? 9.833 2.998 10.258 1.00 87.50 755 HIS A N 1
ATOM 6012 C CA . HIS A 1 755 ? 10.221 1.790 10.974 1.00 87.50 755 HIS A CA 1
ATOM 6013 C C . HIS A 1 755 ? 10.103 1.924 12.503 1.00 87.50 755 HIS A C 1
ATOM 6015 O O . HIS A 1 755 ? 9.557 1.036 13.154 1.00 87.50 755 HIS A O 1
ATOM 6021 N N . LEU A 1 756 ? 10.601 3.019 13.082 1.00 90.19 756 LEU A N 1
ATOM 6022 C CA . LEU A 1 756 ? 10.632 3.227 14.531 1.00 90.19 756 LEU A CA 1
ATOM 6023 C C . LEU A 1 756 ? 9.229 3.339 15.152 1.00 90.19 756 LEU A C 1
ATOM 6025 O O . LEU A 1 756 ? 9.031 2.976 16.314 1.00 90.19 756 LEU A O 1
ATOM 6029 N N . PHE A 1 757 ? 8.261 3.824 14.374 1.00 90.50 757 PHE A N 1
ATOM 6030 C CA . PHE A 1 757 ? 6.861 3.981 14.771 1.00 90.50 757 PHE A CA 1
ATOM 6031 C C . PHE A 1 757 ? 5.957 2.848 14.244 1.00 90.50 757 PHE A C 1
ATOM 6033 O O . PHE A 1 757 ? 4.743 3.016 14.150 1.00 90.50 757 PHE A O 1
ATOM 6040 N N . GLY A 1 758 ? 6.534 1.677 13.950 1.00 86.75 758 GLY A N 1
ATOM 6041 C CA . GLY A 1 758 ? 5.786 0.430 13.759 1.00 86.75 758 GLY A CA 1
ATOM 6042 C C . GLY A 1 758 ? 5.360 0.110 12.324 1.00 86.75 758 GLY A C 1
ATOM 6043 O O . GLY A 1 758 ? 4.595 -0.829 12.136 1.00 86.75 758 GLY A O 1
ATOM 6044 N N . TYR A 1 759 ? 5.828 0.840 11.303 1.00 87.56 759 TYR A N 1
ATOM 6045 C CA . TYR A 1 759 ? 5.677 0.391 9.912 1.00 87.56 759 TYR A CA 1
ATOM 6046 C C . TYR A 1 759 ? 6.505 -0.876 9.684 1.00 87.56 759 TYR A C 1
ATOM 6048 O O . TYR A 1 759 ? 7.720 -0.881 9.934 1.00 87.56 759 TYR A O 1
ATOM 6056 N N . ASP A 1 760 ? 5.861 -1.917 9.161 1.00 83.88 760 ASP A N 1
ATOM 6057 C CA . ASP A 1 760 ? 6.508 -3.184 8.844 1.00 83.88 760 ASP A CA 1
ATOM 6058 C C . ASP A 1 760 ? 6.740 -3.351 7.325 1.00 83.88 760 ASP A C 1
ATOM 6060 O O . ASP A 1 760 ? 5.789 -3.488 6.557 1.00 83.88 760 ASP A O 1
ATOM 6064 N N . PRO A 1 761 ? 8.004 -3.340 6.862 1.00 82.25 761 PRO A N 1
ATOM 6065 C CA . PRO A 1 761 ? 8.378 -3.650 5.483 1.00 82.25 761 PRO A CA 1
ATOM 6066 C C . PRO A 1 761 ? 8.734 -5.136 5.260 1.00 82.25 761 PRO A C 1
ATOM 6068 O O . PRO A 1 761 ? 9.506 -5.443 4.349 1.00 82.25 761 PRO A O 1
ATOM 6071 N N . SER A 1 762 ? 8.288 -6.061 6.109 1.00 80.69 762 SER A N 1
ATOM 6072 C CA . SER A 1 762 ? 8.559 -7.501 5.979 1.00 80.69 762 SER A CA 1
ATOM 6073 C C . SER A 1 762 ? 7.975 -8.092 4.694 1.00 80.69 762 SER A C 1
ATOM 6075 O O . SER A 1 762 ? 8.608 -8.935 4.063 1.00 80.69 762 SER A O 1
ATOM 6077 N N . GLY A 1 763 ? 6.810 -7.604 4.271 1.00 83.56 763 GLY A N 1
ATOM 6078 C CA . GLY A 1 763 ? 6.063 -8.179 3.157 1.00 83.56 763 GLY A CA 1
ATOM 6079 C C . GLY A 1 763 ? 5.329 -9.460 3.532 1.00 83.56 763 GLY A C 1
ATOM 6080 O O . GLY A 1 763 ? 4.898 -10.163 2.637 1.00 83.56 763 GLY A O 1
ATOM 6081 N N . VAL A 1 764 ? 5.171 -9.777 4.819 1.00 86.06 764 VAL A N 1
ATOM 6082 C CA . VAL A 1 764 ? 4.254 -10.833 5.288 1.00 86.06 764 VAL A CA 1
ATOM 6083 C C . VAL A 1 764 ? 2.973 -10.205 5.848 1.00 86.06 764 VAL A C 1
ATOM 6085 O O . VAL A 1 764 ? 2.972 -8.993 6.079 1.00 86.06 764 VAL A O 1
ATOM 6088 N N . PRO A 1 765 ? 1.856 -10.950 5.991 1.00 90.00 765 PRO A N 1
ATOM 6089 C CA . PRO A 1 765 ? 0.609 -10.365 6.469 1.00 90.00 765 PRO A CA 1
ATOM 6090 C C . PRO A 1 765 ? 0.795 -9.802 7.876 1.00 90.00 765 PRO A C 1
ATOM 6092 O O . PRO A 1 765 ? 1.235 -10.510 8.781 1.00 90.00 765 PRO A O 1
ATOM 6095 N N . VAL A 1 766 ? 0.450 -8.530 8.067 1.00 91.19 766 VAL A N 1
ATOM 6096 C CA . VAL A 1 766 ? 0.512 -7.879 9.378 1.00 91.19 766 VAL A CA 1
ATOM 6097 C C . VAL A 1 766 ? -0.903 -7.602 9.855 1.00 91.19 766 VAL A C 1
ATOM 6099 O O . VAL A 1 766 ? -1.544 -6.644 9.434 1.00 91.19 766 VAL A O 1
ATOM 6102 N N . HIS A 1 767 ? -1.394 -8.450 10.757 1.00 91.19 767 HIS A N 1
ATOM 6103 C CA . HIS A 1 767 ? -2.743 -8.308 11.319 1.00 91.19 767 HIS A CA 1
ATOM 6104 C C . HIS A 1 767 ? -2.780 -7.377 12.537 1.00 91.19 767 HIS A C 1
ATOM 6106 O O . HIS A 1 767 ? -3.812 -6.790 12.851 1.00 91.19 767 HIS A O 1
ATOM 6112 N N . GLN A 1 768 ? -1.644 -7.201 13.215 1.00 88.44 768 GLN A N 1
ATOM 6113 C CA . GLN A 1 768 ? -1.466 -6.238 14.297 1.00 88.44 768 GLN A CA 1
ATOM 6114 C C . GLN A 1 768 ? -0.019 -5.740 14.294 1.00 88.44 768 GLN A C 1
ATOM 6116 O O . GLN A 1 768 ? 0.919 -6.533 14.244 1.00 88.44 768 GLN A O 1
ATOM 6121 N N . ARG A 1 769 ? 0.168 -4.418 14.329 1.00 86.88 769 ARG A N 1
ATOM 6122 C CA . ARG A 1 769 ? 1.501 -3.806 14.399 1.00 86.88 769 ARG A CA 1
ATOM 6123 C C . ARG A 1 769 ? 1.997 -3.752 15.839 1.00 86.88 769 ARG A C 1
ATOM 6125 O O . ARG A 1 769 ? 1.208 -3.680 16.778 1.00 86.88 769 ARG A O 1
ATOM 6132 N N . ASP A 1 770 ? 3.316 -3.701 16.007 1.00 74.69 770 ASP A N 1
ATOM 6133 C CA . ASP A 1 770 ? 3.908 -3.416 17.311 1.00 74.69 770 ASP A CA 1
ATOM 6134 C C . ASP A 1 770 ? 3.659 -1.947 17.711 1.00 74.69 770 ASP A C 1
ATOM 6136 O O . ASP A 1 770 ? 4.032 -0.995 17.011 1.00 74.69 770 ASP A O 1
ATOM 6140 N N . HIS A 1 771 ? 3.028 -1.764 18.869 1.00 74.69 771 HIS A N 1
ATOM 6141 C CA . HIS A 1 771 ? 2.758 -0.461 19.472 1.00 74.69 771 HIS A CA 1
ATOM 6142 C C . HIS A 1 771 ? 3.665 -0.151 20.673 1.00 74.69 771 HIS A C 1
ATOM 6144 O O . HIS A 1 771 ? 3.382 0.791 21.415 1.00 74.69 771 HIS A O 1
ATOM 6150 N N . SER A 1 772 ? 4.763 -0.895 20.847 1.00 76.19 772 SER A N 1
ATOM 6151 C CA . SER A 1 772 ? 5.718 -0.702 21.935 1.00 76.19 772 SER A CA 1
ATOM 6152 C C . SER A 1 772 ? 6.236 0.739 22.013 1.00 76.19 772 SER A C 1
ATOM 6154 O O . SER A 1 772 ? 6.603 1.374 21.013 1.00 76.19 772 SER A O 1
ATOM 6156 N N . VAL A 1 773 ? 6.256 1.260 23.243 1.00 79.00 773 VAL A N 1
ATOM 6157 C CA . VAL A 1 773 ? 6.842 2.560 23.575 1.00 79.00 773 VAL A CA 1
ATOM 6158 C C . VAL A 1 773 ? 8.293 2.330 23.955 1.00 79.00 773 VAL A C 1
ATOM 6160 O O . VAL A 1 773 ? 8.581 1.594 24.896 1.00 79.00 773 VAL A O 1
ATOM 6163 N N . ASN A 1 774 ? 9.215 2.957 23.231 1.00 85.00 774 ASN A N 1
ATOM 6164 C CA . ASN A 1 774 ? 10.642 2.818 23.503 1.00 85.00 774 ASN A CA 1
ATOM 6165 C C . ASN A 1 774 ? 11.355 4.173 23.550 1.00 85.00 774 ASN A C 1
ATOM 6167 O O . ASN A 1 774 ? 10.919 5.165 22.966 1.00 85.00 774 ASN A O 1
ATOM 6171 N N . THR A 1 775 ? 12.495 4.216 24.240 1.00 88.00 775 THR A N 1
ATOM 6172 C CA . THR A 1 775 ? 13.289 5.442 24.413 1.00 88.00 775 THR A CA 1
ATOM 6173 C C . THR A 1 775 ? 13.756 6.029 23.079 1.00 88.00 775 THR A C 1
ATOM 6175 O O . THR A 1 775 ? 13.874 7.248 22.947 1.00 88.00 775 THR A O 1
ATOM 6178 N N . ALA A 1 776 ? 13.989 5.187 22.066 1.00 90.19 776 ALA A N 1
ATOM 6179 C CA . ALA A 1 776 ? 14.410 5.639 20.744 1.00 90.19 776 ALA A CA 1
ATOM 6180 C C . ALA A 1 776 ? 13.333 6.497 20.054 1.00 90.19 776 ALA A C 1
ATOM 6182 O O . ALA A 1 776 ? 13.687 7.487 19.413 1.00 90.19 776 ALA A O 1
ATOM 6183 N N . GLN A 1 777 ? 12.042 6.193 20.232 1.00 90.00 777 GLN A N 1
ATOM 6184 C CA . GLN A 1 777 ? 10.930 7.023 19.744 1.00 90.00 777 GLN A CA 1
ATOM 6185 C C . GLN A 1 777 ? 10.939 8.416 20.387 1.00 90.00 777 GLN A C 1
ATOM 6187 O O . GLN A 1 777 ? 10.830 9.417 19.680 1.00 90.00 777 GLN A O 1
ATOM 6192 N N . SER A 1 778 ? 11.147 8.512 21.703 1.00 88.31 778 SER A N 1
ATOM 6193 C CA . SER A 1 778 ? 11.255 9.809 22.389 1.00 88.31 778 SER A CA 1
ATOM 6194 C C . SER A 1 778 ? 12.481 10.604 21.924 1.00 88.31 778 SER A C 1
ATOM 6196 O O . SER A 1 778 ? 12.389 11.800 21.646 1.00 88.31 778 SER A O 1
ATOM 6198 N N . LEU A 1 779 ? 13.633 9.940 21.762 1.00 90.56 779 LEU A N 1
ATOM 6199 C CA . LEU A 1 779 ? 14.859 10.570 21.257 1.00 90.56 779 LEU A CA 1
ATOM 6200 C C . LEU A 1 779 ? 14.743 11.006 19.792 1.00 90.56 779 LEU A C 1
ATOM 6202 O O . LEU A 1 779 ? 15.381 11.988 19.402 1.00 90.56 779 LEU A O 1
ATOM 6206 N N . PHE A 1 780 ? 13.935 10.312 18.985 1.00 92.38 780 PHE A N 1
ATOM 6207 C CA . PHE A 1 780 ? 13.668 10.697 17.602 1.00 92.38 780 PHE A CA 1
ATOM 6208 C C . PHE A 1 780 ? 13.052 12.097 17.534 1.00 92.38 780 PHE A C 1
ATOM 6210 O O . PHE A 1 780 ? 13.553 12.935 16.786 1.00 92.38 780 PHE A O 1
ATOM 6217 N N . TRP A 1 781 ? 12.043 12.394 18.356 1.00 91.69 781 TRP A N 1
ATOM 6218 C CA . TRP A 1 781 ? 11.415 13.719 18.376 1.00 91.69 781 TRP A CA 1
ATOM 6219 C C . TRP A 1 781 ? 12.407 14.845 18.698 1.00 91.69 781 TRP A C 1
ATOM 6221 O O . TRP A 1 781 ? 12.363 15.904 18.078 1.00 91.69 781 TRP A O 1
ATOM 6231 N N . LEU A 1 782 ? 13.348 14.611 19.614 1.00 86.50 782 LEU A N 1
ATOM 6232 C CA . LEU A 1 782 ? 14.289 15.639 20.076 1.00 86.50 782 LEU A CA 1
ATOM 6233 C C . LEU A 1 782 ? 15.471 15.860 19.114 1.00 86.50 782 LEU A C 1
ATOM 6235 O O . LEU A 1 782 ? 15.903 16.998 18.878 1.00 86.50 782 LEU A O 1
ATOM 6239 N N . ASN A 1 783 ? 15.996 14.768 18.551 1.00 88.50 783 ASN A N 1
ATOM 6240 C CA . ASN A 1 783 ? 17.302 14.757 17.889 1.00 88.50 783 ASN A CA 1
ATOM 6241 C C . ASN A 1 783 ? 17.232 14.585 16.369 1.00 88.50 783 ASN A C 1
ATOM 6243 O O . ASN A 1 783 ? 18.224 14.832 15.679 1.00 88.50 783 ASN A O 1
ATOM 6247 N N . ASN A 1 784 ? 16.086 14.177 15.823 1.00 93.12 784 ASN A N 1
ATOM 6248 C CA . ASN A 1 784 ? 15.968 13.917 14.397 1.00 93.12 784 ASN A CA 1
ATOM 6249 C C . ASN A 1 784 ? 15.731 15.202 13.581 1.00 93.12 784 ASN A C 1
ATOM 6251 O O . ASN A 1 784 ? 15.028 16.124 13.997 1.00 93.12 784 ASN A O 1
ATOM 6255 N N . LYS A 1 785 ? 16.314 15.260 12.377 1.00 93.19 785 LYS A N 1
ATOM 6256 C CA . LYS A 1 785 ? 16.183 16.404 11.461 1.00 93.19 785 LYS A CA 1
ATOM 6257 C C . LYS A 1 785 ? 14.775 16.525 10.870 1.00 93.19 785 LYS A C 1
ATOM 6259 O O . LYS A 1 785 ? 14.360 17.637 10.557 1.00 93.19 785 LYS A O 1
ATOM 6264 N N . LEU A 1 786 ? 14.048 15.416 10.724 1.00 93.44 786 LEU A N 1
ATOM 6265 C CA . LEU A 1 786 ? 12.726 15.379 10.101 1.00 93.44 786 LEU A CA 1
ATOM 6266 C C . LEU A 1 786 ? 11.651 16.153 10.892 1.00 93.44 786 LEU A C 1
ATOM 6268 O O . LEU A 1 786 ? 11.090 17.091 10.325 1.00 93.44 786 LEU A O 1
ATOM 6272 N N . PRO A 1 787 ? 11.377 15.853 12.179 1.00 94.75 787 PRO A N 1
ATOM 6273 C CA . PRO A 1 787 ? 10.397 16.616 12.949 1.00 94.75 787 PRO A CA 1
ATOM 6274 C C . PRO A 1 787 ? 10.818 18.080 13.117 1.00 94.75 787 PRO A C 1
ATOM 6276 O O . PRO A 1 787 ? 9.977 18.970 13.041 1.00 94.75 787 PRO A O 1
ATOM 6279 N N . ARG A 1 788 ? 12.126 18.358 13.235 1.00 94.12 788 ARG A N 1
ATOM 6280 C CA . ARG A 1 788 ? 12.651 19.732 13.266 1.00 94.12 788 ARG A CA 1
ATOM 6281 C C . ARG A 1 788 ? 12.332 20.501 11.986 1.00 94.12 788 ARG A C 1
ATOM 6283 O O . ARG A 1 788 ? 11.918 21.648 12.066 1.00 94.12 788 ARG A O 1
ATOM 6290 N N . TYR A 1 789 ? 12.495 19.876 10.822 1.00 94.19 789 TYR A N 1
ATOM 6291 C CA . TYR A 1 789 ? 12.173 20.497 9.538 1.00 94.19 789 TYR A CA 1
ATOM 6292 C C . TYR A 1 789 ? 10.699 20.897 9.449 1.00 94.19 789 TYR A C 1
ATOM 6294 O O . TYR A 1 789 ? 10.400 22.039 9.100 1.00 94.19 789 TYR A O 1
ATOM 6302 N N . TYR A 1 790 ? 9.779 19.993 9.796 1.00 94.81 790 TYR A N 1
ATOM 6303 C CA . TYR A 1 790 ? 8.350 20.311 9.766 1.00 94.81 790 TYR A CA 1
ATOM 6304 C C . TYR A 1 790 ? 7.955 21.324 10.844 1.00 94.81 790 TYR A C 1
ATOM 6306 O O . TYR A 1 790 ? 7.130 22.192 10.570 1.00 94.81 790 TYR A O 1
ATOM 6314 N N . ALA A 1 791 ? 8.599 21.292 12.015 1.00 96.31 791 ALA A N 1
ATOM 6315 C CA . ALA A 1 791 ? 8.411 22.308 13.044 1.00 96.31 791 ALA A CA 1
ATOM 6316 C C . ALA A 1 791 ? 8.840 23.701 12.556 1.00 96.31 791 ALA A C 1
ATOM 6318 O O . ALA A 1 791 ? 8.103 24.665 12.734 1.00 96.31 791 ALA A O 1
ATOM 6319 N N . THR A 1 792 ? 9.977 23.808 11.857 1.00 96.25 792 THR A N 1
ATOM 6320 C CA . THR A 1 792 ? 10.406 25.061 11.216 1.00 96.25 792 THR A CA 1
ATOM 6321 C C . THR A 1 792 ? 9.410 25.527 10.157 1.00 96.25 792 THR A C 1
ATOM 6323 O O . THR A 1 792 ? 9.092 26.710 10.107 1.00 96.25 792 THR A O 1
ATOM 6326 N N . LYS A 1 793 ? 8.864 24.623 9.334 1.00 95.88 793 LYS A N 1
ATOM 6327 C CA . LYS A 1 793 ? 7.866 25.000 8.319 1.00 95.88 793 LYS A CA 1
ATOM 6328 C C . LYS A 1 793 ? 6.540 25.461 8.910 1.00 95.88 793 LYS A C 1
ATOM 6330 O O . LYS A 1 793 ? 5.953 26.405 8.388 1.00 95.88 793 LYS A O 1
ATOM 6335 N N . LEU A 1 794 ? 6.097 24.862 10.011 1.00 95.94 794 LEU A N 1
ATOM 6336 C CA . LEU A 1 794 ? 4.935 25.367 10.736 1.00 95.94 794 LEU A CA 1
ATOM 6337 C C . LEU A 1 794 ? 5.235 26.711 11.427 1.00 95.94 794 LEU A C 1
ATOM 6339 O O . LEU A 1 794 ? 4.386 27.594 11.389 1.00 95.94 794 LEU A O 1
ATOM 6343 N N . ALA A 1 795 ? 6.438 26.907 11.980 1.00 97.25 795 ALA A N 1
ATOM 6344 C CA . ALA A 1 795 ? 6.853 28.185 12.570 1.00 97.25 795 ALA A CA 1
ATOM 6345 C C . ALA A 1 795 ? 6.816 29.327 11.546 1.00 97.25 795 ALA A C 1
ATOM 6347 O O . ALA A 1 795 ? 6.193 30.354 11.797 1.00 97.25 795 ALA A O 1
ATOM 6348 N N . GLU A 1 796 ? 7.427 29.120 10.373 1.00 96.38 796 GLU A N 1
ATOM 6349 C CA . GLU A 1 796 ? 7.387 30.071 9.253 1.00 96.38 796 GLU A CA 1
ATOM 6350 C C . GLU A 1 796 ? 5.940 30.437 8.893 1.00 96.38 796 GLU A C 1
ATOM 6352 O O . GLU A 1 796 ? 5.625 31.607 8.694 1.00 96.38 796 GLU A O 1
ATOM 6357 N N . ARG A 1 797 ? 5.046 29.440 8.855 1.00 93.75 797 ARG A N 1
ATOM 6358 C CA . ARG A 1 797 ? 3.633 29.648 8.535 1.00 93.75 797 ARG A CA 1
ATOM 6359 C C . ARG A 1 797 ? 2.901 30.460 9.604 1.00 93.75 797 ARG A C 1
ATOM 6361 O O . ARG A 1 797 ? 2.158 31.358 9.238 1.00 93.75 797 ARG A O 1
ATOM 6368 N N . LEU A 1 798 ? 3.096 30.158 10.889 1.00 94.19 798 LEU A N 1
ATOM 6369 C CA . LEU A 1 798 ? 2.449 30.876 11.998 1.00 94.19 798 LEU A CA 1
ATOM 6370 C C . LEU A 1 798 ? 2.929 32.328 12.106 1.00 94.19 798 LEU A C 1
ATOM 6372 O O . LEU A 1 798 ? 2.129 33.230 12.347 1.00 94.19 798 LEU A O 1
ATOM 6376 N N . LEU A 1 799 ? 4.226 32.557 11.901 1.00 95.00 799 LEU A N 1
ATOM 6377 C CA . LEU A 1 799 ? 4.819 33.895 11.906 1.00 95.00 799 LEU A CA 1
ATOM 6378 C C . LEU A 1 799 ? 4.376 34.739 10.708 1.00 95.00 799 LEU A C 1
ATOM 6380 O O . LEU A 1 799 ? 4.299 35.957 10.821 1.00 95.00 799 LEU A O 1
ATOM 6384 N N . ALA A 1 800 ? 4.050 34.101 9.581 1.00 94.00 800 ALA A N 1
ATOM 6385 C CA . ALA A 1 800 ? 3.525 34.779 8.402 1.00 94.00 800 ALA A CA 1
ATOM 6386 C C . ALA A 1 800 ? 2.051 35.204 8.533 1.00 94.00 800 ALA A C 1
ATOM 6388 O O . ALA A 1 800 ? 1.574 35.939 7.670 1.00 94.00 800 ALA A O 1
ATOM 6389 N N . ILE A 1 801 ? 1.322 34.757 9.567 1.00 90.31 801 ILE A N 1
ATOM 6390 C CA . ILE A 1 801 ? -0.051 35.217 9.815 1.00 90.31 801 ILE A CA 1
ATOM 6391 C C . ILE A 1 801 ? 0.022 36.642 10.390 1.00 90.31 801 ILE A C 1
ATOM 6393 O O . ILE A 1 801 ? 0.568 36.818 11.493 1.00 90.31 801 ILE A O 1
ATOM 6397 N N . PRO A 1 802 ? -0.492 37.655 9.662 1.00 86.00 802 PRO A N 1
ATOM 6398 C CA . PRO A 1 802 ? -0.503 39.029 10.146 1.00 86.00 802 PRO A CA 1
ATOM 6399 C C . PRO A 1 802 ? -1.431 39.159 11.361 1.00 86.00 802 PRO A C 1
ATOM 6401 O O . PRO A 1 802 ? -2.295 38.316 11.592 1.00 86.00 802 PRO A O 1
ATOM 6404 N N . ASP A 1 803 ? -1.227 40.210 12.150 1.00 90.50 803 ASP A N 1
ATOM 6405 C CA . ASP A 1 803 ? -2.146 40.659 13.208 1.00 90.50 803 ASP A CA 1
ATOM 6406 C C . ASP A 1 803 ? -2.372 39.711 14.401 1.00 90.50 803 ASP A C 1
ATOM 6408 O O . ASP A 1 803 ? -3.112 40.056 15.321 1.00 90.50 803 ASP A O 1
ATOM 6412 N N . LEU A 1 804 ? -1.698 38.558 14.458 1.00 92.81 804 LEU A N 1
ATOM 6413 C CA . LEU A 1 804 ? -1.661 37.741 15.672 1.00 92.81 804 LEU A CA 1
ATOM 6414 C C . LEU A 1 804 ? -0.580 38.245 16.636 1.00 92.81 804 LEU A C 1
ATOM 6416 O O . LEU A 1 804 ? 0.540 38.562 16.229 1.00 92.81 804 LEU A O 1
ATOM 6420 N N . ASN A 1 805 ? -0.885 38.271 17.930 1.00 93.81 805 ASN A N 1
ATOM 6421 C CA . ASN A 1 805 ? 0.126 38.349 18.983 1.00 93.81 805 ASN A CA 1
ATOM 6422 C C . ASN A 1 805 ? 0.654 36.942 19.334 1.00 93.81 805 ASN A C 1
ATOM 6424 O O . ASN A 1 805 ? 0.160 35.930 18.827 1.00 93.81 805 ASN A O 1
ATOM 6428 N N . ASP A 1 806 ? 1.668 36.859 20.194 1.00 94.06 806 ASP A N 1
ATOM 6429 C CA . ASP A 1 806 ? 2.271 35.569 20.548 1.00 94.06 806 ASP A CA 1
ATOM 6430 C C . ASP A 1 806 ? 1.286 34.622 21.247 1.00 94.06 806 ASP A C 1
ATOM 6432 O O . ASP A 1 806 ? 1.284 33.429 20.955 1.00 94.06 806 ASP A O 1
ATOM 6436 N N . GLU A 1 807 ? 0.388 35.130 22.094 1.00 94.69 807 GLU A N 1
ATOM 6437 C CA . GLU A 1 807 ? -0.608 34.312 22.805 1.00 94.69 807 GLU A CA 1
ATOM 6438 C C . GLU A 1 807 ? -1.597 33.665 21.836 1.00 94.69 807 GLU A C 1
ATOM 6440 O O . GLU A 1 807 ? -1.900 32.468 21.913 1.00 94.69 807 GLU A O 1
ATOM 6445 N N . GLN A 1 808 ? -2.054 34.447 20.863 1.00 95.00 808 GLN A N 1
ATOM 6446 C CA . GLN A 1 808 ? -2.919 33.985 19.791 1.00 95.00 808 GLN A CA 1
ATOM 6447 C C . GLN A 1 808 ? -2.186 32.981 18.898 1.00 95.00 808 GLN A C 1
ATOM 6449 O O . GLN A 1 808 ? -2.753 31.938 18.575 1.00 95.00 808 GLN A O 1
ATOM 6454 N N . ARG A 1 809 ? -0.914 33.221 18.551 1.00 95.62 809 ARG A N 1
ATOM 6455 C CA . ARG A 1 809 ? -0.108 32.260 17.777 1.00 95.62 809 ARG A CA 1
ATOM 6456 C C . ARG A 1 809 ? 0.106 30.946 18.527 1.00 95.62 809 ARG A C 1
ATOM 6458 O O . ARG A 1 809 ? -0.023 29.886 17.914 1.00 95.62 809 ARG A O 1
ATOM 6465 N N . VAL A 1 810 ? 0.383 30.984 19.834 1.00 96.25 810 VAL A N 1
ATOM 6466 C CA . VAL A 1 810 ? 0.481 29.775 20.670 1.00 96.25 810 VAL A CA 1
ATOM 6467 C C . VAL A 1 810 ? -0.858 29.040 20.675 1.00 96.25 810 VAL A C 1
ATOM 6469 O O . VAL A 1 810 ? -0.898 27.834 20.430 1.00 96.25 810 VAL A O 1
ATOM 6472 N N . THR A 1 811 ? -1.965 29.756 20.870 1.00 95.25 811 THR A N 1
ATOM 6473 C CA . THR A 1 811 ? -3.313 29.174 20.836 1.00 95.25 811 THR A CA 1
ATOM 6474 C C . THR A 1 811 ? -3.596 28.484 19.501 1.00 95.25 811 THR A C 1
ATOM 6476 O O . THR A 1 811 ? -4.009 27.324 19.487 1.00 95.25 811 THR A O 1
ATOM 6479 N N . VAL A 1 812 ? -3.314 29.151 18.378 1.00 94.31 812 VAL A N 1
ATOM 6480 C CA . VAL A 1 812 ? -3.470 28.584 17.031 1.00 94.31 812 VAL A CA 1
ATOM 6481 C C . VAL A 1 812 ? -2.586 27.347 16.854 1.00 94.31 812 VAL A C 1
ATOM 6483 O O . VAL A 1 812 ? -3.075 26.322 16.380 1.00 94.31 812 VAL A O 1
ATOM 6486 N N . ALA A 1 813 ? -1.324 27.384 17.293 1.00 95.12 813 ALA A N 1
ATOM 6487 C CA . ALA A 1 813 ? -0.422 26.235 17.215 1.00 95.12 813 ALA A CA 1
ATOM 6488 C C . ALA A 1 813 ? -0.980 25.015 17.968 1.00 95.12 813 ALA A C 1
ATOM 6490 O O . ALA A 1 813 ? -1.023 23.911 17.426 1.00 95.12 813 ALA A O 1
ATOM 6491 N N . PHE A 1 814 ? -1.465 25.207 19.194 1.00 95.62 814 PHE A N 1
ATOM 6492 C CA . PHE A 1 814 ? -2.076 24.139 19.986 1.00 95.62 814 PHE A CA 1
ATOM 6493 C C . PHE A 1 814 ? -3.371 23.613 19.352 1.00 95.62 814 PHE A C 1
ATOM 6495 O O . PHE A 1 814 ? -3.527 22.397 19.208 1.00 95.62 814 PHE A O 1
ATOM 6502 N N . ARG A 1 815 ? -4.264 24.493 18.883 1.00 94.19 815 ARG A N 1
ATOM 6503 C CA . ARG A 1 815 ? -5.496 24.080 18.189 1.00 94.19 815 ARG A CA 1
ATOM 6504 C C . ARG A 1 815 ? -5.192 23.271 16.929 1.00 94.19 815 ARG A C 1
ATOM 6506 O O . ARG A 1 815 ? -5.798 22.225 16.733 1.00 94.19 815 ARG A O 1
ATOM 6513 N N . MET A 1 816 ? -4.201 23.674 16.135 1.00 92.38 816 MET A N 1
ATOM 6514 C CA . MET A 1 816 ? -3.788 22.928 14.942 1.00 92.38 816 MET A CA 1
ATOM 6515 C C . MET A 1 816 ? -3.163 21.563 15.283 1.00 92.38 816 MET A C 1
ATOM 6517 O O . MET A 1 816 ? -3.496 20.558 14.663 1.00 92.38 816 MET A O 1
ATOM 6521 N N . ILE A 1 817 ? -2.249 21.500 16.258 1.00 94.12 817 ILE A N 1
ATOM 6522 C CA . ILE A 1 817 ? -1.447 20.290 16.519 1.00 94.12 817 ILE A CA 1
ATOM 6523 C C . ILE A 1 817 ? -2.211 19.266 17.377 1.00 94.12 817 ILE A C 1
ATOM 6525 O O . ILE A 1 817 ? -2.177 18.060 17.109 1.00 94.12 817 ILE A O 1
ATOM 6529 N N . VAL A 1 818 ? -2.892 19.731 18.427 1.00 93.12 818 VAL A N 1
ATOM 6530 C CA . VAL A 1 818 ? -3.550 18.873 19.428 1.00 93.12 818 VAL A CA 1
ATOM 6531 C C . VAL A 1 818 ? -5.069 19.041 19.483 1.00 93.12 818 VAL A C 1
ATOM 6533 O O . VAL A 1 818 ? -5.713 18.334 20.252 1.00 93.12 818 VAL A O 1
ATOM 6536 N N . GLY A 1 819 ? -5.659 19.910 18.655 1.00 91.31 819 GLY A N 1
ATOM 6537 C CA . GLY A 1 819 ? -7.114 20.068 18.534 1.00 91.31 819 GLY A CA 1
ATOM 6538 C C . GLY A 1 819 ? -7.772 20.901 19.636 1.00 91.31 819 GLY A C 1
ATOM 6539 O O . GLY A 1 819 ? -8.991 20.983 19.678 1.00 91.31 819 GLY A O 1
ATOM 6540 N N . GLN A 1 820 ? -7.001 21.498 20.547 1.00 90.75 820 GLN A N 1
ATOM 6541 C CA . GLN A 1 820 ? -7.524 22.238 21.700 1.00 90.75 820 GLN A CA 1
ATOM 6542 C C . GLN A 1 820 ? -6.563 23.349 22.121 1.00 90.75 820 GLN A C 1
ATOM 6544 O O . GLN A 1 820 ? -5.357 23.225 21.916 1.00 90.75 820 GLN A O 1
ATOM 6549 N N . SER A 1 821 ? -7.086 24.402 22.746 1.00 92.38 821 SER A N 1
ATOM 6550 C CA . SER A 1 821 ? -6.281 25.483 23.327 1.00 92.38 821 SER A CA 1
ATOM 6551 C C . SER A 1 821 ? -5.507 25.009 24.570 1.00 92.38 821 SER A C 1
ATOM 6553 O O . SER A 1 821 ? -5.980 24.119 25.290 1.00 92.38 821 SER A O 1
ATOM 6555 N N . PRO A 1 822 ? -4.323 25.578 24.866 1.00 93.88 822 PRO A N 1
ATOM 6556 C CA . PRO A 1 822 ? -3.604 25.251 26.089 1.00 93.88 822 PRO A CA 1
ATOM 6557 C C . PRO A 1 822 ? -4.353 25.823 27.300 1.00 93.88 822 PRO A C 1
ATOM 6559 O O . PRO A 1 822 ? -4.933 26.904 27.244 1.00 93.88 822 PRO A O 1
ATOM 6562 N N . ARG A 1 823 ? -4.337 25.098 28.424 1.00 92.75 823 ARG A N 1
ATOM 6563 C CA . ARG A 1 823 ? -4.862 25.621 29.699 1.00 92.75 823 ARG A CA 1
ATOM 6564 C C . ARG A 1 823 ? -3.963 26.758 30.210 1.00 92.75 823 ARG A C 1
ATOM 6566 O O . ARG A 1 823 ? -2.781 26.739 29.871 1.00 92.75 823 ARG A O 1
ATOM 6573 N N . PRO A 1 824 ? -4.443 27.654 31.095 1.00 94.94 824 PRO A N 1
ATOM 6574 C C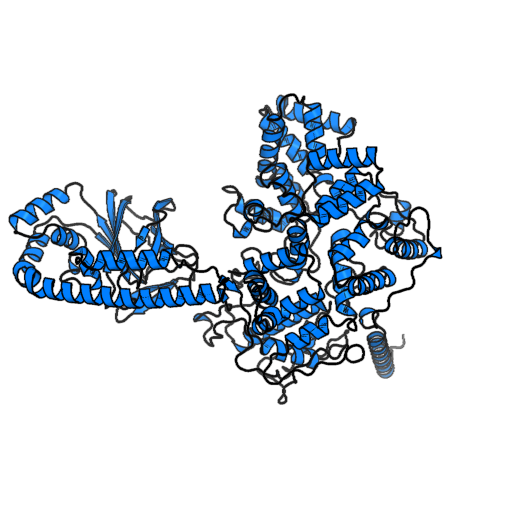A . PRO A 1 824 ? -3.670 28.813 31.562 1.00 94.94 824 PRO A CA 1
ATOM 6575 C C . PRO A 1 824 ? -2.248 28.483 32.041 1.00 94.94 824 PRO A C 1
ATOM 6577 O O . PRO A 1 824 ? -1.289 29.087 31.577 1.00 94.94 824 PRO A O 1
ATOM 6580 N N . LEU A 1 825 ? -2.088 27.441 32.865 1.00 95.38 825 LEU A N 1
ATOM 6581 C CA . LEU A 1 825 ? -0.766 27.007 33.335 1.00 95.38 825 LEU A CA 1
ATOM 6582 C C . LEU A 1 825 ? 0.156 26.545 32.192 1.00 95.38 825 LEU A C 1
ATOM 6584 O O . LEU A 1 825 ? 1.346 26.837 32.186 1.00 95.38 825 LEU A O 1
ATOM 6588 N N . LEU A 1 826 ? -0.386 25.816 31.211 1.00 94.50 826 LEU A N 1
ATOM 6589 C CA . LEU A 1 826 ? 0.396 25.351 30.065 1.00 94.50 826 LEU A CA 1
ATOM 6590 C C . LEU A 1 826 ? 0.751 26.513 29.128 1.00 94.50 826 LEU A C 1
ATOM 6592 O O . LEU A 1 826 ? 1.823 26.493 28.527 1.00 94.50 826 LEU A O 1
ATOM 6596 N N . MET A 1 827 ? -0.121 27.520 29.019 1.00 95.81 827 MET A N 1
ATOM 6597 C CA . MET A 1 827 ? 0.154 28.756 28.285 1.00 95.81 827 MET A CA 1
ATOM 6598 C C . MET A 1 827 ? 1.352 29.487 28.901 1.00 95.81 827 MET A C 1
ATOM 6600 O O . MET A 1 827 ? 2.329 29.749 28.205 1.00 95.81 827 MET A O 1
ATOM 6604 N N . GLU A 1 828 ? 1.333 29.715 30.216 1.00 95.38 828 GLU A N 1
ATOM 6605 C CA . GLU A 1 828 ? 2.429 30.353 30.958 1.00 95.38 828 GLU A CA 1
ATOM 6606 C C . GLU A 1 828 ? 3.760 29.594 30.802 1.00 95.38 828 GLU A C 1
ATOM 6608 O O . GLU A 1 828 ? 4.796 30.182 30.478 1.00 95.38 828 GLU A O 1
ATOM 6613 N N . GLN A 1 829 ? 3.733 28.264 30.948 1.00 95.50 829 GLN A N 1
ATOM 6614 C CA . GLN A 1 829 ? 4.911 27.412 30.740 1.00 95.50 829 GLN A CA 1
ATOM 6615 C C . GLN A 1 829 ? 5.440 27.487 29.302 1.00 95.50 829 GLN A C 1
ATOM 6617 O O . GLN A 1 829 ? 6.652 27.469 29.079 1.00 95.50 829 GLN A O 1
ATOM 6622 N N . THR A 1 830 ? 4.540 27.586 28.322 1.00 95.75 830 THR A N 1
ATOM 6623 C CA . THR A 1 830 ? 4.902 27.699 26.906 1.00 95.75 830 THR A CA 1
ATOM 6624 C C . THR A 1 830 ? 5.584 29.034 26.616 1.00 95.75 830 THR A C 1
ATOM 6626 O O . THR A 1 830 ? 6.609 29.050 25.936 1.00 95.75 830 THR A O 1
ATOM 6629 N N . PHE A 1 831 ? 5.072 30.135 27.170 1.00 95.06 831 PHE A N 1
ATOM 6630 C CA . PHE A 1 831 ? 5.703 31.452 27.067 1.00 95.06 831 PHE A CA 1
ATOM 6631 C C . PHE A 1 831 ? 7.075 31.492 27.717 1.00 95.06 831 PHE A C 1
ATOM 6633 O O . PHE A 1 831 ? 8.043 31.894 27.079 1.00 95.06 831 PHE A O 1
ATOM 6640 N N . THR A 1 832 ? 7.179 30.965 28.937 1.00 95.88 832 THR A N 1
ATOM 6641 C CA . THR A 1 832 ? 8.460 30.845 29.644 1.00 95.88 832 THR A CA 1
ATOM 6642 C C . THR A 1 832 ? 9.494 30.108 28.788 1.00 95.88 832 THR A C 1
ATOM 6644 O O . THR A 1 832 ? 10.654 30.510 28.701 1.00 95.88 832 THR A O 1
ATOM 6647 N N . TYR A 1 833 ? 9.077 29.034 28.110 1.00 95.75 833 TYR A N 1
ATOM 6648 C CA . TYR A 1 833 ? 9.951 28.288 27.210 1.00 95.75 833 TYR A CA 1
ATOM 6649 C C . TYR A 1 833 ? 10.314 29.067 25.935 1.00 95.75 833 TYR A C 1
ATOM 6651 O O . TYR A 1 833 ? 11.463 29.002 25.489 1.00 95.75 833 TYR A O 1
ATOM 6659 N N . LEU A 1 834 ? 9.367 29.807 25.352 1.00 95.94 834 LEU A N 1
ATOM 6660 C CA . LEU A 1 834 ? 9.607 30.646 24.176 1.00 95.94 834 LEU A CA 1
ATOM 6661 C C . LEU A 1 834 ? 10.609 31.767 24.486 1.00 95.94 834 LEU A C 1
ATOM 6663 O O . LEU A 1 834 ? 11.568 31.952 23.736 1.00 95.94 834 LEU A O 1
ATOM 6667 N N . ASP A 1 835 ? 10.445 32.441 25.622 1.00 95.62 835 ASP A N 1
ATOM 6668 C CA . ASP A 1 835 ? 11.355 33.490 26.087 1.00 95.62 835 ASP A CA 1
ATOM 6669 C C . ASP A 1 835 ? 12.737 32.929 26.406 1.00 95.62 835 ASP A C 1
ATOM 6671 O O . ASP A 1 835 ? 13.748 33.516 26.027 1.00 95.62 835 ASP A O 1
ATOM 6675 N N . HIS A 1 836 ? 12.814 31.738 27.007 1.00 96.06 836 HIS A N 1
ATOM 6676 C CA . HIS A 1 836 ? 14.087 31.044 27.184 1.00 96.06 836 HIS A CA 1
ATOM 6677 C C . HIS A 1 836 ? 14.785 30.771 25.837 1.00 96.06 836 HIS A C 1
ATOM 6679 O O . HIS A 1 836 ? 15.999 30.942 25.723 1.00 96.06 836 HIS A O 1
ATOM 6685 N N . CYS A 1 837 ? 14.049 30.364 24.797 1.00 95.94 837 CYS A N 1
ATOM 6686 C CA . CYS A 1 837 ? 14.625 30.155 23.464 1.00 95.94 837 CYS A CA 1
ATOM 6687 C C . CYS A 1 837 ? 15.153 31.461 22.848 1.00 95.94 837 CYS A C 1
ATOM 6689 O O . CYS A 1 837 ? 16.253 31.468 22.295 1.00 95.94 837 CYS A O 1
ATOM 6691 N N . ARG A 1 838 ? 14.404 32.561 22.982 1.00 95.88 838 ARG A N 1
ATOM 6692 C CA . ARG A 1 838 ? 14.779 33.877 22.446 1.00 95.88 838 ARG A CA 1
ATOM 6693 C C . ARG A 1 838 ? 15.954 34.503 23.196 1.00 95.88 838 ARG A C 1
ATOM 6695 O O . ARG A 1 838 ? 16.892 34.973 22.571 1.00 95.88 838 ARG A O 1
ATOM 6702 N N . ILE A 1 839 ? 15.895 34.510 24.526 1.00 95.69 839 ILE A N 1
ATOM 6703 C CA . ILE A 1 839 ? 16.797 35.292 25.382 1.00 95.69 839 ILE A CA 1
ATOM 6704 C C . ILE A 1 839 ? 18.016 34.471 25.797 1.00 95.69 839 ILE A C 1
ATOM 6706 O O . ILE A 1 839 ? 19.145 34.937 25.691 1.00 95.69 839 ILE A O 1
ATOM 6710 N N . VAL A 1 840 ? 17.806 33.247 26.291 1.00 93.19 840 VAL A N 1
ATOM 6711 C CA . VAL A 1 840 ? 18.889 32.440 26.881 1.00 93.19 840 VAL A CA 1
ATOM 6712 C C . VAL A 1 840 ? 19.660 31.680 25.807 1.00 93.19 840 VAL A C 1
ATOM 6714 O O . VAL A 1 840 ? 20.880 31.574 25.882 1.00 93.19 840 VAL A O 1
ATOM 6717 N N . GLN A 1 841 ? 18.959 31.138 24.808 1.00 93.69 841 GLN A N 1
ATOM 6718 C CA . GLN A 1 841 ? 19.593 30.413 23.700 1.00 93.69 841 GLN A CA 1
ATOM 6719 C C . GLN A 1 841 ? 19.949 31.305 22.502 1.00 93.69 841 GLN A C 1
ATOM 6721 O O . GLN A 1 841 ? 20.544 30.792 21.556 1.00 93.69 841 GLN A O 1
ATOM 6726 N N . ASP A 1 842 ? 19.586 32.593 22.542 1.00 95.31 842 ASP A N 1
ATOM 6727 C CA . ASP A 1 842 ? 19.822 33.580 21.477 1.00 95.31 842 ASP A CA 1
ATOM 6728 C C . ASP A 1 842 ? 19.368 33.082 20.089 1.00 95.31 842 ASP A C 1
ATOM 6730 O O . ASP A 1 842 ? 20.043 33.218 19.065 1.00 95.31 842 ASP A O 1
ATOM 6734 N N . LEU A 1 843 ? 18.216 32.400 20.051 1.00 95.44 843 LEU A N 1
ATOM 6735 C CA . LEU A 1 843 ? 17.650 31.888 18.811 1.00 95.44 843 LEU A CA 1
ATOM 6736 C C . LEU A 1 843 ? 16.806 32.968 18.131 1.00 95.44 843 LEU A C 1
ATOM 6738 O O . LEU A 1 843 ? 15.883 33.529 18.722 1.00 95.44 843 LEU A O 1
ATOM 6742 N N . GLY A 1 844 ? 17.045 33.174 16.833 1.00 96.25 844 GLY A N 1
ATOM 6743 C CA . GLY A 1 844 ? 16.176 34.006 16.000 1.00 96.25 844 GLY A CA 1
ATOM 6744 C C . GLY A 1 844 ? 14.719 33.526 16.007 1.00 96.25 844 GLY A C 1
ATOM 6745 O O . GLY A 1 844 ? 14.431 32.359 16.283 1.00 96.25 844 GLY A O 1
ATOM 6746 N N . GLU A 1 845 ? 13.799 34.418 15.649 1.00 95.19 845 GLU A N 1
ATOM 6747 C CA . GLU A 1 845 ? 12.357 34.241 15.857 1.00 95.19 845 GLU A CA 1
ATOM 6748 C C . GLU A 1 845 ? 11.805 32.911 15.310 1.00 95.19 845 GLU A C 1
ATOM 6750 O O . GLU A 1 845 ? 11.237 32.107 16.051 1.00 95.19 845 GLU A O 1
ATOM 6755 N N . THR A 1 846 ? 12.067 32.601 14.038 1.00 96.88 846 THR A N 1
ATOM 6756 C CA . THR A 1 846 ? 11.639 31.334 13.423 1.00 96.88 846 THR A CA 1
ATOM 6757 C C . THR A 1 846 ? 12.209 30.106 14.138 1.00 96.88 846 THR A C 1
ATOM 6759 O O . THR A 1 846 ? 11.522 29.094 14.275 1.00 96.88 846 THR A O 1
ATOM 6762 N N . SER A 1 847 ? 13.458 30.171 14.609 1.00 96.94 847 SER A N 1
ATOM 6763 C CA . SER A 1 847 ? 14.113 29.067 15.323 1.00 96.94 847 SER A CA 1
ATOM 6764 C C . SER A 1 847 ? 13.527 28.863 16.721 1.00 96.94 847 SER A C 1
ATOM 6766 O O . SER A 1 847 ? 13.341 27.715 17.131 1.00 96.94 847 SER A O 1
ATOM 6768 N N . SER A 1 848 ? 13.189 29.951 17.417 1.00 97.31 848 SER A N 1
ATOM 6769 C CA . SER A 1 848 ? 12.509 29.929 18.717 1.00 97.31 848 SER A CA 1
ATOM 6770 C C . SER A 1 848 ? 11.129 29.275 18.611 1.00 97.31 848 SER A C 1
ATOM 6772 O O . SER A 1 848 ? 10.849 28.293 19.304 1.00 97.31 848 SER A O 1
ATOM 6774 N N . TRP A 1 849 ? 10.312 29.706 17.645 1.00 97.38 849 TRP A N 1
ATOM 6775 C CA . TRP A 1 849 ? 9.011 29.087 17.367 1.00 97.38 849 TRP A CA 1
ATOM 6776 C C . TRP A 1 849 ? 9.124 27.629 16.915 1.00 97.38 849 TRP A C 1
ATOM 6778 O O . TRP A 1 849 ? 8.340 26.781 17.342 1.00 97.38 849 TRP A O 1
ATOM 6788 N N . ALA A 1 850 ? 10.130 27.292 16.103 1.00 96.81 850 ALA A N 1
ATOM 6789 C CA . ALA A 1 850 ? 10.374 25.908 15.707 1.00 96.81 850 ALA A CA 1
ATOM 6790 C C . ALA A 1 850 ? 10.702 25.012 16.913 1.00 96.81 850 ALA A C 1
ATOM 6792 O O . ALA A 1 850 ? 10.319 23.841 16.927 1.00 96.81 850 ALA A O 1
ATOM 6793 N N . ARG A 1 851 ? 11.393 25.537 17.937 1.00 95.38 851 ARG A N 1
ATOM 6794 C CA . ARG A 1 851 ? 11.686 24.805 19.179 1.00 95.38 851 ARG A CA 1
ATOM 6795 C C . ARG A 1 851 ? 10.422 24.543 19.991 1.00 95.38 851 ARG A C 1
ATOM 6797 O O . ARG A 1 851 ? 10.215 23.409 20.419 1.00 95.38 851 ARG A O 1
ATOM 6804 N N . LEU A 1 852 ? 9.562 25.553 20.124 1.00 95.75 852 LEU A N 1
ATOM 6805 C CA . LEU A 1 852 ? 8.252 25.436 20.770 1.00 95.75 852 LEU A CA 1
ATOM 6806 C C . LEU A 1 852 ? 7.385 24.373 20.084 1.00 95.75 852 LEU A C 1
ATOM 6808 O O . LEU A 1 852 ? 6.915 23.445 20.739 1.00 95.75 852 LEU A O 1
ATOM 6812 N N . ILE A 1 853 ? 7.238 24.445 18.758 1.00 96.62 853 ILE A N 1
ATOM 6813 C CA . ILE A 1 853 ? 6.437 23.484 17.981 1.00 96.62 853 ILE A CA 1
ATOM 6814 C C . ILE A 1 853 ? 6.990 22.066 18.109 1.00 96.62 853 ILE A C 1
ATOM 6816 O O . ILE A 1 853 ? 6.221 21.117 18.257 1.00 96.62 853 ILE A O 1
ATOM 6820 N N . LEU A 1 854 ? 8.317 21.909 18.088 1.00 95.50 854 LEU A N 1
ATOM 6821 C CA . LEU A 1 854 ? 8.947 20.608 18.296 1.00 95.50 854 LEU A CA 1
ATOM 6822 C C . LEU A 1 854 ? 8.604 20.028 19.677 1.00 95.50 854 LEU A C 1
ATOM 6824 O O . LEU A 1 854 ? 8.360 18.827 19.786 1.00 95.50 854 LEU A O 1
ATOM 6828 N N . GLY A 1 855 ? 8.529 20.877 20.706 1.00 94.00 855 GLY A N 1
ATOM 6829 C CA . GLY A 1 855 ? 8.033 20.502 22.030 1.00 94.00 855 GLY A CA 1
ATOM 6830 C C . GLY A 1 855 ? 6.602 19.958 21.977 1.00 94.00 855 GLY A C 1
ATOM 6831 O O . GLY A 1 855 ? 6.333 18.886 22.520 1.00 94.00 855 GLY A O 1
ATOM 6832 N N . ILE A 1 856 ? 5.701 20.617 21.240 1.00 94.81 856 ILE A N 1
ATOM 6833 C CA . ILE A 1 856 ? 4.313 20.150 21.078 1.00 94.81 856 ILE A CA 1
ATOM 6834 C C . ILE A 1 856 ? 4.258 18.823 20.296 1.00 94.81 856 ILE A C 1
ATOM 6836 O O . ILE A 1 856 ? 3.553 17.903 20.719 1.00 94.81 856 ILE A O 1
ATOM 6840 N N . PHE A 1 857 ? 5.030 18.669 19.212 1.00 94.69 857 PHE A N 1
ATOM 6841 C CA . PHE A 1 857 ? 5.139 17.401 18.467 1.00 94.69 857 PHE A CA 1
ATOM 6842 C C . PHE A 1 857 ? 5.659 16.250 19.330 1.00 94.69 857 PHE A C 1
ATOM 6844 O O . PHE A 1 857 ? 5.211 15.118 19.175 1.00 94.69 857 PHE A O 1
ATOM 6851 N N . SER A 1 858 ? 6.557 16.527 20.277 1.00 92.81 858 SER A N 1
ATOM 6852 C CA . SER A 1 858 ? 7.069 15.509 21.200 1.00 92.81 858 SER A CA 1
ATOM 6853 C C . SER A 1 858 ? 6.062 15.068 22.272 1.00 92.81 858 SER A C 1
ATOM 6855 O O . SER A 1 858 ? 6.350 14.154 23.041 1.00 92.81 858 SER A O 1
ATOM 6857 N N . SER A 1 859 ? 4.882 15.695 22.338 1.00 92.00 859 SER A N 1
ATOM 6858 C CA . SER A 1 859 ? 3.881 15.395 23.358 1.00 92.00 859 SER A CA 1
ATOM 6859 C C . SER A 1 859 ? 3.060 14.137 23.059 1.00 92.00 859 SER A C 1
ATOM 6861 O O . SER A 1 859 ? 2.720 13.808 21.918 1.00 92.00 859 SER A O 1
ATOM 6863 N N . ASP A 1 860 ? 2.608 13.496 24.134 1.00 89.62 860 ASP A N 1
ATOM 6864 C CA . ASP A 1 860 ? 1.615 12.423 24.100 1.00 89.62 860 ASP A CA 1
ATOM 6865 C C . ASP A 1 860 ? 0.311 12.828 23.397 1.00 89.62 860 ASP A C 1
ATOM 6867 O O . ASP A 1 860 ? -0.343 11.995 22.777 1.00 89.62 860 ASP A O 1
ATOM 6871 N N . ASN A 1 861 ? -0.100 14.096 23.501 1.00 90.56 861 ASN A N 1
ATOM 6872 C CA . ASN A 1 861 ? -1.331 14.578 22.867 1.00 90.56 861 ASN A CA 1
ATOM 6873 C C . ASN A 1 861 ? -1.220 14.603 21.341 1.00 90.56 861 ASN A C 1
ATOM 6875 O O . ASN A 1 861 ? -2.224 14.433 20.655 1.00 90.56 861 ASN A O 1
ATOM 6879 N N . PHE A 1 862 ? -0.012 14.812 20.814 1.00 93.94 862 PHE A N 1
ATOM 6880 C CA . PHE A 1 862 ? 0.234 14.700 19.386 1.00 93.94 862 PHE A CA 1
ATOM 6881 C C . PHE A 1 862 ? 0.239 13.232 18.956 1.00 93.94 862 PHE A C 1
ATOM 6883 O O . PHE A 1 862 ? -0.449 12.869 18.003 1.00 93.94 862 PHE A O 1
ATOM 6890 N N . SER A 1 863 ? 0.954 12.384 19.702 1.00 92.50 863 SER A N 1
ATOM 6891 C CA . SER A 1 863 ? 1.227 11.002 19.291 1.00 92.50 863 SER A CA 1
ATOM 6892 C C . SER A 1 863 ? 0.099 9.998 19.556 1.00 92.50 863 SER A C 1
ATOM 6894 O O . SER A 1 863 ? 0.160 8.876 19.052 1.00 92.50 863 SER A O 1
ATOM 6896 N N . TYR A 1 864 ? -0.919 10.366 20.338 1.00 93.00 864 TYR A N 1
ATOM 6897 C CA . TYR A 1 864 ? -2.011 9.473 20.727 1.00 93.00 864 TYR A CA 1
ATOM 6898 C C . TYR A 1 864 ? -3.391 10.063 20.428 1.00 93.00 864 TYR A C 1
ATOM 6900 O O . TYR A 1 864 ? -3.608 11.277 20.431 1.00 93.00 864 TYR A O 1
ATOM 6908 N N . LEU A 1 865 ? -4.344 9.161 20.228 1.00 92.19 865 LEU A N 1
ATOM 6909 C CA . LEU A 1 865 ? -5.771 9.407 20.327 1.00 92.19 865 LEU A CA 1
ATOM 6910 C C . LEU A 1 865 ? -6.223 9.170 21.766 1.00 92.19 865 LEU A C 1
ATOM 6912 O O . LEU A 1 865 ? -5.724 8.278 22.458 1.00 92.19 865 LEU A O 1
ATOM 6916 N N . LYS A 1 866 ? -7.143 10.013 22.216 1.00 87.56 866 LYS A N 1
ATOM 6917 C CA . LYS A 1 866 ? -7.715 10.032 23.562 1.00 87.56 866 LYS A CA 1
ATOM 6918 C C . LYS A 1 866 ? -9.207 10.174 23.467 1.00 87.56 866 LYS A C 1
ATOM 6920 O O . LYS A 1 866 ? -9.670 10.639 22.403 1.00 87.56 866 LYS A O 1
#

Mean predicted aligned error: 9.98 Å

Nearest PDB structures (foldseek):
  2w1w-assembly1_A  TM=8.765E-01  e=6.359E-07  Acetivibrio thermocellus
  2vzr-assembly1_A  TM=8.649E-01  e=5.632E-06  Amycolatopsis orientalis
  2cdp-assembly3_C  TM=7.728E-01  e=2.445E-05  Saccharophagus degradans 2-40
  5la2-assembly2_B  TM=7.627E-01  e=4.218E-05  Acetivibrio thermocellus
  2w87-assembly2_B  TM=7.225E-01  e=2.355E-04  Cellvibrio japonicus

Sequence (866 aa):
MIFPSPIQILFLLVSSAALLMADQEDHWAFQPLQKPAIPSDLKNEWSINAVDLFTLQALGGAGLHPSPRAEPTTLLRRLSLDLTGLPPTLEELETYEFAVASKGPDEAYLELVERLLSSPHYGERWGRHWLDVGRYVQGKTKVAAVDRIDMAEPYRDYVVRAINADKPFDQFVVEQIAGDIVAGNALESSSRNQLDLLAAPGFLSIGPWFADCADPNTLRMDIIDEQISTTTQAFLGLNFACARCHDHFFDPIPTRDYYALAGIFGSTRILKKNSSNWRDGRYRLTQPEASREQIQAREQSEELVASLRQTRWQILADARKDLVSGEIREKGERYLSALKALPPMPAVEIEAENYQGQNNVRRVKVDAETVVETQRERLQWVGWRPELPEAGTYTMLLRCAAPESFRVELKIDGKSVVSELPLPASGGWDSRHFRWVSLGHYLFRSGRNDVRLWAEDHSYLPRIDKVRFVRTPPHRGKWLNEAAQEWNLRKEILSHLHFVPRAWPPGIADLERFYVPDGVPQIDAEIARLRALHSPLPRMLAVTEAPRTRNEPVHIAGDTYNVEKEEVTRAVPSLANHLVESPVIPENSSGRLQLARWIVDPGNPLTARVIANRIWQGHFGTGIVATPGDLGIQGARPTNQPLLDFLAASLIEMDWSLKDLHRIIVTSATYRQSSALTPSKASRDPDNKFLWRYPRRRLEAEALYDSMLSLAGKVPRQLSGQPLDNSKSKDRAMYILTSGRSPRGMGIEIRKMLHLFGYDPSGVPVHQRDHSVNTAQSLFWLNNKLPRYYATKLAERLLAIPDLNDEQRVTVAFRMIVGQSPRPLLMEQTFTYLDHCRIVQDLGETSSWARLILGIFSSDNFSYLK

Radius of gyration: 34.12 Å; Cα contacts (8 Å, |Δi|>4): 1500; chains: 1; bounding box: 84×88×101 Å

Solvent-accessible surface area (backbone atoms only — not comparable to full-atom values): 45796 Å² total; per-residue (Å²): 137,83,78,78,49,75,66,54,54,50,50,53,51,51,50,51,51,54,51,54,59,56,53,52,76,70,31,76,59,76,40,76,74,56,67,55,84,75,57,68,90,68,65,50,94,70,48,71,44,71,67,21,27,45,40,48,52,51,19,52,76,70,76,47,68,73,44,60,72,41,56,71,49,47,49,49,34,37,51,29,33,69,41,36,30,35,60,49,50,64,66,57,48,53,53,47,53,49,33,29,74,74,69,32,69,64,59,37,48,53,56,48,50,56,48,41,69,39,18,40,42,19,7,56,34,55,29,50,60,50,30,33,43,49,12,60,44,80,43,61,41,70,44,82,76,36,70,57,67,76,45,51,62,53,30,54,52,35,45,22,48,41,53,52,68,46,48,32,45,51,59,49,51,30,24,33,59,24,8,42,61,55,42,71,69,50,91,81,61,59,64,64,63,39,50,40,23,39,19,32,20,26,56,68,57,52,56,73,59,59,48,72,45,62,51,56,64,57,46,53,50,50,53,27,49,49,44,50,40,46,50,34,20,69,43,49,10,31,80,52,70,59,11,54,42,40,56,33,92,65,45,82,42,47,32,64,38,43,22,6,42,38,6,23,46,62,4,46,33,41,53,70,45,88,48,71,54,32,90,78,50,53,43,74,23,63,42,65,70,62,45,72,65,58,51,49,55,36,53,54,43,51,51,52,42,52,52,49,47,52,54,47,48,49,55,37,47,53,54,46,52,49,44,48,70,44,59,42,67,76,43,41,70,53,53,58,51,50,56,70,73,45,81,86,61,61,64,51,76,44,61,34,64,73,50,50,67,48,95,54,54,46,78,43,77,54,90,94,47,61,24,27,37,52,78,56,65,35,70,46,44,43,27,44,68,56,69,34,91,62,59,45,45,27,36,37,34,37,31,33,15,20,62,48,66,38,51,27,27,37,25,52,70,87,40,76,79,37,76,75,42,79,41,74,51,24,66,25,78,52,80,75,13,46,22,78,42,78,77,46,76,45,80,44,62,49,40,80,45,45,38,34,44,27,29,39,72,63,29,52,55,55,37,29,40,34,39,35,39,33,47,56,64,94,62,51,70,56,58,43,53,54,48,18,61,74,70,71,45,66,45,60,43,55,54,50,34,64,79,40,65,84,52,67,81,58,52,54,37,34,32,62,70,60,53,73,61,88,68,47,64,60,49,52,50,50,45,51,48,48,42,67,76,46,55,89,71,55,58,24,37,32,52,42,74,34,99,61,52,47,58,25,41,49,31,58,70,53,35,88,83,48,55,51,92,62,60,30,66,56,45,67,64,66,76,44,55,93,56,35,84,79,68,88,58,56,80,92,43,33,36,42,59,55,45,26,51,55,50,54,32,87,50,36,35,31,30,41,39,33,52,42,30,46,56,45,15,71,75,55,69,52,26,50,30,72,34,55,38,24,55,45,75,89,28,47,72,55,71,47,54,62,50,47,36,35,47,16,45,49,27,60,76,52,62,30,27,58,62,58,52,49,48,60,49,64,68,14,37,55,58,40,16,21,42,72,84,50,70,74,58,41,74,77,41,72,84,46,75,60,45,44,32,26,59,75,33,71,56,49,30,48,34,53,49,30,31,44,38,38,66,35,66,74,34,73,85,72,62,57,74,42,82,72,54,63,88,54,48,42,76,33,59,94,35,27,72,72,58,80,68,48,59,89,89,37,57,66,52,51,53,51,47,31,47,69,44,36,49,73,40,60,25,55,68,44,71,71,71,66,79,80,85,53,71,66,58,62,49,42,48,77,71,36,66,59,57,46,51,35,18,36,41,32,24,52,53,58,70,66,46,77,96,61,52,70,70,54,45,53,35,50,51,31,32,47,64,58,40,44,67,64,53,74,71,55,43,54,54,49,50,55,49,40,50,41,29,40,67,75,64,64,33,57,71,53,57,19,43,15,52,52,42,33,53,52,60,60,31,67,65,49,48,33,40,80

Secondary structure (DSSP, 8-state):
--PPPHHHHHHHHHHHHHHHHHHHHT-GGGS----PPP-GGG--SS--SHHHHHHHHHHHHTT--PPPBPPHHHHHHHHHHHHHSSPPPHHHHHHHHHHHHHH-HHHHHHHHHHHHHTSTHHHHHHHHHHHHHTT--SSS-SSTTPPP-TT-HHHHHHHHHHHHTT--HHHHHHHHHHHHHHHHH-SS--HHHHHHHHHTTHHHHSS---TT-S-HHHHHHHHHHHHHHHHIIIII----GGGGTSS-SSSS--HHHHHHHHHHHHTEE-BS---SSGGG---B-EEESS-HHHHHHHHHHHHHHHHHHHHHHHHHHHHHHHHIIIIIHHHHHHHHHHHHHSPP--EEEEEGGG-EE-TTEEEEEETTEEEEEE-SSSS-EEEE--EESS-EEEEEEEEEE-SS-EEEEEEETTEEEEEEEEEPP-S-SSGGG-EEEEEEEEEE-SEE--EEEEEPTT--PPEEEEEEEEE--TTHHHHHHHHHHHTT--HHHHHHHHH-GGG-SPPTTTGGGT---TTHHHHHHHHHHHHHHTPPPPEEE--EE-SS---EEEEGGG-TTSEEEEEEPP---GGGTTTSPPPPPPTTS-SHHHHHHHHT-TT-HHHHHHHHHHHHHHHHSS-SSS-TT--STTSPPPS-HHHHHHHHHHHHHTTT-HHHHHHHHHHSHHHHB-----HHHHHH-TT-TT-SS---EEPPHHHHHHHHHHHTTSSPPPPTTSPP-HHHHTTSHHHHTTSS-SPTT-HHHHHHHHHHTT---S-S--SS------HHHHHHHHH-HHHHHHHHHHHHHHHTSTT--HHHHHHHHHHHHHSSPPPHHHHHHHHHHHHIIIIIS---HHHHHHHHHHHHHTSHHHHEE-